Protein AF-0000000085089338 (afdb_homodimer)

Nearest PDB structures (foldseek):
  7cyx-assembly1_A  TM=8.557E-01  e=7.015E-21  Bacillus cereus ATCC 14579
  4pab-assembly2_B  TM=7.346E-01  e=2.543E-22  Rattus norvegicus
  7cyx-assembly1_B  TM=8.335E-01  e=8.807E-20  Bacillus cereus ATCC 14579
  4paa-assembly2_B  TM=6.863E-01  e=2.273E-22  Rattus norvegicus
  3gsi-assembly1_A  TM=6.981E-01  e=4.757E-19  Arthrobacter globiformis

Organism: Talaromyces marneffei (strain ATCC 18224 / CBS 334.59 / QM 7333) (NCBI:txid441960)

Solvent-accessible surface area (backbone atoms only — not comparable to full-atom values): 47747 Å² total; per-residue (Å²): 124,84,79,82,47,67,72,61,95,58,57,45,68,34,78,59,62,72,74,71,59,83,68,35,68,38,52,69,51,96,62,75,56,64,61,30,49,30,34,32,39,25,42,30,60,49,26,45,42,23,53,34,36,40,48,51,54,32,56,72,66,64,46,88,69,63,67,34,35,34,38,28,15,56,49,42,54,24,65,55,43,50,26,37,59,54,33,54,34,56,51,65,60,56,79,61,34,61,58,34,26,76,75,62,32,60,70,52,22,48,41,45,29,51,51,19,52,51,34,59,60,51,52,51,48,50,33,61,75,64,64,32,70,86,13,57,70,42,82,40,35,30,40,38,34,18,48,27,56,68,63,29,51,54,52,53,51,52,51,50,52,42,48,74,70,65,43,67,75,48,68,63,53,40,76,46,55,46,93,36,14,26,61,60,68,34,32,61,69,28,35,23,27,33,33,31,74,23,31,33,38,41,49,38,47,43,48,52,34,49,48,54,50,35,49,67,75,38,45,89,33,46,37,41,33,35,66,38,42,73,71,42,69,46,68,45,95,88,66,42,33,38,40,33,33,95,84,49,58,28,38,20,64,27,41,34,42,28,44,35,35,41,35,32,58,66,38,61,80,36,39,52,30,30,38,21,28,40,48,46,35,35,35,33,38,52,47,89,92,57,79,64,74,67,69,74,46,31,35,36,39,22,79,51,80,64,69,54,48,32,41,34,31,56,43,65,87,54,32,36,31,36,27,46,62,40,62,70,60,60,42,40,92,52,41,67,83,60,15,54,78,22,46,73,21,66,68,30,52,50,73,53,79,85,49,72,68,66,60,65,46,40,56,42,69,37,28,68,82,32,66,84,51,67,50,36,69,76,43,66,25,28,26,40,28,10,30,15,22,79,77,40,34,36,34,41,60,41,76,92,39,86,58,27,32,35,46,31,13,46,56,75,52,43,68,25,45,35,64,62,43,22,42,19,46,27,41,32,71,77,65,67,43,55,66,90,75,32,78,47,40,74,76,29,52,44,44,63,66,58,36,50,50,27,64,74,45,62,81,53,27,45,77,38,37,79,84,122,123,82,78,82,48,68,70,61,94,58,57,44,69,34,78,60,62,72,74,72,59,84,68,37,67,38,52,68,52,96,61,77,58,64,62,30,50,30,34,32,39,25,42,31,58,50,27,47,42,23,52,35,36,40,47,52,53,31,57,72,66,64,47,89,70,63,66,35,36,34,39,30,14,56,50,43,54,26,66,56,43,50,25,37,60,56,33,54,34,55,50,64,59,57,79,59,36,62,58,35,26,76,76,61,33,61,70,50,22,48,41,44,29,50,50,18,54,50,34,60,59,51,52,53,48,49,34,60,77,64,64,32,70,86,13,58,70,41,81,40,35,29,41,39,34,18,48,26,55,68,63,29,50,54,50,53,50,53,50,49,52,42,47,74,70,65,42,67,75,48,69,65,53,40,76,47,56,46,93,37,13,26,61,60,68,36,31,60,69,28,35,22,28,33,33,32,73,24,32,35,37,40,48,38,47,40,50,52,34,49,47,53,50,36,48,66,73,39,45,89,32,46,39,42,32,35,66,38,41,74,69,41,70,47,69,48,97,88,67,41,33,38,39,33,32,95,84,48,59,29,38,20,62,27,40,34,42,29,44,35,34,40,36,32,59,65,37,62,79,36,40,52,30,30,38,22,28,41,49,45,36,35,35,32,38,52,48,90,93,58,79,64,71,68,67,75,46,30,37,36,38,21,79,50,76,70,61,53,48,31,42,36,30,56,44,66,87,54,32,35,31,35,27,46,62,39,58,69,58,59,42,44,92,52,41,69,82,60,15,52,78,21,46,74,22,65,66,29,52,49,73,50,78,86,48,71,68,67,58,65,45,40,57,42,70,38,29,68,81,32,67,83,51,68,50,37,69,75,41,65,26,28,25,41,29,10,30,15,21,80,74,40,33,36,35,40,60,41,75,92,37,85,57,27,32,36,45,30,12,46,57,75,52,42,68,25,45,36,65,61,43,22,41,18,46,27,40,31,71,76,64,65,44,57,67,91,74,33,79,47,40,72,74,28,53,45,42,63,65,59,38,50,50,26,63,74,45,61,81,52,28,46,76,38,37,78,85,123

Sequence (936 aa):
MEKQFLPPRTSTLPFWLTDRSPLDQTRSTPDLPSDSDIVIIGAGYAGISLAYHLLKSASEAGSQDVPSITILEARTICSGATGRNGGHVRPDTYSLIPLYIRRHGLAAAAEVAEFELSHIKAIQDVIRSEKIEDCEFLLTRNMNVYLDQNRGNETKRAIEELRDQGCSFVDDIFVVSDKDAEAISGVKGAKTAFSFTAGSIWPYKFIMGLLRAILKIGGDRVNIQTTTPVTSVSQSADGVNIVTTPRGDIRAKKVIHTTNAYTFGLLPEYAPAIIPAKGIVAHISVPDGQKPPLLSQTYILRPDAGDGADYMIVRPDGSIIIGGAHQIHTFPEKGAQGNTEWFGNIDDASLIESTKDYWDGYMQRYFAGWEDTGAKVEELWTGIMGYSSDSAPHIGPIPSRDNQFIAAGFNGHGMPVIFLSTKGLADMILHNAPFEQSGIPRIFKTSSDRLETARTGKEGGDILHTQEMEKQFLPPRTSTLPFWLTDRSPLDQTRSTPDLPSDSDIVIIGAGYAGISLAYHLLKSASEAGSQDVPSITILEARTICSGATGRNGGHVRPDTYSLIPLYIRRHGLAAAAEVAEFELSHIKAIQDVIRSEKIEDCEFLLTRNMNVYLDQNRGNETKRAIEELRDQGCSFVDDIFVVSDKDAEAISGVKGAKTAFSFTAGSIWPYKFIMGLLRAILKIGGDRVNIQTTTPVTSVSQSADGVNIVTTPRGDIRAKKVIHTTNAYTFGLLPEYAPAIIPAKGIVAHISVPDGQKPPLLSQTYILRPDAGDGADYMIVRPDGSIIIGGAHQIHTFPEKGAQGNTEWFGNIDDASLIESTKDYWDGYMQRYFAGWEDTGAKVEELWTGIMGYSSDSAPHIGPIPSRDNQFIAAGFNGHGMPVIFLSTKGLADMILHNAPFEQSGIPRIFKTSSDRLETARTGKEGGDILHTQE

Secondary structure (DSSP, 8-state):
-----SPPSS----GGGSS--GGGG-BSSSS--SEEEEEEE--SHHHHHHHHHHHHHHHHTT-S-PPPEEEE-SSSTTTTGGGGS--EE---SSSSHHHHHHHH-HHHHHHHHHHHHHHHHHHHHHHHHTT-GGG--EEEEEEEEESSHHHHHHHHHHHHHHHHTT-GGGTT-EEPPGGGHHHHH-BTT--EEEEEEEEE--HHHHHHHHHHHHHHHHGGGEEEESS----EEEE-TTS-EEEEETTEEEEEEEEEE--GGGHHHH-GGGTTTEEEEEEEEEEEEPPTTPPPPP--SEEEEE-SSSS--EEEEE-TTS-EEEE--HHHH--GGGTTGGGTTTBT----SS--TTTTTTTTTHHHHHBTT-TTS--EEEEEEEEEEEEETTSS-EEEE-TTSTTEEEEE--TT--TTTHHHHHHHHHHHHHH---GGGS-S-GGGB--HHHHHHHHHS-TTGGGTS---/-----SPPSS----GGGSS--GGGG-BSSSS--SEEEEEEE--SHHHHHHHHHHHHHHHHTT-S-PPPEEEE-SSSTTTTGGGGS--EE---SSSSHHHHHHHH-HHHHHHHHHHHHHHHHHHHHHHHHTT-GGG--EEEEEEEEESSHHHHHHHHHHHHHHHHTT-GGGTT-EEPPGGGHHHHH-BTT-SEEEEEEEEE--HHHHHHHHHHHHHHHHGGGEEEESS----EEEE-TTS-EEEEETTEEEEEEEEEE--GGGHHHH-GGGTTTEEEEEEEEEEEEPPTTPPPPP--SEEEEE-SSSS--EEEEE-TTS-EEEE--HHHH--GGGTTGGGTTTBT----SS--TTTTTTTTTHHHHHBTT-TTS--EEEEEEEEEEEEETTSS-EEEE-TTSTTEEEEE--TT--TTTHHHHHHHHHHHHHH---GGGS-S-GGGB--HHHHHHHHHS-TTGGGTS---

pLDDT: mean 95.23, std 6.63, range [36.16, 98.94]

Radius of gyration: 31.03 Å; Cα contacts (8 Å, |Δi|>4): 2182; chains: 2; bounding box: 53×103×75 Å

Structure (mmCIF, N/CA/C/O backbone):
data_AF-0000000085089338-model_v1
#
loop_
_entity.id
_entity.type
_entity.pdbx_description
1 polymer 'FAD dependent oxidoreductase superfamily'
#
loop_
_atom_site.group_PDB
_atom_site.id
_atom_site.type_symbol
_atom_site.label_atom_id
_atom_site.label_alt_id
_atom_site.label_comp_id
_atom_site.label_asym_id
_atom_site.label_entity_id
_atom_site.label_seq_id
_atom_site.pdbx_PDB_ins_code
_atom_site.Cartn_x
_atom_site.Cartn_y
_atom_site.Cartn_z
_atom_site.occupancy
_atom_site.B_iso_or_equiv
_atom_site.auth_seq_id
_atom_site.auth_comp_id
_atom_site.auth_asym_id
_atom_site.auth_atom_id
_atom_site.pdbx_PDB_model_num
ATOM 1 N N . MET A 1 1 ? -5.344 -48.094 -22.953 1 36.19 1 MET A N 1
ATOM 2 C CA . MET A 1 1 ? -4.863 -46.812 -23.453 1 36.19 1 MET A CA 1
ATOM 3 C C . MET A 1 1 ? -4.074 -46.062 -22.375 1 36.19 1 MET A C 1
ATOM 5 O O . MET A 1 1 ? -4.559 -45.906 -21.25 1 36.19 1 MET A O 1
ATOM 9 N N . GLU A 1 2 ? -2.764 -46.094 -22.391 1 45.53 2 GLU A N 1
ATOM 10 C CA . GLU A 1 2 ? -1.877 -45.469 -21.422 1 45.53 2 GLU A CA 1
ATOM 11 C C . GLU A 1 2 ? -2.41 -44.094 -20.969 1 45.53 2 GLU A C 1
ATOM 13 O O . GLU A 1 2 ? -2.824 -43.281 -21.812 1 45.53 2 GLU A O 1
ATOM 18 N N . LYS A 1 3 ? -3.152 -44.156 -19.812 1 57.47 3 LYS A N 1
ATOM 19 C CA . LYS A 1 3 ? -3.793 -42.969 -19.266 1 57.47 3 LYS A CA 1
ATOM 20 C C . LYS A 1 3 ? -2.93 -41.719 -19.484 1 57.47 3 LYS A C 1
ATOM 22 O O . LYS A 1 3 ? -1.771 -41.688 -19.062 1 57.47 3 LYS A O 1
ATOM 27 N N . GLN A 1 4 ? -3.26 -40.969 -20.438 1 78.62 4 GLN A N 1
ATOM 28 C CA . GLN A 1 4 ? -2.578 -39.75 -20.859 1 78.62 4 GLN A CA 1
ATOM 29 C C . GLN A 1 4 ? -2.684 -38.656 -19.797 1 78.62 4 GLN A C 1
ATOM 31 O O . GLN A 1 4 ? -3.689 -37.969 -19.719 1 78.62 4 GLN A O 1
ATOM 36 N N . PHE A 1 5 ? -1.741 -38.719 -18.766 1 91.56 5 PHE A N 1
ATOM 37 C CA . PHE A 1 5 ? -1.802 -37.719 -17.703 1 91.56 5 PHE A CA 1
ATOM 38 C C . PHE A 1 5 ? -0.65 -36.719 -17.812 1 91.56 5 PHE A C 1
ATOM 40 O O . PHE A 1 5 ? -0.579 -35.75 -17.062 1 91.56 5 PHE A O 1
ATOM 47 N N . LEU A 1 6 ? 0.22 -36.938 -18.844 1 94.31 6 LEU A N 1
ATOM 48 C CA . LEU A 1 6 ? 1.348 -36.031 -19.047 1 94.31 6 LEU A CA 1
ATOM 49 C C . LEU A 1 6 ? 0.939 -34.812 -19.891 1 94.31 6 LEU A C 1
ATOM 51 O O . LEU A 1 6 ? 0.015 -34.938 -20.703 1 94.31 6 LEU A O 1
ATOM 55 N N . PRO A 1 7 ? 1.598 -33.688 -19.672 1 94.06 7 PRO A N 1
ATOM 56 C CA . PRO A 1 7 ? 1.313 -32.562 -20.562 1 94.06 7 PRO A CA 1
ATOM 57 C C . PRO A 1 7 ? 1.603 -32.875 -22.016 1 94.06 7 PRO A C 1
ATOM 59 O O . PRO A 1 7 ? 2.559 -33.594 -22.328 1 94.06 7 PRO A O 1
ATOM 62 N N . PRO A 1 8 ? 0.803 -32.375 -22.875 1 92.69 8 PRO A N 1
ATOM 63 C CA . PRO A 1 8 ? 1.109 -32.562 -24.297 1 92.69 8 PRO A CA 1
ATOM 64 C C . PRO A 1 8 ? 2.52 -32.094 -24.656 1 92.69 8 PRO A C 1
ATOM 66 O O . PRO A 1 8 ? 3.072 -31.203 -24 1 92.69 8 PRO A O 1
ATOM 69 N N . ARG A 1 9 ? 3.062 -32.656 -25.719 1 89.31 9 ARG A N 1
ATOM 70 C CA . ARG A 1 9 ? 4.426 -32.344 -26.141 1 89.31 9 ARG A CA 1
ATOM 71 C C . ARG A 1 9 ? 4.539 -30.906 -26.656 1 89.31 9 ARG A C 1
ATOM 73 O O . ARG A 1 9 ? 5.574 -30.266 -26.484 1 89.31 9 ARG A O 1
ATOM 80 N N . THR A 1 10 ? 3.484 -30.5 -27.312 1 91.25 10 THR A N 1
ATOM 81 C CA . THR A 1 10 ? 3.428 -29.109 -27.781 1 91.25 10 THR A CA 1
ATOM 82 C C . THR A 1 10 ? 2.43 -28.297 -26.953 1 91.25 10 THR A C 1
ATOM 84 O O . THR A 1 10 ? 1.536 -28.875 -26.312 1 91.25 10 THR A O 1
ATOM 87 N N . SER A 1 11 ? 2.668 -27.031 -26.906 1 95.38 11 SER A N 1
ATOM 88 C CA . SER A 1 11 ? 1.79 -26.156 -26.156 1 95.38 11 SER A CA 1
ATOM 89 C C . SER A 1 11 ? 1.677 -24.781 -26.812 1 95.38 11 SER A C 1
ATOM 91 O O . SER A 1 11 ? 2.469 -24.438 -27.688 1 95.38 11 SER A O 1
ATOM 93 N N . THR A 1 12 ? 0.608 -24.078 -26.484 1 97.19 12 THR A N 1
ATOM 94 C CA . THR A 1 12 ? 0.595 -22.656 -26.812 1 97.19 12 THR A CA 1
ATOM 95 C C . THR A 1 12 ? 1.815 -21.969 -26.219 1 97.19 12 THR A C 1
ATOM 97 O O . THR A 1 12 ? 2.463 -22.484 -25.312 1 97.19 12 THR A O 1
ATOM 100 N N . LEU A 1 13 ? 2.207 -20.844 -26.797 1 96.88 13 LEU A N 1
ATOM 101 C CA . LEU A 1 13 ? 3.396 -20.141 -26.344 1 96.88 13 LEU A CA 1
ATOM 102 C C . LEU A 1 13 ? 3.016 -18.938 -25.469 1 96.88 13 LEU A C 1
ATOM 104 O O . LEU A 1 13 ? 2.539 -17.922 -25.984 1 96.88 13 LEU A O 1
ATOM 108 N N . PRO A 1 14 ? 3.225 -19.078 -24.172 1 97.94 14 PRO A N 1
ATOM 109 C CA . PRO A 1 14 ? 2.939 -17.938 -23.297 1 97.94 14 PRO A CA 1
ATOM 110 C C . PRO A 1 14 ? 3.943 -16.797 -23.469 1 97.94 14 PRO A C 1
ATOM 112 O O . PRO A 1 14 ? 5.117 -17.047 -23.766 1 97.94 14 PRO A O 1
ATOM 115 N N . PHE A 1 15 ? 3.523 -15.602 -23.188 1 97.94 15 PHE A N 1
ATOM 116 C CA . PHE A 1 15 ? 4.371 -14.414 -23.234 1 97.94 15 PHE A CA 1
ATOM 117 C C . PHE A 1 15 ? 5.621 -14.602 -22.391 1 97.94 15 PHE A C 1
ATOM 119 O O . PHE A 1 15 ? 6.723 -14.227 -22.797 1 97.94 15 PHE A O 1
ATOM 126 N N . TRP A 1 16 ? 5.52 -15.195 -21.234 1 98.12 16 TRP A N 1
ATOM 127 C CA . TRP A 1 16 ? 6.59 -15.312 -20.25 1 98.12 16 TRP A CA 1
ATOM 128 C C . TRP A 1 16 ? 7.742 -16.156 -20.797 1 98.12 16 TRP A C 1
ATOM 130 O O . TRP A 1 16 ? 8.859 -16.094 -20.266 1 98.12 16 TRP A O 1
ATOM 140 N N . LEU A 1 17 ? 7.441 -16.969 -21.75 1 96.88 17 LEU A N 1
ATOM 141 C CA . LEU A 1 17 ? 8.438 -17.906 -22.266 1 96.88 17 LEU A CA 1
ATOM 142 C C . LEU A 1 17 ? 8.977 -17.453 -23.609 1 96.88 17 LEU A C 1
ATOM 144 O O . LEU A 1 17 ? 9.547 -18.25 -24.359 1 96.88 17 LEU A O 1
ATOM 148 N N . THR A 1 18 ? 8.836 -16.203 -23.891 1 95.25 18 THR A N 1
ATOM 149 C CA . THR A 1 18 ? 9.328 -15.664 -25.156 1 95.25 18 THR A CA 1
ATOM 150 C C . THR A 1 18 ? 10.797 -15.281 -25.047 1 95.25 18 THR A C 1
ATOM 152 O O . THR A 1 18 ? 11.469 -15.07 -26.047 1 95.25 18 THR A O 1
ATOM 155 N N . ASP A 1 19 ? 11.312 -15.062 -23.875 1 92.38 19 ASP A N 1
ATOM 156 C CA . ASP A 1 19 ? 12.719 -14.781 -23.594 1 92.38 19 ASP A CA 1
ATOM 157 C C . ASP A 1 19 ? 13.305 -15.812 -22.625 1 92.38 19 ASP A C 1
ATOM 159 O O . ASP A 1 19 ? 13.508 -15.523 -21.453 1 92.38 19 ASP A O 1
ATOM 163 N N . ARG A 1 20 ? 13.703 -16.922 -23.141 1 95 20 ARG A N 1
ATOM 164 C CA . ARG A 1 20 ? 14.016 -18.078 -22.312 1 95 20 ARG A CA 1
ATOM 165 C C . ARG A 1 20 ? 15.508 -18.141 -22 1 95 20 ARG A C 1
ATOM 167 O O . ARG A 1 20 ? 16.328 -17.766 -22.828 1 95 20 ARG A O 1
ATOM 174 N N . SER A 1 21 ? 15.805 -18.625 -20.891 1 95.19 21 SER A N 1
ATOM 175 C CA . SER A 1 21 ? 17.172 -18.859 -20.438 1 95.19 21 SER A CA 1
ATOM 176 C C . SER A 1 21 ? 17.719 -20.188 -20.953 1 95.19 21 SER A C 1
ATOM 178 O O . SER A 1 21 ? 16.969 -21.141 -21.125 1 95.19 21 SER A O 1
ATOM 180 N N . PRO A 1 22 ? 19.031 -20.234 -21.125 1 91.69 22 PRO A N 1
ATOM 181 C CA . PRO A 1 22 ? 19.641 -21.531 -21.469 1 91.69 22 PRO A CA 1
ATOM 182 C C . PRO A 1 22 ? 19.469 -22.578 -20.375 1 91.69 22 PRO A C 1
ATOM 184 O O . PRO A 1 22 ? 19.562 -23.766 -20.641 1 91.69 22 PRO A O 1
ATOM 187 N N . LEU A 1 23 ? 19.109 -22.125 -19.281 1 93.88 23 LEU A N 1
ATOM 188 C CA . LEU A 1 23 ? 18.953 -23.047 -18.141 1 93.88 23 LEU A CA 1
ATOM 189 C C . LEU A 1 23 ? 17.641 -23.797 -18.234 1 93.88 23 LEU A C 1
ATOM 191 O O . LEU A 1 23 ? 17.453 -24.797 -17.531 1 93.88 23 LEU A O 1
ATOM 195 N N . ASP A 1 24 ? 16.766 -23.359 -19.078 1 93.81 24 ASP A N 1
ATOM 196 C CA . ASP A 1 24 ? 15.398 -23.875 -19.094 1 93.81 24 ASP A CA 1
ATOM 197 C C . ASP A 1 24 ? 15.344 -25.297 -19.641 1 93.81 24 ASP A C 1
ATOM 199 O O . ASP A 1 24 ? 14.367 -26.016 -19.422 1 93.81 24 ASP A O 1
ATOM 203 N N . GLN A 1 25 ? 16.422 -25.75 -20.281 1 94.62 25 GLN A N 1
ATOM 204 C CA . GLN A 1 25 ? 16.5 -27.094 -20.844 1 94.62 25 GLN A CA 1
ATOM 205 C C . GLN A 1 25 ? 17.656 -27.875 -20.234 1 94.62 25 GLN A C 1
ATOM 207 O O . GLN A 1 25 ? 18.219 -28.766 -20.875 1 94.62 25 GLN A O 1
ATOM 212 N N . THR A 1 26 ? 17.906 -27.594 -19.078 1 94.56 26 THR A N 1
ATOM 213 C CA . THR A 1 26 ? 19.094 -28.125 -18.406 1 94.56 26 THR A CA 1
ATOM 214 C C . THR A 1 26 ? 18.938 -29.609 -18.156 1 94.56 26 THR A C 1
ATOM 216 O O . THR A 1 26 ? 17.875 -30.078 -17.703 1 94.56 26 THR A O 1
ATOM 219 N N . ARG A 1 27 ? 19.953 -30.359 -18.484 1 96.62 27 ARG A N 1
ATOM 220 C CA . ARG A 1 27 ? 20.281 -31.688 -17.953 1 96.62 27 ARG A CA 1
ATOM 221 C C . ARG A 1 27 ? 21.656 -31.703 -17.312 1 96.62 27 ARG A C 1
ATOM 223 O O . ARG A 1 27 ? 22.672 -31.688 -18.016 1 96.62 27 ARG A O 1
ATOM 230 N N . SER A 1 28 ? 21.594 -31.797 -16.047 1 97 28 SER A N 1
ATOM 231 C CA . SER A 1 28 ? 22.844 -31.672 -15.305 1 97 28 SER A CA 1
ATOM 232 C C . SER A 1 28 ? 23.828 -32.75 -15.711 1 97 28 SER A C 1
ATOM 234 O O . SER A 1 28 ? 25.047 -32.562 -15.672 1 97 28 SER A O 1
ATOM 236 N N . THR A 1 29 ? 23.359 -33.969 -15.984 1 97.38 29 THR A N 1
ATOM 237 C CA . THR A 1 29 ? 24.156 -35.125 -16.422 1 97.38 29 THR A CA 1
ATOM 238 C C . THR A 1 29 ? 23.484 -35.812 -17.594 1 97.38 29 THR A C 1
ATOM 240 O O . THR A 1 29 ? 22.266 -35.75 -17.75 1 97.38 29 THR A O 1
ATOM 243 N N . PRO A 1 30 ? 24.312 -36.469 -18.391 1 96.44 30 PRO A N 1
ATOM 244 C CA . PRO A 1 30 ? 23.703 -37.188 -19.516 1 96.44 30 PRO A CA 1
ATOM 245 C C . PRO A 1 30 ? 22.766 -38.281 -19.094 1 96.44 30 PRO A C 1
ATOM 247 O O . PRO A 1 30 ? 21.703 -38.469 -19.688 1 96.44 30 PRO A O 1
ATOM 250 N N . ASP A 1 31 ? 23.188 -38.969 -18.047 1 96.94 31 ASP A N 1
ATOM 251 C CA . ASP A 1 31 ? 22.359 -40.062 -17.516 1 96.94 31 ASP A CA 1
ATOM 252 C C . ASP A 1 31 ? 21.75 -39.688 -16.172 1 96.94 31 ASP A C 1
ATOM 254 O O . ASP A 1 31 ? 22.281 -38.812 -15.461 1 96.94 31 ASP A O 1
ATOM 258 N N . LEU A 1 32 ? 20.594 -40.281 -15.898 1 98.12 32 LEU A N 1
ATOM 259 C CA . LEU A 1 32 ? 19.984 -40.062 -14.602 1 98.12 32 LEU A CA 1
ATOM 260 C C . LEU A 1 32 ? 20.859 -40.625 -13.484 1 98.12 32 LEU A C 1
ATOM 262 O O . LEU A 1 32 ? 21.516 -41.656 -13.648 1 98.12 32 LEU A O 1
ATOM 266 N N . PRO A 1 33 ? 20.859 -39.938 -12.383 1 97.94 33 PRO A N 1
ATOM 267 C CA . PRO A 1 33 ? 21.484 -40.594 -11.242 1 97.94 33 PRO A CA 1
ATOM 268 C C . PRO A 1 33 ? 20.766 -41.875 -10.82 1 97.94 33 PRO A C 1
ATOM 270 O O . PRO A 1 33 ? 19.531 -41.938 -10.883 1 97.94 33 PRO A O 1
ATOM 273 N N . SER A 1 34 ? 21.562 -42.844 -10.32 1 97.81 34 SER A N 1
ATOM 274 C CA . SER A 1 34 ? 20.953 -44.094 -9.883 1 97.81 34 SER A CA 1
ATOM 275 C C . SER A 1 34 ? 20.203 -43.938 -8.57 1 97.81 34 SER A C 1
ATOM 277 O O . SER A 1 34 ? 19.219 -44.625 -8.32 1 97.81 34 SER A O 1
ATOM 279 N N . ASP A 1 35 ? 20.734 -43.031 -7.754 1 97.31 35 ASP A N 1
ATOM 280 C CA . ASP A 1 35 ? 20.125 -42.781 -6.449 1 97.31 35 ASP A CA 1
ATOM 281 C C . ASP A 1 35 ? 20.125 -41.281 -6.129 1 97.31 35 ASP A C 1
ATOM 283 O O . ASP A 1 35 ? 20.984 -40.562 -6.613 1 97.31 35 ASP A O 1
ATOM 287 N N . SER A 1 36 ? 19.219 -40.875 -5.387 1 98 36 SER A N 1
ATOM 288 C CA . SER A 1 36 ? 19.109 -39.5 -4.859 1 98 36 SER A CA 1
ATOM 289 C C . SER A 1 36 ? 18.438 -39.5 -3.49 1 98 36 SER A C 1
ATOM 291 O O . SER A 1 36 ? 17.531 -40.312 -3.234 1 98 36 SER A O 1
ATOM 293 N N . ASP A 1 37 ? 18.906 -38.688 -2.564 1 97.69 37 ASP A N 1
ATOM 294 C CA . ASP A 1 37 ? 18.219 -38.562 -1.28 1 97.69 37 ASP A CA 1
ATOM 295 C C . ASP A 1 37 ? 16.797 -38.031 -1.466 1 97.69 37 ASP A C 1
ATOM 297 O O . ASP A 1 37 ? 15.859 -38.531 -0.827 1 97.69 37 ASP A O 1
ATOM 301 N N . ILE A 1 38 ? 16.672 -37.031 -2.328 1 98.56 38 ILE A N 1
ATOM 302 C CA . ILE A 1 38 ? 15.375 -36.406 -2.574 1 98.56 38 ILE A CA 1
ATOM 303 C C . ILE A 1 38 ? 15.133 -36.281 -4.078 1 98.56 38 ILE A C 1
ATOM 305 O O . ILE A 1 38 ? 16 -35.844 -4.82 1 98.56 38 ILE A O 1
ATOM 309 N N . VAL A 1 39 ? 14.016 -36.75 -4.555 1 98.88 39 VAL A N 1
ATOM 310 C CA . VAL A 1 39 ? 13.562 -36.5 -5.922 1 98.88 39 VAL A CA 1
ATOM 311 C C . VAL A 1 39 ? 12.344 -35.594 -5.91 1 98.88 39 VAL A C 1
ATOM 313 O O . VAL A 1 39 ? 11.367 -35.844 -5.203 1 98.88 39 VAL A O 1
ATOM 316 N N . ILE A 1 40 ? 12.414 -34.5 -6.578 1 98.94 40 ILE A N 1
ATOM 317 C CA . ILE A 1 40 ? 11.305 -33.594 -6.773 1 98.94 40 ILE A CA 1
ATOM 318 C C . ILE A 1 40 ? 10.734 -33.75 -8.18 1 98.94 40 ILE A C 1
ATOM 320 O O . ILE A 1 40 ? 11.469 -33.656 -9.172 1 98.94 40 ILE A O 1
ATOM 324 N N . ILE A 1 41 ? 9.477 -34.062 -8.258 1 98.88 41 ILE A N 1
ATOM 325 C CA . ILE A 1 41 ? 8.82 -34.219 -9.555 1 98.88 41 ILE A CA 1
ATOM 326 C C . ILE A 1 41 ? 8.094 -32.938 -9.938 1 98.88 41 ILE A C 1
ATOM 328 O O . ILE A 1 41 ? 7.051 -32.625 -9.359 1 98.88 41 ILE A O 1
ATOM 332 N N . GLY A 1 42 ? 8.586 -32.25 -10.953 1 98.56 42 GLY A N 1
ATOM 333 C CA . GLY A 1 42 ? 8.086 -30.953 -11.391 1 98.56 42 GLY A CA 1
ATOM 334 C C . GLY A 1 42 ? 9.039 -29.812 -11.094 1 98.56 42 GLY A C 1
ATOM 335 O O . GLY A 1 42 ? 9.445 -29.625 -9.945 1 98.56 42 GLY A O 1
ATOM 336 N N . ALA A 1 43 ? 9.383 -29.094 -12.117 1 98.62 43 ALA A N 1
ATOM 337 C CA . ALA A 1 43 ? 10.32 -27.984 -11.977 1 98.62 43 ALA A CA 1
ATOM 338 C C . ALA A 1 43 ? 9.617 -26.641 -12.211 1 98.62 43 ALA A C 1
ATOM 340 O O . ALA A 1 43 ? 10.141 -25.766 -12.898 1 98.62 43 ALA A O 1
ATOM 341 N N . GLY A 1 44 ? 8.398 -26.531 -11.719 1 98.25 44 GLY A N 1
ATOM 342 C CA . GLY A 1 44 ? 7.719 -25.25 -11.625 1 98.25 44 GLY A CA 1
ATOM 343 C C . GLY A 1 44 ? 8.039 -24.484 -10.359 1 98.25 44 GLY A C 1
ATOM 344 O O . GLY A 1 44 ? 9.078 -24.719 -9.734 1 98.25 44 GLY A O 1
ATOM 345 N N . TYR A 1 45 ? 7.148 -23.594 -10.031 1 98.81 45 TYR A N 1
ATOM 346 C CA . TYR A 1 45 ? 7.305 -22.719 -8.867 1 98.81 45 TYR A CA 1
ATOM 347 C C . TYR A 1 45 ? 7.445 -23.547 -7.59 1 98.81 45 TYR A C 1
ATOM 349 O O . TYR A 1 45 ? 8.375 -23.328 -6.805 1 98.81 45 TYR A O 1
ATOM 357 N N . ALA A 1 46 ? 6.594 -24.5 -7.391 1 98.88 46 ALA A N 1
ATOM 358 C CA . ALA A 1 46 ? 6.609 -25.312 -6.172 1 98.88 46 ALA A CA 1
ATOM 359 C C . ALA A 1 46 ? 7.891 -26.141 -6.074 1 98.88 46 ALA A C 1
ATOM 361 O O . ALA A 1 46 ? 8.547 -26.156 -5.027 1 98.88 46 ALA A O 1
ATOM 362 N N . GLY A 1 47 ? 8.297 -26.75 -7.129 1 98.88 47 GLY A N 1
ATOM 363 C CA . GLY A 1 47 ? 9.484 -27.594 -7.102 1 98.88 47 GLY A CA 1
ATOM 364 C C . GLY A 1 47 ? 10.766 -26.812 -6.922 1 98.88 47 GLY A C 1
ATOM 365 O O . GLY A 1 47 ? 11.609 -27.172 -6.098 1 98.88 47 GLY A O 1
ATOM 366 N N . ILE A 1 48 ? 10.891 -25.781 -7.691 1 98.75 48 ILE A N 1
ATOM 367 C CA . ILE A 1 48 ? 12.117 -25 -7.664 1 98.75 48 ILE A CA 1
ATOM 368 C C . ILE A 1 48 ? 12.242 -24.266 -6.328 1 98.75 48 ILE A C 1
ATOM 370 O O . ILE A 1 48 ? 13.32 -24.219 -5.734 1 98.75 48 ILE A O 1
ATOM 374 N N . SER A 1 49 ? 11.156 -23.672 -5.836 1 98.88 49 SER A N 1
ATOM 375 C CA . SER A 1 49 ? 11.227 -23.016 -4.539 1 98.88 49 SER A CA 1
ATOM 376 C C . SER A 1 49 ? 11.5 -24 -3.416 1 98.88 49 SER A C 1
ATOM 378 O O . SER A 1 49 ? 12.203 -23.688 -2.455 1 98.88 49 SER A O 1
ATOM 380 N N . LEU A 1 50 ? 10.953 -25.219 -3.521 1 98.88 50 LEU A N 1
ATOM 381 C CA . LEU A 1 50 ? 11.242 -26.234 -2.525 1 98.88 50 LEU A CA 1
ATOM 382 C C . LEU A 1 50 ? 12.734 -26.562 -2.498 1 98.88 50 LEU A C 1
ATOM 384 O O . LEU A 1 50 ? 13.344 -26.609 -1.428 1 98.88 50 LEU A O 1
ATOM 388 N N . ALA A 1 51 ? 13.258 -26.828 -3.67 1 98.75 51 ALA A N 1
ATOM 389 C CA . ALA A 1 51 ? 14.688 -27.109 -3.748 1 98.75 51 ALA A CA 1
ATOM 390 C C . ALA A 1 51 ? 15.5 -25.969 -3.135 1 98.75 51 ALA A C 1
ATOM 392 O O . ALA A 1 51 ? 16.469 -26.219 -2.402 1 98.75 51 ALA A O 1
ATOM 393 N N . TYR A 1 52 ? 15.117 -24.75 -3.436 1 98.75 52 TYR A N 1
ATOM 394 C CA . TYR A 1 52 ? 15.781 -23.578 -2.891 1 98.75 52 TYR A CA 1
ATOM 395 C C . TYR A 1 52 ? 15.766 -23.594 -1.368 1 98.75 52 TYR A C 1
ATOM 397 O O . TYR A 1 52 ? 16.812 -23.438 -0.729 1 98.75 52 TYR A O 1
ATOM 405 N N . HIS A 1 53 ? 14.602 -23.828 -0.803 1 98.62 53 HIS A N 1
ATOM 406 C CA . HIS A 1 53 ? 14.461 -23.797 0.649 1 98.62 53 HIS A CA 1
ATOM 407 C C . HIS A 1 53 ? 15.219 -24.953 1.293 1 98.62 53 HIS A C 1
ATOM 409 O O . HIS A 1 53 ? 15.82 -24.797 2.359 1 98.62 53 HIS A O 1
ATOM 415 N N . LEU A 1 54 ? 15.203 -26.125 0.692 1 98.06 54 LEU A N 1
ATOM 416 C CA . LEU A 1 54 ? 15.945 -27.266 1.204 1 98.06 54 LEU A CA 1
ATOM 417 C C . LEU A 1 54 ? 17.438 -26.953 1.291 1 98.06 54 LEU A C 1
ATOM 419 O O . LEU A 1 54 ? 18.062 -27.188 2.326 1 98.06 54 LEU A O 1
ATOM 423 N N . LEU A 1 55 ? 17.938 -26.438 0.205 1 97.44 55 LEU A N 1
ATOM 424 C CA . LEU A 1 55 ? 19.375 -26.172 0.12 1 97.44 55 LEU A CA 1
ATOM 425 C C . LEU A 1 55 ? 19.781 -25.047 1.069 1 97.44 55 LEU A C 1
ATOM 427 O O . LEU A 1 55 ? 20.812 -25.141 1.741 1 97.44 55 LEU A O 1
ATOM 431 N N . LYS A 1 56 ? 18.953 -23.969 1.093 1 96.19 56 LYS A N 1
ATOM 432 C CA . LYS A 1 56 ? 19.234 -22.844 1.992 1 96.19 56 LYS A CA 1
ATOM 433 C C . LYS A 1 56 ? 19.25 -23.297 3.447 1 96.19 56 LYS A C 1
ATOM 435 O O . LYS A 1 56 ? 20.141 -22.938 4.211 1 96.19 56 LYS A O 1
ATOM 440 N N . SER A 1 57 ? 18.234 -24.047 3.785 1 95.12 57 SER A N 1
ATOM 441 C CA . SER A 1 57 ? 18.125 -24.547 5.152 1 95.12 57 SER A CA 1
ATOM 442 C C . SER A 1 57 ? 19.312 -25.469 5.492 1 95.12 57 SER A C 1
ATOM 444 O O . SER A 1 57 ? 19.875 -25.375 6.578 1 95.12 57 SER A O 1
ATOM 446 N N . ALA A 1 58 ? 19.672 -26.312 4.621 1 93.81 58 ALA A N 1
ATOM 447 C CA . ALA A 1 58 ? 20.781 -27.234 4.844 1 93.81 58 ALA A CA 1
ATOM 448 C C . ALA A 1 58 ? 22.109 -26.484 4.973 1 93.81 58 ALA A C 1
ATOM 450 O O . ALA A 1 58 ? 22.938 -26.828 5.809 1 93.81 58 ALA A O 1
ATOM 451 N N . SER A 1 59 ? 22.281 -25.531 4.148 1 89.88 59 SER A N 1
ATOM 452 C CA . SER A 1 59 ? 23.5 -24.75 4.156 1 89.88 59 SER A CA 1
ATOM 453 C C . SER A 1 59 ? 23.625 -23.938 5.438 1 89.88 59 SER A C 1
ATOM 455 O O . SER A 1 59 ? 24.719 -23.828 6.008 1 89.88 59 SER A O 1
ATOM 457 N N . GLU A 1 60 ? 22.547 -23.312 5.828 1 87.12 60 GLU A N 1
ATOM 458 C CA . GLU A 1 60 ? 22.562 -22.484 7.027 1 87.12 60 GLU A CA 1
ATOM 459 C C . GLU A 1 60 ? 22.797 -23.312 8.281 1 87.12 60 GLU A C 1
ATOM 461 O O . GLU A 1 60 ? 23.359 -22.828 9.266 1 87.12 60 GLU A O 1
ATOM 466 N N . ALA A 1 61 ? 22.375 -24.562 8.281 1 81.81 61 ALA A N 1
ATOM 467 C CA . ALA A 1 61 ? 22.578 -25.453 9.422 1 81.81 61 ALA A CA 1
ATOM 468 C C . ALA A 1 61 ? 24.016 -25.938 9.484 1 81.81 61 ALA A C 1
ATOM 470 O O . ALA A 1 61 ? 24.422 -26.562 10.477 1 81.81 61 ALA A O 1
ATOM 471 N N . GLY A 1 62 ? 24.812 -25.484 8.641 1 76.25 62 GLY A N 1
ATOM 472 C CA . GLY A 1 62 ? 26.188 -25.922 8.641 1 76.25 62 GLY A CA 1
ATOM 473 C C . GLY A 1 62 ? 26.344 -27.422 8.477 1 76.25 62 GLY A C 1
ATOM 474 O O . GLY A 1 62 ? 27.344 -28 8.898 1 76.25 62 GLY A O 1
ATOM 475 N N . SER A 1 63 ? 25.297 -27.922 8 1 66.06 63 SER A N 1
ATOM 476 C CA . SER A 1 63 ? 25.344 -29.375 7.898 1 66.06 63 SER A CA 1
ATOM 477 C C . SER A 1 63 ? 26.266 -29.828 6.777 1 66.06 63 SER A C 1
ATOM 479 O O . SER A 1 63 ? 26.219 -29.281 5.672 1 66.06 63 SER A O 1
ATOM 481 N N . GLN A 1 64 ? 27.188 -30.516 7.133 1 67.31 64 GLN A N 1
ATOM 482 C CA . GLN A 1 64 ? 28.078 -31.141 6.168 1 67.31 64 GLN A CA 1
ATOM 483 C C . GLN A 1 64 ? 27.328 -32.125 5.266 1 67.31 64 GLN A C 1
ATOM 485 O O . GLN A 1 64 ? 27.844 -32.531 4.223 1 67.31 64 GLN A O 1
ATOM 490 N N . ASP A 1 65 ? 26.094 -32.25 5.516 1 80.5 65 ASP A N 1
ATOM 491 C CA . ASP A 1 65 ? 25.406 -33.281 4.758 1 80.5 65 ASP A CA 1
ATOM 492 C C . ASP A 1 65 ? 24.234 -32.719 3.957 1 80.5 65 ASP A C 1
ATOM 494 O O . ASP A 1 65 ? 23.078 -33.031 4.211 1 80.5 65 ASP A O 1
ATOM 498 N N . VAL A 1 66 ? 24.484 -31.891 3.031 1 89.81 66 VAL A N 1
ATOM 499 C CA . VAL A 1 66 ? 23.484 -31.422 2.078 1 89.81 66 VAL A CA 1
ATOM 500 C C . VAL A 1 66 ? 22.969 -32.594 1.254 1 89.81 66 VAL A C 1
ATOM 502 O O . VAL A 1 66 ? 23.75 -33.344 0.639 1 89.81 66 VAL A O 1
ATOM 505 N N . PRO A 1 67 ? 21.688 -32.781 1.326 1 95.12 67 PRO A N 1
ATOM 506 C CA . PRO A 1 67 ? 21.141 -33.906 0.575 1 95.12 67 PRO A CA 1
ATOM 507 C C . PRO A 1 67 ? 21.297 -33.75 -0.936 1 95.12 67 PRO A C 1
ATOM 509 O O . PRO A 1 67 ? 21.266 -32.625 -1.442 1 95.12 67 PRO A O 1
ATOM 512 N N . SER A 1 68 ? 21.5 -34.906 -1.579 1 97.38 68 SER A N 1
ATOM 513 C CA . SER A 1 68 ? 21.391 -34.875 -3.033 1 97.38 68 SER A CA 1
ATOM 514 C C . SER A 1 68 ? 19.953 -34.656 -3.475 1 97.38 68 SER A C 1
ATOM 516 O O . SER A 1 68 ? 19.031 -35.281 -2.92 1 97.38 68 SER A O 1
ATOM 518 N N . ILE A 1 69 ? 19.766 -33.75 -4.371 1 98.62 69 ILE A N 1
ATOM 519 C CA . ILE A 1 69 ? 18.422 -33.438 -4.863 1 98.62 69 ILE A CA 1
ATOM 520 C C . ILE A 1 69 ? 18.375 -33.594 -6.379 1 98.62 69 ILE A C 1
ATOM 522 O O . ILE A 1 69 ? 19.188 -33.031 -7.102 1 98.62 69 ILE A O 1
ATOM 526 N N . THR A 1 70 ? 17.5 -34.469 -6.887 1 98.88 70 THR A N 1
ATOM 527 C CA . THR A 1 70 ? 17.219 -34.562 -8.32 1 98.88 70 THR A CA 1
ATOM 528 C C . THR A 1 70 ? 15.859 -33.969 -8.648 1 98.88 70 THR A C 1
ATOM 530 O O . THR A 1 70 ? 14.852 -34.344 -8.047 1 98.88 70 THR A O 1
ATOM 533 N N . ILE A 1 71 ? 15.844 -33.031 -9.531 1 98.88 71 ILE A N 1
ATOM 534 C CA . ILE A 1 71 ? 14.609 -32.406 -10 1 98.88 71 ILE A CA 1
ATOM 535 C C . ILE A 1 71 ? 14.281 -32.906 -11.398 1 98.88 71 ILE A C 1
ATOM 537 O O . ILE A 1 71 ? 15.094 -32.781 -12.32 1 98.88 71 ILE A O 1
ATOM 541 N N . LEU A 1 72 ? 13.133 -33.531 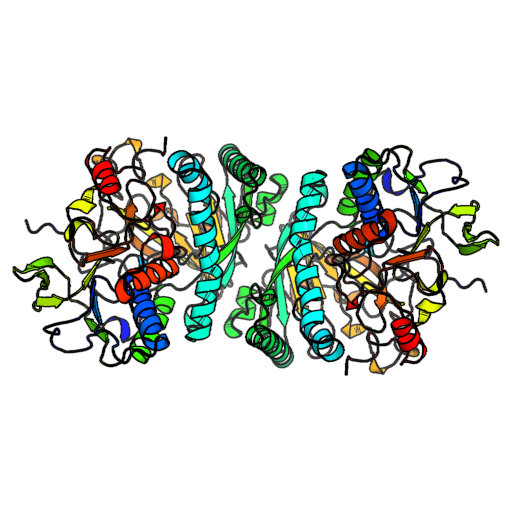-11.539 1 98.81 72 LEU A N 1
ATOM 542 C CA . LEU A 1 72 ? 12.695 -34.062 -12.812 1 98.81 72 LEU A CA 1
ATOM 543 C C . LEU A 1 72 ? 11.562 -33.25 -13.406 1 98.81 72 LEU A C 1
ATOM 545 O O . LEU A 1 72 ? 10.625 -32.875 -12.695 1 98.81 72 LEU A O 1
ATOM 549 N N . GLU A 1 73 ? 11.617 -32.906 -14.641 1 98.31 73 GLU A N 1
ATOM 550 C CA . GLU A 1 73 ? 10.625 -32.125 -15.359 1 98.31 73 GLU A CA 1
ATOM 551 C C . GLU A 1 73 ? 10.266 -32.781 -16.688 1 98.31 73 GLU A C 1
ATOM 553 O O . GLU A 1 73 ? 11.148 -33.219 -17.422 1 98.31 73 GLU A O 1
ATOM 558 N N . ALA A 1 74 ? 8.961 -32.875 -16.891 1 97.38 74 ALA A N 1
ATOM 559 C CA . ALA A 1 74 ? 8.469 -33.562 -18.078 1 97.38 74 ALA A CA 1
ATOM 560 C C . ALA A 1 74 ? 8.82 -32.812 -19.359 1 97.38 74 ALA A C 1
ATOM 562 O O . ALA A 1 74 ? 9.109 -33.406 -20.391 1 97.38 74 ALA A O 1
ATOM 563 N N . ARG A 1 75 ? 8.773 -31.516 -19.328 1 96.88 75 ARG A N 1
ATOM 564 C CA . ARG A 1 75 ? 9.133 -30.656 -20.453 1 96.88 75 ARG A CA 1
ATOM 565 C C . ARG A 1 75 ? 10.344 -29.797 -20.109 1 96.88 75 ARG A C 1
ATOM 567 O O . ARG A 1 75 ? 11.406 -30.312 -19.766 1 96.88 75 ARG A O 1
ATOM 574 N N . THR A 1 76 ? 10.188 -28.531 -20.219 1 97 76 THR A N 1
ATOM 575 C CA . THR A 1 76 ? 11.219 -27.594 -19.797 1 97 76 THR A CA 1
ATOM 576 C C . THR A 1 76 ? 10.836 -26.922 -18.469 1 97 76 THR A C 1
ATOM 578 O O . THR A 1 76 ? 9.672 -26.984 -18.062 1 97 76 THR A O 1
ATOM 581 N N . ILE A 1 77 ? 11.797 -26.375 -17.812 1 97.62 77 ILE A N 1
ATOM 582 C CA . ILE A 1 77 ? 11.57 -25.734 -16.516 1 97.62 77 ILE A CA 1
ATOM 583 C C . ILE A 1 77 ? 10.516 -24.641 -16.672 1 97.62 77 ILE A C 1
ATOM 585 O O . ILE A 1 77 ? 10.586 -23.812 -17.594 1 97.62 77 ILE A O 1
ATOM 589 N N . CYS A 1 78 ? 9.547 -24.625 -15.82 1 96.5 78 CYS A N 1
ATOM 590 C CA . CYS A 1 78 ? 8.539 -23.578 -15.695 1 96.5 78 CYS A CA 1
ATOM 591 C C . CYS A 1 78 ? 7.574 -23.609 -16.875 1 96.5 78 CYS A C 1
ATOM 593 O O . CYS A 1 78 ? 6.859 -22.641 -17.141 1 96.5 78 CYS A O 1
ATOM 595 N N . SER A 1 79 ? 7.496 -24.703 -17.562 1 95.81 79 SER A N 1
ATOM 596 C CA . SER A 1 79 ? 6.684 -24.766 -18.781 1 95.81 79 SER A CA 1
ATOM 597 C C . SER A 1 79 ? 5.203 -24.922 -18.453 1 95.81 79 SER A C 1
ATOM 599 O O . SER A 1 79 ? 4.344 -24.656 -19.297 1 95.81 79 SER A O 1
ATOM 601 N N . GLY A 1 80 ? 4.852 -25.438 -17.266 1 96.88 80 GLY A N 1
ATOM 602 C CA . GLY A 1 80 ? 3.469 -25.641 -16.859 1 96.88 80 GLY A CA 1
ATOM 603 C C . GLY A 1 80 ? 2.793 -24.391 -16.344 1 96.88 80 GLY A C 1
ATOM 604 O O . GLY A 1 80 ? 2.953 -23.312 -16.922 1 96.88 80 GLY A O 1
ATOM 605 N N . ALA A 1 81 ? 1.988 -24.484 -15.297 1 98 81 ALA A N 1
ATOM 606 C CA . ALA A 1 81 ? 1.148 -23.422 -14.781 1 98 81 ALA A CA 1
ATOM 607 C C . ALA A 1 81 ? 1.979 -22.172 -14.461 1 98 81 ALA A C 1
ATOM 609 O O . ALA A 1 81 ? 1.534 -21.047 -14.68 1 98 81 ALA A O 1
ATOM 610 N N . THR A 1 82 ? 3.201 -22.344 -14 1 98 82 THR A N 1
ATOM 611 C CA . THR A 1 82 ? 4.035 -21.25 -13.523 1 98 82 THR A CA 1
ATOM 612 C C . THR A 1 82 ? 4.387 -20.297 -14.672 1 98 82 THR A C 1
ATOM 614 O O . THR A 1 82 ? 4.312 -19.078 -14.523 1 98 82 THR A O 1
ATOM 617 N N . GLY A 1 83 ? 4.738 -20.797 -15.781 1 97.75 83 GLY A N 1
ATOM 618 C CA . GLY A 1 83 ? 5.109 -19.984 -16.922 1 97.75 83 GLY A CA 1
ATOM 619 C C . GLY A 1 83 ? 3.918 -19.5 -17.734 1 97.75 83 GLY A C 1
ATOM 620 O O . GLY A 1 83 ? 4.078 -18.969 -18.828 1 97.75 83 GLY A O 1
ATOM 621 N N . ARG A 1 84 ? 2.699 -19.703 -17.188 1 98.38 84 ARG A N 1
ATOM 622 C CA . ARG A 1 84 ? 1.521 -19.453 -18 1 98.38 84 ARG A CA 1
ATOM 623 C C . ARG A 1 84 ? 0.502 -18.609 -17.25 1 98.38 84 ARG A C 1
ATOM 625 O O . ARG A 1 84 ? -0.547 -18.25 -17.781 1 98.38 84 ARG A O 1
ATOM 632 N N . ASN A 1 85 ? 0.735 -18.25 -15.984 1 98 85 ASN A N 1
ATOM 633 C CA . ASN A 1 85 ? -0.233 -17.516 -15.172 1 98 85 ASN A CA 1
ATOM 634 C C . ASN A 1 85 ? -0.216 -16.031 -15.477 1 98 85 ASN A C 1
ATOM 636 O O . ASN A 1 85 ? 0.424 -15.594 -16.438 1 98 85 ASN A O 1
ATOM 640 N N . GLY A 1 86 ? -0.951 -15.258 -14.742 1 98.19 86 GLY A N 1
ATOM 641 C CA . GLY A 1 86 ? -1.137 -13.844 -15.016 1 98.19 86 GLY A CA 1
ATOM 642 C C . GLY A 1 86 ? -0.04 -12.977 -14.438 1 98.19 86 GLY A C 1
ATOM 643 O O . GLY A 1 86 ? -0.009 -11.766 -14.672 1 98.19 86 GLY A O 1
ATOM 644 N N . GLY A 1 87 ? 0.896 -13.547 -13.68 1 98.44 87 GLY A N 1
ATOM 645 C CA . GLY A 1 87 ? 1.969 -12.789 -13.062 1 98.44 87 GLY A CA 1
ATOM 646 C C . GLY A 1 87 ? 1.502 -11.953 -11.883 1 98.44 87 GLY A C 1
ATOM 647 O O . GLY A 1 87 ? 2.168 -10.992 -11.5 1 98.44 87 GLY A O 1
ATOM 648 N N . HIS A 1 88 ? 0.41 -12.242 -11.383 1 98.44 88 HIS A N 1
ATOM 649 C CA . HIS A 1 88 ? -0.231 -11.461 -10.328 1 98.44 88 HIS A CA 1
ATOM 650 C C . HIS A 1 88 ? 0.145 -11.984 -8.953 1 98.44 88 HIS A C 1
ATOM 652 O O . HIS A 1 88 ? -0.114 -13.148 -8.633 1 98.44 88 HIS A O 1
ATOM 658 N N . VAL A 1 89 ? 0.872 -11.258 -8.156 1 98.25 89 VAL A N 1
ATOM 659 C CA . VAL A 1 89 ? 1.123 -11.539 -6.746 1 98.25 89 VAL A CA 1
ATOM 660 C C . VAL A 1 89 ? 0.106 -10.805 -5.879 1 98.25 89 VAL A C 1
ATOM 662 O O . VAL A 1 89 ? 0.338 -9.664 -5.473 1 98.25 89 VAL A O 1
ATOM 665 N N . ARG A 1 90 ? -0.973 -11.438 -5.625 1 97.94 90 ARG A N 1
ATOM 666 C CA . ARG A 1 90 ? -2.137 -10.812 -5.004 1 97.94 90 ARG A CA 1
ATOM 667 C C . ARG A 1 90 ? -2.686 -11.68 -3.875 1 97.94 90 ARG A C 1
ATOM 669 O O . ARG A 1 90 ? -3.412 -12.648 -4.125 1 97.94 90 ARG A O 1
ATOM 676 N N . PRO A 1 91 ? -2.398 -11.352 -2.578 1 97.31 91 PRO A N 1
ATOM 677 C CA . PRO A 1 91 ? -3.027 -12.086 -1.477 1 97.31 91 PRO A CA 1
ATOM 678 C C . PRO A 1 91 ? -4.551 -11.961 -1.48 1 97.31 91 PRO A C 1
ATOM 680 O O . PRO A 1 91 ? -5.09 -10.906 -1.826 1 97.31 91 PRO A O 1
ATOM 683 N N . ASP A 1 92 ? -5.191 -13.016 -1.222 1 94.25 92 ASP A N 1
ATOM 684 C CA . ASP A 1 92 ? -6.641 -13 -1.045 1 94.25 92 ASP A CA 1
ATOM 685 C C . ASP A 1 92 ? -7.016 -12.922 0.434 1 94.25 92 ASP A C 1
ATOM 687 O O . ASP A 1 92 ? -6.922 -13.914 1.154 1 94.25 92 ASP A O 1
ATOM 691 N N . THR A 1 93 ? -7.57 -11.844 0.866 1 93.5 93 THR A N 1
ATOM 692 C CA . THR A 1 93 ? -7.852 -11.648 2.283 1 93.5 93 THR A CA 1
ATOM 693 C C . THR A 1 93 ? -9.352 -11.461 2.516 1 93.5 93 THR A C 1
ATOM 695 O O . THR A 1 93 ? -9.773 -11.109 3.619 1 93.5 93 THR A O 1
ATOM 698 N N . TYR A 1 94 ? -10.102 -11.68 1.447 1 91.75 94 TYR A N 1
ATOM 699 C CA . TYR A 1 94 ? -11.523 -11.445 1.687 1 91.75 94 TYR A CA 1
ATOM 700 C C . TYR A 1 94 ? -12.383 -12.406 0.875 1 91.75 94 TYR A C 1
ATOM 702 O O . TYR A 1 94 ? -13.516 -12.703 1.254 1 91.75 94 TYR A O 1
ATOM 710 N N . SER A 1 95 ? -11.938 -12.867 -0.255 1 88.69 95 SER A N 1
ATOM 711 C CA . SER A 1 95 ? -12.805 -13.602 -1.17 1 88.69 95 SER A CA 1
ATOM 712 C C . SER A 1 95 ? -13.133 -14.992 -0.629 1 88.69 95 SER A C 1
ATOM 714 O O . SER A 1 95 ? -14.297 -15.375 -0.544 1 88.69 95 SER A O 1
ATOM 716 N N . LEU A 1 96 ? -12.07 -15.75 -0.299 1 91.69 96 LEU A N 1
ATOM 717 C CA . LEU A 1 96 ? -12.273 -17.125 0.156 1 91.69 96 LEU A CA 1
ATOM 718 C C . LEU A 1 96 ? -12.359 -17.188 1.677 1 91.69 96 LEU A C 1
ATOM 720 O O . LEU A 1 96 ? -12.773 -18.203 2.24 1 91.69 96 LEU A O 1
ATOM 724 N N . ILE A 1 97 ? -12.07 -16.109 2.373 1 95.12 97 ILE A N 1
ATOM 725 C CA . ILE A 1 97 ? -11.93 -16.109 3.824 1 95.12 97 ILE A CA 1
ATOM 726 C C . ILE A 1 97 ? -13.273 -16.422 4.477 1 95.12 97 ILE A C 1
ATOM 728 O O . ILE A 1 97 ? -13.352 -17.25 5.387 1 95.12 97 ILE A O 1
ATOM 732 N N . PRO A 1 98 ? -14.391 -15.836 3.953 1 92.75 98 PRO A N 1
ATOM 733 C CA . PRO A 1 98 ? -15.68 -16.203 4.547 1 92.75 98 PRO A CA 1
ATOM 734 C C . PRO A 1 98 ? -15.977 -17.703 4.43 1 92.75 98 PRO A C 1
ATOM 736 O O . PRO A 1 98 ? -16.516 -18.297 5.363 1 92.75 98 PRO A O 1
ATOM 739 N N . LEU A 1 99 ? -15.602 -18.281 3.33 1 93.25 99 LEU A N 1
ATOM 740 C CA . LEU A 1 99 ? -15.773 -19.719 3.143 1 93.25 99 LEU A CA 1
ATOM 741 C C . LEU A 1 99 ? -14.945 -20.5 4.16 1 93.25 99 LEU A C 1
ATOM 743 O O . LEU A 1 99 ? -15.438 -21.453 4.773 1 93.25 99 LEU A O 1
ATOM 747 N N . TYR A 1 100 ? -13.703 -20.125 4.352 1 96.31 100 TYR A N 1
ATOM 748 C CA . TYR A 1 100 ? -12.82 -20.781 5.305 1 96.31 100 TYR A CA 1
ATOM 749 C C . TYR A 1 100 ? -13.336 -20.625 6.73 1 96.31 100 TYR A C 1
ATOM 751 O O . TYR A 1 100 ? -13.203 -21.531 7.555 1 96.31 100 TYR A O 1
ATOM 759 N N . ILE A 1 101 ? -13.906 -19.438 6.996 1 96 101 ILE A N 1
ATOM 760 C CA . ILE A 1 101 ? -14.453 -19.203 8.328 1 96 101 ILE A CA 1
ATOM 761 C C . ILE A 1 101 ? -15.617 -20.172 8.578 1 96 101 ILE A C 1
ATOM 763 O O . ILE A 1 101 ? -15.672 -20.828 9.617 1 96 101 ILE A O 1
ATOM 767 N N . ARG A 1 102 ? -16.516 -20.281 7.66 1 95.44 102 ARG A N 1
ATOM 768 C CA . ARG A 1 102 ? -17.688 -21.141 7.793 1 95.44 102 ARG A CA 1
ATOM 769 C C . ARG A 1 102 ? -17.266 -22.609 7.973 1 95.44 102 ARG A C 1
ATOM 771 O O . ARG A 1 102 ? -17.875 -23.328 8.758 1 95.44 102 ARG A O 1
ATOM 778 N N . ARG A 1 103 ? -16.203 -23.031 7.301 1 96.38 103 ARG A N 1
ATOM 779 C CA . ARG A 1 103 ? -15.844 -24.453 7.258 1 96.38 103 ARG A CA 1
ATOM 780 C C . ARG A 1 103 ? -14.875 -24.797 8.391 1 96.38 103 ARG A C 1
ATOM 782 O O . ARG A 1 103 ? -14.906 -25.922 8.914 1 96.38 103 ARG A O 1
ATOM 789 N N . HIS A 1 104 ? -14.008 -23.797 8.727 1 97.5 104 HIS A N 1
ATOM 790 C CA . HIS A 1 104 ? -12.891 -24.172 9.578 1 97.5 104 HIS A CA 1
ATOM 791 C C . HIS A 1 104 ? -12.766 -23.234 10.781 1 97.5 104 HIS A C 1
ATOM 793 O O . HIS A 1 104 ? -11.914 -23.453 11.648 1 97.5 104 HIS A O 1
ATOM 799 N N . GLY A 1 105 ? -13.57 -22.234 10.867 1 97.38 105 GLY A N 1
ATOM 800 C CA . GLY A 1 105 ? -13.492 -21.266 11.945 1 97.38 105 GLY A CA 1
ATOM 801 C C . GLY A 1 105 ? -12.594 -20.078 11.633 1 97.38 105 GLY A C 1
ATOM 802 O O . GLY A 1 105 ? -11.75 -20.156 10.734 1 97.38 105 GLY A O 1
ATOM 803 N N . LEU A 1 106 ? -12.781 -19.031 12.406 1 96.75 106 LEU A N 1
ATOM 804 C CA . LEU A 1 106 ? -12.133 -17.75 12.164 1 96.75 106 LEU A CA 1
ATOM 805 C C . LEU A 1 106 ? -10.617 -17.875 12.281 1 96.75 106 LEU A C 1
ATOM 807 O O . LEU A 1 106 ? -9.875 -17.328 11.461 1 96.75 106 LEU A O 1
ATOM 811 N N . ALA A 1 107 ? -10.188 -18.531 13.273 1 97.19 107 ALA A N 1
ATOM 812 C CA . ALA A 1 107 ? -8.75 -18.641 13.516 1 97.19 107 ALA A CA 1
ATOM 813 C C . ALA A 1 107 ? -8.047 -19.297 12.328 1 97.19 107 ALA A C 1
ATOM 815 O O . ALA A 1 107 ? -6.996 -18.828 11.891 1 97.19 107 ALA A O 1
ATOM 816 N N . ALA A 1 108 ? -8.602 -20.391 11.758 1 97.75 108 ALA A N 1
ATOM 817 C CA . ALA A 1 108 ? -8.031 -21.094 10.609 1 97.75 108 ALA A CA 1
ATOM 818 C C . ALA A 1 108 ? -8.031 -20.203 9.367 1 97.75 108 ALA A C 1
ATOM 820 O O . ALA A 1 108 ? -7.062 -20.188 8.609 1 97.75 108 ALA A O 1
ATOM 821 N N . ALA A 1 109 ? -9.117 -19.516 9.203 1 97.5 109 ALA A N 1
ATOM 822 C CA . ALA A 1 109 ? -9.227 -18.609 8.062 1 97.5 109 ALA A CA 1
ATOM 823 C C . ALA A 1 109 ? -8.203 -17.484 8.156 1 97.5 109 ALA A C 1
ATOM 825 O O . ALA A 1 109 ? -7.602 -17.094 7.156 1 97.5 109 ALA A O 1
ATOM 826 N N . ALA A 1 110 ? -8.047 -16.984 9.352 1 97.31 110 ALA A N 1
ATOM 827 C CA . ALA A 1 110 ? -7.09 -15.906 9.586 1 97.31 110 ALA A CA 1
ATOM 828 C C . ALA A 1 110 ? -5.668 -16.359 9.273 1 97.31 110 ALA A C 1
ATOM 830 O O . ALA A 1 110 ? -4.859 -15.578 8.766 1 97.31 110 ALA A O 1
ATOM 831 N N . GLU A 1 111 ? -5.32 -17.609 9.57 1 98 111 GLU A N 1
ATOM 832 C CA . GLU A 1 111 ? -4.012 -18.156 9.227 1 98 111 GLU A CA 1
ATOM 833 C C . GLU A 1 111 ? -3.742 -18.047 7.73 1 98 111 GLU A C 1
ATOM 835 O O . GLU A 1 111 ? -2.635 -17.688 7.316 1 98 111 GLU A O 1
ATOM 840 N N . VAL A 1 112 ? -4.781 -18.281 6.949 1 98.31 112 VAL A N 1
ATOM 841 C CA . VAL A 1 112 ? -4.625 -18.266 5.5 1 98.31 112 VAL A CA 1
ATOM 842 C C . VAL A 1 112 ? -4.398 -16.844 5.012 1 98.31 112 VAL A C 1
ATOM 844 O O . VAL A 1 112 ? -3.49 -16.578 4.215 1 98.31 112 VAL A O 1
ATOM 847 N N . ALA A 1 113 ? -5.215 -15.93 5.527 1 97.94 113 ALA A N 1
ATOM 848 C CA . ALA A 1 113 ? -5.109 -14.539 5.109 1 97.94 113 ALA A CA 1
ATOM 849 C C . ALA A 1 113 ? -3.736 -13.961 5.449 1 97.94 113 ALA A C 1
ATOM 851 O O . ALA A 1 113 ? -3.074 -13.375 4.59 1 97.94 113 ALA A O 1
ATOM 852 N N . GLU A 1 114 ? -3.34 -14.203 6.672 1 97.56 114 GLU A N 1
ATOM 853 C CA . GLU A 1 114 ? -2.051 -13.695 7.133 1 97.56 114 GLU A CA 1
ATOM 854 C C . GLU A 1 114 ? -0.898 -14.352 6.387 1 97.56 114 GLU A C 1
ATOM 856 O O . GLU A 1 114 ? 0.112 -13.711 6.094 1 97.56 114 GLU A O 1
ATOM 861 N N . PHE A 1 115 ? -1.06 -15.578 6.102 1 98.25 115 PHE A N 1
ATOM 862 C CA . PHE A 1 115 ? -0.065 -16.344 5.363 1 98.25 115 PHE A CA 1
ATOM 863 C C . PHE A 1 115 ? 0.133 -15.781 3.965 1 98.25 115 PHE A C 1
ATOM 865 O O . PHE A 1 115 ? 1.266 -15.547 3.541 1 98.25 115 PHE A O 1
ATOM 872 N N . GLU A 1 116 ? -0.893 -15.516 3.254 1 98.12 116 GLU A N 1
ATOM 873 C CA . GLU A 1 116 ? -0.784 -14.969 1.903 1 98.12 116 GLU A CA 1
ATOM 874 C C . GLU A 1 116 ? -0.189 -13.562 1.922 1 98.12 116 GLU A C 1
ATOM 876 O O . GLU A 1 116 ? 0.646 -13.227 1.079 1 98.12 116 GLU A O 1
ATOM 881 N N . LEU A 1 117 ? -0.591 -12.797 2.92 1 97 117 LEU A N 1
ATOM 882 C CA . LEU A 1 117 ? -0.061 -11.445 3.043 1 97 117 LEU A CA 1
ATOM 883 C C . LEU A 1 117 ? 1.45 -11.469 3.244 1 97 117 LEU A C 1
ATOM 885 O O . LEU A 1 117 ? 2.164 -10.609 2.723 1 97 117 LEU A O 1
ATOM 889 N N . SER A 1 118 ? 1.914 -12.43 3.949 1 97.19 118 SER A N 1
ATOM 890 C CA . SER A 1 118 ? 3.33 -12.508 4.293 1 97.19 118 SER A CA 1
ATOM 891 C C . SER A 1 118 ? 4.184 -12.797 3.059 1 97.19 118 SER A C 1
ATOM 893 O O . SER A 1 118 ? 5.398 -12.594 3.078 1 97.19 118 SER A O 1
ATOM 895 N N . HIS A 1 119 ? 3.555 -13.227 1.981 1 98.12 119 HIS A N 1
ATOM 896 C CA . HIS A 1 119 ? 4.301 -13.562 0.773 1 98.12 119 HIS A CA 1
ATOM 897 C C . HIS A 1 119 ? 4.859 -12.312 0.106 1 98.12 119 HIS A C 1
ATOM 899 O O . HIS A 1 119 ? 5.898 -12.367 -0.559 1 98.12 119 HIS A O 1
ATOM 905 N N . ILE A 1 120 ? 4.18 -11.18 0.277 1 96.44 120 ILE A N 1
ATOM 906 C CA . ILE A 1 120 ? 4.633 -9.945 -0.354 1 96.44 120 ILE A CA 1
ATOM 907 C C . ILE A 1 120 ? 6.055 -9.625 0.095 1 96.44 120 ILE A C 1
ATOM 909 O O . ILE A 1 120 ? 6.953 -9.461 -0.736 1 96.44 120 ILE A O 1
ATOM 913 N N . LYS A 1 121 ? 6.27 -9.609 1.379 1 95.25 121 LYS A N 1
ATOM 914 C CA . LYS A 1 121 ? 7.598 -9.344 1.92 1 95.25 121 LYS A CA 1
ATOM 915 C C . LYS A 1 121 ? 8.57 -10.469 1.578 1 95.25 121 LYS A C 1
ATOM 917 O O . LYS A 1 121 ? 9.727 -10.219 1.239 1 95.25 121 LYS A O 1
ATOM 922 N N . ALA A 1 122 ? 8.125 -11.688 1.691 1 97.56 122 ALA A N 1
ATOM 923 C CA . ALA A 1 122 ? 8.992 -12.844 1.455 1 97.56 122 ALA A CA 1
ATOM 924 C C . ALA A 1 122 ? 9.555 -12.828 0.036 1 97.56 122 ALA A C 1
ATOM 926 O O . ALA A 1 122 ? 10.734 -13.109 -0.175 1 97.56 122 ALA A O 1
ATOM 927 N N . ILE A 1 123 ? 8.727 -12.492 -0.921 1 97.94 123 ILE A N 1
ATOM 928 C CA . ILE A 1 123 ? 9.141 -12.477 -2.322 1 97.94 123 ILE A CA 1
ATOM 929 C C . ILE A 1 123 ? 10.125 -11.336 -2.561 1 97.94 123 ILE A C 1
ATOM 931 O O . ILE A 1 123 ? 11.148 -11.523 -3.223 1 97.94 123 ILE A O 1
ATOM 935 N N . GLN A 1 124 ? 9.852 -10.211 -1.975 1 95.75 124 GLN A N 1
ATOM 936 C CA . GLN A 1 124 ? 10.789 -9.102 -2.094 1 95.75 124 GLN A CA 1
ATOM 937 C C . GLN A 1 124 ? 12.148 -9.453 -1.498 1 95.75 124 GLN A C 1
ATOM 939 O O . GLN A 1 124 ? 13.188 -9.133 -2.074 1 95.75 124 GLN A O 1
ATOM 944 N N . ASP A 1 125 ? 12.133 -10.094 -0.351 1 95.5 125 ASP A N 1
ATOM 945 C CA . ASP A 1 125 ? 13.359 -10.445 0.353 1 95.5 125 ASP A CA 1
ATOM 946 C C . ASP A 1 125 ? 14.211 -11.406 -0.478 1 95.5 125 ASP A C 1
ATOM 948 O O . ASP A 1 125 ? 15.43 -11.234 -0.574 1 95.5 125 ASP A O 1
ATOM 952 N N . VAL A 1 126 ? 13.586 -12.375 -1.05 1 98.12 126 VAL A N 1
ATOM 953 C CA . VAL A 1 126 ? 14.367 -13.359 -1.796 1 98.12 126 VAL A CA 1
ATOM 954 C C . VAL A 1 126 ? 14.883 -12.727 -3.09 1 98.12 126 VAL A C 1
ATOM 956 O O . VAL A 1 126 ? 15.992 -13.031 -3.537 1 98.12 126 VAL A O 1
ATOM 959 N N . ILE A 1 127 ? 14.094 -11.906 -3.727 1 97.56 127 ILE A N 1
ATOM 960 C CA . ILE A 1 127 ? 14.539 -11.211 -4.93 1 97.56 127 ILE A CA 1
ATOM 961 C C . ILE A 1 127 ? 15.789 -10.391 -4.621 1 97.56 127 ILE A C 1
ATOM 963 O O . ILE A 1 127 ? 16.75 -10.398 -5.395 1 97.56 127 ILE A O 1
ATOM 967 N N . ARG A 1 128 ? 15.766 -9.727 -3.506 1 93.88 128 ARG A N 1
ATOM 968 C CA . ARG A 1 128 ? 16.906 -8.906 -3.096 1 93.88 128 ARG A CA 1
ATOM 969 C C . ARG A 1 128 ? 18.109 -9.781 -2.75 1 93.88 128 ARG A C 1
ATOM 971 O O . ARG A 1 128 ? 19.219 -9.531 -3.221 1 93.88 128 ARG A O 1
ATOM 978 N N . SER A 1 129 ? 17.875 -10.789 -1.929 1 95.12 129 SER A N 1
ATOM 979 C CA . SER A 1 129 ? 18.969 -11.625 -1.43 1 95.12 129 SER A CA 1
ATOM 980 C C . SER A 1 129 ? 19.656 -12.367 -2.568 1 95.12 129 SER A C 1
ATOM 982 O O . SER A 1 129 ? 20.875 -12.539 -2.553 1 95.12 129 SER A O 1
ATOM 984 N N . GLU A 1 130 ? 18.859 -12.766 -3.576 1 97.94 130 GLU A N 1
ATOM 985 C CA . GLU A 1 130 ? 19.406 -13.57 -4.664 1 97.94 130 GLU A CA 1
ATOM 986 C C . GLU A 1 130 ? 19.609 -12.727 -5.918 1 97.94 130 GLU A C 1
ATOM 988 O O . GLU A 1 130 ? 19.984 -13.25 -6.973 1 97.94 130 GLU A O 1
ATOM 993 N N . LYS A 1 131 ? 19.375 -11.43 -5.801 1 96.31 131 LYS A N 1
ATOM 994 C CA . LYS A 1 131 ? 19.609 -10.461 -6.863 1 96.31 131 LYS A CA 1
ATOM 995 C C . LYS A 1 131 ? 18.891 -10.852 -8.141 1 96.31 131 LYS A C 1
ATOM 997 O O . LYS A 1 131 ? 19.484 -10.914 -9.211 1 96.31 131 LYS A O 1
ATOM 1002 N N . ILE A 1 132 ? 17.609 -11.172 -8.016 1 97.75 132 ILE A N 1
ATOM 1003 C CA . ILE A 1 132 ? 16.766 -11.555 -9.156 1 97.75 132 ILE A CA 1
ATOM 1004 C C . ILE A 1 132 ? 16.062 -10.328 -9.711 1 97.75 132 ILE A C 1
ATOM 1006 O O . ILE A 1 132 ? 14.844 -10.352 -9.922 1 97.75 132 ILE A O 1
ATOM 1010 N N . GLU A 1 133 ? 16.672 -9.352 -10.133 1 91.75 133 GLU A N 1
ATOM 1011 C CA . GLU A 1 133 ? 16.094 -8.055 -10.469 1 91.75 133 GLU A CA 1
ATOM 1012 C C . GLU A 1 133 ? 15.398 -8.094 -11.828 1 91.75 133 GLU A C 1
ATOM 1014 O O . GLU A 1 133 ? 14.516 -7.277 -12.094 1 91.75 133 GLU A O 1
ATOM 1019 N N . ASP A 1 134 ? 15.75 -9.055 -12.633 1 94.75 134 ASP A N 1
ATOM 1020 C CA . ASP A 1 134 ? 15.211 -9.078 -13.984 1 94.75 134 ASP A CA 1
ATOM 1021 C C . ASP A 1 134 ? 13.797 -9.641 -14 1 94.75 134 ASP A C 1
ATOM 1023 O O . ASP A 1 134 ? 13.133 -9.641 -15.039 1 94.75 134 ASP A O 1
ATOM 1027 N N . CYS A 1 135 ? 13.281 -10.094 -12.797 1 97.62 135 CYS A N 1
ATOM 1028 C CA . CYS A 1 135 ? 11.945 -10.664 -12.758 1 97.62 135 CYS A CA 1
ATOM 1029 C C . CYS A 1 135 ? 10.883 -9.57 -12.742 1 97.62 135 CYS A C 1
ATOM 1031 O O . CYS A 1 135 ? 9.688 -9.859 -12.711 1 97.62 135 CYS A O 1
ATOM 1033 N N . GLU A 1 136 ? 11.234 -8.281 -12.742 1 96.75 136 GLU A N 1
ATOM 1034 C CA . GLU A 1 136 ? 10.344 -7.137 -12.914 1 96.75 136 GLU A CA 1
ATOM 1035 C C . GLU A 1 136 ? 9.25 -7.133 -11.852 1 96.75 136 GLU A C 1
ATOM 1037 O O . GLU A 1 136 ? 8.086 -6.84 -12.148 1 96.75 136 GLU A O 1
ATOM 1042 N N . PHE A 1 137 ? 9.672 -7.559 -10.648 1 97.38 137 PHE A N 1
ATOM 1043 C CA . PHE A 1 137 ? 8.695 -7.438 -9.57 1 97.38 137 PHE A CA 1
ATOM 1044 C C . PHE A 1 137 ? 8.312 -5.977 -9.344 1 97.38 137 PHE A C 1
ATOM 1046 O O . PHE A 1 137 ? 9.188 -5.105 -9.305 1 97.38 137 PHE A O 1
ATOM 1053 N N . LEU A 1 138 ? 7.02 -5.715 -9.297 1 97.06 138 LEU A N 1
ATOM 1054 C CA . LEU A 1 138 ? 6.477 -4.402 -8.969 1 97.06 138 LEU A CA 1
ATOM 1055 C C . LEU A 1 138 ? 5.52 -4.496 -7.781 1 97.06 138 LEU A C 1
ATOM 1057 O O . LEU A 1 138 ? 4.559 -5.27 -7.812 1 97.06 138 LEU A O 1
ATOM 1061 N N . LEU A 1 139 ? 5.895 -3.83 -6.656 1 96.81 139 LEU A N 1
ATOM 1062 C CA . LEU A 1 139 ? 4.961 -3.674 -5.543 1 96.81 139 LEU A CA 1
ATOM 1063 C C . LEU A 1 139 ? 4.004 -2.514 -5.793 1 96.81 139 LEU A C 1
ATOM 1065 O O . LEU A 1 139 ? 4.438 -1.398 -6.086 1 96.81 139 LEU A O 1
ATOM 1069 N N . THR A 1 140 ? 2.723 -2.738 -5.777 1 96.62 140 THR A N 1
ATOM 1070 C CA . THR A 1 140 ? 1.687 -1.736 -6 1 96.62 140 THR A CA 1
ATOM 1071 C C . THR A 1 140 ? 0.416 -2.096 -5.234 1 96.62 140 THR A C 1
ATOM 1073 O O . THR A 1 140 ? 0.478 -2.732 -4.18 1 96.62 140 THR A O 1
ATOM 1076 N N . ARG A 1 141 ? -0.729 -1.529 -5.629 1 97.19 141 ARG A N 1
ATOM 1077 C CA . ARG A 1 141 ? -2.037 -1.917 -5.113 1 97.19 141 ARG A CA 1
ATOM 1078 C C . ARG A 1 141 ? -2.859 -2.627 -6.184 1 97.19 141 ARG A C 1
ATOM 1080 O O . ARG A 1 141 ? -2.619 -2.449 -7.379 1 97.19 141 ARG A O 1
ATOM 1087 N N . ASN A 1 142 ? -3.619 -3.496 -5.758 1 98.06 142 ASN A N 1
ATOM 1088 C CA . ASN A 1 142 ? -4.645 -4.074 -6.617 1 98.06 142 ASN A CA 1
ATOM 1089 C C . ASN A 1 142 ? -5.961 -3.312 -6.512 1 98.06 142 ASN A C 1
ATOM 1091 O O . ASN A 1 142 ? -6.391 -2.955 -5.414 1 98.06 142 ASN A O 1
ATOM 1095 N N . MET A 1 143 ? -6.566 -2.959 -7.633 1 98.19 143 MET A N 1
ATOM 1096 C CA . MET A 1 143 ? -7.891 -2.35 -7.715 1 98.19 143 MET A CA 1
ATOM 1097 C C . MET A 1 143 ? -8.938 -3.379 -8.117 1 98.19 143 MET A C 1
ATOM 1099 O O . MET A 1 143 ? -8.898 -3.914 -9.227 1 98.19 143 MET A O 1
ATOM 1103 N N . ASN A 1 144 ? -9.805 -3.727 -7.195 1 97.94 144 ASN A N 1
ATOM 1104 C CA . ASN A 1 144 ? -10.938 -4.613 -7.441 1 97.94 144 ASN A CA 1
ATOM 1105 C C . ASN A 1 144 ? -12.188 -3.834 -7.832 1 97.94 144 ASN A C 1
ATOM 1107 O O . ASN A 1 144 ? -12.641 -2.965 -7.082 1 97.94 144 ASN A O 1
ATOM 1111 N N . VAL A 1 145 ? -12.75 -4.164 -8.969 1 98.25 145 VAL A N 1
ATOM 1112 C CA . VAL A 1 145 ? -13.797 -3.322 -9.539 1 98.25 145 VAL A CA 1
ATOM 1113 C C . VAL A 1 145 ? -15.008 -4.172 -9.891 1 98.25 145 VAL A C 1
ATOM 1115 O O . VAL A 1 145 ? -14.891 -5.195 -10.57 1 98.25 145 VAL A O 1
ATOM 1118 N N . TYR A 1 146 ? -16.141 -3.785 -9.422 1 97.62 146 TYR A N 1
ATOM 1119 C CA . TYR A 1 146 ? -17.422 -4.41 -9.758 1 97.62 146 TYR A CA 1
ATOM 1120 C C . TYR A 1 146 ? -18.25 -3.498 -10.648 1 97.62 146 TYR A C 1
ATOM 1122 O O . TYR A 1 146 ? -18.438 -2.318 -10.344 1 97.62 146 TYR A O 1
ATOM 1130 N N . LEU A 1 147 ? -18.734 -4.039 -11.773 1 97.12 147 LEU A N 1
ATOM 1131 C CA . LEU A 1 147 ? -19.641 -3.281 -12.625 1 97.12 147 LEU A CA 1
ATOM 1132 C C . LEU A 1 147 ? -21.094 -3.539 -12.227 1 97.12 147 LEU A C 1
ATOM 1134 O O . LEU A 1 147 ? -22.016 -2.867 -12.719 1 97.12 147 LEU A O 1
ATOM 1138 N N . ASP A 1 148 ? -21.328 -4.492 -11.359 1 96.5 148 ASP A N 1
ATOM 1139 C CA . ASP A 1 148 ? -22.641 -4.758 -10.773 1 96.5 148 ASP A CA 1
ATOM 1140 C C . ASP A 1 148 ? -22.688 -4.285 -9.32 1 96.5 148 ASP A C 1
ATOM 1142 O O . ASP A 1 148 ? -21.922 -4.754 -8.477 1 96.5 148 ASP A O 1
ATOM 1146 N N . GLN A 1 149 ? -23.688 -3.48 -9.016 1 96.81 149 GLN A N 1
ATOM 1147 C CA . GLN A 1 149 ? -23.766 -2.846 -7.707 1 96.81 149 GLN A CA 1
ATOM 1148 C C . GLN A 1 149 ? -24.016 -3.877 -6.609 1 96.81 149 GLN A C 1
ATOM 1150 O O . GLN A 1 149 ? -23.391 -3.818 -5.543 1 96.81 149 GLN A O 1
ATOM 1155 N N . ASN A 1 150 ? -24.922 -4.801 -6.84 1 96 150 ASN A N 1
ATOM 1156 C CA . ASN A 1 150 ? -25.281 -5.777 -5.82 1 96 150 ASN A CA 1
ATOM 1157 C C . ASN A 1 150 ? -24.109 -6.676 -5.457 1 96 150 ASN A C 1
ATOM 1159 O O . ASN A 1 150 ? -23.859 -6.945 -4.277 1 96 150 ASN A O 1
ATOM 1163 N N . ARG A 1 151 ? -23.422 -7.137 -6.484 1 94.31 151 ARG A N 1
ATOM 1164 C CA . ARG A 1 151 ? -22.25 -7.961 -6.234 1 94.31 151 ARG A CA 1
ATOM 1165 C C . ARG A 1 151 ? -21.203 -7.195 -5.434 1 94.31 151 ARG A C 1
ATOM 1167 O O . ARG A 1 151 ? -20.594 -7.742 -4.512 1 94.31 151 ARG A O 1
ATOM 1174 N N . GLY A 1 152 ? -20.984 -5.953 -5.777 1 95.44 152 GLY A N 1
ATOM 1175 C CA . GLY A 1 152 ? -20.062 -5.105 -5.031 1 95.44 152 GLY A CA 1
ATOM 1176 C C . GLY A 1 152 ? -20.484 -4.902 -3.588 1 95.44 152 GLY A C 1
ATOM 1177 O O . GLY A 1 152 ? -19.656 -5 -2.68 1 95.44 152 GLY A O 1
ATOM 1178 N N . ASN A 1 153 ? -21.734 -4.668 -3.348 1 96.06 153 ASN A N 1
ATOM 1179 C CA . ASN A 1 153 ? -22.25 -4.461 -2.002 1 96.06 153 ASN A CA 1
ATOM 1180 C C . ASN A 1 153 ? -22.031 -5.688 -1.118 1 96.06 153 ASN A C 1
ATOM 1182 O O . ASN A 1 153 ? -21.75 -5.555 0.073 1 96.06 153 ASN A O 1
ATOM 1186 N N . GLU A 1 154 ? -22.234 -6.812 -1.718 1 93.81 154 GLU A N 1
ATOM 1187 C CA . GLU A 1 154 ? -22.031 -8.047 -0.968 1 93.81 154 GLU A CA 1
ATOM 1188 C C . GLU A 1 154 ? -20.594 -8.172 -0.488 1 93.81 154 GLU A C 1
ATOM 1190 O O . GLU A 1 154 ? -20.344 -8.555 0.656 1 93.81 154 GLU A O 1
ATOM 1195 N N . THR A 1 155 ? -19.703 -7.883 -1.314 1 93.56 155 THR A N 1
ATOM 1196 C CA . THR A 1 155 ? -18.281 -7.957 -0.96 1 93.56 155 THR A CA 1
ATOM 1197 C C . THR A 1 155 ? -17.938 -6.914 0.099 1 93.56 155 THR A C 1
ATOM 1199 O O . THR A 1 155 ? -17.219 -7.203 1.049 1 93.56 155 THR A O 1
ATOM 1202 N N . LYS A 1 156 ? -18.438 -5.684 -0.06 1 94.62 156 LYS A N 1
ATOM 1203 C CA . LYS A 1 156 ? -18.203 -4.633 0.931 1 94.62 156 LYS A CA 1
ATOM 1204 C C . LYS A 1 156 ? -18.703 -5.066 2.309 1 94.62 156 LYS A C 1
ATOM 1206 O O . LYS A 1 156 ? -18.031 -4.84 3.316 1 94.62 156 LYS A O 1
ATOM 1211 N N . ARG A 1 157 ? -19.844 -5.68 2.338 1 94.88 157 ARG A N 1
ATOM 1212 C CA . ARG A 1 157 ? -20.406 -6.164 3.594 1 94.88 157 ARG A CA 1
ATOM 1213 C C . ARG A 1 157 ? -19.516 -7.23 4.223 1 94.88 157 ARG A C 1
ATOM 1215 O O . ARG A 1 157 ? -19.297 -7.234 5.434 1 94.88 157 ARG A O 1
ATOM 1222 N N . ALA A 1 158 ? -19.031 -8.109 3.373 1 94.31 158 ALA A N 1
ATOM 1223 C CA . ALA A 1 158 ? -18.141 -9.164 3.869 1 94.31 158 ALA A CA 1
ATOM 1224 C C . ALA A 1 158 ? -16.875 -8.578 4.484 1 94.31 158 ALA A C 1
ATOM 1226 O O . ALA A 1 158 ? -16.422 -9.023 5.539 1 94.31 158 ALA A O 1
ATOM 1227 N N . ILE A 1 159 ? -16.297 -7.605 3.873 1 95.25 159 ILE A N 1
ATOM 1228 C CA . ILE A 1 159 ? -15.086 -6.949 4.367 1 95.25 159 ILE A CA 1
ATOM 1229 C C . ILE A 1 159 ? -15.375 -6.27 5.703 1 95.25 159 ILE A C 1
ATOM 1231 O O . ILE A 1 159 ? -14.602 -6.395 6.652 1 95.25 159 ILE A O 1
ATOM 1235 N N . GLU A 1 160 ? -16.469 -5.594 5.773 1 93.81 160 GLU A N 1
ATOM 1236 C CA . GLU A 1 160 ? -16.859 -4.91 7.008 1 93.81 160 GLU A CA 1
ATOM 1237 C C . GLU A 1 160 ? -17.078 -5.902 8.141 1 93.81 160 GLU A C 1
ATOM 1239 O O . GLU A 1 160 ? -16.719 -5.633 9.289 1 93.81 160 GLU A O 1
ATOM 1244 N N . GLU A 1 161 ? -17.688 -6.984 7.809 1 94.75 161 GLU A N 1
ATOM 1245 C CA . GLU A 1 161 ? -17.906 -8.023 8.812 1 94.75 161 GLU A CA 1
ATOM 1246 C C . GLU A 1 161 ? -16.578 -8.547 9.367 1 94.75 161 GLU A C 1
ATOM 1248 O O . GLU A 1 161 ? -16.453 -8.773 10.57 1 94.75 161 GLU A O 1
ATOM 1253 N N . LEU A 1 162 ? -15.664 -8.742 8.492 1 95.75 162 LEU A N 1
ATOM 1254 C CA . LEU A 1 162 ? -14.344 -9.18 8.93 1 95.75 162 LEU A CA 1
ATOM 1255 C C . LEU A 1 162 ? -13.688 -8.133 9.82 1 95.75 162 LEU A C 1
ATOM 1257 O O . LEU A 1 162 ? -13.062 -8.469 10.828 1 95.75 162 LEU A O 1
ATOM 1261 N N . ARG A 1 163 ? -13.812 -6.926 9.445 1 93.19 163 ARG A N 1
ATOM 1262 C CA . ARG A 1 163 ? -13.266 -5.832 10.242 1 93.19 163 ARG A CA 1
ATOM 1263 C C . ARG A 1 163 ? -13.898 -5.797 11.633 1 93.19 163 ARG A C 1
ATOM 1265 O O . ARG A 1 163 ? -13.211 -5.609 12.633 1 93.19 163 ARG A O 1
ATOM 1272 N N . ASP A 1 164 ? -15.188 -5.98 11.664 1 92.12 164 ASP A N 1
ATOM 1273 C CA . ASP A 1 164 ? -15.945 -5.953 12.906 1 92.12 164 ASP A CA 1
ATOM 1274 C C . ASP A 1 164 ? -15.523 -7.098 13.828 1 92.12 164 ASP A C 1
ATOM 1276 O O . ASP A 1 164 ? -15.609 -6.977 15.055 1 92.12 164 ASP A O 1
ATOM 1280 N N . GLN A 1 165 ? -15.039 -8.109 13.203 1 93 165 GLN A N 1
ATOM 1281 C CA . GLN A 1 165 ? -14.586 -9.266 13.969 1 93 165 GLN A CA 1
ATOM 1282 C C . GLN A 1 165 ? -13.156 -9.078 14.461 1 93 165 GLN A C 1
ATOM 1284 O O . GLN A 1 165 ? -12.594 -9.969 15.102 1 93 165 GLN A O 1
ATOM 1289 N N . GLY A 1 166 ? -12.57 -7.977 14.133 1 90.81 166 GLY A N 1
ATOM 1290 C CA . GLY A 1 166 ? -11.25 -7.645 14.633 1 90.81 166 GLY A CA 1
ATOM 1291 C C . GLY A 1 166 ? -10.133 -8.211 13.773 1 90.81 166 GLY A C 1
ATOM 1292 O O . GLY A 1 166 ? -8.984 -8.305 14.227 1 90.81 166 GLY A O 1
ATOM 1293 N N . CYS A 1 167 ? -10.438 -8.57 12.562 1 94.06 167 CYS A N 1
ATOM 1294 C CA . CYS A 1 167 ? -9.438 -9.141 11.664 1 94.06 167 CYS A CA 1
ATOM 1295 C C . CYS A 1 167 ? -8.508 -8.062 11.117 1 94.06 167 CYS A C 1
ATOM 1297 O O . CYS A 1 167 ? -8.891 -7.316 10.211 1 94.06 167 CYS A O 1
ATOM 1299 N N . SER A 1 168 ? -7.281 -8.086 11.523 1 91.38 168 SER A N 1
ATOM 1300 C CA . SER A 1 168 ? -6.34 -7.039 11.141 1 91.38 168 SER A CA 1
ATOM 1301 C C . SER A 1 168 ? -5.879 -7.203 9.695 1 91.38 168 SER A C 1
ATOM 1303 O O . SER A 1 168 ? -5.379 -6.254 9.086 1 91.38 168 SER A O 1
ATOM 1305 N N . PHE A 1 169 ? -6.062 -8.383 9.156 1 93.81 169 PHE A N 1
ATOM 1306 C CA . PHE A 1 169 ? -5.574 -8.648 7.805 1 93.81 169 PHE A CA 1
ATOM 1307 C C . PHE A 1 169 ? -6.422 -7.906 6.773 1 93.81 169 PHE A C 1
ATOM 1309 O O . PHE A 1 169 ? -6.062 -7.852 5.594 1 93.81 169 PHE A O 1
ATOM 1316 N N . VAL A 1 170 ? -7.504 -7.262 7.176 1 94.88 170 VAL A N 1
ATOM 1317 C CA . VAL A 1 170 ? -8.297 -6.492 6.223 1 94.88 170 VAL A CA 1
ATOM 1318 C C . VAL A 1 170 ? -8.008 -5 6.391 1 94.88 170 VAL A C 1
ATOM 1320 O O . VAL A 1 170 ? -8.602 -4.164 5.707 1 94.88 170 VAL A O 1
ATOM 1323 N N . ASP A 1 171 ? -7.055 -4.598 7.242 1 91.31 171 ASP A N 1
ATOM 1324 C CA . ASP A 1 171 ? -6.77 -3.197 7.551 1 91.31 171 ASP A CA 1
ATOM 1325 C C . ASP A 1 171 ? -6.258 -2.459 6.312 1 91.31 171 ASP A C 1
ATOM 1327 O O . ASP A 1 171 ? -6.484 -1.257 6.168 1 91.31 171 ASP A O 1
ATOM 1331 N N . ASP A 1 172 ? -5.645 -3.182 5.449 1 93.25 172 ASP A N 1
ATOM 1332 C CA . ASP A 1 172 ? -5.047 -2.561 4.27 1 93.25 172 ASP A CA 1
ATOM 1333 C C . ASP A 1 172 ? -6.07 -2.424 3.148 1 93.25 172 ASP A C 1
ATOM 1335 O O . ASP A 1 172 ? -5.781 -1.833 2.105 1 93.25 172 ASP A O 1
ATOM 1339 N N . ILE A 1 173 ? -7.242 -2.973 3.316 1 96.19 173 ILE A N 1
ATOM 1340 C CA . ILE A 1 173 ? -8.266 -2.848 2.287 1 96.19 173 ILE A CA 1
ATOM 1341 C C . ILE A 1 173 ? -8.922 -1.471 2.371 1 96.19 173 ILE A C 1
ATOM 1343 O O . ILE A 1 173 ? -9.484 -1.107 3.406 1 96.19 173 ILE A O 1
ATOM 1347 N N . PHE A 1 174 ? -8.844 -0.76 1.322 1 96.56 174 PHE A N 1
ATOM 1348 C CA . PHE A 1 174 ? -9.492 0.545 1.242 1 96.56 174 PHE A CA 1
ATOM 1349 C C . PHE A 1 174 ? -10.688 0.5 0.303 1 96.56 174 PHE A C 1
ATOM 1351 O O . PHE A 1 174 ? -10.547 0.207 -0.885 1 96.56 174 PHE A O 1
ATOM 1358 N N . VAL A 1 175 ? -11.82 0.803 0.81 1 95.69 175 VAL A N 1
ATOM 1359 C CA . VAL A 1 175 ? -13.047 0.811 0.022 1 95.69 175 VAL A CA 1
ATOM 1360 C C . VAL A 1 175 ? -13.289 2.207 -0.546 1 95.69 175 VAL A C 1
ATOM 1362 O O . VAL A 1 175 ? -13.453 3.17 0.206 1 95.69 175 VAL A O 1
ATOM 1365 N N . VAL A 1 176 ? -13.336 2.316 -1.863 1 95.69 176 VAL A N 1
ATOM 1366 C CA . VAL A 1 176 ? -13.586 3.564 -2.576 1 95.69 176 VAL A CA 1
ATOM 1367 C C . VAL A 1 176 ? -15.062 3.922 -2.502 1 95.69 176 VAL A C 1
ATOM 1369 O O . VAL A 1 176 ? -15.93 3.041 -2.578 1 95.69 176 VAL A O 1
ATOM 1372 N N . SER A 1 177 ? -15.375 5.199 -2.322 1 95.5 177 SER A N 1
ATOM 1373 C CA . SER A 1 177 ? -16.766 5.617 -2.434 1 95.5 177 SER A CA 1
ATOM 1374 C C . SER A 1 177 ? -17.359 5.23 -3.787 1 95.5 177 SER A C 1
ATOM 1376 O O . SER A 1 177 ? -16.719 5.406 -4.82 1 95.5 177 SER A O 1
ATOM 1378 N N . ASP A 1 178 ? -18.625 4.734 -3.729 1 96.88 178 ASP A N 1
ATOM 1379 C CA . ASP A 1 178 ? -19.25 4.27 -4.961 1 96.88 178 ASP A CA 1
ATOM 1380 C C . ASP A 1 178 ? -19.297 5.383 -6.004 1 96.88 178 ASP A C 1
ATOM 1382 O O . ASP A 1 178 ? -19.094 5.133 -7.195 1 96.88 178 ASP A O 1
ATOM 1386 N N . LYS A 1 179 ? -19.531 6.605 -5.586 1 95.62 179 LYS A N 1
ATOM 1387 C CA . LYS A 1 179 ? -19.688 7.727 -6.512 1 95.62 179 LYS A CA 1
ATOM 1388 C C . LYS A 1 179 ? -18.359 8.023 -7.223 1 95.62 179 LYS A C 1
ATOM 1390 O O . LYS A 1 179 ? -18.3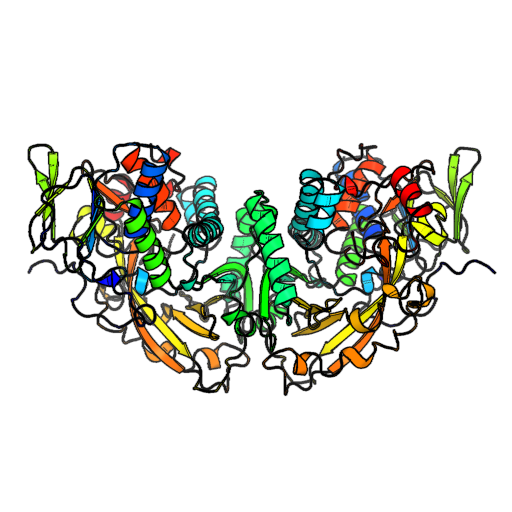59 8.641 -8.297 1 95.62 179 LYS A O 1
ATOM 1395 N N . ASP A 1 180 ? -17.234 7.598 -6.68 1 96.12 180 ASP A N 1
ATOM 1396 C CA . ASP A 1 180 ? -15.922 7.91 -7.227 1 96.12 180 ASP A CA 1
ATOM 1397 C C . ASP A 1 180 ? -15.266 6.668 -7.832 1 96.12 180 ASP A C 1
ATOM 1399 O O . ASP A 1 180 ? -14.125 6.723 -8.289 1 96.12 180 ASP A O 1
ATOM 1403 N N . ALA A 1 181 ? -15.969 5.52 -7.828 1 97.38 181 ALA A N 1
ATOM 1404 C CA . ALA A 1 181 ? -15.398 4.234 -8.234 1 97.38 181 ALA A CA 1
ATOM 1405 C C . ALA A 1 181 ? -14.836 4.312 -9.648 1 97.38 181 ALA A C 1
ATOM 1407 O O . ALA A 1 181 ? -13.727 3.84 -9.906 1 97.38 181 ALA A O 1
ATOM 1408 N N . GLU A 1 182 ? -15.555 4.906 -10.57 1 97.06 182 GLU A N 1
ATOM 1409 C CA . GLU A 1 182 ? -15.094 5.004 -11.953 1 97.06 182 GLU A CA 1
ATOM 1410 C C . GLU A 1 182 ? -13.867 5.91 -12.062 1 97.06 182 GLU A C 1
ATOM 1412 O O . GLU A 1 182 ? -12.867 5.535 -12.688 1 97.06 182 GLU A O 1
ATOM 1417 N N . ALA A 1 183 ? -13.914 7.059 -11.453 1 95.38 183 ALA A N 1
ATOM 1418 C CA . ALA A 1 183 ? -12.844 8.047 -11.562 1 95.38 183 ALA A CA 1
ATOM 1419 C C . ALA A 1 183 ? -11.547 7.52 -10.953 1 95.38 183 ALA A C 1
ATOM 1421 O O . ALA A 1 183 ? -10.461 7.75 -11.484 1 95.38 183 ALA A O 1
ATOM 1422 N N . ILE A 1 184 ? -11.672 6.824 -9.812 1 96.19 184 ILE A N 1
ATOM 1423 C CA . ILE A 1 184 ? -10.5 6.402 -9.07 1 96.19 184 ILE A CA 1
ATOM 1424 C C . ILE A 1 184 ? -9.914 5.141 -9.703 1 96.19 184 ILE A C 1
ATOM 1426 O O . ILE A 1 184 ? -8.688 4.984 -9.773 1 96.19 184 ILE A O 1
ATOM 1430 N N . SER A 1 185 ? -10.742 4.27 -10.188 1 97.44 185 SER A N 1
ATOM 1431 C CA . SER A 1 185 ? -10.258 3.006 -10.742 1 97.44 185 SER A CA 1
ATOM 1432 C C . SER A 1 185 ? -9.844 3.164 -12.195 1 97.44 185 SER A C 1
ATOM 1434 O O . SER A 1 185 ? -9.047 2.373 -12.711 1 97.44 185 SER A O 1
ATOM 1436 N N . GLY A 1 186 ? -10.438 4.102 -12.906 1 97.19 186 GLY A N 1
ATOM 1437 C CA . GLY A 1 186 ? -10.242 4.242 -14.344 1 97.19 186 GLY A CA 1
ATOM 1438 C C . GLY A 1 186 ? -11.086 3.279 -15.156 1 97.19 186 GLY A C 1
ATOM 1439 O O . GLY A 1 186 ? -11.008 3.26 -16.391 1 97.19 186 GLY A O 1
ATOM 1440 N N . VAL A 1 187 ? -11.891 2.461 -14.484 1 98.19 187 VAL A N 1
ATOM 1441 C CA . VAL A 1 187 ? -12.711 1.469 -15.18 1 98.19 187 VAL A CA 1
ATOM 1442 C C . VAL A 1 187 ? -14.086 2.057 -15.492 1 98.19 187 VAL A C 1
ATOM 1444 O O . VAL A 1 187 ? -14.805 2.479 -14.586 1 98.19 187 VAL A O 1
ATOM 1447 N N . LYS A 1 188 ? -14.453 2.057 -16.781 1 97.56 188 LYS A N 1
ATOM 1448 C CA . LYS A 1 188 ? -15.727 2.607 -17.234 1 97.56 188 LYS A CA 1
ATOM 1449 C C . LYS A 1 188 ? -16.906 1.837 -16.641 1 97.56 188 LYS A C 1
ATOM 1451 O O . LYS A 1 188 ? -16.938 0.607 -16.719 1 97.56 188 LYS A O 1
ATOM 1456 N N . GLY A 1 189 ? -17.828 2.547 -15.977 1 97.38 189 GLY A N 1
ATOM 1457 C CA . GLY A 1 189 ? -19.031 1.911 -15.461 1 97.38 189 GLY A CA 1
ATOM 1458 C C . GLY A 1 189 ? -18.844 1.311 -14.086 1 97.38 189 GLY A C 1
ATOM 1459 O O . GLY A 1 189 ? -19.766 0.71 -13.531 1 97.38 189 GLY A O 1
ATOM 1460 N N . ALA A 1 190 ? -17.703 1.447 -13.445 1 98.19 190 ALA A N 1
ATOM 1461 C CA . ALA A 1 190 ? -17.438 0.893 -12.125 1 98.19 190 ALA A CA 1
ATOM 1462 C C . ALA A 1 190 ? -18.484 1.349 -11.117 1 98.19 190 ALA A C 1
ATOM 1464 O O . ALA A 1 190 ? -18.781 2.541 -11.008 1 98.19 190 ALA A O 1
ATOM 1465 N N . LYS A 1 191 ? -19.078 0.385 -10.391 1 98.19 191 LYS A N 1
ATOM 1466 C CA . LYS A 1 191 ? -20.062 0.677 -9.359 1 98.19 191 LYS A CA 1
ATOM 1467 C C . LYS A 1 191 ? -19.422 0.637 -7.969 1 98.19 191 LYS A C 1
ATOM 1469 O O . LYS A 1 191 ? -19.797 1.419 -7.09 1 98.19 191 LYS A O 1
ATOM 1474 N N . THR A 1 192 ? -18.609 -0.332 -7.801 1 97.56 192 THR A N 1
ATOM 1475 C CA . THR A 1 192 ? -17.875 -0.51 -6.562 1 97.56 192 THR A CA 1
ATOM 1476 C C . THR A 1 192 ? -16.391 -0.775 -6.852 1 97.56 192 THR A C 1
ATOM 1478 O O . THR A 1 192 ? -16.062 -1.422 -7.848 1 97.56 192 THR A O 1
ATOM 1481 N N . ALA A 1 193 ? -15.523 -0.234 -6.02 1 97.69 193 ALA A N 1
ATOM 1482 C CA . ALA A 1 193 ? -14.094 -0.491 -6.133 1 97.69 193 ALA A CA 1
ATOM 1483 C C . ALA A 1 193 ? -13.43 -0.496 -4.758 1 97.69 193 ALA A C 1
ATOM 1485 O O . ALA A 1 193 ? -13.898 0.167 -3.832 1 97.69 193 ALA A O 1
ATOM 1486 N N . PHE A 1 194 ? -12.477 -1.229 -4.562 1 97 194 PHE A N 1
ATOM 1487 C CA . PHE A 1 194 ? -11.617 -1.185 -3.383 1 97 194 PHE A CA 1
ATOM 1488 C C . PHE A 1 194 ? -10.203 -1.632 -3.723 1 97 194 PHE A C 1
ATOM 1490 O O . PHE A 1 194 ? -9.977 -2.264 -4.758 1 97 194 PHE A O 1
ATOM 1497 N N . SER A 1 195 ? -9.25 -1.248 -2.998 1 97.19 195 SER A N 1
ATOM 1498 C CA . SER A 1 195 ? -7.852 -1.52 -3.307 1 97.19 195 SER A CA 1
ATOM 1499 C C . SER A 1 195 ? -7.117 -2.072 -2.09 1 97.19 195 SER A C 1
ATOM 1501 O O . SER A 1 195 ? -7.547 -1.871 -0.953 1 97.19 195 SER A O 1
ATOM 1503 N N . PHE A 1 196 ? -6.055 -2.814 -2.275 1 97.19 196 PHE A N 1
ATOM 1504 C CA . PHE A 1 196 ? -5.137 -3.309 -1.256 1 97.19 196 PHE A CA 1
ATOM 1505 C C . PHE A 1 196 ? -3.787 -3.662 -1.869 1 97.19 196 PHE A C 1
ATOM 1507 O O . PHE A 1 196 ? -3.654 -3.729 -3.094 1 97.19 196 PHE A O 1
ATOM 1514 N N . THR A 1 197 ? -2.773 -3.9 -1.085 1 96.88 197 THR A N 1
ATOM 1515 C CA . THR A 1 197 ? -1.4 -4.117 -1.528 1 96.88 197 THR A CA 1
ATOM 1516 C C . THR A 1 197 ? -1.288 -5.414 -2.324 1 96.88 197 THR A C 1
ATOM 1518 O O . THR A 1 197 ? -1.825 -6.449 -1.916 1 96.88 197 THR A O 1
ATOM 1521 N N . ALA A 1 198 ? -0.691 -5.32 -3.432 1 97.5 198 ALA A N 1
ATOM 1522 C CA . ALA A 1 198 ? -0.4 -6.457 -4.305 1 97.5 198 ALA A CA 1
ATOM 1523 C C . ALA A 1 198 ? 0.8 -6.164 -5.203 1 97.5 198 ALA A C 1
ATOM 1525 O O . ALA A 1 198 ? 1.47 -5.141 -5.039 1 97.5 198 ALA A O 1
ATOM 1526 N N . GLY A 1 199 ? 1.127 -7.125 -6.062 1 96.81 199 GLY A N 1
ATOM 1527 C CA . GLY A 1 199 ? 2.242 -6.93 -6.977 1 96.81 199 GLY A CA 1
ATOM 1528 C C . GLY A 1 199 ? 2.109 -7.734 -8.258 1 96.81 199 GLY A C 1
ATOM 1529 O O . GLY A 1 199 ? 1.126 -8.453 -8.445 1 96.81 199 GLY A O 1
ATOM 1530 N N . SER A 1 200 ? 3.006 -7.473 -9.141 1 98.12 200 SER A N 1
ATOM 1531 C CA . SER A 1 200 ? 3.166 -8.227 -10.375 1 98.12 200 SER A CA 1
ATOM 1532 C C . SER A 1 200 ? 4.605 -8.695 -10.555 1 98.12 200 SER A C 1
ATOM 1534 O O . SER A 1 200 ? 5.523 -8.133 -9.953 1 98.12 200 SER A O 1
ATOM 1536 N N . ILE A 1 201 ? 4.766 -9.711 -11.336 1 98.44 201 ILE A N 1
ATOM 1537 C CA . ILE A 1 201 ? 6.086 -10.305 -11.484 1 98.44 201 ILE A CA 1
ATOM 1538 C C . ILE A 1 201 ? 6.156 -11.086 -12.797 1 98.44 201 ILE A C 1
ATOM 1540 O O . ILE A 1 201 ? 5.125 -11.492 -13.336 1 98.44 201 ILE A O 1
ATOM 1544 N N . TRP A 1 202 ? 7.324 -11.148 -13.398 1 98.56 202 TRP A N 1
ATOM 1545 C CA . TRP A 1 202 ? 7.609 -12.117 -14.453 1 98.56 202 TRP A CA 1
ATOM 1546 C C . TRP A 1 202 ? 7.949 -13.477 -13.859 1 98.56 202 TRP A C 1
ATOM 1548 O O . TRP A 1 202 ? 9.102 -13.742 -13.516 1 98.56 202 TRP A O 1
ATOM 1558 N N . PRO A 1 203 ? 6.93 -14.383 -13.812 1 98.56 203 PRO A N 1
ATOM 1559 C CA . PRO A 1 203 ? 7.105 -15.617 -13.047 1 98.56 203 PRO A CA 1
ATOM 1560 C C . PRO A 1 203 ? 8.281 -16.453 -13.539 1 98.56 203 PRO A C 1
ATOM 1562 O O . PRO A 1 203 ? 9.047 -16.984 -12.734 1 98.56 203 PRO A O 1
ATOM 1565 N N . TYR A 1 204 ? 8.477 -16.609 -14.852 1 98.56 204 TYR A N 1
ATOM 1566 C CA . TYR A 1 204 ? 9.547 -17.406 -15.422 1 98.56 204 TYR A CA 1
ATOM 1567 C C . TYR A 1 204 ? 10.914 -16.891 -14.984 1 98.56 204 TYR A C 1
ATOM 1569 O O . TYR A 1 204 ? 11.773 -17.656 -14.555 1 98.56 204 TYR A O 1
ATOM 1577 N N . LYS A 1 205 ? 11.078 -15.641 -15.055 1 98.44 205 LYS A N 1
ATOM 1578 C CA . LYS A 1 205 ? 12.359 -15.055 -14.695 1 98.44 205 LYS A CA 1
ATOM 1579 C C . LYS A 1 205 ? 12.617 -15.164 -13.195 1 98.44 205 LYS A C 1
ATOM 1581 O O . LYS A 1 205 ? 13.758 -15.336 -12.758 1 98.44 205 LYS A O 1
ATOM 1586 N N . PHE A 1 206 ? 11.578 -15.008 -12.422 1 98.56 206 PHE A N 1
ATOM 1587 C CA . PHE A 1 206 ? 11.711 -15.234 -10.984 1 98.56 206 PHE A CA 1
ATOM 1588 C C . PHE A 1 206 ? 12.211 -16.656 -10.711 1 98.56 206 PHE A C 1
ATOM 1590 O O . PHE A 1 206 ? 13.156 -16.844 -9.938 1 98.56 206 PHE A O 1
ATOM 1597 N N . ILE A 1 207 ? 11.609 -17.641 -11.375 1 98.5 207 ILE A N 1
ATOM 1598 C CA . ILE A 1 207 ? 11.984 -19.031 -11.18 1 98.5 207 ILE A CA 1
ATOM 1599 C C . ILE A 1 207 ? 13.406 -19.266 -11.672 1 98.5 207 ILE A C 1
ATOM 1601 O O . ILE A 1 207 ? 14.18 -20 -11.039 1 98.5 207 ILE A O 1
ATOM 1605 N N . MET A 1 208 ? 13.781 -18.656 -12.805 1 98.31 208 MET A N 1
ATOM 1606 C CA . MET A 1 208 ? 15.148 -18.766 -13.297 1 98.31 208 MET A CA 1
ATOM 1607 C C . MET A 1 208 ? 16.141 -18.203 -12.289 1 98.31 208 MET A C 1
ATOM 1609 O O . MET A 1 208 ? 17.25 -18.734 -12.148 1 98.31 208 MET A O 1
ATOM 1613 N N . GLY A 1 209 ? 15.734 -17.109 -11.641 1 98.31 209 GLY A N 1
ATOM 1614 C CA . GLY A 1 209 ? 16.578 -16.562 -10.578 1 98.31 209 GLY A CA 1
ATOM 1615 C C . GLY A 1 209 ? 16.781 -17.531 -9.43 1 98.31 209 GLY A C 1
ATOM 1616 O O . GLY A 1 209 ? 17.906 -17.703 -8.961 1 98.31 209 GLY A O 1
ATOM 1617 N N . LEU A 1 210 ? 15.719 -18.156 -8.969 1 98.44 210 LEU A N 1
ATOM 1618 C CA . LEU A 1 210 ? 15.828 -19.156 -7.914 1 98.44 210 LEU A CA 1
ATOM 1619 C C . LEU A 1 210 ? 16.688 -20.328 -8.375 1 98.44 210 LEU A C 1
ATOM 1621 O O . LEU A 1 210 ? 17.438 -20.906 -7.586 1 98.44 210 LEU A O 1
ATOM 1625 N N . LEU A 1 211 ? 16.5 -20.672 -9.625 1 97.94 211 LEU A N 1
ATOM 1626 C CA . LEU A 1 211 ? 17.266 -21.781 -10.18 1 97.94 211 LEU A CA 1
ATOM 1627 C C . LEU A 1 211 ? 18.75 -21.5 -10.125 1 97.94 211 LEU A C 1
ATOM 1629 O O . LEU A 1 211 ? 19.547 -22.375 -9.758 1 97.94 211 LEU A O 1
ATOM 1633 N N . ARG A 1 212 ? 19.156 -20.312 -10.508 1 97.81 212 ARG A N 1
ATOM 1634 C CA . ARG A 1 212 ? 20.562 -19.922 -10.414 1 97.81 212 ARG A CA 1
ATOM 1635 C C . ARG A 1 212 ? 21.078 -20.031 -8.977 1 97.81 212 ARG A C 1
ATOM 1637 O O . ARG A 1 212 ? 22.188 -20.5 -8.742 1 97.81 212 ARG A O 1
ATOM 1644 N N . ALA A 1 213 ? 20.234 -19.609 -8.055 1 97.56 213 ALA A N 1
ATOM 1645 C CA . ALA A 1 213 ? 20.594 -19.703 -6.641 1 97.56 213 ALA A CA 1
ATOM 1646 C C . ALA A 1 213 ? 20.781 -21.156 -6.211 1 97.56 213 ALA A C 1
ATOM 1648 O O . ALA A 1 213 ? 21.734 -21.469 -5.492 1 97.56 213 ALA A O 1
ATOM 1649 N N . ILE A 1 214 ? 19.906 -22 -6.664 1 97.06 214 ILE A N 1
ATOM 1650 C CA . ILE A 1 214 ? 19.938 -23.422 -6.328 1 97.06 214 ILE A CA 1
ATOM 1651 C C . ILE A 1 214 ? 21.234 -24.047 -6.855 1 97.06 214 ILE A C 1
ATOM 1653 O O . ILE A 1 214 ? 21.875 -24.844 -6.176 1 97.06 214 ILE A O 1
ATOM 1657 N N . LEU A 1 215 ? 21.578 -23.719 -8.047 1 96.31 215 LEU A N 1
ATOM 1658 C CA . LEU A 1 215 ? 22.781 -24.266 -8.664 1 96.31 215 LEU A CA 1
ATOM 1659 C C . LEU A 1 215 ? 24.031 -23.766 -7.957 1 96.31 215 LEU A C 1
ATOM 1661 O O . LEU A 1 215 ? 25 -24.516 -7.793 1 96.31 215 LEU A O 1
ATOM 1665 N N . LYS A 1 216 ? 23.969 -22.562 -7.531 1 96.12 216 LYS A N 1
ATOM 1666 C CA . LYS A 1 216 ? 25.094 -21.969 -6.801 1 96.12 216 LYS A CA 1
ATOM 1667 C C . LYS A 1 216 ? 25.25 -22.609 -5.43 1 96.12 216 LYS A C 1
ATOM 1669 O O . LYS A 1 216 ? 26.359 -22.969 -5.035 1 96.12 216 LYS A O 1
ATOM 1674 N N . ILE A 1 217 ? 24.203 -22.797 -4.695 1 95.12 217 ILE A N 1
ATOM 1675 C CA . ILE A 1 217 ? 24.234 -23.281 -3.324 1 95.12 217 ILE A CA 1
ATOM 1676 C C . ILE A 1 217 ? 24.484 -24.797 -3.322 1 95.12 217 ILE A C 1
ATOM 1678 O O . ILE A 1 217 ? 25.281 -25.297 -2.523 1 95.12 217 ILE A O 1
ATOM 1682 N N . GLY A 1 218 ? 23.797 -25.516 -4.207 1 95 218 GLY A N 1
ATOM 1683 C CA . GLY A 1 218 ? 23.781 -26.969 -4.18 1 95 218 GLY A CA 1
ATOM 1684 C C . GLY A 1 218 ? 24.953 -27.578 -4.926 1 95 218 GLY A C 1
ATOM 1685 O O . GLY A 1 218 ? 25.391 -28.688 -4.605 1 95 218 GLY A O 1
ATOM 1686 N N . GLY A 1 219 ? 25.438 -26.891 -6.02 1 94.06 219 GLY A N 1
ATOM 1687 C CA . GLY A 1 219 ? 26.516 -27.438 -6.82 1 94.06 219 GLY A CA 1
ATOM 1688 C C . GLY A 1 219 ? 26.203 -28.828 -7.359 1 94.06 219 GLY A C 1
ATOM 1689 O O . GLY A 1 219 ? 25.156 -29.047 -7.969 1 94.06 219 GLY A O 1
ATOM 1690 N N . ASP A 1 220 ? 27.094 -29.797 -7.027 1 94 220 ASP A N 1
ATOM 1691 C CA . ASP A 1 220 ? 26.984 -31.141 -7.574 1 94 220 ASP A CA 1
ATOM 1692 C C . ASP A 1 220 ? 25.922 -31.953 -6.84 1 94 220 ASP A C 1
ATOM 1694 O O . ASP A 1 220 ? 25.562 -33.062 -7.27 1 94 220 ASP A O 1
ATOM 1698 N N . ARG A 1 221 ? 25.375 -31.328 -5.809 1 95.5 221 ARG A N 1
ATOM 1699 C CA . ARG A 1 221 ? 24.344 -32.031 -5.043 1 95.5 221 ARG A CA 1
ATOM 1700 C C . ARG A 1 221 ? 22.969 -31.891 -5.715 1 95.5 221 ARG A C 1
ATOM 1702 O O . ARG A 1 221 ? 22.031 -32.625 -5.371 1 95.5 221 ARG A O 1
ATOM 1709 N N . VAL A 1 222 ? 22.906 -31.016 -6.676 1 97.81 222 VAL A N 1
ATOM 1710 C CA . VAL A 1 222 ? 21.656 -30.812 -7.383 1 97.81 222 VAL A CA 1
ATOM 1711 C C . VAL A 1 222 ? 21.766 -31.344 -8.812 1 97.81 222 VAL A C 1
ATOM 1713 O O . VAL A 1 222 ? 22.719 -31.031 -9.523 1 97.81 222 VAL A O 1
ATOM 1716 N N . ASN A 1 223 ? 20.891 -32.156 -9.188 1 98.5 223 ASN A N 1
ATOM 1717 C CA . ASN A 1 223 ? 20.781 -32.688 -10.539 1 98.5 223 ASN A CA 1
ATOM 1718 C C . ASN A 1 223 ? 19.422 -32.375 -11.156 1 98.5 223 ASN A C 1
ATOM 1720 O O . ASN A 1 223 ? 18.391 -32.812 -10.641 1 98.5 223 ASN A O 1
ATOM 1724 N N . ILE A 1 224 ? 19.438 -31.594 -12.18 1 98.5 224 ILE A N 1
ATOM 1725 C CA . ILE A 1 224 ? 18.219 -31.219 -12.875 1 98.5 224 ILE A CA 1
ATOM 1726 C C . ILE A 1 224 ? 18.109 -31.984 -14.195 1 98.5 224 ILE A C 1
ATOM 1728 O O . ILE A 1 224 ? 19.078 -32.031 -14.961 1 98.5 224 ILE A O 1
ATOM 1732 N N . GLN A 1 225 ? 16.969 -32.594 -14.422 1 98.62 225 GLN A N 1
ATOM 1733 C CA . GLN A 1 225 ? 16.719 -33.375 -15.633 1 98.62 225 GLN A CA 1
ATOM 1734 C C . GLN A 1 225 ? 15.422 -32.938 -16.312 1 98.62 225 GLN A C 1
ATOM 1736 O O . GLN A 1 225 ? 14.344 -33.406 -15.922 1 98.62 225 GLN A O 1
ATOM 1741 N N . THR A 1 226 ? 15.5 -32.125 -17.328 1 98 226 THR A N 1
ATOM 1742 C CA . THR A 1 226 ? 14.344 -31.766 -18.141 1 98 226 THR A CA 1
ATOM 1743 C C . THR A 1 226 ? 14.047 -32.844 -19.172 1 98 226 THR A C 1
ATOM 1745 O O . THR A 1 226 ? 14.812 -33.812 -19.312 1 98 226 THR A O 1
ATOM 1748 N N . THR A 1 227 ? 12.859 -32.688 -19.812 1 96.88 227 THR A N 1
ATOM 1749 C CA . THR A 1 227 ? 12.422 -33.688 -20.797 1 96.88 227 THR A CA 1
ATOM 1750 C C . THR A 1 227 ? 12.539 -35.094 -20.25 1 96.88 227 THR A C 1
ATOM 1752 O O . THR A 1 227 ? 13.094 -35.969 -20.906 1 96.88 227 THR A O 1
ATOM 1755 N N . THR A 1 228 ? 12.219 -35.25 -19.047 1 98.06 228 THR A N 1
ATOM 1756 C CA . THR A 1 228 ? 12.281 -36.5 -18.312 1 98.06 228 THR A CA 1
ATOM 1757 C C . THR A 1 228 ? 10.992 -36.75 -17.531 1 98.06 228 THR A C 1
ATOM 1759 O O . THR A 1 228 ? 10.969 -36.594 -16.312 1 98.06 228 THR A O 1
ATOM 1762 N N . PRO A 1 229 ? 9.922 -37.094 -18.25 1 97.62 229 PRO A N 1
ATOM 1763 C CA . PRO A 1 229 ? 8.648 -37.312 -17.562 1 97.62 229 PRO A CA 1
ATOM 1764 C C . PRO A 1 229 ? 8.672 -38.5 -16.625 1 97.62 229 PRO A C 1
ATOM 1766 O O . PRO A 1 229 ? 9.172 -39.562 -17 1 97.62 229 PRO A O 1
ATOM 1769 N N . VAL A 1 230 ? 8.219 -38.312 -15.445 1 98.56 230 VAL A N 1
ATOM 1770 C CA . VAL A 1 230 ? 8.016 -39.438 -14.531 1 98.56 230 VAL A CA 1
ATOM 1771 C C . VAL A 1 230 ? 6.707 -40.156 -14.875 1 98.56 230 VAL A C 1
ATOM 1773 O O . VAL A 1 230 ? 5.66 -39.5 -15.016 1 98.56 230 VAL A O 1
ATOM 1776 N N . THR A 1 231 ? 6.758 -41.469 -14.938 1 97.69 231 THR A N 1
ATOM 1777 C CA . THR A 1 231 ? 5.574 -42.219 -15.359 1 97.69 231 THR A CA 1
ATOM 1778 C C . THR A 1 231 ? 4.977 -43 -14.195 1 97.69 231 THR A C 1
ATOM 1780 O O . THR A 1 231 ? 3.803 -43.375 -14.234 1 97.69 231 THR A O 1
ATOM 1783 N N . SER A 1 232 ? 5.789 -43.25 -13.234 1 97.38 232 SER A N 1
ATOM 1784 C CA . SER A 1 232 ? 5.273 -43.906 -12.039 1 97.38 232 SER A CA 1
ATOM 1785 C C . SER A 1 232 ? 6.246 -43.812 -10.875 1 97.38 232 SER A C 1
ATOM 1787 O O . SER A 1 232 ? 7.438 -43.562 -11.07 1 97.38 232 SER A O 1
ATOM 1789 N N . VAL A 1 233 ? 5.723 -43.875 -9.672 1 97.88 233 VAL A N 1
ATOM 1790 C CA . VAL A 1 233 ? 6.484 -43.969 -8.43 1 97.88 233 VAL A CA 1
ATOM 1791 C C . VAL A 1 233 ? 6.008 -45.188 -7.629 1 97.88 233 VAL A C 1
ATOM 1793 O O . VAL A 1 233 ? 4.816 -45.312 -7.324 1 97.88 233 VAL A O 1
ATOM 1796 N N . SER A 1 234 ? 6.914 -46.031 -7.352 1 95.75 234 SER A N 1
ATOM 1797 C CA . SER A 1 234 ? 6.59 -47.219 -6.574 1 95.75 234 SER A CA 1
ATOM 1798 C C . SER A 1 234 ? 7.574 -47.438 -5.426 1 95.75 234 SER A C 1
ATOM 1800 O O . SER A 1 234 ? 8.578 -46.719 -5.332 1 95.75 234 SER A O 1
ATOM 1802 N N . GLN A 1 235 ? 7.168 -48.219 -4.543 1 93.25 235 GLN A N 1
ATOM 1803 C CA . GLN A 1 235 ? 8.055 -48.562 -3.434 1 93.25 235 GLN A CA 1
ATOM 1804 C C . GLN A 1 235 ? 8.586 -49.969 -3.568 1 93.25 235 GLN A C 1
ATOM 1806 O O . GLN A 1 235 ? 7.824 -50.906 -3.873 1 93.25 235 GLN A O 1
ATOM 1811 N N . SER A 1 236 ? 9.867 -50.094 -3.365 1 90.69 236 SER A N 1
ATOM 1812 C CA . SER A 1 236 ? 10.477 -51.406 -3.359 1 90.69 236 SER A CA 1
ATOM 1813 C C . SER A 1 236 ? 10.188 -52.156 -2.059 1 90.69 236 SER A C 1
ATOM 1815 O O . SER A 1 236 ? 9.625 -51.562 -1.124 1 90.69 236 SER A O 1
ATOM 1817 N N . ALA A 1 237 ? 10.625 -53.406 -2.02 1 88.25 237 ALA A N 1
ATOM 1818 C CA . ALA A 1 237 ? 10.398 -54.281 -0.855 1 88.25 237 ALA A CA 1
ATOM 1819 C C . ALA A 1 237 ? 11.125 -53.719 0.374 1 88.25 237 ALA A C 1
ATOM 1821 O O . ALA A 1 237 ? 10.633 -53.875 1.499 1 88.25 237 ALA A O 1
ATOM 1822 N N . ASP A 1 238 ? 12.242 -53.062 0.193 1 87.75 238 ASP A N 1
ATOM 1823 C CA . ASP A 1 238 ? 13.039 -52.531 1.301 1 87.75 238 ASP A CA 1
ATOM 1824 C C . ASP A 1 238 ? 12.609 -51.125 1.663 1 87.75 238 ASP A C 1
ATOM 1826 O O . ASP A 1 238 ? 13.258 -50.438 2.471 1 87.75 238 ASP A O 1
ATOM 1830 N N . GLY A 1 239 ? 11.586 -50.625 1.079 1 88 239 GLY A N 1
ATOM 1831 C CA . GLY A 1 239 ? 11 -49.344 1.493 1 88 239 GLY A CA 1
ATOM 1832 C C . GLY A 1 239 ? 11.547 -48.156 0.725 1 88 239 GLY A C 1
ATOM 1833 O O . GLY A 1 239 ? 11.219 -47 1.034 1 88 239 GLY A O 1
ATOM 1834 N N . VAL A 1 240 ? 12.336 -48.438 -0.311 1 94.44 240 VAL A N 1
ATOM 1835 C CA . VAL A 1 240 ? 12.914 -47.375 -1.115 1 94.44 240 VAL A CA 1
ATOM 1836 C C . VAL A 1 240 ? 11.953 -47 -2.25 1 94.44 240 VAL A C 1
ATOM 1838 O O . VAL A 1 240 ? 11.336 -47.875 -2.855 1 94.44 240 VAL A O 1
ATOM 1841 N N . ASN A 1 241 ? 11.805 -45.688 -2.498 1 98 241 ASN A N 1
ATOM 1842 C CA . ASN A 1 241 ? 10.977 -45.25 -3.613 1 98 241 ASN A CA 1
ATOM 1843 C C . ASN A 1 241 ? 11.695 -45.406 -4.949 1 98 241 ASN A C 1
ATOM 1845 O O . ASN A 1 241 ? 12.883 -45.094 -5.07 1 98 241 ASN A O 1
ATOM 1849 N N . ILE A 1 242 ? 11.008 -45.969 -5.902 1 98.44 242 ILE A N 1
ATOM 1850 C CA . ILE A 1 242 ? 11.508 -46.094 -7.266 1 98.44 242 ILE A CA 1
ATOM 1851 C C . ILE A 1 242 ? 10.75 -45.156 -8.188 1 98.44 242 ILE A C 1
ATOM 1853 O O . ILE A 1 242 ? 9.539 -45.312 -8.398 1 98.44 242 ILE A O 1
ATOM 1857 N N . VAL A 1 243 ? 11.438 -44.156 -8.688 1 98.75 243 VAL A N 1
ATOM 1858 C CA . VAL A 1 243 ? 10.875 -43.219 -9.633 1 98.75 243 VAL A CA 1
ATOM 1859 C C . VAL A 1 243 ? 11.195 -43.656 -11.062 1 98.75 243 VAL A C 1
ATOM 1861 O O . VAL A 1 243 ? 12.359 -43.688 -11.469 1 98.75 243 VAL A O 1
ATOM 1864 N N . THR A 1 244 ? 10.188 -43.906 -11.828 1 98.38 244 THR A N 1
ATOM 1865 C CA . THR A 1 244 ? 10.359 -44.5 -13.156 1 98.38 244 THR A CA 1
ATOM 1866 C C . THR A 1 244 ? 10.164 -43.438 -14.234 1 98.38 244 THR A C 1
ATOM 1868 O O . THR A 1 244 ? 9.219 -42.656 -14.18 1 98.38 244 THR A O 1
ATOM 1871 N N . THR A 1 245 ? 11.078 -43.375 -15.18 1 98.06 245 THR A N 1
ATOM 1872 C CA . THR A 1 245 ? 11.016 -42.531 -16.375 1 98.06 245 THR A CA 1
ATOM 1873 C C . THR A 1 245 ? 11.383 -43.344 -17.625 1 98.06 245 THR A C 1
ATOM 1875 O O . THR A 1 245 ? 11.953 -44.406 -17.531 1 98.06 245 THR A O 1
ATOM 1878 N N . PRO A 1 246 ? 11.07 -42.781 -18.812 1 96.75 246 PRO A N 1
ATOM 1879 C CA . PRO A 1 246 ? 11.508 -43.438 -20.047 1 96.75 246 PRO A CA 1
ATOM 1880 C C . PRO A 1 246 ? 13.031 -43.469 -20.172 1 96.75 246 PRO A C 1
ATOM 1882 O O . PRO A 1 246 ? 13.562 -44.219 -21 1 96.75 246 PRO A O 1
ATOM 1885 N N . ARG A 1 247 ? 13.727 -42.719 -19.359 1 97.56 247 ARG A N 1
ATOM 1886 C CA . ARG A 1 247 ? 15.18 -42.656 -19.469 1 97.56 247 ARG A CA 1
ATOM 1887 C C . ARG A 1 247 ? 15.852 -43.5 -18.406 1 97.56 247 ARG A C 1
ATOM 1889 O O . ARG A 1 247 ? 17.078 -43.531 -18.312 1 97.56 247 ARG A O 1
ATOM 1896 N N . GLY A 1 248 ? 15.039 -44.156 -17.609 1 97.94 248 GLY A N 1
ATOM 1897 C CA . GLY A 1 248 ? 15.562 -45 -16.531 1 97.94 248 GLY A CA 1
ATOM 1898 C C . GLY A 1 248 ? 14.906 -44.688 -15.188 1 97.94 248 GLY A C 1
ATOM 1899 O O . GLY A 1 248 ? 14.016 -43.844 -15.102 1 97.94 248 GLY A O 1
ATOM 1900 N N . ASP A 1 249 ? 15.328 -45.438 -14.195 1 98 249 ASP A N 1
ATOM 1901 C CA . ASP A 1 249 ? 14.766 -45.312 -12.859 1 98 249 ASP A CA 1
ATOM 1902 C C . ASP A 1 249 ? 15.742 -44.625 -11.906 1 98 249 ASP A C 1
ATOM 1904 O O . ASP A 1 249 ? 16.953 -44.688 -12.109 1 98 249 ASP A O 1
ATOM 1908 N N . ILE A 1 250 ? 15.195 -44 -10.93 1 98.5 250 ILE A N 1
ATOM 1909 C CA . ILE A 1 250 ? 15.977 -43.406 -9.844 1 98.5 250 ILE A CA 1
ATOM 1910 C C . ILE A 1 250 ? 15.477 -43.969 -8.508 1 98.5 250 ILE A C 1
ATOM 1912 O O . ILE A 1 250 ? 14.273 -43.969 -8.242 1 98.5 250 ILE A O 1
ATOM 1916 N N . ARG A 1 251 ? 16.375 -44.5 -7.703 1 98.12 251 ARG A N 1
ATOM 1917 C CA . ARG A 1 251 ? 16.078 -44.812 -6.316 1 98.12 251 ARG A CA 1
ATOM 1918 C C . ARG A 1 251 ? 16.156 -43.594 -5.418 1 98.12 251 ARG A C 1
ATOM 1920 O O . ARG A 1 251 ? 17.141 -42.875 -5.453 1 98.12 251 ARG A O 1
ATOM 1927 N N . ALA A 1 252 ? 15.102 -43.375 -4.684 1 98.19 252 ALA A N 1
ATOM 1928 C CA . ALA A 1 252 ? 15.047 -42.125 -3.904 1 98.19 252 ALA A CA 1
ATOM 1929 C C . ALA A 1 252 ? 14.609 -42.406 -2.469 1 98.19 252 ALA A C 1
ATOM 1931 O O . ALA A 1 252 ? 13.688 -43.219 -2.236 1 98.19 252 ALA A O 1
ATOM 1932 N N . LYS A 1 253 ? 15.25 -41.812 -1.47 1 97.06 253 LYS A N 1
ATOM 1933 C CA . LYS A 1 253 ? 14.805 -41.906 -0.084 1 97.06 253 LYS A CA 1
ATOM 1934 C C . LYS A 1 253 ? 13.469 -41.188 0.11 1 97.06 253 LYS A C 1
ATOM 1936 O O . LYS A 1 253 ? 12.57 -41.719 0.773 1 97.06 253 LYS A O 1
ATOM 1941 N N . LYS A 1 254 ? 13.344 -40.031 -0.395 1 98.06 254 LYS A N 1
ATOM 1942 C CA . LYS A 1 254 ? 12.117 -39.219 -0.343 1 98.06 254 LYS A CA 1
ATOM 1943 C C . LYS A 1 254 ? 11.727 -38.719 -1.731 1 98.06 254 LYS A C 1
ATOM 1945 O O . LYS A 1 254 ? 12.586 -38.375 -2.539 1 98.06 254 LYS A O 1
ATOM 1950 N N . VAL A 1 255 ? 10.43 -38.719 -2.047 1 98.88 255 VAL A N 1
ATOM 1951 C CA . VAL A 1 255 ? 9.891 -38.25 -3.307 1 98.88 255 VAL A CA 1
ATOM 1952 C C . VAL A 1 255 ? 8.859 -37.156 -3.031 1 98.88 255 VAL A C 1
ATOM 1954 O O . VAL A 1 255 ? 7.973 -37.312 -2.189 1 98.88 255 VAL A O 1
ATOM 1957 N N . ILE A 1 256 ? 8.977 -36 -3.637 1 98.94 256 ILE A N 1
ATOM 1958 C CA . ILE A 1 256 ? 8.039 -34.906 -3.457 1 98.94 256 ILE A CA 1
ATOM 1959 C C . ILE A 1 256 ? 7.305 -34.625 -4.766 1 98.94 256 ILE A C 1
ATOM 1961 O O . ILE A 1 256 ? 7.934 -34.344 -5.793 1 98.94 256 ILE A O 1
ATOM 1965 N N . HIS A 1 257 ? 6.027 -34.719 -4.719 1 98.88 257 HIS A N 1
ATOM 1966 C CA . HIS A 1 257 ? 5.168 -34.406 -5.867 1 98.88 257 HIS A CA 1
ATOM 1967 C C . HIS A 1 257 ? 4.777 -32.938 -5.91 1 98.88 257 HIS A C 1
ATOM 1969 O O . HIS A 1 257 ? 3.938 -32.5 -5.125 1 98.88 257 HIS A O 1
ATOM 1975 N N . THR A 1 258 ? 5.336 -32.219 -6.789 1 98.88 258 THR A N 1
ATOM 1976 C CA . THR A 1 258 ? 4.961 -30.844 -7.07 1 98.88 258 THR A CA 1
ATOM 1977 C C . THR A 1 258 ? 4.371 -30.719 -8.477 1 98.88 258 THR A C 1
ATOM 1979 O O . THR A 1 258 ? 4.719 -29.797 -9.219 1 98.88 258 THR A O 1
ATOM 1982 N N . THR A 1 259 ? 3.455 -31.594 -8.812 1 98.19 259 THR A N 1
ATOM 1983 C CA . THR A 1 259 ? 2.945 -31.812 -10.164 1 98.19 259 THR A CA 1
ATOM 1984 C C . THR A 1 259 ? 1.632 -31.047 -10.367 1 98.19 259 THR A C 1
ATOM 1986 O O . THR A 1 259 ? 1.096 -31.016 -11.477 1 98.19 259 THR A O 1
ATOM 1989 N N . ASN A 1 260 ? 1.108 -30.438 -9.352 1 98.12 260 ASN A N 1
ATOM 1990 C CA . ASN A 1 260 ? -0.083 -29.594 -9.383 1 98.12 260 ASN A CA 1
ATOM 1991 C C . ASN A 1 260 ? -1.222 -30.266 -10.148 1 98.12 260 ASN A C 1
ATOM 1993 O O . ASN A 1 260 ? -1.662 -31.359 -9.789 1 98.12 260 ASN A O 1
ATOM 1997 N N . ALA A 1 261 ? -1.603 -29.781 -11.289 1 97.81 261 ALA A N 1
ATOM 1998 C CA . ALA A 1 261 ? -2.77 -30.266 -12.031 1 97.81 261 ALA A CA 1
ATOM 1999 C C . ALA A 1 261 ? -2.57 -31.703 -12.5 1 97.81 261 ALA A C 1
ATOM 2001 O O . ALA A 1 261 ? -3.537 -32.406 -12.812 1 97.81 261 ALA A O 1
ATOM 2002 N N . TYR A 1 262 ? -1.373 -32.188 -12.555 1 97.44 262 TYR A N 1
ATOM 2003 C CA . TYR A 1 262 ? -1.061 -33.469 -13.172 1 97.44 262 TYR A CA 1
ATOM 2004 C C . TYR A 1 262 ? -0.839 -34.531 -12.109 1 97.44 262 TYR A C 1
ATOM 2006 O O . TYR A 1 262 ? -0.403 -35.656 -12.43 1 97.44 262 TYR A O 1
ATOM 2014 N N . THR A 1 263 ? -1.167 -34.188 -10.914 1 97.56 263 THR A N 1
ATOM 2015 C CA . THR A 1 263 ? -0.941 -35.062 -9.766 1 97.56 263 THR A CA 1
ATOM 2016 C C . THR A 1 263 ? -1.668 -36.406 -9.938 1 97.56 263 THR A C 1
ATOM 2018 O O . THR A 1 263 ? -1.137 -37.438 -9.578 1 97.56 263 THR A O 1
ATOM 2021 N N . PHE A 1 264 ? -2.824 -36.375 -10.523 1 95.62 264 PHE A N 1
ATOM 2022 C CA . PHE A 1 264 ? -3.711 -37.531 -10.586 1 95.62 264 PHE A CA 1
ATOM 2023 C C . PHE A 1 264 ? -3.051 -38.688 -11.352 1 95.62 264 PHE A C 1
ATOM 2025 O O . PHE A 1 264 ? -3.369 -39.844 -11.117 1 95.62 264 PHE A O 1
ATOM 2032 N N . GLY A 1 265 ? -2.127 -38.344 -12.211 1 94.56 265 GLY A N 1
ATOM 2033 C CA . GLY A 1 265 ? -1.471 -39.375 -13.008 1 94.56 265 GLY A CA 1
ATOM 2034 C C . GLY A 1 265 ? -0.53 -40.25 -12.203 1 94.56 265 GLY A C 1
ATOM 2035 O O . GLY A 1 265 ? -0.397 -41.438 -12.477 1 94.56 265 GLY A O 1
ATOM 2036 N N . LEU A 1 266 ? 0.118 -39.688 -11.25 1 97 266 LEU A N 1
ATOM 2037 C CA . LEU A 1 266 ? 1.103 -40.375 -10.43 1 97 266 LEU A CA 1
ATOM 2038 C C . LEU A 1 266 ? 0.498 -40.812 -9.102 1 97 266 LEU A C 1
ATOM 2040 O O . LEU A 1 266 ? 0.969 -41.781 -8.484 1 97 266 LEU A O 1
ATOM 2044 N N . LEU A 1 267 ? -0.487 -40.062 -8.68 1 97.81 267 LEU A N 1
ATOM 2045 C CA . LEU A 1 267 ? -1.174 -40.312 -7.414 1 97.81 267 LEU A CA 1
ATOM 2046 C C . LEU A 1 267 ? -2.68 -40.406 -7.625 1 97.81 267 LEU A C 1
ATOM 2048 O O . LEU A 1 267 ? -3.422 -39.469 -7.312 1 97.81 267 LEU A O 1
ATOM 2052 N N . PRO A 1 268 ? -3.121 -41.594 -8.008 1 96.5 268 PRO A N 1
ATOM 2053 C CA . PRO A 1 268 ? -4.539 -41.719 -8.344 1 96.5 268 PRO A CA 1
ATOM 2054 C C . PRO A 1 268 ? -5.461 -41.406 -7.172 1 96.5 268 PRO A C 1
ATOM 2056 O O . PRO A 1 268 ? -6.602 -40.969 -7.383 1 96.5 268 PRO A O 1
ATOM 2059 N N . GLU A 1 269 ? -5.035 -41.562 -5.902 1 97.12 269 GLU A N 1
ATOM 2060 C CA . GLU A 1 269 ? -5.859 -41.25 -4.738 1 97.12 269 GLU A CA 1
ATOM 2061 C C . GLU A 1 269 ? -6.176 -39.75 -4.668 1 97.12 269 GLU A C 1
ATOM 2063 O O . GLU A 1 269 ? -7.07 -39.312 -3.934 1 97.12 269 GLU A O 1
ATOM 2068 N N . TYR A 1 270 ? -5.473 -38.906 -5.465 1 98.12 270 TYR A N 1
ATOM 2069 C CA . TYR A 1 270 ? -5.711 -37.469 -5.461 1 98.12 270 TYR A CA 1
ATOM 2070 C C . TYR A 1 270 ? -6.598 -37.062 -6.633 1 98.12 270 TYR A C 1
ATOM 2072 O O . TYR A 1 270 ? -6.977 -35.906 -6.754 1 98.12 270 TYR A O 1
ATOM 2080 N N . ALA A 1 271 ? -6.965 -37.938 -7.527 1 97.12 271 ALA A N 1
ATOM 2081 C CA . ALA A 1 271 ? -7.734 -37.625 -8.727 1 97.12 271 ALA A CA 1
ATOM 2082 C C . ALA A 1 271 ? -9.023 -36.875 -8.383 1 97.12 271 ALA A C 1
ATOM 2084 O O . ALA A 1 271 ? -9.352 -35.875 -9.008 1 97.12 271 ALA A O 1
ATOM 2085 N N . PRO A 1 272 ? -9.789 -37.344 -7.332 1 97.25 272 PRO A N 1
ATOM 2086 C CA . PRO A 1 272 ? -10.992 -36.594 -6.988 1 97.25 272 PRO A CA 1
ATOM 2087 C C . PRO A 1 272 ? -10.68 -35.312 -6.223 1 97.25 272 PRO A C 1
ATOM 2089 O O . PRO A 1 272 ? -11.531 -34.438 -6.105 1 97.25 272 PRO A O 1
ATOM 2092 N N . ALA A 1 273 ? -9.469 -35.219 -5.695 1 98.06 273 ALA A N 1
ATOM 2093 C CA . ALA A 1 273 ? -9.133 -34.156 -4.766 1 98.06 273 ALA A CA 1
ATOM 2094 C C . ALA A 1 273 ? -8.5 -32.969 -5.496 1 98.06 273 ALA A C 1
ATOM 2096 O O . ALA A 1 273 ? -8.617 -31.812 -5.055 1 98.06 273 ALA A O 1
ATOM 2097 N N . ILE A 1 274 ? -7.793 -33.188 -6.543 1 98.31 274 ILE A N 1
ATOM 2098 C CA . ILE A 1 274 ? -7.137 -32.188 -7.355 1 98.31 274 ILE A CA 1
ATOM 2099 C C . ILE A 1 274 ? -7.551 -32.344 -8.82 1 98.31 274 ILE A C 1
ATOM 2101 O O . ILE A 1 274 ? -7.207 -33.312 -9.461 1 98.31 274 ILE A O 1
ATOM 2105 N N . ILE A 1 275 ? -8.227 -31.359 -9.344 1 97 275 ILE A N 1
ATOM 2106 C CA . ILE A 1 275 ? -8.844 -31.438 -10.656 1 97 275 ILE A CA 1
ATOM 2107 C C . ILE A 1 275 ? -8.18 -30.438 -11.602 1 97 275 ILE A C 1
ATOM 2109 O O . ILE A 1 275 ? -8.117 -29.25 -11.305 1 97 275 ILE A O 1
ATOM 2113 N N . PRO A 1 276 ? -7.617 -30.938 -12.727 1 97.31 276 PRO A N 1
ATOM 2114 C CA . PRO A 1 276 ? -7.094 -29.984 -13.711 1 97.31 276 PRO A CA 1
ATOM 2115 C C . PRO A 1 276 ? -8.188 -29.109 -14.328 1 97.31 276 PRO A C 1
ATOM 2117 O O . PRO A 1 276 ? -9.305 -29.594 -14.562 1 97.31 276 PRO A O 1
ATOM 2120 N N . ALA A 1 277 ? -7.914 -27.922 -14.5 1 96.81 277 ALA A N 1
ATOM 2121 C CA . ALA A 1 277 ? -8.805 -26.984 -15.172 1 96.81 277 ALA A CA 1
ATOM 2122 C C . ALA A 1 277 ? -8.023 -26.047 -16.094 1 96.81 277 ALA A C 1
ATOM 2124 O O . ALA A 1 277 ? -6.973 -25.516 -15.695 1 96.81 277 ALA A O 1
ATOM 2125 N N . LYS A 1 278 ? -8.531 -25.891 -17.312 1 97.31 278 LYS A N 1
ATOM 2126 C CA . LYS A 1 278 ? -7.887 -25.078 -18.328 1 97.31 278 LYS A CA 1
ATOM 2127 C C . LYS A 1 278 ? -8.352 -23.625 -18.25 1 97.31 278 LYS A C 1
ATOM 2129 O O . LYS A 1 278 ? -9.539 -23.359 -18.062 1 97.31 278 LYS A O 1
ATOM 2134 N N . GLY A 1 279 ? -7.398 -22.688 -18.25 1 96.81 279 GLY A N 1
ATOM 2135 C CA . GLY A 1 279 ? -7.668 -21.266 -18.359 1 96.81 279 GLY A CA 1
ATOM 2136 C C . GLY A 1 279 ? -6.996 -20.609 -19.547 1 96.81 279 GLY A C 1
ATOM 2137 O O . GLY A 1 279 ? -6.312 -21.281 -20.328 1 96.81 279 GLY A O 1
ATOM 2138 N N . ILE A 1 280 ? -7.254 -19.328 -19.734 1 97.69 280 ILE A N 1
ATOM 2139 C CA . ILE A 1 280 ? -6.73 -18.609 -20.891 1 97.69 280 ILE A CA 1
ATOM 2140 C C . ILE A 1 280 ? -6.246 -17.219 -20.469 1 97.69 280 ILE A C 1
ATOM 2142 O O . ILE A 1 280 ? -6.832 -16.594 -19.578 1 97.69 280 ILE A O 1
ATOM 2146 N N . VAL A 1 281 ? -5.09 -16.766 -21.016 1 98.38 281 VAL A N 1
ATOM 2147 C CA . VAL A 1 281 ? -4.449 -15.492 -20.703 1 98.38 281 VAL A CA 1
ATOM 2148 C C . VAL A 1 281 ? -4.094 -14.758 -22 1 98.38 281 VAL A C 1
ATOM 2150 O O . VAL A 1 281 ? -3.795 -15.391 -23.016 1 98.38 281 VAL A O 1
ATOM 2153 N N . ALA A 1 282 ? -4.121 -13.461 -21.969 1 98.62 282 ALA A N 1
ATOM 2154 C CA . ALA A 1 282 ? -3.787 -12.633 -23.125 1 98.62 282 ALA A CA 1
ATOM 2155 C C . ALA A 1 282 ? -2.695 -11.625 -22.781 1 98.62 282 ALA A C 1
ATOM 2157 O O . ALA A 1 282 ? -2.605 -11.164 -21.641 1 98.62 282 ALA A O 1
ATOM 2158 N N . HIS A 1 283 ? -1.857 -11.359 -23.703 1 98.69 283 HIS A N 1
ATOM 2159 C CA . HIS A 1 283 ? -0.964 -10.211 -23.703 1 98.69 283 HIS A CA 1
ATOM 2160 C C . HIS A 1 283 ? -1.477 -9.125 -24.656 1 98.69 283 HIS A C 1
ATOM 2162 O O . HIS A 1 283 ? -1.682 -9.383 -25.844 1 98.69 283 HIS A O 1
ATOM 2168 N N . ILE A 1 284 ? -1.785 -7.961 -24.109 1 98.62 284 ILE A N 1
ATOM 2169 C CA . ILE A 1 284 ? -2.312 -6.844 -24.891 1 98.62 284 ILE A CA 1
ATOM 2170 C C . ILE A 1 284 ? -1.286 -5.711 -24.922 1 98.62 284 ILE A C 1
ATOM 2172 O O . ILE A 1 284 ? -0.666 -5.395 -23.906 1 98.62 284 ILE A O 1
ATOM 2176 N N . SER A 1 285 ? -1.048 -5.156 -26.062 1 98.12 285 SER A N 1
ATOM 2177 C CA . SER A 1 285 ? -0.138 -4.027 -26.203 1 98.12 285 SER A CA 1
ATOM 2178 C C . SER A 1 285 ? -0.695 -2.988 -27.172 1 98.12 285 SER A C 1
ATOM 2180 O O . SER A 1 285 ? -1.721 -3.221 -27.812 1 98.12 285 SER A O 1
ATOM 2182 N N . VAL A 1 286 ? -0.097 -1.808 -27.219 1 97.5 286 VAL A N 1
ATOM 2183 C CA . VAL A 1 286 ? -0.439 -0.754 -28.156 1 97.5 286 VAL A CA 1
ATOM 2184 C C . VAL A 1 286 ? 0.518 -0.802 -29.344 1 97.5 286 VAL A C 1
ATOM 2186 O O . VAL A 1 286 ? 1.591 -1.403 -29.266 1 97.5 286 VAL A O 1
ATOM 2189 N N . PRO A 1 287 ? 0.148 -0.171 -30.469 1 96.25 287 PRO A N 1
ATOM 2190 C CA . PRO A 1 287 ? 1.031 -0.167 -31.641 1 96.25 287 PRO A CA 1
ATOM 2191 C C . PRO A 1 287 ? 2.391 0.462 -31.344 1 96.25 287 PRO A C 1
ATOM 2193 O O . PRO A 1 287 ? 2.508 1.31 -30.453 1 96.25 287 PRO A O 1
ATOM 2196 N N . ASP A 1 288 ? 3.377 0.043 -32.156 1 92.25 288 ASP A N 1
ATOM 2197 C CA . ASP A 1 288 ? 4.734 0.558 -32.031 1 92.25 288 ASP A CA 1
ATOM 2198 C C . ASP A 1 288 ? 4.758 2.08 -32.125 1 92.25 288 ASP A C 1
ATOM 2200 O O . ASP A 1 288 ? 4.066 2.662 -32.969 1 92.25 288 ASP A O 1
ATOM 2204 N N . GLY A 1 289 ? 5.477 2.678 -31.281 1 88.5 289 GLY A N 1
ATOM 2205 C CA . GLY A 1 289 ? 5.629 4.125 -31.312 1 88.5 289 GLY A CA 1
ATOM 2206 C C . GLY A 1 289 ? 4.629 4.852 -30.438 1 88.5 289 GLY A C 1
ATOM 2207 O O . GLY A 1 289 ? 4.797 6.035 -30.141 1 88.5 289 GLY A O 1
ATOM 2208 N N . GLN A 1 290 ? 3.613 4.145 -30.047 1 90.88 290 GLN A N 1
ATOM 2209 C CA . GLN A 1 290 ? 2.629 4.754 -29.156 1 90.88 290 GLN A CA 1
ATOM 2210 C C . GLN A 1 290 ? 2.93 4.422 -27.703 1 90.88 290 GLN A C 1
ATOM 2212 O O . GLN A 1 290 ? 3.412 3.33 -27.391 1 90.88 290 GLN A O 1
ATOM 2217 N N . LYS A 1 291 ? 2.686 5.406 -26.844 1 90 291 LYS A N 1
ATOM 2218 C CA . LYS A 1 291 ? 2.781 5.164 -25.406 1 90 291 LYS A CA 1
ATOM 2219 C C . LYS A 1 291 ? 1.414 4.844 -24.812 1 90 291 LYS A C 1
ATOM 2221 O O . LYS A 1 291 ? 0.453 5.59 -25.016 1 90 291 LYS A O 1
ATOM 2226 N N . PRO A 1 292 ? 1.333 3.734 -24.172 1 95 292 PRO A N 1
ATOM 2227 C CA . PRO A 1 292 ? 0.045 3.42 -23.547 1 95 292 PRO A CA 1
ATOM 2228 C C . PRO A 1 292 ? -0.318 4.387 -22.422 1 95 292 PRO A C 1
ATOM 2230 O O . PRO A 1 292 ? 0.57 4.934 -21.766 1 95 292 PRO A O 1
ATOM 2233 N N . PRO A 1 293 ? -1.694 4.641 -22.219 1 95.56 293 PRO A N 1
ATOM 2234 C CA . PRO A 1 293 ? -2.098 5.383 -21.016 1 95.56 293 PRO A CA 1
ATOM 2235 C C . PRO A 1 293 ? -1.572 4.754 -19.734 1 95.56 293 PRO A C 1
ATOM 2237 O O . PRO A 1 293 ? -1.479 3.527 -19.625 1 95.56 293 PRO A O 1
ATOM 2240 N N . LEU A 1 294 ? -1.257 5.594 -18.781 1 95.56 294 LEU A N 1
ATOM 2241 C CA . LEU A 1 294 ? -0.669 5.125 -17.531 1 95.56 294 LEU A CA 1
ATOM 2242 C C . LEU A 1 294 ? -1.702 4.383 -16.688 1 95.56 294 LEU A C 1
ATOM 2244 O O . LEU A 1 294 ? -2.805 4.887 -16.453 1 95.56 294 LEU A O 1
ATOM 2248 N N . LEU A 1 295 ? -1.443 3.182 -16.297 1 95.94 295 LEU A N 1
ATOM 2249 C CA . LEU A 1 295 ? -2.082 2.412 -15.242 1 95.94 295 LEU A CA 1
ATOM 2250 C C . LEU A 1 295 ? -1.059 1.964 -14.203 1 95.94 295 LEU A C 1
ATOM 2252 O O . LEU A 1 295 ? -0.079 1.295 -14.539 1 95.94 295 LEU A O 1
ATOM 2256 N N . SER A 1 296 ? -1.242 2.342 -12.977 1 92.69 296 SER A N 1
ATOM 2257 C CA . SER A 1 296 ? -0.193 2.129 -11.992 1 92.69 296 SER A CA 1
ATOM 2258 C C . SER A 1 296 ? -0.585 1.042 -10.992 1 92.69 296 SER A C 1
ATOM 2260 O O . SER A 1 296 ? 0.098 0.839 -9.984 1 92.69 296 SER A O 1
ATOM 2262 N N . GLN A 1 297 ? -1.686 0.386 -11.156 1 96.75 297 GLN A N 1
ATOM 2263 C CA . GLN A 1 297 ? -2.182 -0.662 -10.266 1 96.75 297 GLN A CA 1
ATOM 2264 C C . GLN A 1 297 ? -2.416 -1.963 -11.031 1 96.75 297 GLN A C 1
ATOM 2266 O O . GLN A 1 297 ? -2.389 -1.979 -12.266 1 96.75 297 GLN A O 1
ATOM 2271 N N . THR A 1 298 ? -2.512 -3.098 -10.32 1 98.19 298 THR A N 1
ATOM 2272 C CA . THR A 1 298 ? -3.107 -4.293 -10.906 1 98.19 298 THR A CA 1
ATOM 2273 C C . THR A 1 298 ? -4.621 -4.293 -10.727 1 98.19 298 THR A C 1
ATOM 2275 O O . THR A 1 298 ? -5.164 -3.455 -10 1 98.19 298 THR A O 1
ATOM 2278 N N . TYR A 1 299 ? -5.344 -5.176 -11.445 1 98.5 299 TYR A N 1
ATOM 2279 C CA . TYR A 1 299 ? -6.797 -5.074 -11.422 1 98.5 299 TYR A CA 1
ATOM 2280 C C . TYR A 1 299 ? -7.441 -6.449 -11.289 1 98.5 299 TYR A C 1
ATOM 2282 O O . TYR A 1 299 ? -6.91 -7.441 -11.797 1 98.5 299 TYR A O 1
ATOM 2290 N N . ILE A 1 300 ? -8.469 -6.551 -10.586 1 98.06 300 ILE A N 1
ATOM 2291 C CA . ILE A 1 300 ? -9.516 -7.559 -10.742 1 98.06 300 ILE A CA 1
ATOM 2292 C C . ILE A 1 300 ? -10.805 -6.895 -11.211 1 98.06 300 ILE A C 1
ATOM 2294 O O . ILE A 1 300 ? -11.352 -6.031 -10.523 1 98.06 300 ILE A O 1
ATOM 2298 N N . LEU A 1 301 ? -11.234 -7.219 -12.383 1 97.5 301 LEU A N 1
ATOM 2299 C CA . LEU A 1 301 ? -12.461 -6.664 -12.945 1 97.5 301 LEU A CA 1
ATOM 2300 C C . LEU A 1 301 ? -13.578 -7.703 -12.945 1 97.5 301 LEU A C 1
ATOM 2302 O O . LEU A 1 301 ? -13.375 -8.844 -13.359 1 97.5 301 LEU A O 1
ATOM 2306 N N . ARG A 1 302 ? -14.664 -7.348 -12.375 1 96.25 302 ARG A N 1
ATOM 2307 C CA . ARG A 1 302 ? -15.867 -8.172 -12.422 1 96.25 302 ARG A CA 1
ATOM 2308 C C . ARG A 1 302 ? -16.953 -7.504 -13.258 1 96.25 302 ARG A C 1
ATOM 2310 O O . ARG A 1 302 ? -17.859 -6.867 -12.719 1 96.25 302 ARG A O 1
ATOM 2317 N N . PRO A 1 303 ? -16.859 -7.754 -14.539 1 91.56 303 PRO A N 1
ATOM 2318 C CA . PRO A 1 303 ? -17.719 -7.016 -15.469 1 91.56 303 PRO A CA 1
ATOM 2319 C C . PRO A 1 303 ? -19.156 -7.516 -15.461 1 91.56 303 PRO A C 1
ATOM 2321 O O . PRO A 1 303 ? -20.062 -6.824 -15.945 1 91.56 303 PRO A O 1
ATOM 2324 N N . ASP A 1 304 ? -19.406 -8.711 -14.953 1 86.44 304 ASP A N 1
ATOM 2325 C CA . ASP A 1 304 ? -20.719 -9.328 -15.055 1 86.44 304 ASP A CA 1
ATOM 2326 C C . ASP A 1 304 ? -21.312 -9.562 -13.664 1 86.44 304 ASP A C 1
ATOM 2328 O O . ASP A 1 304 ? -20.594 -9.57 -12.664 1 86.44 304 ASP A O 1
ATOM 2332 N N . ALA A 1 305 ? -22.703 -9.633 -13.672 1 80.19 305 ALA A N 1
ATOM 2333 C CA . ALA A 1 305 ? -23.422 -9.891 -12.422 1 80.19 305 ALA A CA 1
ATOM 2334 C C . ALA A 1 305 ? -23.188 -11.32 -11.938 1 80.19 305 ALA A C 1
ATOM 2336 O O . ALA A 1 305 ? -23.344 -11.609 -10.75 1 80.19 305 ALA A O 1
ATOM 2337 N N . GLY A 1 306 ? -23 -12.133 -12.914 1 75.94 306 GLY A N 1
ATOM 2338 C CA . GLY A 1 306 ? -22.781 -13.523 -12.555 1 75.94 306 GLY A CA 1
ATOM 2339 C C . GLY A 1 306 ? -21.391 -13.797 -12.031 1 75.94 306 GLY A C 1
ATOM 2340 O O . GLY A 1 306 ? -20.719 -12.898 -11.508 1 75.94 306 GLY A O 1
ATOM 2341 N N . ASP A 1 307 ? -20.844 -15.039 -12.289 1 73.88 307 ASP A N 1
ATOM 2342 C CA . ASP A 1 307 ? -19.578 -15.516 -11.758 1 73.88 307 ASP A CA 1
ATOM 2343 C C . ASP A 1 307 ? -18.422 -15.125 -12.672 1 73.88 307 ASP A C 1
ATOM 2345 O O . ASP A 1 307 ? -18.625 -14.656 -13.797 1 73.88 307 ASP A O 1
ATOM 2349 N N . GLY A 1 308 ? -17.297 -14.969 -12.102 1 83 308 GLY A N 1
ATOM 2350 C CA . GLY A 1 308 ? -16.078 -14.781 -12.867 1 83 308 GLY A CA 1
ATOM 2351 C C . GLY A 1 308 ? -15.398 -13.453 -12.586 1 83 308 GLY A C 1
ATOM 2352 O O . GLY A 1 308 ? -16.016 -12.531 -12.047 1 83 308 GLY A O 1
ATOM 2353 N N . ALA A 1 309 ? -14.203 -13.328 -12.828 1 93.19 309 ALA A N 1
ATOM 2354 C CA . ALA A 1 309 ? -13.359 -12.141 -12.688 1 93.19 309 ALA A CA 1
ATOM 2355 C C . ALA A 1 309 ? -12.203 -12.164 -13.68 1 93.19 309 ALA A C 1
ATOM 2357 O O . ALA A 1 309 ? -11.703 -13.234 -14.039 1 93.19 309 ALA A O 1
ATOM 2358 N N . ASP A 1 310 ? -11.906 -11.031 -14.227 1 97.44 310 ASP A N 1
ATOM 2359 C CA . ASP A 1 310 ? -10.688 -10.859 -15.016 1 97.44 310 ASP A CA 1
ATOM 2360 C C . ASP A 1 310 ? -9.562 -10.289 -14.164 1 97.44 310 ASP A C 1
ATOM 2362 O O . ASP A 1 310 ? -9.742 -9.289 -13.469 1 97.44 310 ASP A O 1
ATOM 2366 N N . TYR A 1 311 ? -8.477 -10.977 -14.102 1 98.06 311 TYR A N 1
ATOM 2367 C CA . TYR A 1 311 ? -7.297 -10.508 -13.383 1 98.06 311 TYR A CA 1
ATOM 2368 C C . TYR A 1 311 ? -6.262 -9.938 -14.344 1 98.06 311 TYR A C 1
ATOM 2370 O O . TYR A 1 311 ? -5.98 -10.531 -15.391 1 98.06 311 TYR A O 1
ATOM 2378 N N . MET A 1 312 ? -5.754 -8.789 -14.039 1 98.62 312 MET A N 1
ATOM 2379 C CA . MET A 1 312 ? -4.949 -8.016 -14.984 1 98.62 312 MET A CA 1
ATOM 2380 C C . MET A 1 312 ? -3.766 -7.359 -14.289 1 98.62 312 MET A C 1
ATOM 2382 O O . MET A 1 312 ? -3.922 -6.773 -13.211 1 98.62 312 MET A O 1
ATOM 2386 N N . ILE A 1 313 ? -2.57 -7.508 -14.859 1 98.69 313 ILE A N 1
ATOM 2387 C CA . ILE A 1 313 ? -1.427 -6.723 -14.406 1 98.69 313 ILE A CA 1
ATOM 2388 C C . ILE A 1 313 ? -0.938 -5.82 -15.531 1 98.69 313 ILE A C 1
ATOM 2390 O O . ILE A 1 313 ? -1.249 -6.051 -16.703 1 98.69 313 ILE A O 1
ATOM 2394 N N . VAL A 1 314 ? -0.29 -4.801 -15.156 1 97.94 314 VAL A N 1
ATOM 2395 C CA . VAL A 1 314 ? 0.379 -3.883 -16.078 1 97.94 314 VAL A CA 1
ATOM 2396 C C . VAL A 1 314 ? 1.891 -4.078 -15.984 1 97.94 314 VAL A C 1
ATOM 2398 O O . VAL A 1 314 ? 2.475 -3.984 -14.906 1 97.94 314 VAL A O 1
ATOM 2401 N N . ARG A 1 315 ? 2.502 -4.359 -17.078 1 97.12 315 ARG A N 1
ATOM 2402 C CA . ARG A 1 315 ? 3.947 -4.547 -17.094 1 97.12 315 ARG A CA 1
ATOM 2403 C C . ARG A 1 315 ? 4.676 -3.207 -17.109 1 97.12 315 ARG A C 1
ATOM 2405 O O . ARG A 1 315 ? 4.078 -2.176 -17.422 1 97.12 315 ARG A O 1
ATOM 2412 N N . PRO A 1 316 ? 5.996 -3.219 -16.797 1 94.88 316 PRO A N 1
ATOM 2413 C CA . PRO A 1 316 ? 6.754 -1.965 -16.781 1 94.88 316 PRO A CA 1
ATOM 2414 C C . PRO A 1 316 ? 6.719 -1.244 -18.125 1 94.88 316 PRO A C 1
ATOM 2416 O O . PRO A 1 316 ? 6.758 -0.012 -18.172 1 94.88 316 PRO A O 1
ATOM 2419 N N . ASP A 1 317 ? 6.523 -1.957 -19.203 1 93.19 317 ASP A N 1
ATOM 2420 C CA . ASP A 1 317 ? 6.516 -1.331 -20.531 1 93.19 317 ASP A CA 1
ATOM 2421 C C . ASP A 1 317 ? 5.117 -0.84 -20.891 1 93.19 317 ASP A C 1
ATOM 2423 O O . ASP A 1 317 ? 4.891 -0.372 -22.016 1 93.19 317 ASP A O 1
ATOM 2427 N N . GLY A 1 318 ? 4.199 -1.026 -19.969 1 94.94 318 GLY A N 1
ATOM 2428 C CA . GLY A 1 318 ? 2.846 -0.528 -20.156 1 94.94 318 GLY A CA 1
ATOM 2429 C C . GLY A 1 318 ? 1.916 -1.547 -20.797 1 94.94 318 GLY A C 1
ATOM 2430 O O . GLY A 1 318 ? 0.707 -1.322 -20.875 1 94.94 318 GLY A O 1
ATOM 2431 N N . SER A 1 319 ? 2.439 -2.641 -21.266 1 97.25 319 SER A N 1
ATOM 2432 C CA . SER A 1 319 ? 1.567 -3.668 -21.828 1 97.25 319 SER A CA 1
ATOM 2433 C C . SER A 1 319 ? 0.816 -4.418 -20.734 1 97.25 319 SER A C 1
ATOM 2435 O O . SER A 1 319 ? 1.138 -4.281 -19.562 1 97.25 319 SER A O 1
ATOM 2437 N N . ILE A 1 320 ? -0.203 -5.145 -21.203 1 98.44 320 ILE A N 1
ATOM 2438 C CA . ILE A 1 320 ? -1.159 -5.746 -20.281 1 98.44 320 ILE A CA 1
ATOM 2439 C C . ILE A 1 320 ? -1.072 -7.27 -20.359 1 98.44 320 ILE A C 1
ATOM 2441 O O . ILE A 1 320 ? -0.979 -7.832 -21.453 1 98.44 320 ILE A O 1
ATOM 2445 N N . ILE A 1 321 ? -1 -7.973 -19.203 1 98.81 321 ILE A N 1
ATOM 2446 C CA . ILE A 1 321 ? -1.289 -9.398 -19.109 1 98.81 321 ILE A CA 1
ATOM 2447 C C . ILE A 1 321 ? -2.621 -9.602 -18.391 1 98.81 321 ILE A C 1
ATOM 2449 O O . ILE A 1 321 ? -2.814 -9.102 -17.266 1 98.81 321 ILE A O 1
ATOM 2453 N N . ILE A 1 322 ? -3.541 -10.297 -19.031 1 98.69 322 ILE A N 1
ATOM 2454 C CA . ILE A 1 322 ? -4.887 -10.391 -18.469 1 98.69 322 ILE A CA 1
ATOM 2455 C C . ILE A 1 322 ? -5.438 -11.797 -18.703 1 98.69 322 ILE A C 1
ATOM 2457 O O . ILE A 1 322 ? -5.254 -12.383 -19.766 1 98.69 322 ILE A O 1
ATOM 2461 N N . GLY A 1 323 ? -5.953 -12.453 -17.641 1 97.88 323 GLY A N 1
ATOM 2462 C CA . GLY A 1 323 ? -6.664 -13.719 -17.688 1 97.88 323 GLY A CA 1
ATOM 2463 C C . GLY A 1 323 ? -8.062 -13.648 -17.109 1 97.88 323 GLY A C 1
ATOM 2464 O O . GLY A 1 323 ? -8.438 -12.633 -16.516 1 97.88 323 GLY A O 1
ATOM 2465 N N . GLY A 1 324 ? -8.859 -14.609 -17.312 1 95.56 324 GLY A N 1
ATOM 2466 C CA . GLY A 1 324 ? -10.234 -14.641 -16.844 1 95.56 324 GLY A CA 1
ATOM 2467 C C . GLY A 1 324 ? -11.203 -15.172 -17.875 1 95.56 324 GLY A C 1
ATOM 2468 O O . GLY A 1 324 ? -10.977 -16.234 -18.469 1 95.56 324 GLY A O 1
ATOM 2469 N N . ALA A 1 325 ? -12.344 -14.523 -18 1 93.75 325 ALA A N 1
ATOM 2470 C CA . ALA A 1 325 ? -13.422 -14.805 -18.953 1 93.75 325 ALA A CA 1
ATOM 2471 C C . ALA A 1 325 ? -14.164 -16.078 -18.578 1 93.75 325 ALA A C 1
ATOM 2473 O O . ALA A 1 325 ? -14.711 -16.766 -19.438 1 93.75 325 ALA A O 1
ATOM 2474 N N . HIS A 1 326 ? -14.188 -16.438 -17.281 1 89.5 326 HIS A N 1
ATOM 2475 C CA . HIS A 1 326 ? -14.828 -17.672 -16.828 1 89.5 326 HIS A CA 1
ATOM 2476 C C . HIS A 1 326 ? -16.328 -17.656 -17.109 1 89.5 326 HIS A C 1
ATOM 2478 O O . HIS A 1 326 ? -16.922 -18.703 -17.359 1 89.5 326 HIS A O 1
ATOM 2484 N N . GLN A 1 327 ? -16.891 -16.484 -17.125 1 88.06 327 GLN A N 1
ATOM 2485 C CA . GLN A 1 327 ? -18.328 -16.359 -17.328 1 88.06 327 GLN A CA 1
ATOM 2486 C C . GLN A 1 327 ? -18.734 -16.844 -18.719 1 88.06 327 GLN A C 1
ATOM 2488 O O . GLN A 1 327 ? -19.922 -17.078 -18.984 1 88.06 327 GLN A O 1
ATOM 2493 N N . ILE A 1 328 ? -17.812 -16.969 -19.562 1 90.5 328 ILE A N 1
ATOM 2494 C CA . ILE A 1 328 ? -18.094 -17.312 -20.953 1 90.5 328 ILE A CA 1
ATOM 2495 C C . ILE A 1 328 ? -18.094 -18.828 -21.125 1 90.5 328 ILE A C 1
ATOM 2497 O O . ILE A 1 328 ? -18.906 -19.375 -21.875 1 90.5 328 ILE A O 1
ATOM 2501 N N . HIS A 1 329 ? -17.234 -19.516 -20.312 1 89.31 329 HIS A N 1
ATOM 2502 C CA . HIS A 1 329 ? -17.047 -20.906 -20.688 1 89.31 329 HIS A CA 1
ATOM 2503 C C . HIS A 1 329 ? -17.234 -21.828 -19.469 1 89.31 329 HIS A C 1
ATOM 2505 O O . HIS A 1 329 ? -17.25 -23.047 -19.609 1 89.31 329 HIS A O 1
ATOM 2511 N N . THR A 1 330 ? -17.359 -21.297 -18.312 1 87.69 330 THR A N 1
ATOM 2512 C CA . THR A 1 330 ? -17.562 -22.109 -17.109 1 87.69 330 THR A CA 1
ATOM 2513 C C . THR A 1 330 ? -19.031 -22.141 -16.719 1 87.69 330 THR A C 1
ATOM 2515 O O . THR A 1 330 ? -19.609 -21.094 -16.391 1 87.69 330 THR A O 1
ATOM 2518 N N . PHE A 1 331 ? -19.641 -23.297 -16.797 1 87.44 331 PHE A N 1
ATOM 2519 C CA . PHE A 1 331 ? -21.047 -23.516 -16.469 1 87.44 331 PHE A CA 1
ATOM 2520 C C . PHE A 1 331 ? -21.188 -24.641 -15.445 1 87.44 331 PHE A C 1
ATOM 2522 O O . PHE A 1 331 ? -21.734 -25.703 -15.758 1 87.44 331 PHE A O 1
ATOM 2529 N N . PRO A 1 332 ? -20.812 -24.312 -14.273 1 83.31 332 PRO A N 1
ATOM 2530 C CA . PRO A 1 332 ? -20.828 -25.375 -13.258 1 83.31 332 PRO A CA 1
ATOM 2531 C C . PRO A 1 332 ? -22.156 -26.109 -13.172 1 83.31 332 PRO A C 1
ATOM 2533 O O . PRO A 1 332 ? -22.188 -27.297 -12.883 1 83.31 332 PRO A O 1
ATOM 2536 N N . GLU A 1 333 ? -23.203 -25.453 -13.43 1 84.5 333 GLU A N 1
ATOM 2537 C CA . GLU A 1 333 ? -24.531 -26.047 -13.336 1 84.5 333 GLU A CA 1
ATOM 2538 C C . GLU A 1 333 ? -24.688 -27.172 -14.367 1 84.5 333 GLU A C 1
ATOM 2540 O O . GLU A 1 333 ? -25.578 -28.016 -14.227 1 84.5 333 GLU A O 1
ATOM 2545 N N . LYS A 1 334 ? -23.812 -27.188 -15.359 1 90.38 334 LYS A N 1
ATOM 2546 C CA . LYS A 1 334 ? -23.938 -28.188 -16.406 1 90.38 334 LYS A CA 1
ATOM 2547 C C . LYS A 1 334 ? -23.109 -29.438 -16.062 1 90.38 334 LYS A C 1
ATOM 2549 O O . LYS A 1 334 ? -23.078 -30.391 -16.844 1 90.38 334 LYS A O 1
ATOM 2554 N N . GLY A 1 335 ? -22.453 -29.422 -14.945 1 90 335 GLY A N 1
ATOM 2555 C CA . GLY A 1 335 ? -21.672 -30.562 -14.508 1 90 335 GLY A CA 1
ATOM 2556 C C . GLY A 1 335 ? -20.422 -30.781 -15.336 1 90 335 GLY A C 1
ATOM 2557 O O . GLY A 1 335 ? -20.094 -29.969 -16.219 1 90 335 GLY A O 1
ATOM 2558 N N . ALA A 1 336 ? -19.766 -31.875 -15.078 1 91 336 ALA A N 1
ATOM 2559 C CA . ALA A 1 336 ? -18.484 -32.188 -15.703 1 91 336 ALA A CA 1
ATOM 2560 C C . ALA A 1 336 ? -18.625 -32.312 -17.219 1 91 336 ALA A C 1
ATOM 2562 O O . ALA A 1 336 ? -17.797 -31.766 -17.953 1 91 336 ALA A O 1
ATOM 2563 N N . GLN A 1 337 ? -19.688 -32.875 -17.672 1 92.31 337 GLN A N 1
ATOM 2564 C CA . GLN A 1 337 ? -19.875 -33.156 -19.094 1 92.31 337 GLN A CA 1
ATOM 2565 C C . GLN A 1 337 ? -20.156 -31.859 -19.859 1 92.31 337 GLN A C 1
ATOM 2567 O O . GLN A 1 337 ? -19.781 -31.734 -21.031 1 92.31 337 GLN A O 1
ATOM 2572 N N . GLY A 1 338 ? -20.781 -30.953 -19.203 1 92.25 338 GLY A N 1
ATOM 2573 C CA . GLY A 1 338 ? -21.125 -29.688 -19.828 1 92.25 338 GLY A CA 1
ATOM 2574 C C . GLY A 1 338 ? -20 -28.672 -19.781 1 92.25 338 GLY A C 1
ATOM 2575 O O . GLY A 1 338 ? -20.125 -27.562 -20.297 1 92.25 338 GLY A O 1
ATOM 2576 N N . ASN A 1 339 ? -18.891 -29.062 -19.188 1 94.56 339 ASN A N 1
ATOM 2577 C CA . ASN A 1 339 ? -17.797 -28.125 -18.953 1 94.56 339 ASN A CA 1
ATOM 2578 C C . ASN A 1 339 ? -16.469 -28.672 -19.453 1 94.56 339 ASN A C 1
ATOM 2580 O O . ASN A 1 339 ? -15.43 -28.438 -18.844 1 94.56 339 ASN A O 1
ATOM 2584 N N . THR A 1 340 ? -16.422 -29.359 -20.547 1 94.06 340 THR A N 1
ATOM 2585 C CA . THR A 1 340 ? -15.242 -30.078 -21 1 94.06 340 THR A CA 1
ATOM 2586 C C . THR A 1 340 ? -14.18 -29.125 -21.547 1 94.06 340 THR A C 1
ATOM 2588 O O . THR A 1 340 ? -13.008 -29.5 -21.672 1 94.06 340 THR A O 1
ATOM 2591 N N . GLU A 1 341 ? -14.57 -27.875 -21.875 1 94.81 341 GLU A N 1
ATOM 2592 C CA . GLU A 1 341 ? -13.602 -26.922 -22.391 1 94.81 341 GLU A CA 1
ATOM 2593 C C . GLU A 1 341 ? -12.578 -26.547 -21.328 1 94.81 341 GLU A C 1
ATOM 2595 O O . GLU A 1 341 ? -11.438 -26.203 -21.656 1 94.81 341 GLU A O 1
ATOM 2600 N N . TRP A 1 342 ? -13.07 -26.609 -20.109 1 95.31 342 TRP A N 1
ATOM 2601 C CA . TRP A 1 342 ? -12.133 -26.172 -19.078 1 95.31 342 TRP A CA 1
ATOM 2602 C C . TRP A 1 342 ? -11.992 -27.219 -17.984 1 95.31 342 TRP A C 1
ATOM 2604 O O . TRP A 1 342 ? -10.906 -27.391 -17.422 1 95.31 342 TRP A O 1
ATOM 2614 N N . PHE A 1 343 ? -13.031 -27.984 -17.609 1 96 343 PHE A N 1
ATOM 2615 C CA . PHE A 1 343 ? -13.047 -28.922 -16.484 1 96 343 PHE A CA 1
ATOM 2616 C C . PHE A 1 343 ? -12.406 -30.25 -16.891 1 96 343 PHE A C 1
ATOM 2618 O O . PHE A 1 343 ? -12.789 -30.844 -17.891 1 96 343 PHE A O 1
ATOM 2625 N N . GLY A 1 344 ? -11.461 -30.719 -16.031 1 95.31 344 GLY A N 1
ATOM 2626 C CA . GLY A 1 344 ? -10.789 -31.969 -16.312 1 95.31 344 GLY A CA 1
ATOM 2627 C C . GLY A 1 344 ? -9.969 -31.938 -17.594 1 95.31 344 GLY A C 1
ATOM 2628 O O . GLY A 1 344 ? -9.75 -32.969 -18.234 1 95.31 344 GLY A O 1
ATOM 2629 N N . ASN A 1 345 ? -9.617 -30.766 -18.016 1 96 345 ASN A N 1
ATOM 2630 C CA . ASN A 1 345 ? -8.922 -30.562 -19.281 1 96 345 ASN A CA 1
ATOM 2631 C C . ASN A 1 345 ? -7.438 -30.266 -19.062 1 96 345 ASN A C 1
ATOM 2633 O O . ASN A 1 345 ? -7.078 -29.281 -18.422 1 96 345 ASN A O 1
ATOM 2637 N N . ILE A 1 346 ? -6.523 -31.078 -19.578 1 96.5 346 ILE A N 1
ATOM 2638 C CA . ILE A 1 346 ? -5.09 -30.906 -19.344 1 96.5 346 ILE A CA 1
ATOM 2639 C C . ILE A 1 346 ? -4.41 -30.516 -20.656 1 96.5 346 ILE A C 1
ATOM 2641 O O . ILE A 1 346 ? -3.189 -30.641 -20.797 1 96.5 346 ILE A O 1
ATOM 2645 N N . ASP A 1 347 ? -5.195 -30.047 -21.688 1 96.25 347 ASP A N 1
ATOM 2646 C CA . ASP A 1 347 ? -4.691 -29.688 -23.016 1 96.25 347 ASP A CA 1
ATOM 2647 C C . ASP A 1 347 ? -4.293 -28.203 -23.047 1 96.25 347 ASP A C 1
ATOM 2649 O O . ASP A 1 347 ? -5.133 -27.344 -23.297 1 96.25 347 ASP A O 1
ATOM 2653 N N . ASP A 1 348 ? -3.027 -27.953 -22.891 1 97.5 348 ASP A N 1
ATOM 2654 C CA . ASP A 1 348 ? -2.574 -26.578 -23.016 1 97.5 348 ASP A CA 1
ATOM 2655 C C . ASP A 1 348 ? -2.018 -26.297 -24.406 1 97.5 348 ASP A C 1
ATOM 2657 O O . ASP A 1 348 ? -1.278 -25.328 -24.609 1 97.5 348 ASP A O 1
ATOM 2661 N N . ALA A 1 349 ? -2.303 -27.141 -25.406 1 97.12 349 ALA A N 1
ATOM 2662 C CA . ALA A 1 349 ? -1.841 -27 -26.781 1 97.12 349 ALA A CA 1
ATOM 2663 C C . ALA A 1 349 ? -2.844 -26.219 -27.625 1 97.12 349 ALA A C 1
ATOM 2665 O O . ALA A 1 349 ? -2.516 -25.734 -28.719 1 97.12 349 ALA A O 1
ATOM 2666 N N . SER A 1 350 ? -4.043 -26.156 -27.172 1 97.12 350 SER A N 1
ATOM 2667 C CA . SER A 1 350 ? -5.086 -25.438 -27.891 1 97.12 350 SER A CA 1
ATOM 2668 C C . SER A 1 350 ? -5.711 -24.344 -27.031 1 97.12 350 SER A C 1
ATOM 2670 O O . SER A 1 350 ? -5.566 -24.375 -25.797 1 97.12 350 SER A O 1
ATOM 2672 N N . LEU A 1 351 ? -6.355 -23.406 -27.656 1 97.56 351 LEU A N 1
ATOM 2673 C CA . LEU A 1 351 ? -7.062 -22.328 -26.969 1 97.56 351 LEU A CA 1
ATOM 2674 C C . LEU A 1 351 ? -8.453 -22.781 -26.531 1 97.56 351 LEU A C 1
ATOM 2676 O O . LEU A 1 351 ? -8.875 -23.906 -26.859 1 97.56 351 LEU A O 1
ATOM 2680 N N . ILE A 1 352 ? -9.055 -22.078 -25.641 1 97.31 352 ILE A N 1
ATOM 2681 C CA . ILE A 1 352 ? -10.469 -22.25 -25.359 1 97.31 352 ILE A CA 1
ATOM 2682 C C . ILE A 1 352 ? -11.297 -21.531 -26.422 1 97.31 352 ILE A C 1
ATOM 2684 O O . ILE A 1 352 ? -11.383 -20.297 -26.422 1 97.31 352 ILE A O 1
ATOM 2688 N N . GLU A 1 353 ? -11.977 -22.203 -27.219 1 95.69 353 GLU A N 1
ATOM 2689 C CA . GLU A 1 353 ? -12.609 -21.672 -28.422 1 95.69 353 GLU A CA 1
ATOM 2690 C C . GLU A 1 353 ? -13.688 -20.656 -28.078 1 95.69 353 GLU A C 1
ATOM 2692 O O . GLU A 1 353 ? -13.828 -19.641 -28.75 1 95.69 353 GLU A O 1
ATOM 2697 N N . SER A 1 354 ? -14.422 -20.859 -27.094 1 94.88 354 SER A N 1
ATOM 2698 C CA . SER A 1 354 ? -15.547 -20.016 -26.734 1 94.88 354 SER A CA 1
ATOM 2699 C C . SER A 1 354 ? -15.07 -18.656 -26.234 1 94.88 354 SER A C 1
ATOM 2701 O O . SER A 1 354 ? -15.836 -17.688 -26.203 1 94.88 354 SER A O 1
ATOM 2703 N N . THR A 1 355 ? -13.812 -18.594 -25.812 1 95 355 THR A N 1
ATOM 2704 C CA . THR A 1 355 ? -13.344 -17.406 -25.094 1 95 355 THR A CA 1
ATOM 2705 C C . THR A 1 355 ? -12.234 -16.719 -25.875 1 95 355 THR A C 1
ATOM 2707 O O . THR A 1 355 ? -11.836 -15.594 -25.531 1 95 355 THR A O 1
ATOM 2710 N N . LYS A 1 356 ? -11.75 -17.219 -26.938 1 95.12 356 LYS A N 1
ATOM 2711 C CA . LYS A 1 356 ? -10.531 -16.766 -27.609 1 95.12 356 LYS A CA 1
ATOM 2712 C C . LYS A 1 356 ? -10.68 -15.32 -28.094 1 95.12 356 LYS A C 1
ATOM 2714 O O . LYS A 1 356 ? -9.695 -14.594 -28.219 1 95.12 356 LYS A O 1
ATOM 2719 N N . ASP A 1 357 ? -11.906 -14.789 -28.328 1 96.94 357 ASP A N 1
ATOM 2720 C CA . ASP A 1 357 ? -12.117 -13.453 -28.875 1 96.94 357 ASP A CA 1
ATOM 2721 C C . ASP A 1 357 ? -12.531 -12.469 -27.781 1 96.94 357 ASP A C 1
ATOM 2723 O O . ASP A 1 357 ? -12.828 -11.305 -28.062 1 96.94 357 ASP A O 1
ATOM 2727 N N . TYR A 1 358 ? -12.586 -12.922 -26.562 1 96.19 358 TYR A N 1
ATOM 2728 C CA . TYR A 1 358 ? -13.094 -12.141 -25.438 1 96.19 358 TYR A CA 1
ATOM 2729 C C . TYR A 1 358 ? -12.258 -10.883 -25.234 1 96.19 358 TYR A C 1
ATOM 2731 O O . TYR A 1 358 ? -12.781 -9.836 -24.859 1 96.19 358 TYR A O 1
ATOM 2739 N N . TRP A 1 359 ? -10.977 -10.898 -25.531 1 97.38 359 TRP A N 1
ATOM 2740 C CA . TRP A 1 359 ? -10.055 -9.836 -25.141 1 97.38 359 TRP A CA 1
ATOM 2741 C C . TRP A 1 359 ? -9.906 -8.805 -26.266 1 97.38 359 TRP A C 1
ATOM 2743 O O . TRP A 1 359 ? -9.227 -7.789 -26.094 1 97.38 359 TRP A O 1
ATOM 2753 N N . ASP A 1 360 ? -10.562 -9.047 -27.422 1 97.19 360 ASP A N 1
ATOM 2754 C CA . ASP A 1 360 ? -10.539 -8.062 -28.5 1 97.19 360 ASP A CA 1
ATOM 2755 C C . ASP A 1 360 ? -11.156 -6.738 -28.047 1 97.19 360 ASP A C 1
ATOM 2757 O O . ASP A 1 360 ? -12.328 -6.695 -27.672 1 97.19 360 ASP A O 1
ATOM 2761 N N . GLY A 1 361 ? -10.352 -5.691 -28.078 1 98.06 361 GLY A N 1
ATOM 2762 C CA . GLY A 1 361 ? -10.836 -4.371 -27.703 1 98.06 361 GLY A CA 1
ATOM 2763 C C . GLY A 1 361 ? -11.086 -4.23 -26.219 1 98.06 361 GLY A C 1
ATOM 2764 O O . GLY A 1 361 ? -11.852 -3.367 -25.781 1 98.06 361 GLY A O 1
ATOM 2765 N N . TYR A 1 362 ? -10.547 -5.113 -25.484 1 98.31 362 TYR A N 1
ATOM 2766 C CA . TYR A 1 362 ? -10.852 -5.18 -24.062 1 98.31 362 TYR A CA 1
ATOM 2767 C C . TYR A 1 362 ? -10.516 -3.863 -23.375 1 98.31 362 TYR A C 1
ATOM 2769 O O . TYR A 1 362 ? -11.344 -3.305 -22.641 1 98.31 362 TYR A O 1
ATOM 2777 N N . MET A 1 363 ? -9.281 -3.33 -23.562 1 98.5 363 MET A N 1
ATOM 2778 C CA . MET A 1 363 ? -8.867 -2.092 -22.906 1 98.5 363 MET A CA 1
ATOM 2779 C C . MET A 1 363 ? -9.75 -0.926 -23.344 1 98.5 363 MET A C 1
ATOM 2781 O O . MET A 1 363 ? -10.141 -0.095 -22.516 1 98.5 363 MET A O 1
ATOM 2785 N N . GLN A 1 364 ? -10.086 -0.866 -24.609 1 98.25 364 GLN A N 1
ATOM 2786 C CA . GLN A 1 364 ? -10.93 0.188 -25.156 1 98.25 364 GLN A CA 1
ATOM 2787 C C . GLN A 1 364 ? -12.336 0.138 -24.547 1 98.25 364 GLN A C 1
ATOM 2789 O O . GLN A 1 364 ? -12.953 1.179 -24.328 1 98.25 364 GLN A O 1
ATOM 2794 N N . ARG A 1 365 ? -12.805 -1.022 -24.266 1 97.75 365 ARG A N 1
ATOM 2795 C CA . ARG A 1 365 ? -14.156 -1.209 -23.734 1 97.75 365 ARG A CA 1
ATOM 2796 C C . ARG A 1 365 ? -14.227 -0.828 -22.266 1 97.75 365 ARG A C 1
ATOM 2798 O O . ARG A 1 365 ? -15.188 -0.199 -21.828 1 97.75 365 ARG A O 1
ATOM 2805 N N . TYR A 1 366 ? -13.141 -1.095 -21.531 1 97.88 366 TYR A N 1
ATOM 2806 C CA . TYR A 1 366 ? -13.344 -1.084 -20.078 1 97.88 366 TYR A CA 1
ATOM 2807 C C . TYR A 1 366 ? -12.523 0.018 -19.422 1 97.88 366 TYR A C 1
ATOM 2809 O O . TYR A 1 366 ? -12.781 0.397 -18.281 1 97.88 366 TYR A O 1
ATOM 2817 N N . PHE A 1 367 ? -11.555 0.564 -20.094 1 98.06 367 PHE A N 1
ATOM 2818 C CA . PHE A 1 367 ? -10.664 1.501 -19.406 1 98.06 367 PHE A CA 1
ATOM 2819 C C . PHE A 1 367 ? -10.727 2.875 -20.062 1 98.06 367 PHE A C 1
ATOM 2821 O O . PHE A 1 367 ? -10.508 3 -21.266 1 98.06 367 PHE A O 1
ATOM 2828 N N . ALA A 1 368 ? -10.977 3.854 -19.219 1 95.88 368 ALA A N 1
ATOM 2829 C CA . ALA A 1 368 ? -10.984 5.234 -19.688 1 95.88 368 ALA A CA 1
ATOM 2830 C C . ALA A 1 368 ? -9.617 5.645 -20.219 1 95.88 368 ALA A C 1
ATOM 2832 O O . ALA A 1 368 ? -8.586 5.316 -19.625 1 95.88 368 ALA A O 1
ATOM 2833 N N . GLY A 1 369 ? -9.578 6.316 -21.359 1 94 369 GLY A N 1
ATOM 2834 C CA . GLY A 1 369 ? -8.336 6.805 -21.938 1 94 369 GLY A CA 1
ATOM 2835 C C . GLY A 1 369 ? -7.723 5.84 -22.938 1 94 369 GLY A C 1
ATOM 2836 O O . GLY A 1 369 ? -6.777 6.188 -23.656 1 94 369 GLY A O 1
ATOM 2837 N N . TRP A 1 370 ? -8.32 4.656 -23.062 1 97 370 TRP A N 1
ATOM 2838 C CA . TRP A 1 370 ? -7.742 3.631 -23.922 1 97 370 TRP A CA 1
ATOM 2839 C C . TRP A 1 370 ? -8.5 3.533 -25.25 1 97 370 TRP A C 1
ATOM 2841 O O . TRP A 1 370 ? -8.133 2.748 -26.125 1 97 370 TRP A O 1
ATOM 2851 N N . GLU A 1 371 ? -9.453 4.359 -25.438 1 96 371 GLU A N 1
ATOM 2852 C CA . GLU A 1 371 ? -10.414 4.242 -26.531 1 96 371 GLU A CA 1
ATOM 2853 C C . GLU A 1 371 ? -9.719 4.336 -27.891 1 96 371 GLU A C 1
ATOM 2855 O O . GLU A 1 371 ? -10.055 3.607 -28.812 1 96 371 GLU A O 1
ATOM 2860 N N . ASP A 1 372 ? -8.711 5.145 -28 1 94.62 372 ASP A N 1
ATOM 2861 C CA . ASP A 1 372 ? -8.102 5.395 -29.297 1 94.62 372 ASP A CA 1
ATOM 2862 C C . ASP A 1 372 ? -6.641 4.945 -29.312 1 94.62 372 ASP A C 1
ATOM 2864 O O . ASP A 1 372 ? -5.832 5.469 -30.094 1 94.62 372 ASP A O 1
ATOM 2868 N N . THR A 1 373 ? -6.312 3.992 -28.5 1 96.25 373 THR A N 1
ATOM 2869 C CA . THR A 1 373 ? -4.914 3.604 -28.359 1 96.25 373 THR A CA 1
ATOM 2870 C C . THR A 1 373 ? -4.523 2.57 -29.406 1 96.25 373 THR A C 1
ATOM 2872 O O . THR A 1 373 ? -3.336 2.32 -29.625 1 96.25 373 THR A O 1
ATOM 2875 N N . GLY A 1 374 ? -5.48 1.881 -30.016 1 97.44 374 GLY A N 1
ATOM 2876 C CA . GLY A 1 374 ? -5.199 0.768 -30.906 1 97.44 374 GLY A CA 1
ATOM 2877 C C . GLY A 1 374 ? -4.719 -0.473 -30.172 1 97.44 374 GLY A C 1
ATOM 2878 O O . GLY A 1 374 ? -4.172 -1.389 -30.797 1 97.44 374 GLY A O 1
ATOM 2879 N N . ALA A 1 375 ? -4.918 -0.534 -28.906 1 98.12 375 ALA A N 1
ATOM 2880 C CA . ALA A 1 375 ? -4.52 -1.704 -28.125 1 98.12 375 ALA A CA 1
ATOM 2881 C C . ALA A 1 375 ? -5.148 -2.977 -28.688 1 98.12 375 ALA A C 1
ATOM 2883 O O . ALA A 1 375 ? -6.328 -2.982 -29.047 1 98.12 375 ALA A O 1
ATOM 2884 N N . LYS A 1 376 ? -4.375 -4.027 -28.781 1 98.19 376 LYS A N 1
ATOM 2885 C CA . LYS A 1 376 ? -4.848 -5.293 -29.328 1 98.19 376 LYS A CA 1
ATOM 2886 C C . LYS A 1 376 ? -4.141 -6.477 -28.672 1 98.19 376 LYS A C 1
ATOM 2888 O O . LYS A 1 376 ? -3.094 -6.309 -28.047 1 98.19 376 LYS A O 1
ATOM 2893 N N . VAL A 1 377 ? -4.676 -7.629 -28.859 1 98.25 377 VAL A N 1
ATOM 2894 C CA . VAL A 1 377 ? -4.082 -8.867 -28.375 1 98.25 377 VAL A CA 1
ATOM 2895 C C . VAL A 1 377 ? -2.871 -9.234 -29.234 1 98.25 377 VAL A C 1
ATOM 2897 O O . VAL A 1 377 ? -2.979 -9.344 -30.453 1 98.25 377 VAL A O 1
ATOM 2900 N N . GLU A 1 378 ? -1.721 -9.375 -28.578 1 97.5 378 GLU A N 1
ATOM 2901 C CA . GLU A 1 378 ? -0.505 -9.82 -29.25 1 97.5 378 GLU A CA 1
ATOM 2902 C C . GLU A 1 378 ? -0.341 -11.336 -29.156 1 97.5 378 GLU A C 1
ATOM 2904 O O . GLU A 1 378 ? 0.13 -11.977 -30.094 1 97.5 378 GLU A O 1
ATOM 2909 N N . GLU A 1 379 ? -0.593 -11.836 -28.031 1 97 379 GLU A N 1
ATOM 2910 C CA . GLU A 1 379 ? -0.471 -13.266 -27.734 1 97 379 GLU A CA 1
ATOM 2911 C C . GLU A 1 379 ? -1.652 -13.75 -26.906 1 97 379 GLU A C 1
ATOM 2913 O O . GLU A 1 379 ? -2.191 -13.008 -26.078 1 97 379 GLU A O 1
ATOM 2918 N N . LEU A 1 380 ? -2.033 -14.906 -27.188 1 98 380 LEU A N 1
ATOM 2919 C CA . LEU A 1 380 ? -3.047 -15.641 -26.453 1 98 380 LEU A CA 1
ATOM 2920 C C . LEU A 1 380 ? -2.572 -17.062 -26.141 1 98 380 LEU A C 1
ATOM 2922 O O . LEU A 1 380 ? -2.016 -17.734 -27.016 1 98 380 LEU A O 1
ATOM 2926 N N . TRP A 1 381 ? -2.738 -17.5 -24.859 1 98.5 381 TRP A N 1
ATOM 2927 C CA . TRP A 1 381 ? -2.285 -18.844 -24.531 1 98.5 381 TRP A CA 1
ATOM 2928 C C . TRP A 1 381 ? -3.143 -19.453 -23.422 1 98.5 381 TRP A C 1
ATOM 2930 O O . TRP A 1 381 ? -3.936 -18.734 -22.781 1 98.5 381 TRP A O 1
ATOM 2940 N N . THR A 1 382 ? -3.09 -20.734 -23.266 1 98.19 382 THR A N 1
ATOM 2941 C CA . THR A 1 382 ? -3.818 -21.438 -22.219 1 98.19 382 THR A CA 1
ATOM 2942 C C . THR A 1 382 ? -2.855 -22.031 -21.203 1 98.19 382 THR A C 1
ATOM 2944 O O . THR A 1 382 ? -1.662 -22.172 -21.469 1 98.19 382 THR A O 1
ATOM 2947 N N . GLY A 1 383 ? -3.264 -22.234 -20.016 1 97.88 383 GLY A N 1
ATOM 2948 C CA . GLY A 1 383 ? -2.586 -22.938 -18.938 1 97.88 383 GLY A CA 1
ATOM 2949 C C . GLY A 1 383 ? -3.502 -23.859 -18.156 1 97.88 383 GLY A C 1
ATOM 2950 O O . GLY A 1 383 ? -4.723 -23.688 -18.188 1 97.88 383 GLY A O 1
ATOM 2951 N N . ILE A 1 384 ? -2.877 -24.844 -17.562 1 98.19 384 ILE A N 1
ATOM 2952 C CA . ILE A 1 384 ? -3.631 -25.828 -16.797 1 98.19 384 ILE A CA 1
ATOM 2953 C C . ILE A 1 384 ? -3.418 -25.594 -15.297 1 98.19 384 ILE A C 1
ATOM 2955 O O . ILE A 1 384 ? -2.295 -25.688 -14.805 1 98.19 384 ILE A O 1
ATOM 2959 N N . MET A 1 385 ? -4.477 -25.25 -14.602 1 98.06 385 MET A N 1
ATOM 2960 C CA . MET A 1 385 ? -4.477 -25.062 -13.148 1 98.06 385 MET A CA 1
ATOM 2961 C C . MET A 1 385 ? -4.91 -26.328 -12.43 1 98.06 385 MET A C 1
ATOM 2963 O O . MET A 1 385 ? -5.582 -27.172 -13.016 1 98.06 385 MET A O 1
ATOM 2967 N N . GLY A 1 386 ? -4.418 -26.516 -11.234 1 98.06 386 GLY A N 1
ATOM 2968 C CA . GLY A 1 386 ? -4.891 -27.578 -10.344 1 98.06 386 GLY A CA 1
ATOM 2969 C C . GLY A 1 386 ? -5.824 -27.062 -9.266 1 98.06 386 GLY A C 1
ATOM 2970 O O . GLY A 1 386 ? -5.398 -26.359 -8.352 1 98.06 386 GLY A O 1
ATOM 2971 N N . TYR A 1 387 ? -7.105 -27.5 -9.32 1 97.06 387 TYR A N 1
ATOM 2972 C CA . TYR A 1 387 ? -8.109 -27.062 -8.352 1 97.06 387 TYR A CA 1
ATOM 2973 C C . TYR A 1 387 ? -8.344 -28.141 -7.305 1 97.06 387 TYR A C 1
ATOM 2975 O O . TYR A 1 387 ? -8.609 -29.297 -7.645 1 97.06 387 TYR A O 1
ATOM 2983 N N . SER A 1 388 ? -8.227 -27.719 -6.086 1 97.38 388 SER A N 1
ATOM 2984 C CA . SER A 1 388 ? -8.617 -28.625 -5.008 1 97.38 388 SER A CA 1
ATOM 2985 C C . SER A 1 388 ? -10.133 -28.703 -4.875 1 97.38 388 SER A C 1
ATOM 2987 O O . SER A 1 388 ? -10.82 -27.688 -5.012 1 97.38 388 SER A O 1
ATOM 2989 N N . SER A 1 389 ? -10.617 -29.875 -4.512 1 96.56 389 SER A N 1
ATOM 2990 C CA . SER A 1 389 ? -12.055 -30.094 -4.367 1 96.56 389 SER A CA 1
ATOM 2991 C C . SER A 1 389 ? -12.617 -29.281 -3.209 1 96.56 389 SER A C 1
ATOM 2993 O O . SER A 1 389 ? -13.828 -29.016 -3.154 1 96.56 389 SER A O 1
ATOM 2995 N N . ASP A 1 390 ? -11.781 -28.844 -2.275 1 96.62 390 ASP A N 1
ATOM 2996 C CA . ASP A 1 390 ? -12.266 -28.141 -1.101 1 96.62 390 ASP A CA 1
ATOM 2997 C C . ASP A 1 390 ? -11.617 -26.75 -0.989 1 96.62 390 ASP A C 1
ATOM 2999 O O . ASP A 1 390 ? -11.547 -26.188 0.1 1 96.62 390 ASP A O 1
ATOM 3003 N N . SER A 1 391 ? -10.961 -26.234 -2.006 1 96.19 391 SER A N 1
ATOM 3004 C CA . SER A 1 391 ? -10.477 -24.859 -2.182 1 96.19 391 SER A CA 1
ATOM 3005 C C . SER A 1 391 ? -9.164 -24.641 -1.439 1 96.19 391 SER A C 1
ATOM 3007 O O . SER A 1 391 ? -8.625 -23.531 -1.447 1 96.19 391 SER A O 1
ATOM 3009 N N . ALA A 1 392 ? -8.641 -25.641 -0.787 1 97.88 392 ALA A N 1
ATOM 3010 C CA . ALA A 1 392 ? -7.352 -25.531 -0.101 1 97.88 392 ALA A CA 1
ATOM 3011 C C . ALA A 1 392 ? -6.312 -26.453 -0.736 1 97.88 392 ALA A C 1
ATOM 3013 O O . ALA A 1 392 ? -6.621 -27.578 -1.103 1 97.88 392 ALA A O 1
ATOM 3014 N N . PRO A 1 393 ? -5.086 -25.969 -0.937 1 98.62 393 PRO A N 1
ATOM 3015 C CA . PRO A 1 393 ? -4.059 -26.859 -1.476 1 98.62 393 PRO A CA 1
ATOM 3016 C C . PRO A 1 393 ? -3.781 -28.062 -0.567 1 98.62 393 PRO A C 1
ATOM 3018 O O . PRO A 1 393 ? -4.266 -28.094 0.567 1 98.62 393 PRO A O 1
ATOM 3021 N N . HIS A 1 394 ? -3.137 -29.062 -1.12 1 98.88 394 HIS A N 1
ATOM 3022 C CA . HIS A 1 394 ? -2.641 -30.219 -0.383 1 98.88 394 HIS A CA 1
ATOM 3023 C C . HIS A 1 394 ? -1.133 -30.141 -0.177 1 98.88 394 HIS A C 1
ATOM 3025 O O . HIS A 1 394 ? -0.365 -30.219 -1.139 1 98.88 394 HIS A O 1
ATOM 3031 N N . ILE A 1 395 ? -0.728 -30 1.065 1 98.94 395 ILE A N 1
ATOM 3032 C CA . ILE A 1 395 ? 0.691 -29.844 1.37 1 98.94 395 ILE A CA 1
ATOM 3033 C C . ILE A 1 395 ? 1.068 -30.781 2.525 1 98.94 395 ILE A C 1
ATOM 3035 O O . ILE A 1 395 ? 0.375 -30.812 3.545 1 98.94 395 ILE A O 1
ATOM 3039 N N . GLY A 1 396 ? 2.127 -31.531 2.357 1 98.81 396 GLY A N 1
ATOM 3040 C CA . GLY A 1 396 ? 2.641 -32.344 3.451 1 98.81 396 GLY A CA 1
ATOM 3041 C C . GLY A 1 396 ? 2.873 -33.781 3.062 1 98.81 396 GLY A C 1
ATOM 3042 O O . GLY A 1 396 ? 2.867 -34.125 1.878 1 98.81 396 GLY A O 1
ATOM 3043 N N . PRO A 1 397 ? 3.158 -34.656 4.094 1 98.38 397 PRO A N 1
ATOM 3044 C CA . PRO A 1 397 ? 3.324 -36.094 3.822 1 98.38 397 PRO A CA 1
ATOM 3045 C C . PRO A 1 397 ? 2.051 -36.75 3.289 1 98.38 397 PRO A C 1
ATOM 3047 O O . PRO A 1 397 ? 0.961 -36.5 3.812 1 98.38 397 PRO A O 1
ATOM 3050 N N . ILE A 1 398 ? 2.23 -37.5 2.219 1 98.25 398 ILE A N 1
ATOM 3051 C CA . ILE A 1 398 ? 1.097 -38.219 1.677 1 98.25 398 ILE A CA 1
ATOM 3052 C C . ILE A 1 398 ? 0.719 -39.375 2.629 1 98.25 398 ILE A C 1
ATOM 3054 O O . ILE A 1 398 ? 1.539 -40.25 2.92 1 98.25 398 ILE A O 1
ATOM 3058 N N . PRO A 1 399 ? -0.499 -39.344 3.088 1 96.88 399 PRO A N 1
ATOM 3059 C CA . PRO A 1 399 ? -0.865 -40.281 4.145 1 96.88 399 PRO A CA 1
ATOM 3060 C C . PRO A 1 399 ? -0.669 -41.75 3.725 1 96.88 399 PRO A C 1
ATOM 3062 O O . PRO A 1 399 ? -0.328 -42.594 4.559 1 96.88 399 PRO A O 1
ATOM 3065 N N . SER A 1 400 ? -0.834 -42.125 2.561 1 94.31 400 SER A N 1
ATOM 3066 C CA . SER A 1 400 ? -0.857 -43.5 2.109 1 94.31 400 SER A CA 1
ATOM 3067 C C . SER A 1 400 ? 0.509 -43.938 1.588 1 94.31 400 SER A C 1
ATOM 3069 O O . SER A 1 400 ? 0.68 -45.094 1.158 1 94.31 400 SER A O 1
ATOM 3071 N N . ARG A 1 401 ? 1.448 -43.031 1.624 1 95.44 401 ARG A N 1
ATOM 3072 C CA . ARG A 1 401 ? 2.729 -43.344 0.985 1 95.44 401 ARG A CA 1
ATOM 3073 C C . ARG A 1 401 ? 3.893 -42.906 1.869 1 95.44 401 ARG A C 1
ATOM 3075 O O . ARG A 1 401 ? 4.09 -41.719 2.105 1 95.44 401 ARG A O 1
ATOM 3082 N N . ASP A 1 402 ? 4.711 -43.875 2.219 1 94.94 402 ASP A N 1
ATOM 3083 C CA . ASP A 1 402 ? 5.848 -43.594 3.098 1 94.94 402 ASP A CA 1
ATOM 3084 C C . ASP A 1 402 ? 6.922 -42.781 2.377 1 94.94 402 ASP A C 1
ATOM 3086 O O . ASP A 1 402 ? 7.293 -43.125 1.245 1 94.94 402 ASP A O 1
ATOM 3090 N N . ASN A 1 403 ? 7.328 -41.75 2.992 1 96.69 403 ASN A N 1
ATOM 3091 C CA . ASN A 1 403 ? 8.43 -40.906 2.531 1 96.69 403 ASN A CA 1
ATOM 3092 C C . ASN A 1 403 ? 8.102 -40.219 1.206 1 96.69 403 ASN A C 1
ATOM 3094 O O . ASN A 1 403 ? 8.992 -39.938 0.402 1 96.69 403 ASN A O 1
ATOM 3098 N N . GLN A 1 404 ? 6.867 -40.031 0.957 1 98.25 404 GLN A N 1
ATOM 3099 C CA . GLN A 1 404 ? 6.406 -39.219 -0.171 1 98.25 404 GLN A CA 1
ATOM 3100 C C . GLN A 1 404 ? 5.602 -38.031 0.304 1 98.25 404 GLN A C 1
ATOM 3102 O O . GLN A 1 404 ? 4.84 -38.125 1.269 1 98.25 404 GLN A O 1
ATOM 3107 N N . PHE A 1 405 ? 5.82 -36.906 -0.264 1 98.81 405 PHE A N 1
ATOM 3108 C CA . PHE A 1 405 ? 5.215 -35.625 0.092 1 98.81 405 PHE A CA 1
ATOM 3109 C C . PHE A 1 405 ? 4.555 -35 -1.121 1 98.81 405 PHE A C 1
ATOM 3111 O O . PHE A 1 405 ? 4.809 -35.406 -2.258 1 98.81 405 PHE A O 1
ATOM 3118 N N . ILE A 1 406 ? 3.717 -34 -0.812 1 98.88 406 ILE A N 1
ATOM 3119 C CA . ILE A 1 406 ? 3.01 -33.344 -1.912 1 98.88 406 ILE A CA 1
ATOM 3120 C C . ILE A 1 406 ? 2.873 -31.859 -1.631 1 98.88 406 ILE A C 1
ATOM 3122 O O . ILE A 1 406 ? 2.797 -31.438 -0.472 1 98.88 406 ILE A O 1
ATOM 3126 N N . ALA A 1 407 ? 2.943 -31.016 -2.592 1 98.94 407 ALA A N 1
ATOM 3127 C CA . ALA A 1 407 ? 2.506 -29.625 -2.68 1 98.94 407 ALA A CA 1
ATOM 3128 C C . ALA A 1 407 ? 1.809 -29.344 -4.008 1 98.94 407 ALA A C 1
ATOM 3130 O O . ALA A 1 407 ? 2.467 -29.188 -5.039 1 98.94 407 ALA A O 1
ATOM 3131 N N . ALA A 1 408 ? 0.469 -29.297 -4.012 1 98.81 408 ALA A N 1
ATOM 3132 C CA . ALA A 1 408 ? -0.323 -29.234 -5.238 1 98.81 408 ALA A CA 1
ATOM 3133 C C . ALA A 1 408 ? -1.739 -28.734 -4.945 1 98.81 4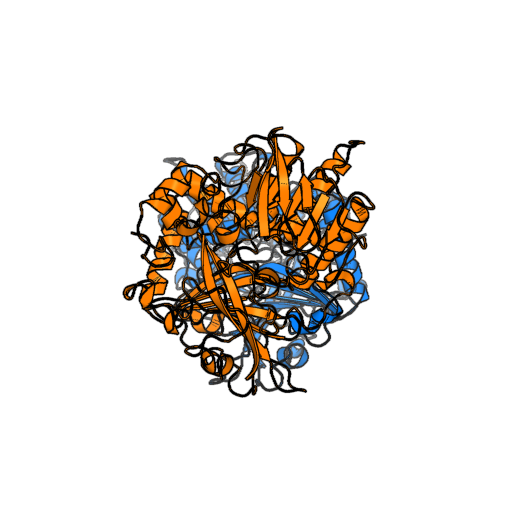08 ALA A C 1
ATOM 3135 O O . ALA A 1 408 ? -2.123 -28.594 -3.783 1 98.81 408 ALA A O 1
ATOM 3136 N N . GLY A 1 409 ? -2.434 -28.422 -6.02 1 98.56 409 GLY A N 1
ATOM 3137 C CA . GLY A 1 409 ? -3.814 -27.984 -5.879 1 98.56 409 GLY A CA 1
ATOM 3138 C C . GLY A 1 409 ? -3.947 -26.531 -5.473 1 98.56 409 GLY A C 1
ATOM 3139 O O . GLY A 1 409 ? -4.723 -26.203 -4.574 1 98.56 409 GLY A O 1
ATOM 3140 N N . PHE A 1 410 ? -3.316 -25.641 -6.105 1 98.31 410 PHE A N 1
ATOM 3141 C CA . PHE A 1 410 ? -3.18 -24.266 -5.652 1 98.31 410 PHE A CA 1
ATOM 3142 C C . PHE A 1 410 ? -4.289 -23.391 -6.23 1 98.31 410 PHE A C 1
ATOM 3144 O O . PHE A 1 410 ? -4.234 -22.172 -6.133 1 98.31 410 PHE A O 1
ATOM 3151 N N . ASN A 1 411 ? -5.246 -23.922 -6.934 1 96.25 411 ASN A N 1
ATOM 3152 C CA . ASN A 1 411 ? -6.492 -23.281 -7.348 1 96.25 411 ASN A CA 1
ATOM 3153 C C . ASN A 1 411 ? -6.242 -22.094 -8.258 1 96.25 411 ASN A C 1
ATOM 3155 O O . ASN A 1 411 ? -6.957 -21.094 -8.195 1 96.25 411 ASN A O 1
ATOM 3159 N N . GLY A 1 412 ? -5.18 -22.109 -9.016 1 96 412 GLY A N 1
ATOM 3160 C CA . GLY A 1 412 ? -4.848 -20.969 -9.867 1 96 412 GLY A CA 1
ATOM 3161 C C . GLY A 1 412 ? -4.344 -19.781 -9.086 1 96 412 GLY A C 1
ATOM 3162 O O . GLY A 1 412 ? -4.234 -18.672 -9.625 1 96 412 GLY A O 1
ATOM 3163 N N . HIS A 1 413 ? -4.047 -19.953 -7.863 1 97 413 HIS A N 1
ATOM 3164 C CA . HIS A 1 413 ? -3.678 -18.906 -6.906 1 97 413 HIS A CA 1
ATOM 3165 C C . HIS A 1 413 ? -2.344 -19.234 -6.238 1 97 413 HIS A C 1
ATOM 3167 O O . HIS A 1 413 ? -2.189 -19.047 -5.031 1 97 413 HIS A O 1
ATOM 3173 N N . GLY A 1 414 ? -1.367 -19.594 -6.988 1 97.94 414 GLY A N 1
ATOM 3174 C CA . GLY A 1 414 ? -0.12 -20.109 -6.449 1 97.94 414 GLY A CA 1
ATOM 3175 C C . GLY A 1 414 ? 0.878 -19.016 -6.105 1 97.94 414 GLY A C 1
ATOM 3176 O O . GLY A 1 414 ? 1.729 -19.203 -5.23 1 97.94 414 GLY A O 1
ATOM 3177 N N . MET A 1 415 ? 0.825 -17.812 -6.75 1 98.31 415 MET A N 1
ATOM 3178 C CA . MET A 1 415 ? 1.867 -16.797 -6.629 1 98.31 415 MET A CA 1
ATOM 3179 C C . MET A 1 415 ? 1.979 -16.297 -5.191 1 98.31 415 MET A C 1
ATOM 3181 O O . MET A 1 415 ? 3.076 -16.234 -4.637 1 98.31 415 MET A O 1
ATOM 3185 N N . PRO A 1 416 ? 0.891 -16.094 -4.52 1 98.31 416 PRO A N 1
ATOM 3186 C CA . PRO A 1 416 ? 1.003 -15.656 -3.129 1 98.31 416 PRO A CA 1
ATOM 3187 C C . PRO A 1 416 ? 0.846 -16.797 -2.131 1 98.31 416 PRO A C 1
ATOM 3189 O O . PRO A 1 416 ? 0.42 -16.578 -0.995 1 98.31 416 PRO A O 1
ATOM 3192 N N . VAL A 1 417 ? 1.138 -18.047 -2.5 1 98.69 417 VAL A N 1
ATOM 3193 C CA . VAL A 1 417 ? 0.893 -19.172 -1.611 1 98.69 417 VAL A CA 1
ATOM 3194 C C . VAL A 1 417 ? 2.102 -20.109 -1.621 1 98.69 417 VAL A C 1
ATOM 3196 O O . VAL A 1 417 ? 2.555 -20.562 -0.566 1 98.69 417 VAL A O 1
ATOM 3199 N N . ILE A 1 418 ? 2.76 -20.312 -2.729 1 98.88 418 ILE A N 1
ATOM 3200 C CA . ILE A 1 418 ? 3.643 -21.438 -2.965 1 98.88 418 ILE A CA 1
ATOM 3201 C C . ILE A 1 418 ? 4.965 -21.234 -2.23 1 98.88 418 ILE A C 1
ATOM 3203 O O . ILE A 1 418 ? 5.473 -22.141 -1.574 1 98.88 418 ILE A O 1
ATOM 3207 N N . PHE A 1 419 ? 5.555 -20.031 -2.305 1 98.88 419 PHE A N 1
ATOM 3208 C CA . PHE A 1 419 ? 6.918 -19.812 -1.828 1 98.88 419 PHE A CA 1
ATOM 3209 C C . PHE A 1 419 ? 7.043 -20.188 -0.354 1 98.88 419 PHE A C 1
ATOM 3211 O O . PHE A 1 419 ? 7.938 -20.938 0.029 1 98.88 419 PHE A O 1
ATOM 3218 N N . LEU A 1 420 ? 6.113 -19.719 0.447 1 98.88 420 LEU A N 1
ATOM 3219 C CA . LEU A 1 420 ? 6.191 -19.984 1.878 1 98.88 420 LEU A CA 1
ATOM 3220 C C . LEU A 1 420 ? 5.645 -21.375 2.201 1 98.88 420 LEU A C 1
ATOM 3222 O O . LEU A 1 420 ? 6.043 -21.984 3.193 1 98.88 420 LEU A O 1
ATOM 3226 N N . SER A 1 421 ? 4.734 -21.891 1.394 1 98.88 421 SER A N 1
ATOM 3227 C CA . SER A 1 421 ? 4.293 -23.266 1.578 1 98.88 421 SER A CA 1
ATOM 3228 C C . SER A 1 421 ? 5.457 -24.234 1.449 1 98.88 421 SER A C 1
ATOM 3230 O O . SER A 1 421 ? 5.594 -25.156 2.258 1 98.88 421 SER A O 1
ATOM 3232 N N . THR A 1 422 ? 6.301 -23.984 0.446 1 98.88 422 THR A N 1
ATOM 3233 C CA . THR A 1 422 ? 7.402 -24.906 0.205 1 98.88 422 THR A CA 1
ATOM 3234 C C . THR A 1 422 ? 8.523 -24.688 1.214 1 98.88 422 THR A C 1
ATOM 3236 O O . THR A 1 422 ? 9.3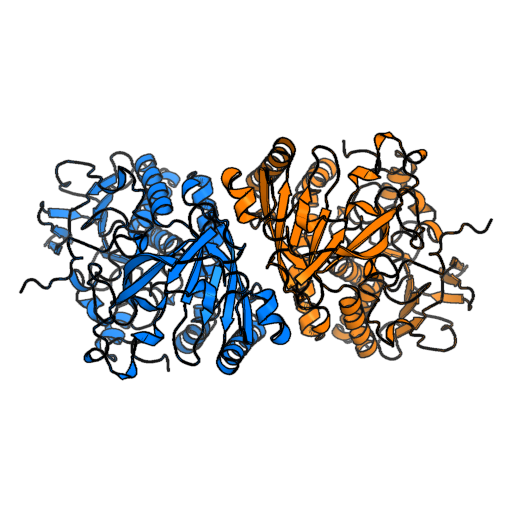44 -25.578 1.446 1 98.88 422 THR A O 1
ATOM 3239 N N . LYS A 1 423 ? 8.578 -23.516 1.82 1 98.81 423 LYS A N 1
ATOM 3240 C CA . LYS A 1 423 ? 9.492 -23.328 2.938 1 98.81 423 LYS A CA 1
ATOM 3241 C C . LYS A 1 423 ? 9.133 -24.234 4.113 1 98.81 423 LYS A C 1
ATOM 3243 O O . LYS A 1 423 ? 10 -24.906 4.672 1 98.81 423 LYS A O 1
ATOM 3248 N N . GLY A 1 424 ? 7.828 -24.172 4.445 1 98.75 424 GLY A N 1
ATOM 3249 C CA . GLY A 1 424 ? 7.367 -25.062 5.496 1 98.75 424 GLY A CA 1
ATOM 3250 C C . GLY A 1 424 ? 7.566 -26.531 5.164 1 98.75 424 GLY A C 1
ATOM 3251 O O . GLY A 1 424 ? 7.961 -27.312 6.023 1 98.75 424 GLY A O 1
ATOM 3252 N N . LEU A 1 425 ? 7.297 -26.891 3.938 1 98.81 425 LEU A N 1
ATOM 3253 C CA . LEU A 1 425 ? 7.465 -28.281 3.488 1 98.81 425 LEU A CA 1
ATOM 3254 C C . LEU A 1 425 ? 8.922 -28.703 3.6 1 98.81 425 LEU A C 1
ATOM 3256 O O . LEU A 1 425 ? 9.203 -29.844 3.975 1 98.81 425 LEU A O 1
ATOM 3260 N N . ALA A 1 426 ? 9.828 -27.844 3.273 1 98.5 426 ALA A N 1
ATOM 3261 C CA . ALA A 1 426 ? 11.25 -28.125 3.385 1 98.5 426 ALA A CA 1
ATOM 3262 C C . ALA A 1 426 ? 11.633 -28.484 4.82 1 98.5 426 ALA A C 1
ATOM 3264 O O . ALA A 1 426 ? 12.438 -29.391 5.055 1 98.5 426 ALA A O 1
ATOM 3265 N N . ASP A 1 427 ? 11.039 -27.797 5.758 1 97.06 427 ASP A N 1
ATOM 3266 C CA . ASP A 1 427 ? 11.312 -28.062 7.168 1 97.06 427 ASP A CA 1
ATOM 3267 C C . ASP A 1 427 ? 10.836 -29.453 7.562 1 97.06 427 ASP A C 1
ATOM 3269 O O . ASP A 1 427 ? 11.508 -30.156 8.328 1 97.06 427 ASP A O 1
ATOM 3273 N N . MET A 1 428 ? 9.734 -29.797 7.031 1 97.56 428 MET A N 1
ATOM 3274 C CA . MET A 1 428 ? 9.211 -31.141 7.297 1 97.56 428 MET A CA 1
ATOM 3275 C C . MET A 1 428 ? 10.141 -32.219 6.723 1 97.56 428 MET A C 1
ATOM 3277 O O . MET A 1 428 ? 10.43 -33.188 7.383 1 97.56 428 MET A O 1
ATOM 3281 N N . ILE A 1 429 ? 10.594 -31.969 5.578 1 97.44 429 ILE A N 1
ATOM 3282 C CA . ILE A 1 429 ? 11.375 -32.938 4.836 1 97.44 429 ILE A CA 1
ATOM 3283 C C . ILE A 1 429 ? 12.758 -33.094 5.453 1 97.44 429 ILE A C 1
ATOM 3285 O O . ILE A 1 429 ? 13.25 -34.188 5.66 1 97.44 429 ILE A O 1
ATOM 3289 N N . LEU A 1 430 ? 13.414 -32 5.758 1 95.25 430 LEU A N 1
AT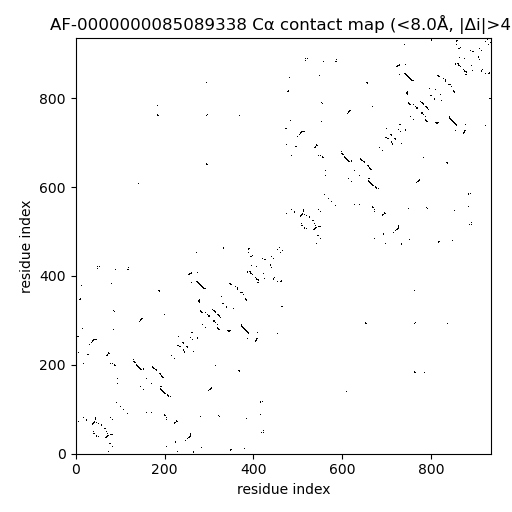OM 3290 C CA . LEU A 1 430 ? 14.805 -31.984 6.195 1 95.25 430 LEU A CA 1
ATOM 3291 C C . LEU A 1 430 ? 14.906 -32.25 7.695 1 95.25 430 LEU A C 1
ATOM 3293 O O . LEU A 1 430 ? 15.836 -32.906 8.148 1 95.25 430 LEU A O 1
ATOM 3297 N N . HIS A 1 431 ? 13.867 -31.734 8.477 1 93.69 431 HIS A N 1
ATOM 3298 C CA . HIS A 1 431 ? 14.039 -31.734 9.93 1 93.69 431 HIS A CA 1
ATOM 3299 C C . HIS A 1 431 ? 12.938 -32.531 10.617 1 93.69 431 HIS A C 1
ATOM 3301 O O . HIS A 1 431 ? 12.836 -32.531 11.844 1 93.69 431 HIS A O 1
ATOM 3307 N N . ASN A 1 432 ? 12.172 -33.188 9.836 1 94.38 432 ASN A N 1
ATOM 3308 C CA . ASN A 1 432 ? 11.047 -33.938 10.383 1 94.38 432 ASN A CA 1
ATOM 3309 C C . ASN A 1 432 ? 10.164 -33.094 11.273 1 94.38 432 ASN A C 1
ATOM 3311 O O . ASN A 1 432 ? 9.703 -33.531 12.32 1 94.38 432 ASN A O 1
ATOM 3315 N N . ALA A 1 433 ? 10.055 -31.828 10.891 1 95.38 433 ALA A N 1
ATOM 3316 C CA . ALA A 1 433 ? 9.188 -30.922 11.633 1 95.38 433 ALA A CA 1
ATOM 3317 C C . ALA A 1 433 ? 7.723 -31.328 11.5 1 95.38 433 ALA A C 1
ATOM 3319 O O . ALA A 1 433 ? 7.277 -31.703 10.414 1 95.38 433 ALA A O 1
ATOM 3320 N N . PRO A 1 434 ? 7.012 -31.312 12.703 1 97.12 434 PRO A N 1
ATOM 3321 C CA . PRO A 1 434 ? 5.566 -31.531 12.555 1 97.12 434 PRO A CA 1
ATOM 3322 C C . PRO A 1 434 ? 4.891 -30.422 11.742 1 97.12 434 PRO A C 1
ATOM 3324 O O . PRO A 1 434 ? 5.355 -29.281 11.734 1 97.12 434 PRO A O 1
ATOM 3327 N N . PHE A 1 435 ? 3.83 -30.766 11.094 1 97.75 435 PHE A N 1
ATOM 3328 C CA . PHE A 1 435 ? 3.119 -29.812 10.242 1 97.75 435 PHE A CA 1
ATOM 3329 C C . PHE A 1 435 ? 2.77 -28.547 11.016 1 97.75 435 PHE A C 1
ATOM 3331 O O . PHE A 1 435 ? 2.887 -27.438 10.484 1 97.75 435 PHE A O 1
ATOM 3338 N N . GLU A 1 436 ? 2.4 -28.688 12.281 1 96.88 436 GLU A N 1
ATOM 3339 C CA . GLU A 1 436 ? 1.913 -27.594 13.125 1 96.88 436 GLU A CA 1
ATOM 3340 C C . GLU A 1 436 ? 3.012 -26.578 13.398 1 96.88 436 GLU A C 1
ATOM 3342 O O . GLU A 1 436 ? 2.73 -25.453 13.82 1 96.88 436 GLU A O 1
ATOM 3347 N N . GLN A 1 437 ? 4.215 -26.922 13.102 1 96.81 437 GLN A N 1
ATOM 3348 C CA . GLN A 1 437 ? 5.332 -26.016 13.352 1 96.81 437 GLN A CA 1
ATOM 3349 C C . GLN A 1 437 ? 5.934 -25.5 12.047 1 96.81 437 GLN A C 1
ATOM 3351 O O . GLN A 1 437 ? 6.969 -24.844 12.047 1 96.81 437 GLN A O 1
ATOM 3356 N N . SER A 1 438 ? 5.316 -25.812 10.953 1 96.44 438 SER A N 1
ATOM 3357 C CA . SER A 1 438 ? 5.863 -25.516 9.633 1 96.44 438 SER A CA 1
ATOM 3358 C C . SER A 1 438 ? 5.547 -24.078 9.211 1 96.44 438 SER A C 1
ATOM 3360 O O . SER A 1 438 ? 6.141 -23.562 8.266 1 96.44 438 SER A O 1
ATOM 3362 N N . GLY A 1 439 ? 4.547 -23.406 9.898 1 97.38 439 GLY A N 1
ATOM 3363 C CA . GLY A 1 439 ? 4.078 -22.094 9.492 1 97.38 439 GLY A CA 1
ATOM 3364 C C . GLY A 1 439 ? 3.033 -22.141 8.391 1 97.38 439 GLY A C 1
ATOM 3365 O O . GLY A 1 439 ? 2.463 -21.125 8.023 1 97.38 439 GLY A O 1
ATOM 3366 N N . ILE A 1 440 ? 2.744 -23.328 7.832 1 98.69 440 ILE A N 1
ATOM 3367 C CA . ILE A 1 440 ? 1.722 -23.484 6.805 1 98.69 440 ILE A CA 1
ATOM 3368 C C . ILE A 1 440 ? 0.337 -23.469 7.449 1 98.69 440 ILE A C 1
ATOM 3370 O O . ILE A 1 440 ? 0.135 -24.062 8.516 1 98.69 440 ILE A O 1
ATOM 3374 N N . PRO A 1 441 ? -0.617 -22.75 6.852 1 98.75 441 PRO A N 1
ATOM 3375 C CA . PRO A 1 441 ? -1.972 -22.797 7.406 1 98.75 441 PRO A CA 1
ATOM 3376 C C . PRO A 1 441 ? -2.482 -24.219 7.613 1 98.75 441 PRO A C 1
ATOM 3378 O O . PRO A 1 441 ? -2.283 -25.078 6.754 1 98.75 441 PRO A O 1
ATOM 3381 N N . ARG A 1 442 ? -3.178 -24.438 8.703 1 98.62 442 ARG A N 1
ATOM 3382 C CA . ARG A 1 442 ? -3.59 -25.781 9.102 1 98.62 442 ARG A CA 1
ATOM 3383 C C . ARG A 1 442 ? -4.508 -26.406 8.047 1 98.62 442 ARG A C 1
ATOM 3385 O O . ARG A 1 442 ? -4.488 -27.625 7.84 1 98.62 442 ARG A O 1
ATOM 3392 N N . ILE A 1 443 ? -5.254 -25.609 7.348 1 98.19 443 ILE A N 1
ATOM 3393 C CA . ILE A 1 443 ? -6.258 -26.156 6.453 1 98.19 443 ILE A CA 1
ATOM 3394 C C . ILE A 1 443 ? -5.59 -26.672 5.176 1 98.19 443 ILE A C 1
ATOM 3396 O O . ILE A 1 443 ? -6.215 -27.359 4.375 1 98.19 443 ILE A O 1
ATOM 3400 N N . PHE A 1 444 ? -4.297 -26.359 4.938 1 98.81 444 PHE A N 1
ATOM 3401 C CA . PHE A 1 444 ? -3.572 -26.797 3.746 1 98.81 444 PHE A CA 1
ATOM 3402 C C . PHE A 1 444 ? -3.025 -28.203 3.926 1 98.81 444 PHE A C 1
ATOM 3404 O O . PHE A 1 444 ? -2.578 -28.828 2.961 1 98.81 444 PHE A O 1
ATOM 3411 N N . LYS A 1 445 ? -3.016 -28.734 5.148 1 98.81 445 LYS A N 1
ATOM 3412 C CA . LYS A 1 445 ? -2.471 -30.062 5.426 1 98.81 445 LYS A CA 1
ATOM 3413 C C . LYS A 1 445 ? -3.225 -31.141 4.645 1 98.81 445 LYS A C 1
ATOM 3415 O O . LYS A 1 445 ? -4.445 -31.266 4.77 1 98.81 445 LYS A O 1
ATOM 3420 N N . THR A 1 446 ? -2.469 -31.844 3.834 1 98.75 446 THR A N 1
ATOM 3421 C CA . THR A 1 446 ? -3.102 -33 3.209 1 98.75 446 THR A CA 1
ATOM 3422 C C . THR A 1 446 ? -3.355 -34.094 4.238 1 98.75 446 THR A C 1
ATOM 3424 O O . THR A 1 446 ? -2.578 -34.281 5.18 1 98.75 446 THR A O 1
ATOM 3427 N N . SER A 1 447 ? -4.457 -34.812 4.098 1 98.38 447 SER A N 1
ATOM 3428 C CA . SER A 1 447 ? -4.836 -35.844 5.055 1 98.38 447 SER A CA 1
ATOM 3429 C C . SER A 1 447 ? -5.746 -36.906 4.41 1 98.38 447 SER A C 1
ATOM 3431 O O . SER A 1 447 ? -6.328 -36.656 3.352 1 98.38 447 SER A O 1
ATOM 3433 N N . SER A 1 448 ? -5.773 -38.031 5.086 1 98.38 448 SER A N 1
ATOM 3434 C CA . SER A 1 448 ? -6.68 -39.094 4.637 1 98.38 448 SER A CA 1
ATOM 3435 C C . SER A 1 448 ? -8.133 -38.625 4.672 1 98.38 448 SER A C 1
ATOM 3437 O O . SER A 1 448 ? -8.93 -39 3.809 1 98.38 448 SER A O 1
ATOM 3439 N N . ASP A 1 449 ? -8.445 -37.844 5.633 1 98.06 449 ASP A N 1
ATOM 3440 C CA . ASP A 1 449 ? -9.805 -37.344 5.766 1 98.06 449 ASP A CA 1
ATOM 3441 C C . ASP A 1 449 ? -10.188 -36.438 4.578 1 98.06 449 ASP A C 1
ATOM 3443 O O . ASP A 1 449 ? -11.289 -36.562 4.047 1 98.06 449 ASP A O 1
ATOM 3447 N N . ARG A 1 450 ? -9.305 -35.562 4.191 1 97.94 450 ARG A N 1
ATOM 3448 C CA . ARG A 1 450 ? -9.578 -34.688 3.049 1 97.94 450 ARG A CA 1
ATOM 3449 C C . ARG A 1 450 ? -9.711 -35.5 1.765 1 97.94 450 ARG A C 1
ATOM 3451 O O . ARG A 1 450 ? -10.578 -35.219 0.933 1 97.94 450 ARG A O 1
ATOM 3458 N N . LEU A 1 451 ? -8.852 -36.531 1.617 1 98.31 451 LEU A N 1
ATOM 3459 C CA . LEU A 1 451 ? -8.914 -37.375 0.431 1 98.31 451 LEU A CA 1
ATOM 3460 C C . LEU A 1 451 ? -10.203 -38.188 0.409 1 98.31 451 LEU A C 1
ATOM 3462 O O . LEU A 1 451 ? -10.82 -38.344 -0.646 1 98.31 451 LEU A O 1
ATOM 3466 N N . GLU A 1 452 ? -10.578 -38.688 1.545 1 97.94 452 GLU A N 1
ATOM 3467 C CA . GLU A 1 452 ? -11.812 -39.469 1.635 1 97.94 452 GLU A CA 1
ATOM 3468 C C . GLU A 1 452 ? -13.031 -38.594 1.354 1 97.94 452 GLU A C 1
ATOM 3470 O O . GLU A 1 452 ? -13.969 -39 0.679 1 97.94 452 GLU A O 1
ATOM 3475 N N . THR A 1 453 ? -13.016 -37.375 1.878 1 97.06 453 THR A N 1
ATOM 3476 C CA . THR A 1 453 ? -14.109 -36.438 1.637 1 97.06 453 THR A CA 1
ATOM 3477 C C . THR A 1 453 ? -14.242 -36.156 0.146 1 97.06 453 THR A C 1
ATOM 3479 O O . THR A 1 453 ? -15.352 -36.062 -0.38 1 97.06 453 THR A O 1
ATOM 3482 N N . ALA A 1 454 ? -13.117 -35.969 -0.526 1 97.44 454 ALA A N 1
ATOM 3483 C CA . ALA A 1 454 ? -13.141 -35.719 -1.967 1 97.44 454 ALA A CA 1
ATOM 3484 C C . ALA A 1 454 ? -13.664 -36.938 -2.721 1 97.44 454 ALA A C 1
ATOM 3486 O O . ALA A 1 454 ? -14.414 -36.812 -3.686 1 97.44 454 ALA A O 1
ATOM 3487 N N . ARG A 1 455 ? -13.258 -38.062 -2.324 1 96.81 455 ARG A N 1
ATOM 3488 C CA . ARG A 1 455 ? -13.602 -39.312 -2.988 1 96.81 455 ARG A CA 1
ATOM 3489 C C . ARG A 1 455 ? -15.102 -39.594 -2.887 1 96.81 455 ARG A C 1
ATOM 3491 O O . ARG A 1 455 ? -15.711 -40.094 -3.836 1 96.81 455 ARG A O 1
ATOM 3498 N N . THR A 1 456 ? -15.664 -39.312 -1.768 1 96.94 456 THR A N 1
ATOM 3499 C CA . THR A 1 456 ? -17.047 -39.688 -1.513 1 96.94 456 THR A CA 1
ATOM 3500 C C . THR A 1 456 ? -17.984 -38.5 -1.808 1 96.94 456 THR A C 1
ATOM 3502 O O . THR A 1 456 ? -19.203 -38.656 -1.8 1 96.94 456 THR A O 1
ATOM 3505 N N . GLY A 1 457 ? -17.391 -37.344 -2.023 1 93.5 457 GLY A N 1
ATOM 3506 C CA . GLY A 1 457 ? -18.188 -36.156 -2.289 1 93.5 457 GLY A CA 1
ATOM 3507 C C . GLY A 1 457 ? -18.609 -36.031 -3.742 1 93.5 457 GLY A C 1
ATOM 3508 O O . GLY A 1 457 ? -18.453 -36.969 -4.52 1 93.5 457 GLY A O 1
ATOM 3509 N N . LYS A 1 458 ? -19.203 -34.844 -4.039 1 91.56 458 LYS A N 1
ATOM 3510 C CA . LYS A 1 458 ? -19.641 -34.562 -5.406 1 91.56 458 LYS A CA 1
ATOM 3511 C C . LYS A 1 458 ? -18.453 -34.344 -6.328 1 91.56 458 LYS A C 1
ATOM 3513 O O . LYS A 1 458 ? -17.469 -33.719 -5.93 1 91.56 458 LYS A O 1
ATOM 3518 N N . GLU A 1 459 ? -18.625 -34.781 -7.527 1 90.62 459 GLU A N 1
ATOM 3519 C CA . GLU A 1 459 ? -17.578 -34.594 -8.531 1 90.62 459 GLU A CA 1
ATOM 3520 C C . GLU A 1 459 ? -17.25 -33.094 -8.711 1 90.62 459 GLU A C 1
ATOM 3522 O O . GLU A 1 459 ? -18.156 -32.281 -8.828 1 90.62 459 GLU A O 1
ATOM 3527 N N . GLY A 1 460 ? -15.969 -32.875 -8.695 1 91.44 460 GLY A N 1
ATOM 3528 C CA . GLY A 1 460 ? -15.508 -31.531 -8.938 1 91.44 460 GLY A CA 1
ATOM 3529 C C . GLY A 1 460 ? -15.438 -30.688 -7.68 1 91.44 460 GLY A C 1
ATOM 3530 O O . GLY A 1 460 ? -14.805 -29.625 -7.668 1 91.44 460 GLY A O 1
ATOM 3531 N N . GLY A 1 461 ? -16.125 -31.094 -6.625 1 93.62 461 GLY A N 1
ATOM 3532 C CA . GLY A 1 461 ? -16.109 -30.344 -5.387 1 93.62 461 GLY A CA 1
ATOM 3533 C C . GLY A 1 461 ? -16.453 -28.875 -5.582 1 93.62 461 GLY A C 1
ATOM 3534 O O . GLY A 1 461 ? -17.453 -28.547 -6.219 1 93.62 461 GLY A O 1
ATOM 3535 N N . ASP A 1 462 ? -15.656 -27.969 -5.004 1 92.94 462 ASP A N 1
ATOM 3536 C CA . ASP A 1 462 ? -15.938 -26.547 -4.957 1 92.94 462 ASP A CA 1
ATOM 3537 C C . ASP A 1 462 ? -15.906 -25.938 -6.355 1 92.94 462 ASP A C 1
ATOM 3539 O O . ASP A 1 462 ? -16.531 -24.891 -6.598 1 92.94 462 ASP A O 1
ATOM 3543 N N . ILE A 1 463 ? -15.195 -26.516 -7.281 1 89.62 463 ILE A N 1
ATOM 3544 C CA . ILE A 1 463 ? -15.031 -25.875 -8.586 1 89.62 463 ILE A CA 1
ATOM 3545 C C . ILE A 1 463 ? -16.312 -26.047 -9.398 1 89.62 463 ILE A C 1
ATOM 3547 O O . ILE A 1 463 ? -16.625 -25.203 -10.25 1 89.62 463 ILE A O 1
ATOM 3551 N N . LEU A 1 464 ? -17.109 -27.078 -9.109 1 91.38 464 LEU A N 1
ATOM 3552 C CA . LEU A 1 464 ? -18.359 -27.297 -9.828 1 91.38 464 LEU A CA 1
ATOM 3553 C C . LEU A 1 464 ? -19.562 -26.953 -8.945 1 91.38 464 LEU A C 1
ATOM 3555 O O . LEU A 1 464 ? -20.656 -26.719 -9.453 1 91.38 464 LEU A O 1
ATOM 3559 N N . HIS A 1 465 ? -19.328 -27.062 -7.703 1 81.56 465 HIS A N 1
ATOM 3560 C CA . HIS A 1 465 ? -20.484 -26.922 -6.816 1 81.56 465 HIS A CA 1
ATOM 3561 C C . HIS A 1 465 ? -20.266 -25.797 -5.812 1 81.56 465 HIS A C 1
ATOM 3563 O O . HIS A 1 465 ? -19.188 -25.672 -5.238 1 81.56 465 HIS A O 1
ATOM 3569 N N . THR A 1 466 ? -21.094 -24.641 -6.18 1 62.31 466 THR A N 1
ATOM 3570 C CA . THR A 1 466 ? -20.984 -23.406 -5.391 1 62.31 466 THR A CA 1
ATOM 3571 C C . THR A 1 466 ? -21.016 -23.734 -3.898 1 62.31 466 THR A C 1
ATOM 3573 O O . THR A 1 466 ? -21.656 -24.688 -3.467 1 62.31 466 THR A O 1
ATOM 3576 N N . GLN A 1 467 ? -19.984 -23.125 -3.203 1 57.84 467 GLN A N 1
ATOM 3577 C CA . GLN A 1 467 ? -19.578 -23.219 -1.802 1 57.84 467 GLN A CA 1
ATOM 3578 C C . GLN A 1 467 ? -20.766 -22.984 -0.875 1 57.84 467 GLN A C 1
ATOM 3580 O O . GLN A 1 467 ? -21.359 -21.891 -0.872 1 57.84 467 GLN A O 1
ATOM 3585 N N . GLU A 1 468 ? -21.828 -24 -0.724 1 46.69 468 GLU A N 1
ATOM 3586 C CA . GLU A 1 468 ? -22.766 -23.875 0.386 1 46.69 468 GLU A CA 1
ATOM 3587 C C . GLU A 1 468 ? -22.047 -23.906 1.729 1 46.69 468 GLU A C 1
ATOM 3589 O O . GLU A 1 468 ? -21 -24.547 1.864 1 46.69 468 GLU A O 1
ATOM 3594 N N . MET B 1 1 ? 4.922 49.562 18.422 1 36.16 1 MET B N 1
ATOM 3595 C CA . MET B 1 1 ? 4.129 49 17.328 1 36.16 1 MET B CA 1
ATOM 3596 C C . MET B 1 1 ? 3.646 47.594 17.703 1 36.16 1 MET B C 1
ATOM 3598 O O . MET B 1 1 ? 4.441 46.75 18.094 1 36.16 1 MET B O 1
ATOM 3602 N N . GLU B 1 2 ? 2.426 47.406 18.125 1 45.56 2 GLU B N 1
ATOM 3603 C CA . GLU B 1 2 ? 1.836 46.156 18.547 1 45.56 2 GLU B CA 1
ATOM 3604 C C . GLU B 1 2 ? 2.277 45 17.656 1 45.56 2 GLU B C 1
ATOM 3606 O O . GLU B 1 2 ? 2.264 45.125 16.422 1 45.56 2 GLU B O 1
ATOM 3611 N N . LYS B 1 3 ? 3.371 44.312 18.141 1 57.12 3 LYS B N 1
ATOM 3612 C CA . LYS B 1 3 ? 3.969 43.219 17.391 1 57.12 3 LYS B CA 1
ATOM 3613 C C . LYS B 1 3 ? 2.902 42.406 16.656 1 57.12 3 LYS B C 1
ATOM 3615 O O . LYS B 1 3 ? 1.967 41.906 17.266 1 57.12 3 LYS B O 1
ATOM 3620 N N . GLN B 1 4 ? 2.771 42.625 15.43 1 78.31 4 GLN B N 1
ATOM 3621 C CA . GLN B 1 4 ? 1.813 42.031 14.523 1 78.31 4 GLN B CA 1
ATOM 3622 C C . GLN B 1 4 ? 2.105 40.531 14.344 1 78.31 4 GLN B C 1
ATOM 3624 O O . GLN B 1 4 ? 2.949 40.156 13.531 1 78.31 4 GLN B O 1
ATOM 3629 N N . PHE B 1 5 ? 1.587 39.688 15.32 1 91.25 5 PHE B N 1
ATOM 3630 C CA . PHE B 1 5 ? 1.859 38.25 15.234 1 91.25 5 PHE B CA 1
ATOM 3631 C C . PHE B 1 5 ? 0.601 37.469 14.852 1 91.25 5 PHE B C 1
ATOM 3633 O O . PHE B 1 5 ? 0.65 36.281 14.633 1 91.25 5 PHE B O 1
ATOM 3640 N N . LEU B 1 6 ? -0.524 38.219 14.68 1 94.19 6 LEU B N 1
ATOM 3641 C CA . LEU B 1 6 ? -1.777 37.562 14.305 1 94.19 6 LEU B CA 1
ATOM 3642 C C . LEU B 1 6 ? -1.882 37.406 12.789 1 94.19 6 LEU B C 1
ATOM 3644 O O . LEU B 1 6 ? -1.295 38.219 12.047 1 94.19 6 LEU B O 1
ATOM 3648 N N . PRO B 1 7 ? -2.6 36.375 12.359 1 93.88 7 PRO B N 1
ATOM 3649 C CA . PRO B 1 7 ? -2.822 36.281 10.914 1 93.88 7 PRO B CA 1
ATOM 3650 C C . PRO B 1 7 ? -3.551 37.5 10.352 1 93.88 7 PRO B C 1
ATOM 3652 O O . PRO B 1 7 ? -4.43 38.062 11.008 1 93.88 7 PRO B O 1
ATOM 3655 N N . PRO B 1 8 ? -3.182 37.875 9.172 1 92.44 8 PRO B N 1
ATOM 3656 C CA . PRO B 1 8 ? -3.928 38.969 8.547 1 92.44 8 PRO B CA 1
ATOM 3657 C C . PRO B 1 8 ? -5.43 38.688 8.484 1 92.44 8 PRO B C 1
ATOM 3659 O O . PRO B 1 8 ? -5.852 37.531 8.43 1 92.44 8 PRO B O 1
ATOM 3662 N N . ARG B 1 9 ? -6.219 39.75 8.414 1 89 9 ARG B N 1
ATOM 3663 C CA . ARG B 1 9 ? -7.672 39.625 8.414 1 89 9 ARG B CA 1
ATOM 3664 C C . ARG B 1 9 ? -8.172 39 7.117 1 89 9 ARG B C 1
ATOM 3666 O O . ARG B 1 9 ? -9.172 38.281 7.113 1 89 9 ARG B O 1
ATOM 3673 N N . THR B 1 10 ? -7.48 39.344 6.062 1 91.12 10 THR B N 1
ATOM 3674 C CA . THR B 1 10 ? -7.801 38.75 4.77 1 91.12 10 THR B CA 1
ATOM 3675 C C . THR B 1 10 ? -6.715 37.781 4.344 1 91.12 10 THR B C 1
ATOM 3677 O O . THR B 1 10 ? -5.582 37.844 4.824 1 91.12 10 THR B O 1
ATOM 3680 N N . SER B 1 11 ? -7.117 36.844 3.547 1 95.25 11 SER B N 1
ATOM 3681 C CA . SER B 1 11 ? -6.176 35.844 3.076 1 95.25 11 SER B CA 1
ATOM 3682 C C . SER B 1 11 ? -6.512 35.375 1.66 1 95.25 11 SER B C 1
ATOM 3684 O O . SER B 1 11 ? -7.605 35.656 1.158 1 95.25 11 SER B O 1
ATOM 3686 N N . THR B 1 12 ? -5.523 34.844 0.979 1 97.12 12 THR B N 1
ATOM 3687 C CA . THR B 1 12 ? -5.844 34.094 -0.236 1 97.12 12 THR B CA 1
ATOM 3688 C C . THR B 1 12 ? -6.875 33 0.049 1 97.12 12 THR B C 1
ATOM 3690 O O . THR B 1 12 ? -7.082 32.625 1.204 1 97.12 12 THR B O 1
ATOM 3693 N N . LEU B 1 13 ? -7.613 32.594 -0.958 1 96.81 13 LEU B N 1
ATOM 3694 C CA . LEU B 1 13 ? -8.664 31.609 -0.776 1 96.81 13 LEU B CA 1
ATOM 3695 C C . LEU B 1 13 ? -8.195 30.234 -1.224 1 96.81 13 LEU B C 1
ATOM 3697 O O . LEU B 1 13 ? -8.086 29.969 -2.424 1 96.81 13 LEU B O 1
ATOM 3701 N N . PRO B 1 14 ? -7.918 29.375 -0.256 1 97.94 14 PRO B N 1
ATOM 3702 C CA . PRO B 1 14 ? -7.527 28.016 -0.638 1 97.94 14 PRO B CA 1
ATOM 3703 C C . PRO B 1 14 ? -8.688 27.203 -1.204 1 97.94 14 PRO B C 1
ATOM 3705 O O . PRO B 1 14 ? -9.836 27.391 -0.804 1 97.94 14 PRO B O 1
ATOM 3708 N N . PHE B 1 15 ? -8.383 26.234 -2.029 1 97.94 15 PHE B N 1
ATOM 3709 C CA . PHE B 1 15 ? -9.359 25.328 -2.613 1 97.94 15 PHE B CA 1
ATOM 3710 C C . PHE B 1 15 ? -10.188 24.656 -1.526 1 97.94 15 PHE B C 1
ATOM 3712 O O . PHE B 1 15 ? -11.406 24.531 -1.664 1 97.94 15 PHE B O 1
ATOM 3719 N N . TRP B 1 16 ? -9.609 24.25 -0.436 1 98.12 16 TRP B N 1
ATOM 3720 C CA . TRP B 1 16 ? -10.234 23.469 0.62 1 98.12 16 TRP B CA 1
ATOM 3721 C C . TRP B 1 16 ? -11.359 24.25 1.286 1 98.12 16 TRP B C 1
ATOM 3723 O O . TRP B 1 16 ? -12.227 23.656 1.945 1 98.12 16 TRP B O 1
ATOM 3733 N N . LEU B 1 17 ? -11.297 25.547 1.184 1 96.88 17 LEU B N 1
ATOM 3734 C CA . LEU B 1 17 ? -12.25 26.406 1.89 1 96.88 17 LEU B CA 1
ATOM 3735 C C . LEU B 1 17 ? -13.297 26.953 0.93 1 96.88 17 LEU B C 1
ATOM 3737 O O . LEU B 1 17 ? -13.961 27.953 1.238 1 96.88 17 LEU B O 1
ATOM 3741 N N . THR B 1 18 ? -13.453 26.328 -0.18 1 95.31 18 THR B N 1
ATOM 3742 C CA . THR B 1 18 ? -14.43 26.781 -1.162 1 95.31 18 THR B CA 1
ATOM 3743 C C . THR B 1 18 ? -15.805 26.203 -0.864 1 95.31 18 THR B C 1
ATOM 3745 O O . THR B 1 18 ? -16.812 26.672 -1.401 1 95.31 18 THR B O 1
ATOM 3748 N N . ASP B 1 19 ? -15.922 25.156 -0.122 1 92.44 19 ASP B N 1
ATOM 3749 C CA . ASP B 1 19 ? -17.156 24.547 0.335 1 92.44 19 ASP B CA 1
ATOM 3750 C C . ASP B 1 19 ? -17.203 24.469 1.859 1 92.44 19 ASP B C 1
ATOM 3752 O O . ASP B 1 19 ? -17.016 23.391 2.438 1 92.44 19 ASP B O 1
ATOM 3756 N N . ARG B 1 20 ? -17.594 25.516 2.482 1 95 20 ARG B N 1
ATOM 3757 C CA . ARG B 1 20 ? -17.422 25.656 3.924 1 95 20 ARG B CA 1
ATOM 3758 C C . ARG B 1 20 ? -18.672 25.25 4.676 1 95 20 ARG B C 1
ATOM 3760 O O . ARG B 1 20 ? -19.797 25.453 4.188 1 95 20 ARG B O 1
ATOM 3767 N N . SER B 1 21 ? -18.5 24.734 5.793 1 95.25 21 SER B N 1
ATOM 3768 C CA . SER B 1 21 ? -19.562 24.344 6.715 1 95.25 21 SER B CA 1
ATOM 3769 C C . SER B 1 21 ? -20.047 25.547 7.531 1 95.25 21 SER B C 1
ATOM 3771 O O . SER B 1 21 ? -19.281 26.438 7.855 1 95.25 21 SER B O 1
ATOM 3773 N N . PRO B 1 22 ? -21.328 25.484 7.938 1 91.69 22 PRO B N 1
ATOM 3774 C CA . PRO B 1 22 ? -21.812 26.516 8.859 1 91.69 22 PRO B CA 1
ATOM 3775 C C . PRO B 1 22 ? -21.109 26.484 10.211 1 91.69 22 PRO B C 1
ATOM 3777 O O . PRO B 1 22 ? -21.109 27.469 10.938 1 91.69 22 PRO B O 1
ATOM 3780 N N . LEU B 1 23 ? -20.438 25.453 10.445 1 94 23 LEU B N 1
ATOM 3781 C CA . LEU B 1 23 ? -19.75 25.297 11.719 1 94 23 LEU B CA 1
ATOM 3782 C C . LEU B 1 23 ? -18.453 26.094 11.734 1 94 23 LEU B C 1
ATOM 3784 O O . LEU B 1 23 ? -17.875 26.328 12.797 1 94 23 LEU B O 1
ATOM 3788 N N . ASP B 1 24 ? -18.047 26.547 10.594 1 93.75 24 ASP B N 1
ATOM 3789 C CA . ASP B 1 24 ? -16.719 27.141 10.422 1 93.75 24 ASP B CA 1
ATOM 3790 C C . ASP B 1 24 ? -16.641 28.484 11.125 1 93.75 24 ASP B C 1
ATOM 3792 O O . ASP B 1 24 ? -15.539 28.969 11.43 1 93.75 24 ASP B O 1
ATOM 3796 N N . GLN B 1 25 ? -17.766 29.094 11.453 1 94.69 25 GLN B N 1
ATOM 3797 C CA . GLN B 1 25 ? -17.812 30.391 12.117 1 94.69 25 GLN B CA 1
ATOM 3798 C C . GLN B 1 25 ? -18.562 30.312 13.445 1 94.69 25 GLN B C 1
ATOM 3800 O O . GLN B 1 25 ? -19.172 31.281 13.883 1 94.69 25 GLN B O 1
ATOM 3805 N N . THR B 1 26 ? -18.406 29.234 14.031 1 94.56 26 THR B N 1
ATOM 3806 C CA . THR B 1 26 ? -19.188 28.938 15.227 1 94.56 26 THR B CA 1
ATOM 3807 C C . THR B 1 26 ? -18.734 29.797 16.406 1 94.56 26 THR B C 1
ATOM 3809 O O . THR B 1 26 ? -17.531 29.953 16.641 1 94.56 26 THR B O 1
ATOM 3812 N N . ARG B 1 27 ? -19.672 30.375 17.078 1 96.62 27 ARG B N 1
ATOM 3813 C CA . ARG B 1 27 ? -19.578 30.859 18.453 1 96.62 27 ARG B CA 1
ATOM 3814 C C . ARG B 1 27 ? -20.641 30.203 19.328 1 96.62 27 ARG B C 1
ATOM 3816 O O . ARG B 1 27 ? -21.812 30.547 19.266 1 96.62 27 ARG B O 1
ATOM 3823 N N . SER B 1 28 ? -20.125 29.375 20.156 1 97 28 SER B N 1
ATOM 3824 C CA . SER B 1 28 ? -21.031 28.578 20.953 1 97 28 SER B CA 1
ATOM 3825 C C . SER B 1 28 ? -21.922 29.453 21.828 1 97 28 SER B C 1
ATOM 3827 O O . SER B 1 28 ? -23.062 29.094 22.141 1 97 28 SER B O 1
ATOM 3829 N N . THR B 1 29 ? -21.391 30.562 22.359 1 97.31 29 THR B N 1
ATOM 3830 C CA . THR B 1 29 ? -22.109 31.531 23.188 1 97.31 29 THR B CA 1
ATOM 3831 C C . THR B 1 29 ? -21.781 32.938 22.75 1 97.31 29 THR B C 1
ATOM 3833 O O . THR B 1 29 ? -20.719 33.219 22.172 1 97.31 29 THR B O 1
ATOM 3836 N N . PRO B 1 30 ? -22.719 33.812 23.016 1 96.44 30 PRO B N 1
ATOM 3837 C CA . PRO B 1 30 ? -22.453 35.219 22.625 1 96.44 30 PRO B CA 1
ATOM 3838 C C . PRO B 1 30 ? -21.25 35.812 23.344 1 96.44 30 PRO B C 1
ATOM 3840 O O . PRO B 1 30 ? -20.453 36.531 22.75 1 96.44 30 PRO B O 1
ATOM 3843 N N . ASP B 1 31 ? -21.188 35.469 24.609 1 97 31 ASP B N 1
ATOM 3844 C CA . ASP B 1 31 ? -20.062 35.969 25.422 1 97 31 ASP B CA 1
ATOM 3845 C C . ASP B 1 31 ? -19.094 34.844 25.75 1 97 31 ASP B C 1
ATOM 3847 O O . ASP B 1 31 ? -19.469 33.656 25.766 1 97 31 ASP B O 1
ATOM 3851 N N . LEU B 1 32 ? -17.844 35.25 25.969 1 98.19 32 LEU B N 1
ATOM 3852 C CA . LEU B 1 32 ? -16.844 34.25 26.391 1 98.19 32 LEU B CA 1
ATOM 3853 C C . LEU B 1 32 ? -17.188 33.688 27.766 1 98.19 32 LEU B C 1
ATOM 3855 O O . LEU B 1 32 ? -17.703 34.406 28.625 1 98.19 32 LEU B O 1
ATOM 3859 N N . PRO B 1 33 ? -16.906 32.438 27.938 1 97.94 33 PRO B N 1
ATOM 3860 C CA . PRO B 1 33 ? -17 31.984 29.328 1 97.94 33 PRO B CA 1
ATOM 3861 C C . PRO B 1 33 ? -15.984 32.656 30.25 1 97.94 33 PRO B C 1
ATOM 3863 O O . PRO B 1 33 ? -14.859 32.938 29.828 1 97.94 33 PRO B O 1
ATOM 3866 N N . SER B 1 34 ? -16.391 32.844 31.531 1 97.81 34 SER B N 1
ATOM 3867 C CA . SER B 1 34 ? -15.5 33.469 32.469 1 97.81 34 SER B CA 1
ATOM 3868 C C . SER B 1 34 ? -14.367 32.531 32.875 1 97.81 34 SER B C 1
ATOM 3870 O O . SER B 1 34 ? -13.258 33 33.188 1 97.81 34 SER B O 1
ATOM 3872 N N . ASP B 1 35 ? -14.695 31.281 32.938 1 97.31 35 ASP B N 1
ATOM 3873 C CA . ASP B 1 35 ? -13.727 30.266 33.344 1 97.31 35 ASP B CA 1
ATOM 3874 C C . ASP B 1 35 ? -13.844 29.016 32.469 1 97.31 35 ASP B C 1
ATOM 3876 O O . ASP B 1 35 ? -14.914 28.734 31.922 1 97.31 35 ASP B O 1
ATOM 3880 N N . SER B 1 36 ? -12.797 28.344 32.281 1 98 36 SER B N 1
ATOM 3881 C CA . SER B 1 36 ? -12.719 27.047 31.609 1 98 36 SER B CA 1
ATOM 3882 C C . SER B 1 36 ? -11.625 26.172 32.188 1 98 36 SER B C 1
ATOM 3884 O O . SER B 1 36 ? -10.578 26.672 32.625 1 98 36 SER B O 1
ATOM 3886 N N . ASP B 1 37 ? -11.859 24.875 32.344 1 97.69 37 ASP B N 1
ATOM 3887 C CA . ASP B 1 37 ? -10.805 23.969 32.781 1 97.69 37 ASP B CA 1
ATOM 3888 C C . ASP B 1 37 ? -9.633 23.969 31.797 1 97.69 37 ASP B C 1
ATOM 3890 O O . ASP B 1 37 ? -8.477 24 32.219 1 97.69 37 ASP B O 1
ATOM 3894 N N . ILE B 1 38 ? -9.977 23.938 30.516 1 98.5 38 ILE B N 1
ATOM 3895 C CA . ILE B 1 38 ? -8.969 23.875 29.469 1 98.5 38 ILE B CA 1
ATOM 3896 C C . ILE B 1 38 ? -9.281 24.906 28.391 1 98.5 38 ILE B C 1
ATOM 3898 O O . ILE B 1 38 ? -10.422 25 27.922 1 98.5 38 ILE B O 1
ATOM 3902 N N . VAL B 1 39 ? -8.336 25.75 28.047 1 98.88 39 VAL B N 1
ATOM 3903 C CA . VAL B 1 39 ? -8.438 26.625 26.875 1 98.88 39 VAL B CA 1
ATOM 3904 C C . VAL B 1 39 ? -7.445 26.172 25.812 1 98.88 39 VAL B C 1
ATOM 3906 O O . VAL B 1 39 ? -6.258 26 26.078 1 98.88 39 VAL B O 1
ATOM 3909 N N . ILE B 1 40 ? -7.922 25.891 24.641 1 98.94 40 ILE B N 1
ATOM 3910 C CA . ILE B 1 40 ? -7.102 25.578 23.484 1 98.94 40 ILE B CA 1
ATOM 3911 C C . ILE B 1 40 ? -7.039 26.781 22.547 1 98.94 40 ILE B C 1
ATOM 3913 O O . ILE B 1 40 ? -8.078 27.312 22.141 1 98.94 40 ILE B O 1
ATOM 3917 N N . ILE B 1 41 ? -5.852 27.25 22.281 1 98.88 41 ILE B N 1
ATOM 3918 C CA . ILE B 1 41 ? -5.668 28.375 21.391 1 98.88 41 ILE B CA 1
ATOM 3919 C C . ILE B 1 41 ? -5.332 27.891 19.984 1 98.88 41 ILE B C 1
ATOM 3921 O O . ILE B 1 41 ? -4.215 27.422 19.734 1 98.88 41 ILE B O 1
ATOM 3925 N N . GLY B 1 42 ? -6.25 28.078 19.047 1 98.56 42 GLY B N 1
ATOM 3926 C CA . GLY B 1 42 ? -6.137 27.578 17.672 1 98.56 42 GLY B CA 1
ATOM 3927 C C . GLY B 1 42 ? -7.09 26.453 17.375 1 98.56 42 GLY B C 1
ATOM 3928 O O . GLY B 1 42 ? -7.102 25.438 18.078 1 98.56 42 GLY B O 1
ATOM 3929 N N . ALA B 1 43 ? -7.871 26.625 16.359 1 98.62 43 ALA B N 1
ATOM 3930 C CA . ALA B 1 43 ? -8.859 25.625 15.977 1 98.62 43 ALA B CA 1
ATOM 3931 C C . ALA B 1 43 ? -8.492 24.984 14.641 1 98.62 43 ALA B C 1
ATOM 3933 O O . ALA B 1 43 ? -9.359 24.781 13.781 1 98.62 43 ALA B O 1
ATOM 3934 N N . GLY B 1 44 ? -7.23 24.734 14.43 1 98.31 44 GLY B N 1
ATOM 3935 C CA . GLY B 1 44 ? -6.77 23.906 13.336 1 98.31 44 GLY B CA 1
ATOM 3936 C C . GLY B 1 44 ? -6.746 22.422 13.68 1 98.31 44 GLY B C 1
ATOM 3937 O O . GLY B 1 44 ? -7.457 21.984 14.578 1 98.31 44 GLY B O 1
ATOM 3938 N N . TYR B 1 45 ? -5.938 21.719 12.922 1 98.81 45 TYR B N 1
ATOM 3939 C CA . TYR B 1 45 ? -5.809 20.266 13.07 1 98.81 45 TYR B CA 1
ATOM 3940 C C . TYR B 1 45 ? -5.367 19.891 14.477 1 98.81 45 TYR B C 1
ATOM 3942 O O . TYR B 1 45 ? -5.984 19.047 15.125 1 98.81 45 TYR B O 1
ATOM 3950 N N . ALA B 1 46 ? -4.363 20.547 14.992 1 98.88 46 ALA B N 1
ATOM 3951 C CA . ALA B 1 46 ? -3.826 20.219 16.312 1 98.88 46 ALA B CA 1
ATOM 3952 C C . ALA B 1 46 ? -4.852 20.516 17.406 1 98.88 46 ALA B C 1
ATOM 3954 O O . ALA B 1 46 ? -5.09 19.688 18.281 1 98.88 46 ALA B O 1
ATOM 3955 N N . GLY B 1 47 ? -5.5 21.641 17.359 1 98.88 47 GLY B N 1
ATOM 3956 C CA . GLY B 1 47 ? -6.453 22 18.391 1 98.88 47 GLY B CA 1
ATOM 3957 C C . GLY B 1 47 ? -7.703 21.141 18.391 1 98.88 47 GLY B C 1
ATOM 3958 O O . GLY B 1 47 ? -8.141 20.672 19.438 1 98.88 47 GLY B O 1
ATOM 3959 N N . ILE B 1 48 ? -8.242 20.969 17.219 1 98.75 48 ILE B N 1
ATOM 3960 C CA . ILE B 1 48 ? -9.492 20.219 17.109 1 98.75 48 ILE B CA 1
ATOM 3961 C C . ILE B 1 48 ? -9.25 18.75 17.438 1 98.75 48 ILE B C 1
ATOM 3963 O O . ILE B 1 48 ? -10.055 18.125 18.141 1 98.75 48 ILE B O 1
ATOM 3967 N N . SER B 1 49 ? -8.164 18.156 16.938 1 98.88 49 SER B N 1
ATOM 3968 C CA . SER B 1 49 ? -7.883 16.766 17.281 1 98.88 49 SER B CA 1
ATOM 3969 C C . SER B 1 49 ? -7.586 16.609 18.766 1 98.88 49 SER B C 1
ATOM 3971 O O . SER B 1 49 ? -7.945 15.594 19.359 1 98.88 49 SER B O 1
ATOM 3973 N N . LEU B 1 50 ? -6.93 17.594 19.375 1 98.88 50 LEU B N 1
ATOM 3974 C CA . LEU B 1 50 ? -6.695 17.547 20.812 1 98.88 50 LEU B CA 1
ATOM 3975 C C . LEU B 1 50 ? -8.016 17.516 21.578 1 98.88 50 LEU B C 1
ATOM 3977 O O . LEU B 1 50 ? -8.195 16.688 22.469 1 98.88 50 LEU B O 1
ATOM 3981 N N . ALA B 1 51 ? -8.867 18.453 21.234 1 98.75 51 ALA B N 1
ATOM 3982 C CA . ALA B 1 51 ? -10.172 18.469 21.891 1 98.75 51 ALA B CA 1
ATOM 3983 C C . ALA B 1 51 ? -10.891 17.125 21.734 1 98.75 51 ALA B C 1
ATOM 3985 O O . ALA B 1 51 ? -11.484 16.625 22.688 1 98.75 51 ALA B O 1
ATOM 3986 N N . TYR B 1 52 ? -10.828 16.562 20.547 1 98.69 52 TYR B N 1
ATOM 3987 C CA . TYR B 1 52 ? -11.43 15.273 20.266 1 98.69 52 TYR B CA 1
ATOM 3988 C C . TYR B 1 52 ? -10.883 14.203 21.188 1 98.69 52 TYR B C 1
ATOM 3990 O O . TYR B 1 52 ? -11.648 13.469 21.828 1 98.69 52 TYR B O 1
ATOM 3998 N N . HIS B 1 53 ? -9.57 14.141 21.297 1 98.62 53 HIS B N 1
ATOM 3999 C CA . HIS B 1 53 ? -8.938 13.109 22.109 1 98.62 53 HIS B CA 1
ATOM 4000 C C . HIS B 1 53 ? -9.242 13.32 23.594 1 98.62 53 HIS B C 1
ATOM 4002 O O . HIS B 1 53 ? -9.445 12.359 24.344 1 98.62 53 HIS B O 1
ATOM 4008 N N . LEU B 1 54 ? -9.25 14.547 24.062 1 98.06 54 LEU B N 1
ATOM 4009 C CA . LEU B 1 54 ? -9.586 14.852 25.453 1 98.06 54 LEU B CA 1
ATOM 4010 C C . LEU B 1 54 ? -10.984 14.344 25.797 1 98.06 54 LEU B C 1
ATOM 4012 O O . LEU B 1 54 ? -11.164 13.672 26.812 1 98.06 54 LEU B O 1
ATOM 4016 N N . LEU B 1 55 ? -11.914 14.688 24.938 1 97.44 55 LEU B N 1
ATOM 4017 C CA . LEU B 1 55 ? -13.305 14.352 25.203 1 97.44 55 LEU B CA 1
ATOM 4018 C C . LEU B 1 55 ? -13.523 12.844 25.109 1 97.44 55 LEU B C 1
ATOM 4020 O O . LEU B 1 55 ? -14.227 12.266 25.938 1 97.44 55 LEU B O 1
ATOM 4024 N N . LYS B 1 56 ? -12.922 12.211 24.062 1 96.12 56 LYS B N 1
ATOM 4025 C CA . LYS B 1 56 ? -13.031 10.766 23.906 1 96.12 56 LYS B CA 1
ATOM 4026 C C . LYS B 1 56 ? -12.469 10.031 25.125 1 96.12 56 LYS B C 1
ATOM 4028 O O . LYS B 1 56 ? -13.094 9.102 25.625 1 96.12 56 LYS B O 1
ATOM 4033 N N . SER B 1 57 ? -11.305 10.461 25.5 1 95.12 57 SER B N 1
ATOM 4034 C CA . SER B 1 57 ? -10.656 9.844 26.656 1 95.12 57 SER B CA 1
ATOM 4035 C C . SER B 1 57 ? -11.484 10.039 27.922 1 95.12 57 SER B C 1
ATOM 4037 O O . SER B 1 57 ? -11.656 9.109 28.719 1 95.12 57 SER B O 1
ATOM 4039 N N . ALA B 1 58 ? -12 11.188 28.141 1 93.75 58 ALA B N 1
ATOM 4040 C CA . ALA B 1 58 ? -12.805 11.484 29.312 1 93.75 58 ALA B CA 1
ATOM 4041 C C . ALA B 1 58 ? -14.102 10.672 29.312 1 93.75 58 ALA B C 1
ATOM 4043 O O . ALA B 1 58 ? -14.539 10.188 30.359 1 93.75 58 ALA B O 1
ATOM 4044 N N . SER B 1 59 ? -14.68 10.586 28.203 1 89.94 59 SER B N 1
ATOM 4045 C CA . SER B 1 59 ? -15.938 9.852 28.062 1 89.94 59 SER B CA 1
ATOM 4046 C C . SER B 1 59 ? -15.734 8.359 28.297 1 89.94 59 SER B C 1
ATOM 4048 O O . SER B 1 59 ? -16.562 7.715 28.953 1 89.94 59 SER B O 1
ATOM 4050 N N . GLU B 1 60 ? -14.703 7.828 27.719 1 87.19 60 GLU B N 1
ATOM 4051 C CA . GLU B 1 60 ? -14.414 6.402 27.859 1 87.19 60 GLU B CA 1
ATOM 4052 C C . GLU B 1 60 ? -14.07 6.039 29.297 1 87.19 60 GLU B C 1
ATOM 4054 O O . GLU B 1 60 ? -14.328 4.918 29.734 1 87.19 60 GLU B O 1
ATOM 4059 N N . ALA B 1 61 ? -13.484 6.945 30.031 1 81.69 61 ALA B N 1
ATOM 4060 C CA . ALA B 1 61 ? -13.141 6.711 31.438 1 81.69 61 ALA B CA 1
ATOM 4061 C C . ALA B 1 61 ? -14.375 6.777 32.312 1 81.69 61 ALA B C 1
ATOM 4063 O O . ALA B 1 61 ? -14.312 6.438 33.5 1 81.69 61 ALA B O 1
ATOM 4064 N N . GLY B 1 62 ? -15.469 6.953 31.766 1 76.31 62 GLY B N 1
ATOM 4065 C CA . GLY B 1 62 ? -16.672 7.035 32.562 1 76.31 62 GLY B CA 1
ATOM 4066 C C . GLY B 1 62 ? -16.641 8.148 33.594 1 76.31 62 GLY B C 1
ATOM 4067 O O . GLY B 1 62 ? -17.344 8.086 34.594 1 76.31 62 GLY B O 1
ATOM 4068 N N . SER B 1 63 ? -15.773 8.984 33.312 1 65.94 63 SER B N 1
ATOM 4069 C CA . SER B 1 63 ? -15.625 10.047 34.281 1 65.94 63 SER B CA 1
ATOM 4070 C C . SER B 1 63 ? -16.797 11.023 34.25 1 65.94 63 SER B C 1
ATOM 4072 O O . SER B 1 63 ? -17.219 11.445 33.156 1 65.94 63 SER B O 1
ATOM 4074 N N . GLN B 1 64 ? -17.422 11.109 35.25 1 66.94 64 GLN B N 1
ATOM 4075 C CA . GLN B 1 64 ? -18.484 12.086 35.406 1 66.94 64 GLN B CA 1
ATOM 4076 C C . GLN B 1 64 ? -17.953 13.508 35.312 1 66.94 64 GLN B C 1
ATOM 4078 O O . GLN B 1 64 ? -18.719 14.461 35.125 1 66.94 64 GLN B O 1
ATOM 4083 N N . ASP B 1 65 ? -16.703 13.602 35.125 1 80.38 65 ASP B N 1
ATOM 4084 C CA . ASP B 1 65 ? -16.156 14.953 35.188 1 80.38 65 ASP B CA 1
ATOM 4085 C C . ASP B 1 65 ? -15.453 15.312 33.875 1 80.38 65 ASP B C 1
ATOM 4087 O O . ASP B 1 65 ? -14.25 15.578 33.875 1 80.38 65 ASP B O 1
ATOM 4091 N N . VAL B 1 66 ? -16.141 15.375 32.812 1 89.88 66 VAL B N 1
ATOM 4092 C CA . VAL B 1 66 ? -15.617 15.891 31.562 1 89.88 66 VAL B CA 1
ATOM 4093 C C . VAL B 1 66 ? -15.242 17.359 31.719 1 89.88 66 VAL B C 1
ATOM 4095 O O . VAL B 1 66 ? -16.062 18.188 32.125 1 89.88 66 VAL B O 1
ATOM 4098 N N . PRO B 1 67 ? -14 17.641 31.453 1 95.12 67 PRO B N 1
ATOM 4099 C CA . PRO B 1 67 ? -13.586 19.031 31.609 1 95.12 67 PRO B CA 1
ATOM 4100 C C . PRO B 1 67 ? -14.273 19.984 30.625 1 95.12 67 PRO B C 1
ATOM 4102 O O . PRO B 1 67 ? -14.602 19.578 29.516 1 95.12 67 PRO B O 1
ATOM 4105 N N . SER B 1 68 ? -14.516 21.188 31.141 1 97.38 68 SER B N 1
ATOM 4106 C CA . SER B 1 68 ? -14.93 22.219 30.188 1 97.38 68 SER B CA 1
ATOM 4107 C C . SER B 1 68 ? -13.773 22.625 29.281 1 97.38 68 SER B C 1
ATOM 4109 O O . SER B 1 68 ? -12.641 22.797 29.734 1 97.38 68 SER B O 1
ATOM 4111 N N . ILE B 1 69 ? -14.055 22.672 28.016 1 98.62 69 ILE B N 1
ATOM 4112 C CA . ILE B 1 69 ? -13.047 23.016 27.016 1 98.62 69 ILE B CA 1
ATOM 4113 C C . ILE B 1 69 ? -13.5 24.219 26.203 1 98.62 69 ILE B C 1
ATOM 4115 O O . ILE B 1 69 ? -14.594 24.203 25.625 1 98.62 69 ILE B O 1
ATOM 4119 N N . THR B 1 70 ? -12.727 25.312 26.203 1 98.88 70 THR B N 1
ATOM 4120 C CA . THR B 1 70 ? -12.953 26.438 25.312 1 98.88 70 THR B CA 1
ATOM 4121 C C . THR B 1 70 ? -11.898 26.484 24.219 1 98.88 70 THR B C 1
ATOM 4123 O O . THR B 1 70 ? -10.703 26.469 24.5 1 98.88 70 THR B O 1
ATOM 4126 N N . ILE B 1 71 ? -12.344 26.469 23 1 98.88 71 ILE B N 1
ATOM 4127 C CA . ILE B 1 71 ? -11.461 26.562 21.844 1 98.88 71 ILE B CA 1
ATOM 4128 C C . ILE B 1 71 ? -11.57 27.969 21.234 1 98.88 71 ILE B C 1
ATOM 4130 O O . ILE B 1 71 ? -12.656 28.406 20.875 1 98.88 71 ILE B O 1
ATOM 4134 N N . LEU B 1 72 ? -10.461 28.656 21.188 1 98.81 72 LEU B N 1
ATOM 4135 C CA . LEU B 1 72 ? -10.414 30.016 20.641 1 98.81 72 LEU B CA 1
ATOM 4136 C C . LEU B 1 72 ? -9.695 30.047 19.297 1 98.81 72 LEU B C 1
ATOM 4138 O O . LEU B 1 72 ? -8.641 29.422 19.141 1 98.81 72 LEU B O 1
ATOM 4142 N N . GLU B 1 73 ? -10.242 30.688 18.328 1 98.31 73 GLU B N 1
ATOM 4143 C CA . GLU B 1 73 ? -9.695 30.812 16.969 1 98.31 73 GLU B CA 1
ATOM 4144 C C . GLU B 1 73 ? -9.719 32.281 16.516 1 98.31 73 GLU B C 1
ATOM 4146 O O . GLU B 1 73 ? -10.719 32.969 16.688 1 98.31 73 GLU B O 1
ATOM 4151 N N . ALA B 1 74 ? -8.562 32.688 16 1 97.38 74 ALA B N 1
ATOM 4152 C CA . ALA B 1 74 ? -8.414 34.094 15.617 1 97.38 74 ALA B CA 1
ATOM 4153 C C . ALA B 1 74 ? -9.297 34.438 14.43 1 97.38 74 ALA B C 1
ATOM 4155 O O . ALA B 1 74 ? -9.828 35.531 14.336 1 97.38 74 ALA B O 1
ATOM 4156 N N . ARG B 1 75 ? -9.445 33.531 13.5 1 96.88 75 ARG B N 1
ATOM 4157 C CA . ARG B 1 75 ? -10.305 33.688 12.336 1 96.88 75 ARG B CA 1
ATOM 4158 C C . ARG B 1 75 ? -11.438 32.656 12.344 1 96.88 75 ARG B C 1
ATOM 4160 O O . ARG B 1 75 ? -12.211 32.594 13.297 1 96.88 75 ARG B O 1
ATOM 4167 N N . THR B 1 76 ? -11.531 31.906 11.312 1 97 76 THR B N 1
ATOM 4168 C CA . THR B 1 76 ? -12.484 30.797 11.258 1 97 76 THR B CA 1
ATOM 4169 C C . THR B 1 76 ? -11.773 29.469 11.445 1 97 76 THR B C 1
ATOM 4171 O O . THR B 1 76 ? -10.547 29.391 11.328 1 97 76 THR B O 1
ATOM 4174 N N . ILE B 1 77 ? -12.523 28.469 11.789 1 97.56 77 ILE B N 1
ATOM 4175 C CA . ILE B 1 77 ? -11.953 27.141 12.039 1 97.56 77 ILE B CA 1
ATOM 4176 C C . ILE B 1 77 ? -11.203 26.656 10.805 1 97.56 77 ILE B C 1
ATOM 4178 O O . ILE B 1 77 ? -11.711 26.75 9.688 1 97.56 77 ILE B O 1
ATOM 4182 N N . CYS B 1 78 ? -10.016 26.203 10.977 1 96.44 78 CYS B N 1
ATOM 4183 C CA . CYS B 1 78 ? -9.195 25.562 9.953 1 96.44 78 CYS B CA 1
ATOM 4184 C C . CYS B 1 78 ? -8.711 26.578 8.93 1 96.44 78 CYS B C 1
ATOM 4186 O O . CYS B 1 78 ? -8.289 26.203 7.832 1 96.44 78 CYS B O 1
ATOM 4188 N N . SER B 1 79 ? -8.711 27.828 9.258 1 95.75 79 SER B N 1
ATOM 4189 C CA . SER B 1 79 ? -8.375 28.859 8.281 1 95.75 79 SER B CA 1
ATOM 4190 C C . SER B 1 79 ? -6.863 28.953 8.078 1 95.75 79 SER B C 1
ATOM 4192 O O . SER B 1 79 ? -6.398 29.5 7.078 1 95.75 79 SER B O 1
ATOM 4194 N N . GLY B 1 80 ? -6.047 28.5 9.055 1 96.88 80 GLY B N 1
ATOM 4195 C CA . GLY B 1 80 ? -4.598 28.578 8.977 1 96.88 80 GLY B CA 1
ATOM 4196 C C . GLY B 1 80 ? -3.988 27.453 8.156 1 96.88 80 GLY B C 1
ATOM 4197 O O . GLY B 1 80 ? -4.504 27.109 7.086 1 96.88 80 GLY B O 1
ATOM 4198 N N . ALA B 1 81 ? -2.863 26.906 8.586 1 97.94 81 ALA B N 1
ATOM 4199 C CA . ALA B 1 81 ? -2.07 25.922 7.84 1 97.94 81 ALA B CA 1
ATOM 4200 C C . ALA B 1 81 ? -2.916 24.719 7.438 1 97.94 81 ALA B C 1
ATOM 4202 O O . ALA B 1 81 ? -2.752 24.188 6.344 1 97.94 81 ALA B O 1
ATOM 4203 N N . THR B 1 82 ? -3.855 24.312 8.258 1 98 82 THR B N 1
ATOM 4204 C CA . THR B 1 82 ? -4.629 23.094 8.047 1 98 82 THR B CA 1
ATOM 4205 C C . THR B 1 82 ? -5.496 23.219 6.797 1 98 82 THR B C 1
ATOM 4207 O O . THR B 1 82 ? -5.562 22.297 5.992 1 98 82 THR B O 1
ATOM 4210 N N . GLY B 1 83 ? -6.137 24.297 6.613 1 97.75 83 GLY B N 1
ATOM 4211 C CA . GLY B 1 83 ? -7.004 24.5 5.461 1 97.75 83 GLY B CA 1
ATOM 4212 C C . GLY B 1 83 ? -6.254 24.938 4.219 1 97.75 83 GLY B C 1
ATOM 4213 O O . GLY B 1 83 ? -6.867 25.344 3.23 1 97.75 83 GLY B O 1
ATOM 4214 N N . ARG B 1 84 ? -4.906 24.875 4.266 1 98.38 84 ARG B N 1
ATOM 4215 C CA . ARG B 1 84 ? -4.141 25.469 3.174 1 98.38 84 ARG B CA 1
ATOM 4216 C C . ARG B 1 84 ? -3.068 24.5 2.676 1 98.38 84 ARG B C 1
ATOM 4218 O O . ARG B 1 84 ? -2.348 24.812 1.724 1 98.38 84 ARG B O 1
ATOM 4225 N N . ASN B 1 85 ? -2.893 23.328 3.275 1 98 85 ASN B N 1
ATOM 4226 C CA . ASN B 1 85 ? -1.826 22.406 2.914 1 98 85 ASN B CA 1
ATOM 4227 C C . ASN B 1 85 ? -2.182 21.609 1.667 1 98 85 ASN B C 1
ATOM 4229 O O . ASN B 1 85 ? -3.18 21.891 1.003 1 98 85 ASN B O 1
ATOM 4233 N N . GLY B 1 86 ? -1.369 20.672 1.306 1 98.19 86 GLY B N 1
ATOM 4234 C CA . GLY B 1 86 ? -1.513 19.922 0.063 1 98.19 86 GLY B CA 1
ATOM 4235 C C . GLY B 1 86 ? -2.459 18.75 0.177 1 98.19 86 GLY B C 1
ATOM 4236 O O . GLY B 1 86 ? -2.756 18.078 -0.819 1 98.19 86 GLY B O 1
ATOM 4237 N N . GLY B 1 87 ? -2.979 18.453 1.371 1 98.44 87 GLY B N 1
ATOM 4238 C CA . GLY B 1 87 ? -3.867 17.328 1.58 1 98.44 87 GLY B CA 1
ATOM 4239 C C . GLY B 1 87 ? -3.15 15.984 1.535 1 98.44 87 GLY B C 1
ATOM 4240 O O . GLY B 1 87 ? -3.775 14.945 1.308 1 98.44 87 GLY B O 1
ATOM 4241 N N . HIS B 1 88 ? -1.923 16 1.67 1 98.44 88 HIS B N 1
ATOM 4242 C CA . HIS B 1 88 ? -1.077 14.82 1.526 1 98.44 88 HIS B CA 1
ATOM 4243 C C . HIS B 1 88 ? -0.861 14.125 2.869 1 98.44 88 HIS B C 1
ATOM 4245 O O . HIS B 1 88 ? -0.323 14.727 3.801 1 98.44 88 HIS B O 1
ATOM 4251 N N . VAL B 1 89 ? -1.3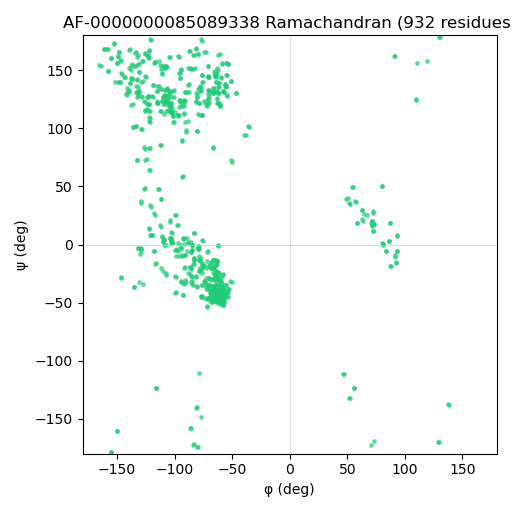68 12.953 3.08 1 98.25 89 VAL B N 1
ATOM 4252 C CA . VAL B 1 89 ? -1.07 12.102 4.23 1 98.25 89 VAL B CA 1
ATOM 4253 C C . VAL B 1 89 ? 0.057 11.133 3.879 1 98.25 89 VAL B C 1
ATOM 4255 O O . VAL B 1 89 ? -0.195 10.023 3.402 1 98.25 89 VAL B O 1
ATOM 4258 N N . ARG B 1 90 ? 1.237 11.547 4.109 1 97.94 90 ARG B N 1
ATOM 4259 C CA . ARG B 1 90 ? 2.432 10.852 3.643 1 97.94 90 ARG B CA 1
ATOM 4260 C C . ARG B 1 90 ? 3.463 10.727 4.758 1 97.94 90 ARG B C 1
ATOM 4262 O O . ARG B 1 90 ? 4.199 11.672 5.043 1 97.94 90 ARG B O 1
ATOM 4269 N N . PRO B 1 91 ? 3.602 9.523 5.406 1 97.31 91 PRO B N 1
ATOM 4270 C CA . PRO B 1 91 ? 4.68 9.336 6.379 1 97.31 91 PRO B CA 1
ATOM 4271 C C . PRO B 1 91 ? 6.066 9.492 5.762 1 97.31 91 PRO B C 1
ATOM 4273 O O . PRO B 1 91 ? 6.281 9.102 4.613 1 97.31 91 PRO B O 1
ATOM 4276 N N . ASP B 1 92 ? 6.91 10.125 6.445 1 94.25 92 ASP B N 1
ATOM 4277 C CA . ASP B 1 92 ? 8.312 10.211 6.035 1 94.25 92 ASP B CA 1
ATOM 4278 C C . ASP B 1 92 ? 9.156 9.156 6.746 1 94.25 92 ASP B C 1
ATOM 4280 O O . ASP B 1 92 ? 9.484 9.305 7.926 1 94.25 92 ASP B O 1
ATOM 4284 N N . THR B 1 93 ? 9.648 8.195 6.051 1 93.38 93 THR B N 1
ATOM 4285 C CA . THR B 1 93 ? 10.367 7.09 6.672 1 93.38 93 THR B CA 1
ATOM 4286 C C . THR B 1 93 ? 11.805 7.02 6.156 1 93.38 93 THR B C 1
ATOM 4288 O O . THR B 1 93 ? 12.516 6.059 6.434 1 93.38 93 THR B O 1
ATOM 4291 N N . TYR B 1 94 ? 12.164 8.047 5.398 1 91.31 94 TYR B N 1
ATOM 4292 C CA . TYR B 1 94 ? 13.523 7.93 4.891 1 91.31 94 TYR B CA 1
ATOM 4293 C C . TYR B 1 94 ? 14.18 9.297 4.777 1 91.31 94 TYR B C 1
ATOM 4295 O O . TYR B 1 94 ? 15.414 9.414 4.828 1 91.31 94 TYR B O 1
ATOM 4303 N N . SER B 1 95 ? 13.453 10.359 4.57 1 88.31 95 SER B N 1
ATOM 4304 C CA . SER B 1 95 ? 14.047 11.648 4.238 1 88.31 95 SER B CA 1
ATOM 4305 C C . SER B 1 95 ? 14.742 12.266 5.449 1 88.31 95 SER B C 1
ATOM 4307 O O . SER B 1 95 ? 15.914 12.648 5.367 1 88.31 95 SER B O 1
ATOM 4309 N N . LEU B 1 96 ? 14 12.375 6.555 1 91.56 96 LEU B N 1
ATOM 4310 C CA . LEU B 1 96 ? 14.562 13.016 7.738 1 91.56 96 LEU B CA 1
ATOM 4311 C C . LEU B 1 96 ? 15.188 11.992 8.672 1 91.56 96 LEU B C 1
ATOM 4313 O O . LEU B 1 96 ? 15.922 12.344 9.594 1 91.56 96 LEU B O 1
ATOM 4317 N N . ILE B 1 97 ? 14.992 10.719 8.438 1 95 97 ILE B N 1
ATOM 4318 C CA . ILE B 1 97 ? 15.359 9.656 9.367 1 95 97 ILE B CA 1
ATOM 4319 C C . ILE B 1 97 ? 16.875 9.609 9.516 1 95 97 ILE B C 1
ATOM 4321 O O . ILE B 1 97 ? 17.391 9.547 10.633 1 95 97 ILE B O 1
ATOM 4325 N N . PRO B 1 98 ? 17.641 9.766 8.398 1 92.5 98 PRO B N 1
ATOM 4326 C CA . PRO B 1 98 ? 19.094 9.797 8.57 1 92.5 98 PRO B CA 1
ATOM 4327 C C . PRO B 1 98 ? 19.562 10.945 9.461 1 92.5 98 PRO B C 1
ATOM 4329 O O . PRO B 1 98 ? 20.484 10.773 10.266 1 92.5 98 PRO B O 1
ATOM 4332 N N . LEU B 1 99 ? 18.922 12.07 9.336 1 93.12 99 LEU B N 1
ATOM 4333 C CA . LEU B 1 99 ? 19.234 13.211 10.195 1 93.12 99 LEU B CA 1
ATOM 4334 C C . LEU B 1 99 ? 18.953 12.891 11.656 1 93.12 99 LEU B C 1
ATOM 4336 O O . LEU B 1 99 ? 19.766 13.18 12.531 1 93.12 99 LEU B O 1
ATOM 4340 N N . TYR B 1 100 ? 17.812 12.297 11.922 1 96.25 100 TYR B N 1
ATOM 4341 C CA . TYR B 1 100 ? 17.422 11.938 13.289 1 96.25 100 TYR B CA 1
ATOM 4342 C C . TYR B 1 100 ? 18.375 10.891 13.859 1 96.25 100 TYR B C 1
ATOM 4344 O O . TYR B 1 100 ? 18.672 10.898 15.055 1 96.25 100 TYR B O 1
ATOM 4352 N N . ILE B 1 101 ? 18.812 9.977 12.977 1 95.94 101 ILE B N 1
ATOM 4353 C CA . ILE B 1 101 ? 19.75 8.953 13.438 1 95.94 101 ILE B CA 1
ATOM 4354 C C . ILE B 1 101 ? 21.062 9.617 13.867 1 95.94 101 ILE B C 1
ATOM 4356 O O . ILE B 1 101 ? 21.578 9.328 14.945 1 95.94 101 ILE B O 1
ATOM 4360 N N . ARG B 1 102 ? 21.578 10.492 13.078 1 95.44 102 ARG B N 1
ATOM 4361 C CA . ARG B 1 102 ? 22.844 11.164 13.367 1 95.44 102 ARG B CA 1
ATOM 4362 C C . ARG B 1 102 ? 22.75 11.969 14.656 1 95.44 102 ARG B C 1
ATOM 4364 O O . ARG B 1 102 ? 23.688 12 15.445 1 95.44 102 ARG B O 1
ATOM 4371 N N . ARG B 1 103 ? 21.594 12.57 14.93 1 96.31 103 ARG B N 1
ATOM 4372 C CA . ARG B 1 103 ? 21.469 13.516 16.047 1 96.31 103 ARG B CA 1
ATOM 4373 C C . ARG B 1 103 ? 21.031 12.797 17.312 1 96.31 103 ARG B C 1
ATOM 4375 O O . ARG B 1 103 ? 21.406 13.188 18.422 1 96.31 103 ARG B O 1
ATOM 4382 N N . HIS B 1 104 ? 20.188 11.742 17.109 1 97.5 104 HIS B N 1
ATOM 4383 C CA . HIS B 1 104 ? 19.5 11.219 18.297 1 97.5 104 HIS B CA 1
ATOM 4384 C C . HIS B 1 104 ? 19.656 9.711 18.406 1 97.5 104 HIS B C 1
ATOM 4386 O O . HIS B 1 104 ? 19.219 9.102 19.375 1 97.5 104 HIS B O 1
ATOM 4392 N N . GLY B 1 105 ? 20.281 9.078 17.438 1 97.31 105 GLY B N 1
ATOM 4393 C CA . GLY B 1 105 ? 20.438 7.633 17.438 1 97.31 105 GLY B CA 1
ATOM 4394 C C . GLY B 1 105 ? 19.312 6.914 16.719 1 97.31 105 GLY B C 1
ATOM 4395 O O . GLY B 1 105 ? 18.234 7.473 16.531 1 97.31 105 GLY B O 1
ATOM 4396 N N . LEU B 1 106 ? 19.594 5.68 16.375 1 96.69 106 LEU B N 1
ATOM 4397 C CA . LEU B 1 106 ? 18.719 4.871 15.539 1 96.69 106 LEU B CA 1
ATOM 4398 C C . LEU B 1 106 ? 17.375 4.637 16.234 1 96.69 106 LEU B C 1
ATOM 4400 O O . LEU B 1 106 ? 16.328 4.727 15.594 1 96.69 106 LEU B O 1
ATOM 4404 N N . ALA B 1 107 ? 17.422 4.309 17.453 1 97.19 107 ALA B N 1
ATOM 4405 C CA . ALA B 1 107 ? 16.203 4 18.188 1 97.19 107 ALA B CA 1
ATOM 4406 C C . ALA B 1 107 ? 15.242 5.184 18.156 1 97.19 107 ALA B C 1
ATOM 4408 O O . ALA B 1 107 ? 14.039 5.012 17.938 1 97.19 107 ALA B O 1
ATOM 4409 N N . ALA B 1 108 ? 15.719 6.426 18.406 1 97.75 108 ALA B N 1
ATOM 4410 C CA . ALA B 1 108 ? 14.906 7.637 18.406 1 97.75 108 ALA B CA 1
ATOM 4411 C C . ALA B 1 108 ? 14.336 7.91 17.016 1 97.75 108 ALA B C 1
ATOM 4413 O O . ALA B 1 108 ? 13.164 8.289 16.875 1 97.75 108 ALA B O 1
ATOM 4414 N N . ALA B 1 109 ? 15.164 7.719 16.047 1 97.44 109 ALA B N 1
ATOM 4415 C CA . ALA B 1 109 ? 14.734 7.926 14.672 1 97.44 109 ALA B CA 1
ATOM 4416 C C . ALA B 1 109 ? 13.648 6.926 14.281 1 97.44 109 ALA B C 1
ATOM 4418 O O . ALA B 1 109 ? 12.68 7.285 13.602 1 97.44 109 ALA B O 1
ATOM 4419 N N . ALA B 1 110 ? 13.836 5.715 14.711 1 97.25 110 ALA B N 1
ATOM 4420 C CA . ALA B 1 110 ? 12.867 4.664 14.422 1 97.25 110 ALA B CA 1
ATOM 4421 C C . ALA B 1 110 ? 11.508 4.98 15.047 1 97.25 110 ALA B C 1
ATOM 4423 O O . ALA B 1 110 ? 10.469 4.68 14.469 1 97.25 110 ALA B O 1
ATOM 4424 N N . GLU B 1 111 ? 11.484 5.562 16.234 1 97.94 111 GLU B N 1
ATOM 4425 C CA . GLU B 1 111 ? 10.234 5.98 16.875 1 97.94 111 GLU B CA 1
ATOM 4426 C C . GLU B 1 111 ? 9.453 6.934 15.984 1 97.94 111 GLU B C 1
ATOM 4428 O O . GLU B 1 111 ? 8.227 6.816 15.867 1 97.94 111 GLU B O 1
ATOM 4433 N N . VAL B 1 112 ? 10.18 7.812 15.32 1 98.25 112 VAL B N 1
ATOM 4434 C CA . VAL B 1 112 ? 9.523 8.82 14.484 1 98.25 112 VAL B CA 1
ATOM 4435 C C . VAL B 1 112 ? 8.93 8.156 13.25 1 98.25 112 VAL B C 1
ATOM 4437 O O . VAL B 1 112 ? 7.773 8.406 12.898 1 98.25 112 VAL B O 1
ATOM 4440 N N . ALA B 1 113 ? 9.727 7.297 12.633 1 97.88 113 ALA B N 1
ATOM 4441 C CA . ALA B 1 113 ? 9.266 6.625 11.422 1 97.88 113 ALA B CA 1
ATOM 4442 C C . ALA B 1 113 ? 8.023 5.781 11.695 1 97.88 113 ALA B C 1
ATOM 4444 O O . ALA B 1 113 ? 7.027 5.883 10.984 1 97.88 113 ALA B O 1
ATOM 4445 N N . GLU B 1 114 ? 8.125 5.004 12.742 1 97.5 114 GLU B N 1
ATOM 4446 C CA . GLU B 1 114 ? 7.012 4.129 13.109 1 97.5 114 GLU B CA 1
ATOM 4447 C C . GLU B 1 114 ? 5.785 4.941 13.523 1 97.5 114 GLU B C 1
ATOM 4449 O O . GLU B 1 114 ? 4.652 4.555 13.234 1 97.5 114 GLU B O 1
ATOM 4454 N N . PHE B 1 115 ? 6.031 6.008 14.172 1 98.25 115 PHE B N 1
ATOM 4455 C CA . PHE B 1 115 ? 4.977 6.906 14.625 1 98.25 115 PHE B CA 1
ATOM 4456 C C . PHE B 1 115 ? 4.219 7.488 13.438 1 98.25 115 PHE B C 1
ATOM 4458 O O . PHE B 1 115 ? 2.988 7.453 13.398 1 98.25 115 PHE B O 1
ATOM 4465 N N . GLU B 1 116 ? 4.875 7.965 12.453 1 98.06 116 GLU B N 1
ATOM 4466 C CA . GLU B 1 116 ? 4.223 8.539 11.281 1 98.06 116 GLU B CA 1
ATOM 4467 C C . GLU B 1 116 ? 3.461 7.473 10.492 1 98.06 116 GLU B C 1
ATOM 4469 O O . GLU B 1 116 ? 2.346 7.715 10.031 1 98.06 116 GLU B O 1
ATOM 4474 N N . LEU B 1 117 ? 4.062 6.305 10.414 1 97 117 LEU B N 1
ATOM 4475 C CA . LEU B 1 117 ? 3.404 5.211 9.703 1 97 117 LEU B CA 1
ATOM 4476 C C . LEU B 1 117 ? 2.078 4.852 10.367 1 97 117 LEU B C 1
ATOM 4478 O O . LEU B 1 117 ? 1.104 4.527 9.688 1 97 117 LEU B O 1
ATOM 4482 N N . SER B 1 118 ? 2.047 4.93 11.641 1 97.19 118 SER B N 1
ATOM 4483 C CA . SER B 1 118 ? 0.867 4.523 12.398 1 97.19 118 SER B CA 1
ATOM 4484 C C . SER B 1 118 ? -0.302 5.473 12.148 1 97.19 118 SER B C 1
ATOM 4486 O O . SER B 1 118 ? -1.452 5.133 12.438 1 97.19 118 SER B O 1
ATOM 4488 N N . HIS B 1 119 ? -0.028 6.629 11.594 1 98.19 119 HIS B N 1
ATOM 4489 C CA . HIS B 1 119 ? -1.084 7.609 11.359 1 98.19 119 HIS B CA 1
ATOM 4490 C C . HIS B 1 119 ? -2.025 7.145 10.25 1 98.19 119 HIS B C 1
ATOM 4492 O O . HIS B 1 119 ? -3.207 7.5 10.25 1 98.19 119 HIS B O 1
ATOM 4498 N N . ILE B 1 120 ? -1.514 6.355 9.312 1 96.44 120 ILE B N 1
ATOM 4499 C CA . ILE B 1 120 ? -2.34 5.895 8.203 1 96.44 120 ILE B CA 1
ATOM 4500 C C . ILE B 1 120 ? -3.551 5.137 8.742 1 96.44 120 ILE B C 1
ATOM 4502 O O . ILE B 1 120 ? -4.695 5.48 8.43 1 96.44 120 ILE B O 1
ATOM 4506 N N . LYS B 1 121 ? -3.307 4.18 9.578 1 95.31 121 LYS B N 1
ATOM 4507 C CA . LYS B 1 121 ? -4.391 3.404 10.172 1 95.31 121 LYS B CA 1
ATOM 4508 C C . LYS B 1 121 ? -5.234 4.266 11.109 1 95.31 121 LYS B C 1
ATOM 4510 O O . LYS B 1 121 ? -6.465 4.156 11.125 1 95.31 121 LYS B O 1
ATOM 4515 N N . ALA B 1 122 ? -4.602 5.082 11.898 1 97.62 122 ALA B N 1
ATOM 4516 C CA . ALA B 1 122 ? -5.309 5.902 12.883 1 97.62 122 ALA B CA 1
ATOM 4517 C C . ALA B 1 122 ? -6.32 6.82 12.203 1 97.62 122 ALA B C 1
ATOM 4519 O O . ALA B 1 122 ? -7.445 6.98 12.688 1 97.62 122 ALA B O 1
ATOM 4520 N N . ILE B 1 123 ? -5.938 7.402 11.094 1 98 123 ILE B N 1
ATOM 4521 C CA . ILE B 1 123 ? -6.805 8.328 10.375 1 98 123 ILE B CA 1
ATOM 4522 C C . ILE B 1 123 ? -7.977 7.57 9.758 1 98 123 ILE B C 1
ATOM 4524 O O . ILE B 1 123 ? -9.125 8.008 9.844 1 98 123 ILE B O 1
ATOM 4528 N N . GLN B 1 124 ? -7.699 6.43 9.219 1 95.88 124 GLN B N 1
ATOM 4529 C CA . GLN B 1 124 ? -8.773 5.609 8.672 1 95.88 124 GLN B CA 1
ATOM 4530 C C . GLN B 1 124 ? -9.773 5.215 9.758 1 95.88 124 GLN B C 1
ATOM 4532 O O . GLN B 1 124 ? -10.984 5.242 9.539 1 95.88 124 GLN B O 1
ATOM 4537 N N . ASP B 1 125 ? -9.242 4.832 10.906 1 95.62 125 ASP B N 1
ATOM 4538 C CA . ASP B 1 125 ? -10.086 4.379 12.008 1 95.62 125 ASP B CA 1
ATOM 4539 C C . ASP B 1 125 ? -11.016 5.492 12.484 1 95.62 125 ASP B C 1
ATOM 4541 O O . ASP B 1 125 ? -12.203 5.254 12.727 1 95.62 125 ASP B O 1
ATOM 4545 N N . VAL B 1 126 ? -10.492 6.664 12.617 1 98.12 126 VAL B N 1
ATOM 4546 C CA . VAL B 1 126 ? -11.328 7.742 13.133 1 98.12 126 VAL B CA 1
ATOM 4547 C C . VAL B 1 126 ? -12.352 8.156 12.078 1 98.12 126 VAL B C 1
ATOM 4549 O O . VAL B 1 126 ? -13.484 8.516 12.406 1 98.12 126 VAL B O 1
ATOM 4552 N N . ILE B 1 127 ? -11.969 8.18 10.836 1 97.56 127 ILE B N 1
ATOM 4553 C CA . ILE B 1 127 ? -12.898 8.492 9.758 1 97.56 127 ILE B CA 1
ATOM 4554 C C . ILE B 1 127 ? -14.078 7.52 9.797 1 97.56 127 ILE B C 1
ATOM 4556 O O . ILE B 1 127 ? -15.234 7.93 9.664 1 97.56 127 ILE B O 1
ATOM 4560 N N . ARG B 1 128 ? -13.766 6.27 9.977 1 93.94 128 ARG B N 1
ATOM 4561 C CA . ARG B 1 128 ? -14.805 5.246 10.039 1 93.94 128 ARG B CA 1
ATOM 4562 C C . ARG B 1 128 ? -15.656 5.406 11.289 1 93.94 128 ARG B C 1
ATOM 4564 O O . ARG B 1 128 ? -16.891 5.398 11.211 1 93.94 128 ARG B O 1
ATOM 4571 N N . SER B 1 129 ? -15.016 5.543 12.43 1 95.12 129 SER B N 1
ATOM 4572 C CA . SER B 1 129 ? -15.719 5.586 13.711 1 95.12 129 SER B CA 1
ATOM 4573 C C . SER B 1 129 ? -16.641 6.797 13.789 1 95.12 129 SER B C 1
ATOM 4575 O O . SER B 1 129 ? -17.734 6.715 14.344 1 95.12 129 SER B O 1
ATOM 4577 N N . GLU B 1 130 ? -16.188 7.914 13.188 1 97.94 130 GLU B N 1
ATOM 4578 C CA . GLU B 1 130 ? -16.953 9.156 13.297 1 97.94 130 GLU B CA 1
ATOM 4579 C C . GLU B 1 130 ? -17.703 9.445 12.008 1 97.94 130 GLU B C 1
ATOM 4581 O O . GLU B 1 130 ? -18.344 10.5 11.875 1 97.94 130 GLU B O 1
ATOM 4586 N N . LYS B 1 131 ? -17.656 8.516 11.07 1 96.31 131 LYS B N 1
ATOM 4587 C CA . LYS B 1 131 ? -18.391 8.578 9.812 1 96.31 131 LYS B CA 1
ATOM 4588 C C . LYS B 1 131 ? -18.094 9.875 9.062 1 96.31 131 LYS B C 1
ATOM 4590 O O . LYS B 1 131 ? -19.016 10.594 8.672 1 96.31 131 LYS B O 1
ATOM 4595 N N . ILE B 1 132 ? -16.812 10.195 8.914 1 97.81 132 ILE B N 1
ATOM 4596 C CA . ILE B 1 132 ? -16.375 11.398 8.211 1 97.81 132 ILE B CA 1
ATOM 4597 C C . ILE B 1 132 ? -16.094 11.07 6.75 1 97.81 132 ILE B C 1
ATOM 4599 O O . ILE B 1 132 ? -15.047 11.43 6.215 1 97.81 132 ILE B O 1
ATOM 4603 N N . GLU B 1 133 ? -16.938 10.586 6.008 1 91.62 133 GLU B N 1
ATOM 4604 C CA . GLU B 1 133 ? -16.719 10.031 4.676 1 91.62 133 GLU B CA 1
ATOM 4605 C C . GLU B 1 133 ? -16.547 11.133 3.639 1 91.62 133 GLU B C 1
ATOM 4607 O O . GLU B 1 133 ? -15.945 10.922 2.59 1 91.62 133 GLU B O 1
ATOM 4612 N N . ASP B 1 134 ? -17.031 12.312 3.957 1 94.81 134 ASP B N 1
ATOM 4613 C CA . ASP B 1 134 ? -17 13.383 2.967 1 94.81 134 ASP B CA 1
ATOM 4614 C C . ASP B 1 134 ? -15.609 14.008 2.869 1 94.81 134 ASP B C 1
ATOM 4616 O O . ASP B 1 134 ? -15.359 14.844 2.004 1 94.81 134 ASP B O 1
ATOM 4620 N N . CYS B 1 135 ? -14.648 13.539 3.752 1 97.69 135 CYS B N 1
ATOM 4621 C CA . CYS B 1 135 ? -13.305 14.109 3.719 1 97.69 135 CYS B CA 1
ATOM 4622 C C . CYS B 1 135 ? -12.492 13.523 2.574 1 97.69 135 CYS B C 1
ATOM 4624 O O . CYS B 1 135 ? -11.328 13.883 2.385 1 97.69 135 CYS B O 1
ATOM 4626 N N . GLU B 1 136 ? -13.016 12.594 1.773 1 96.88 136 GLU B N 1
ATOM 4627 C CA . GLU B 1 136 ? -12.43 12.062 0.544 1 96.88 136 GLU B CA 1
ATOM 4628 C C . GLU B 1 136 ? -11.047 11.477 0.803 1 96.88 136 GLU B C 1
ATOM 4630 O O . GLU B 1 136 ? -10.117 11.672 0.01 1 96.88 136 GLU B O 1
ATOM 4635 N N . PHE B 1 137 ? -10.945 10.836 1.973 1 97.44 137 PHE B N 1
ATOM 4636 C CA . PHE B 1 137 ? -9.688 10.133 2.201 1 97.44 137 PHE B CA 1
ATOM 4637 C C . PHE B 1 137 ? -9.484 9.031 1.168 1 97.44 137 PHE B C 1
ATOM 4639 O O . PHE B 1 137 ? -10.406 8.281 0.869 1 97.44 137 PHE B O 1
ATOM 4646 N N . LEU B 1 138 ? -8.312 9.023 0.565 1 97.12 138 LEU B N 1
ATOM 4647 C CA . LEU B 1 138 ? -7.895 7.973 -0.357 1 97.12 138 LEU B CA 1
ATOM 4648 C C . LEU B 1 138 ? -6.586 7.34 0.098 1 97.12 138 LEU B C 1
ATOM 4650 O O . LEU B 1 138 ? -5.59 8.039 0.301 1 97.12 138 LEU B O 1
ATOM 4654 N N . LEU B 1 139 ? -6.645 6.02 0.43 1 96.88 139 LEU B N 1
ATOM 4655 C CA . LEU B 1 139 ? -5.422 5.266 0.671 1 96.88 139 LEU B CA 1
ATOM 4656 C C . LEU B 1 139 ? -4.797 4.805 -0.643 1 96.88 139 LEU B C 1
ATOM 4658 O O . LEU B 1 139 ? -5.473 4.184 -1.47 1 96.88 139 LEU B O 1
ATOM 4662 N N . THR B 1 140 ? -3.578 5.152 -0.921 1 96.69 140 THR B N 1
ATOM 4663 C CA . THR B 1 140 ? -2.848 4.789 -2.129 1 96.69 140 THR B CA 1
ATOM 4664 C C . THR B 1 140 ? -1.353 4.684 -1.847 1 96.69 140 THR B C 1
ATOM 4666 O O . THR B 1 140 ? -0.947 4.355 -0.73 1 96.69 140 THR B O 1
ATOM 4669 N N . ARG B 1 141 ? -0.506 4.754 -2.883 1 97.19 141 ARG B N 1
ATOM 4670 C CA . ARG B 1 141 ? 0.944 4.844 -2.744 1 97.19 141 ARG B CA 1
ATOM 4671 C C . ARG B 1 141 ? 1.449 6.219 -3.172 1 97.19 141 ARG B C 1
ATOM 4673 O O . ARG B 1 141 ? 0.789 6.918 -3.943 1 97.19 141 ARG B O 1
ATOM 4680 N N . ASN B 1 142 ? 2.43 6.625 -2.553 1 98.06 142 ASN B N 1
ATOM 4681 C CA . ASN B 1 142 ? 3.17 7.793 -3.014 1 98.06 142 ASN B CA 1
ATOM 4682 C C . ASN B 1 142 ? 4.309 7.402 -3.949 1 98.06 142 ASN B C 1
ATOM 4684 O O . ASN B 1 142 ? 5.039 6.445 -3.68 1 98.06 142 ASN B O 1
ATOM 4688 N N . MET B 1 143 ? 4.422 8.055 -5.094 1 98.12 143 MET B N 1
ATOM 4689 C CA . MET B 1 143 ? 5.527 7.898 -6.039 1 98.12 143 MET B CA 1
ATOM 4690 C C . MET B 1 143 ? 6.523 9.047 -5.906 1 98.12 143 MET B C 1
ATOM 4692 O O . MET B 1 143 ? 6.188 10.203 -6.184 1 98.12 143 MET B O 1
ATOM 4696 N N . ASN B 1 144 ? 7.695 8.758 -5.398 1 97.88 144 ASN B N 1
ATOM 4697 C CA . ASN B 1 144 ? 8.797 9.711 -5.305 1 97.88 144 ASN B CA 1
ATOM 4698 C C . ASN B 1 144 ? 9.695 9.656 -6.535 1 97.88 144 ASN B C 1
ATOM 4700 O O . ASN B 1 144 ? 10.242 8.602 -6.859 1 97.88 144 ASN B O 1
ATOM 4704 N N . VAL B 1 145 ? 9.867 10.781 -7.191 1 98.19 145 VAL B N 1
ATOM 4705 C CA . VAL B 1 145 ? 10.5 10.773 -8.508 1 98.19 145 VAL B CA 1
ATOM 4706 C C . VAL B 1 145 ? 11.641 11.789 -8.531 1 98.19 145 VAL B C 1
ATOM 4708 O O . VAL B 1 145 ? 11.453 12.953 -8.18 1 98.19 145 VAL B O 1
ATOM 4711 N N . TYR B 1 146 ? 12.781 11.359 -8.914 1 97.62 146 TYR B N 1
ATOM 4712 C CA . TYR B 1 146 ? 13.953 12.219 -9.117 1 97.62 146 TYR B CA 1
ATOM 4713 C C . TYR B 1 146 ? 14.273 12.359 -10.594 1 97.62 146 TYR B C 1
ATOM 4715 O O . TYR B 1 146 ? 14.383 11.359 -11.312 1 97.62 146 TYR B O 1
ATOM 4723 N N . LEU B 1 147 ? 14.422 13.602 -11.062 1 97.12 147 LEU B N 1
ATOM 4724 C CA . LEU B 1 147 ? 14.852 13.836 -12.438 1 97.12 147 LEU B CA 1
ATOM 4725 C C . LEU B 1 147 ? 16.375 13.945 -12.523 1 97.12 147 LEU B C 1
ATOM 4727 O O . LEU B 1 147 ? 16.938 13.977 -13.617 1 97.12 147 LEU B O 1
ATOM 4731 N N . ASP B 1 148 ? 17.047 14.008 -11.391 1 96.56 148 ASP B N 1
ATOM 4732 C CA . ASP B 1 148 ? 18.5 13.961 -11.305 1 96.56 148 ASP B CA 1
ATOM 4733 C C . ASP B 1 148 ? 18.969 12.617 -10.766 1 96.56 148 ASP B C 1
ATOM 4735 O O . ASP B 1 148 ? 18.625 12.219 -9.656 1 96.56 148 ASP B O 1
ATOM 4739 N N . GLN B 1 149 ? 19.875 12.008 -11.508 1 96.81 149 GLN B N 1
ATOM 4740 C CA . GLN B 1 149 ? 20.297 10.648 -11.188 1 96.81 149 GLN B CA 1
ATOM 4741 C C . GLN B 1 149 ? 21.078 10.609 -9.867 1 96.81 149 GLN B C 1
ATOM 4743 O O . GLN B 1 149 ? 20.859 9.711 -9.047 1 96.81 149 GLN B O 1
ATOM 4748 N N . ASN B 1 150 ? 21.969 11.539 -9.656 1 96.06 150 ASN B N 1
ATOM 4749 C CA . ASN B 1 150 ? 22.812 11.531 -8.469 1 96.06 150 ASN B CA 1
ATOM 4750 C C . ASN B 1 150 ? 21.984 11.703 -7.195 1 96.06 150 ASN B C 1
ATOM 4752 O O . ASN B 1 150 ? 22.203 11.008 -6.203 1 96.06 150 ASN B O 1
ATOM 4756 N N . ARG B 1 151 ? 21.062 12.641 -7.258 1 94.38 151 ARG B N 1
ATOM 4757 C CA . ARG B 1 151 ? 20.188 12.844 -6.109 1 94.38 151 ARG B CA 1
ATOM 4758 C C . ARG B 1 151 ? 19.375 11.586 -5.809 1 94.38 151 ARG B C 1
ATOM 4760 O O . ARG B 1 151 ? 19.219 11.211 -4.648 1 94.38 151 ARG B O 1
ATOM 4767 N N . GLY B 1 152 ? 18.859 10.945 -6.836 1 95.44 152 GLY B N 1
ATOM 4768 C CA . GLY B 1 152 ? 18.141 9.695 -6.676 1 95.44 152 GLY B CA 1
ATOM 4769 C C . GLY B 1 152 ? 19 8.594 -6.078 1 95.44 152 GLY B C 1
ATOM 4770 O O . GLY B 1 152 ? 18.547 7.883 -5.168 1 95.44 152 GLY B O 1
ATOM 4771 N N . ASN B 1 153 ? 20.203 8.453 -6.531 1 96.06 153 ASN B N 1
ATOM 4772 C CA . ASN B 1 153 ? 21.109 7.434 -6.043 1 96.06 153 ASN B CA 1
ATOM 4773 C C . ASN B 1 153 ? 21.406 7.605 -4.555 1 96.06 153 ASN B C 1
ATOM 4775 O O . ASN B 1 153 ? 21.531 6.621 -3.822 1 96.06 153 ASN B O 1
ATOM 4779 N N . GLU B 1 154 ? 21.578 8.836 -4.184 1 93.75 154 GLU B N 1
ATOM 4780 C CA . GLU B 1 154 ? 21.828 9.117 -2.775 1 93.75 154 GLU B CA 1
ATOM 4781 C C . GLU B 1 154 ? 20.688 8.641 -1.896 1 93.75 154 GLU B C 1
ATOM 4783 O O . GLU B 1 154 ? 20.906 8.047 -0.836 1 93.75 154 GLU B O 1
ATOM 4788 N N . THR B 1 155 ? 19.531 8.891 -2.303 1 93.5 155 THR B N 1
ATOM 4789 C CA . THR B 1 155 ? 18.359 8.477 -1.542 1 93.5 155 THR B CA 1
ATOM 4790 C C . THR B 1 155 ? 18.234 6.957 -1.521 1 93.5 155 THR B C 1
ATOM 4792 O O . THR B 1 155 ? 17.938 6.367 -0.482 1 93.5 155 THR B O 1
ATOM 4795 N N . LYS B 1 156 ? 18.453 6.297 -2.664 1 94.62 156 LYS B N 1
ATOM 4796 C CA . LYS B 1 156 ? 18.422 4.84 -2.73 1 94.62 156 LYS B CA 1
ATOM 4797 C C . LYS B 1 156 ? 19.422 4.223 -1.757 1 94.62 156 LYS B C 1
ATOM 4799 O O . LYS B 1 156 ? 19.109 3.25 -1.068 1 94.62 156 LYS B O 1
ATOM 4804 N N . ARG B 1 157 ? 20.578 4.801 -1.696 1 94.81 157 ARG B N 1
ATOM 4805 C CA . ARG B 1 157 ? 21.609 4.32 -0.785 1 94.81 157 ARG B CA 1
ATOM 4806 C C . ARG B 1 157 ? 21.172 4.465 0.667 1 94.81 157 ARG B C 1
ATOM 4808 O O . ARG B 1 157 ? 21.391 3.566 1.481 1 94.81 157 ARG B O 1
ATOM 4815 N N . ALA B 1 158 ? 20.562 5.59 0.948 1 94.25 158 ALA B N 1
ATOM 4816 C CA . ALA B 1 158 ? 20.078 5.82 2.309 1 94.25 158 ALA B CA 1
ATOM 4817 C C . ALA B 1 158 ? 19.031 4.785 2.703 1 94.25 158 ALA B C 1
ATOM 4819 O O . ALA B 1 158 ? 19.047 4.273 3.824 1 94.25 158 ALA B O 1
ATOM 4820 N N . ILE B 1 159 ? 18.125 4.477 1.843 1 95.12 159 ILE B N 1
ATOM 4821 C CA . ILE B 1 159 ? 17.078 3.492 2.094 1 95.12 159 ILE B CA 1
ATOM 4822 C C . ILE B 1 159 ? 17.703 2.117 2.322 1 95.12 159 ILE B C 1
ATOM 4824 O O . ILE B 1 159 ? 17.328 1.406 3.256 1 95.12 159 ILE B O 1
ATOM 4828 N N . GLU B 1 160 ? 18.641 1.772 1.498 1 93.69 160 GLU B N 1
ATOM 4829 C CA . GLU B 1 160 ? 19.312 0.484 1.627 1 93.69 160 GLU B CA 1
ATOM 4830 C C . GLU B 1 160 ? 20.062 0.384 2.951 1 93.69 160 GLU B C 1
ATOM 4832 O O . GLU B 1 160 ? 20.078 -0.676 3.58 1 93.69 160 GLU B O 1
ATOM 4837 N N . GLU B 1 161 ? 20.672 1.463 3.314 1 94.75 161 GLU B N 1
ATOM 4838 C CA . GLU B 1 161 ? 21.391 1.488 4.59 1 94.75 161 GLU B CA 1
ATOM 4839 C C . GLU B 1 161 ? 20.438 1.248 5.758 1 94.75 161 GLU B C 1
ATOM 4841 O O . GLU B 1 161 ? 20.766 0.529 6.699 1 94.75 161 GLU B O 1
ATOM 4846 N N . LEU B 1 162 ? 19.312 1.859 5.68 1 95.69 162 LEU B N 1
ATOM 4847 C CA . LEU B 1 162 ? 18.297 1.648 6.715 1 95.69 162 LEU B CA 1
ATOM 4848 C C . LEU B 1 162 ? 17.844 0.194 6.738 1 95.69 162 LEU B C 1
ATOM 4850 O O . LEU B 1 162 ? 17.672 -0.39 7.809 1 95.69 162 LEU B O 1
ATOM 4854 N N . ARG B 1 163 ? 17.641 -0.352 5.605 1 93.12 163 ARG B N 1
ATOM 4855 C CA . ARG B 1 163 ? 17.25 -1.753 5.5 1 93.12 163 ARG B CA 1
ATOM 4856 C C . ARG B 1 163 ? 18.312 -2.668 6.102 1 93.12 163 ARG B C 1
ATOM 4858 O O . ARG B 1 163 ? 17.984 -3.615 6.82 1 93.12 163 ARG B O 1
ATOM 4865 N N . ASP B 1 164 ? 19.547 -2.361 5.809 1 92.12 164 ASP B N 1
ATOM 4866 C CA . ASP B 1 164 ? 20.672 -3.154 6.293 1 92.12 164 ASP B CA 1
ATOM 4867 C C . ASP B 1 164 ? 20.781 -3.092 7.812 1 92.12 164 ASP B C 1
ATOM 4869 O O . ASP B 1 164 ? 21.266 -4.031 8.445 1 92.12 164 ASP B O 1
ATOM 4873 N N . GLN B 1 165 ? 20.266 -2.021 8.32 1 92.94 165 GLN B N 1
ATOM 4874 C CA . GLN B 1 165 ? 20.297 -1.845 9.766 1 92.94 165 GLN B CA 1
ATOM 4875 C C . GLN B 1 165 ? 19.109 -2.543 10.43 1 92.94 165 GLN B C 1
ATOM 4877 O O . GLN B 1 165 ? 18.953 -2.48 11.648 1 92.94 165 GLN B O 1
ATOM 4882 N N . GLY B 1 166 ? 18.281 -3.15 9.641 1 90.62 166 GLY B N 1
ATOM 4883 C CA . GLY B 1 166 ? 17.188 -3.938 10.164 1 90.62 166 GLY B CA 1
ATOM 4884 C C . GLY B 1 166 ? 15.938 -3.113 10.43 1 90.62 166 GLY B C 1
ATOM 4885 O O . GLY B 1 166 ? 15.047 -3.543 11.172 1 90.62 166 GLY B O 1
ATOM 4886 N N . CYS B 1 167 ? 15.852 -1.954 9.844 1 93.94 167 CYS B N 1
ATOM 4887 C CA . CYS B 1 167 ? 14.703 -1.076 10.055 1 93.94 167 CYS B CA 1
ATOM 4888 C C . CYS B 1 167 ? 13.492 -1.561 9.266 1 93.94 167 CYS B C 1
ATOM 4890 O O . CYS B 1 167 ? 13.414 -1.354 8.047 1 93.94 167 CYS B O 1
ATOM 4892 N N . SER B 1 168 ? 12.5 -2.031 9.953 1 91.25 168 SER B N 1
ATOM 4893 C CA . SER B 1 168 ? 11.336 -2.625 9.297 1 91.25 168 SER B CA 1
ATOM 4894 C C . SER B 1 168 ? 10.438 -1.553 8.695 1 91.25 168 SER B C 1
ATOM 4896 O O . SER B 1 168 ? 9.617 -1.843 7.816 1 91.25 168 SER B O 1
ATOM 4898 N N . PHE B 1 169 ? 10.594 -0.327 9.148 1 93.56 169 PHE B N 1
ATOM 4899 C CA . PHE B 1 169 ? 9.719 0.737 8.68 1 93.56 169 PHE B CA 1
ATOM 4900 C C . PHE B 1 169 ? 10.031 1.097 7.234 1 93.56 169 PHE B C 1
ATOM 4902 O O . PHE B 1 169 ? 9.281 1.843 6.602 1 93.56 169 PHE B O 1
ATOM 4909 N N . VAL B 1 170 ? 11.07 0.527 6.637 1 94.75 170 VAL B N 1
ATOM 4910 C CA . VAL B 1 170 ? 11.359 0.805 5.234 1 94.75 170 VAL B CA 1
ATOM 4911 C C . VAL B 1 170 ? 10.914 -0.374 4.371 1 94.75 170 VAL B C 1
ATOM 4913 O O . VAL B 1 170 ? 11.094 -0.363 3.152 1 94.75 170 VAL B O 1
ATOM 4916 N N . ASP B 1 171 ? 10.273 -1.408 4.938 1 91.25 171 ASP B N 1
ATOM 4917 C CA . ASP B 1 171 ? 9.898 -2.625 4.223 1 91.25 171 ASP B CA 1
ATOM 4918 C C . ASP B 1 171 ? 8.883 -2.326 3.119 1 91.25 171 ASP B C 1
ATOM 4920 O O . ASP B 1 171 ? 8.859 -3.008 2.092 1 91.25 171 ASP B O 1
ATOM 4924 N N . ASP B 1 172 ? 8.117 -1.308 3.316 1 93.19 172 ASP B N 1
ATOM 4925 C CA . ASP B 1 172 ? 7.07 -0.981 2.357 1 93.19 172 ASP B CA 1
ATOM 4926 C C . ASP B 1 172 ? 7.609 -0.109 1.227 1 93.19 172 ASP B C 1
ATOM 4928 O O . ASP B 1 172 ? 6.891 0.19 0.271 1 93.19 172 ASP B O 1
ATOM 4932 N N . ILE B 1 173 ? 8.836 0.327 1.321 1 96.06 173 ILE B N 1
ATOM 4933 C CA . ILE B 1 173 ? 9.406 1.139 0.254 1 96.06 173 ILE B CA 1
ATOM 4934 C C . ILE B 1 173 ? 9.828 0.24 -0.908 1 96.06 173 ILE B C 1
ATOM 4936 O O . ILE B 1 173 ? 10.648 -0.662 -0.736 1 96.06 173 ILE B O 1
ATOM 4940 N N . PHE B 1 174 ? 9.289 0.494 -2.031 1 96.44 174 PHE B N 1
ATOM 4941 C CA . PHE B 1 174 ? 9.656 -0.237 -3.238 1 96.44 174 PHE B CA 1
ATOM 4942 C C . PHE B 1 174 ? 10.445 0.65 -4.191 1 96.44 174 PHE B C 1
ATOM 4944 O O . PHE B 1 174 ? 9.953 1.686 -4.641 1 96.44 174 PHE B O 1
ATOM 4951 N N . VAL B 1 175 ? 11.617 0.245 -4.5 1 95.5 175 VAL B N 1
ATOM 4952 C CA . VAL B 1 175 ? 12.477 0.992 -5.414 1 95.5 175 VAL B CA 1
ATOM 4953 C C . VAL B 1 175 ? 12.289 0.477 -6.84 1 95.5 175 VAL B C 1
ATOM 4955 O O . VAL B 1 175 ? 12.562 -0.69 -7.125 1 95.5 175 VAL B O 1
ATOM 4958 N N . VAL B 1 176 ? 11.852 1.35 -7.73 1 95.5 176 VAL B N 1
ATOM 4959 C CA . VAL B 1 176 ? 11.641 1.041 -9.141 1 95.5 176 VAL B CA 1
ATOM 4960 C C . VAL B 1 176 ? 12.984 0.97 -9.859 1 95.5 176 VAL B C 1
ATOM 4962 O O . VAL B 1 176 ? 13.891 1.76 -9.578 1 95.5 176 VAL B O 1
ATOM 4965 N N . SER B 1 177 ? 13.148 0.019 -10.766 1 95.31 177 SER B N 1
ATOM 4966 C CA . SER B 1 177 ? 14.336 0.028 -11.609 1 95.31 177 SER B CA 1
ATOM 4967 C C . SER B 1 177 ? 14.469 1.35 -12.359 1 95.31 177 SER B C 1
ATOM 4969 O O . SER B 1 177 ? 13.484 1.869 -12.898 1 95.31 177 SER B O 1
ATOM 4971 N N . ASP B 1 178 ? 15.734 1.846 -12.406 1 96.81 178 ASP B N 1
ATOM 4972 C CA . ASP B 1 178 ? 15.961 3.143 -13.031 1 96.81 178 ASP B CA 1
ATOM 4973 C C . ASP B 1 178 ? 15.477 3.141 -14.484 1 96.81 178 ASP B C 1
ATOM 4975 O O . ASP B 1 178 ? 14.922 4.133 -14.961 1 96.81 178 ASP B O 1
ATOM 4979 N N . LYS B 1 179 ? 15.656 2.041 -15.188 1 95.56 179 LYS B N 1
ATOM 4980 C CA . LYS B 1 179 ? 15.297 1.962 -16.594 1 95.56 179 LYS B CA 1
ATOM 4981 C C . LYS B 1 179 ? 13.781 2.066 -16.797 1 95.56 179 LYS B C 1
ATOM 4983 O O . LYS B 1 179 ? 13.312 2.41 -17.875 1 95.56 179 LYS B O 1
ATOM 4988 N N . ASP B 1 180 ? 12.992 1.795 -15.758 1 96.06 180 ASP B N 1
ATOM 4989 C CA . ASP B 1 180 ? 11.539 1.773 -15.859 1 96.06 180 ASP B CA 1
ATOM 4990 C C . ASP B 1 180 ? 10.922 2.955 -15.109 1 96.06 180 ASP B C 1
ATOM 4992 O O . ASP B 1 180 ? 9.695 3.07 -15.031 1 96.06 180 ASP B O 1
ATOM 4996 N N . ALA B 1 181 ? 11.742 3.842 -14.547 1 97.31 181 ALA B N 1
ATOM 4997 C CA . ALA B 1 181 ? 11.273 4.918 -13.68 1 97.31 181 ALA B CA 1
ATOM 4998 C C . ALA B 1 181 ? 10.242 5.789 -14.391 1 97.31 181 ALA B C 1
ATOM 5000 O O . ALA B 1 181 ? 9.203 6.125 -13.828 1 97.31 181 ALA B O 1
ATOM 5001 N N . GLU B 1 182 ? 10.508 6.16 -15.625 1 97 182 GLU B N 1
ATOM 5002 C CA . GLU B 1 182 ? 9.586 7.012 -16.375 1 97 182 GLU B CA 1
ATOM 5003 C C . GLU B 1 182 ? 8.273 6.285 -16.656 1 97 182 GLU B C 1
ATOM 5005 O O . GLU B 1 182 ? 7.195 6.832 -16.422 1 97 182 GLU B O 1
ATOM 5010 N N . ALA B 1 183 ? 8.344 5.066 -17.125 1 95.25 183 ALA B N 1
ATOM 5011 C CA . ALA B 1 183 ? 7.164 4.305 -17.516 1 95.25 183 ALA B CA 1
ATOM 5012 C C . ALA B 1 183 ? 6.262 4.031 -16.312 1 95.25 183 ALA B C 1
ATOM 5014 O O . ALA B 1 183 ? 5.035 4.086 -16.438 1 95.25 183 ALA B O 1
ATOM 5015 N N . ILE B 1 184 ? 6.883 3.715 -15.172 1 96.12 184 ILE B N 1
ATOM 5016 C CA . ILE B 1 184 ? 6.117 3.293 -14.008 1 96.12 184 ILE B CA 1
ATOM 5017 C C . ILE B 1 184 ? 5.551 4.516 -13.289 1 96.12 184 ILE B C 1
ATOM 5019 O O . ILE B 1 184 ? 4.418 4.488 -12.805 1 96.12 184 ILE B O 1
ATOM 5023 N N . SER B 1 185 ? 6.281 5.59 -13.258 1 97.38 185 SER B N 1
ATOM 5024 C CA . SER B 1 185 ? 5.836 6.773 -12.523 1 97.38 185 SER B CA 1
ATOM 5025 C C . SER B 1 185 ? 4.922 7.641 -13.383 1 97.38 185 SER B C 1
ATOM 5027 O O . SER B 1 185 ? 4.133 8.43 -12.859 1 97.38 185 SER B O 1
ATOM 5029 N N . GLY B 1 186 ? 5.078 7.594 -14.688 1 97.12 186 GLY B N 1
ATOM 5030 C CA . GLY B 1 186 ? 4.383 8.492 -15.594 1 97.12 186 GLY B CA 1
ATOM 5031 C C . GLY B 1 186 ? 5.031 9.859 -15.695 1 97.12 186 GLY B C 1
ATOM 5032 O O . GLY B 1 186 ? 4.535 10.734 -16.406 1 97.12 186 GLY B O 1
ATOM 5033 N N . VAL B 1 187 ? 6.141 10.07 -14.984 1 98.19 187 VAL B N 1
ATOM 5034 C CA . VAL B 1 187 ? 6.809 11.367 -14.984 1 98.19 187 VAL B CA 1
ATOM 5035 C C . VAL B 1 187 ? 7.879 11.398 -16.078 1 98.19 187 VAL B C 1
ATOM 5037 O O . VAL B 1 187 ? 8.797 10.57 -16.062 1 98.19 187 VAL B O 1
ATOM 5040 N N . LYS B 1 188 ? 7.785 12.375 -16.984 1 97.5 188 LYS B N 1
ATOM 5041 C CA . LYS B 1 188 ? 8.727 12.516 -18.094 1 97.5 188 LYS B CA 1
ATOM 5042 C C . LYS B 1 188 ? 10.141 12.797 -17.578 1 97.5 188 LYS B C 1
ATOM 5044 O O . LYS B 1 188 ? 10.344 13.695 -16.766 1 97.5 188 LYS B O 1
ATOM 5049 N N . GLY B 1 189 ? 11.109 11.984 -18.016 1 97.38 189 GLY B N 1
ATOM 5050 C CA . GLY B 1 189 ? 12.5 12.234 -17.656 1 97.38 189 GLY B CA 1
ATOM 5051 C C . GLY B 1 189 ? 12.891 11.625 -16.328 1 97.38 189 GLY B C 1
ATOM 5052 O O . GLY B 1 189 ? 14.031 11.781 -15.875 1 97.38 189 GLY B O 1
ATOM 5053 N N . ALA B 1 190 ? 12.023 10.898 -15.641 1 98.19 190 ALA B N 1
ATOM 5054 C CA . ALA B 1 190 ? 12.32 10.289 -14.344 1 98.19 190 ALA B CA 1
ATOM 5055 C C . ALA B 1 190 ? 13.57 9.414 -14.422 1 98.19 190 ALA B C 1
ATOM 5057 O O . ALA B 1 190 ? 13.688 8.57 -15.312 1 98.19 190 ALA B O 1
ATOM 5058 N N . LYS B 1 191 ? 14.523 9.656 -13.5 1 98.12 191 LYS B N 1
ATOM 5059 C CA . LYS B 1 191 ? 15.75 8.859 -13.414 1 98.12 191 LYS B CA 1
ATOM 5060 C C . LYS B 1 191 ? 15.648 7.805 -12.32 1 98.12 191 LYS B C 1
ATOM 5062 O O . LYS B 1 191 ? 16.172 6.695 -12.461 1 98.12 191 LYS B O 1
ATOM 5067 N N . THR B 1 192 ? 15.094 8.211 -11.258 1 97.44 192 THR B N 1
ATOM 5068 C CA . THR B 1 192 ? 14.859 7.344 -10.109 1 97.44 192 THR B CA 1
ATOM 5069 C C . THR B 1 192 ? 13.43 7.508 -9.594 1 97.44 192 THR B C 1
ATOM 5071 O O . THR B 1 192 ? 12.883 8.609 -9.609 1 97.44 192 THR B O 1
ATOM 5074 N N . ALA B 1 193 ? 12.828 6.41 -9.195 1 97.62 193 ALA B N 1
ATOM 5075 C CA . ALA B 1 193 ? 11.5 6.441 -8.586 1 97.62 193 ALA B CA 1
ATOM 5076 C C . ALA B 1 193 ? 11.359 5.363 -7.512 1 97.62 193 ALA B C 1
ATOM 5078 O O . ALA B 1 193 ? 12.008 4.316 -7.59 1 97.62 193 ALA B O 1
ATOM 5079 N N . PHE B 1 194 ? 10.664 5.578 -6.535 1 96.81 194 PHE B N 1
ATOM 5080 C CA . PHE B 1 194 ? 10.281 4.574 -5.551 1 96.81 194 PHE B CA 1
ATOM 5081 C C . PHE B 1 194 ? 8.922 4.902 -4.934 1 96.81 194 PHE B C 1
ATOM 5083 O O . PHE B 1 194 ? 8.453 6.039 -5.027 1 96.81 194 PHE B O 1
ATOM 5090 N N . SER B 1 195 ? 8.242 3.975 -4.441 1 97.12 195 SER B N 1
ATOM 5091 C CA . SER B 1 195 ? 6.883 4.164 -3.947 1 97.12 195 SER B CA 1
ATOM 5092 C C . SER B 1 195 ? 6.715 3.562 -2.557 1 97.12 195 SER B C 1
ATOM 5094 O O . SER B 1 195 ? 7.48 2.684 -2.158 1 97.12 195 SER B O 1
ATOM 5096 N N . PHE B 1 196 ? 5.777 4.039 -1.768 1 97.19 196 PHE B N 1
ATOM 5097 C CA . PHE B 1 196 ? 5.355 3.506 -0.478 1 97.19 196 PHE B CA 1
ATOM 5098 C C . PHE B 1 196 ? 3.945 3.975 -0.134 1 97.19 196 PHE B C 1
ATOM 5100 O O . PHE B 1 196 ? 3.408 4.871 -0.787 1 97.19 196 PHE B O 1
ATOM 5107 N N . THR B 1 197 ? 3.316 3.422 0.866 1 96.88 197 THR B N 1
ATOM 5108 C CA . THR B 1 197 ? 1.927 3.674 1.225 1 96.88 197 THR B CA 1
ATOM 5109 C C . THR B 1 197 ? 1.745 5.109 1.711 1 96.88 197 THR B C 1
ATOM 5111 O O . THR B 1 197 ? 2.539 5.602 2.516 1 96.88 197 THR B O 1
ATOM 5114 N N . ALA B 1 198 ? 0.795 5.754 1.183 1 97.5 198 ALA B N 1
ATOM 5115 C CA . ALA B 1 198 ? 0.398 7.105 1.563 1 97.5 198 ALA B CA 1
ATOM 5116 C C . ALA B 1 198 ? -1.068 7.359 1.228 1 97.5 198 ALA B C 1
ATOM 5118 O O . ALA B 1 198 ? -1.789 6.445 0.827 1 97.5 198 ALA B O 1
ATOM 5119 N N . GLY B 1 199 ? -1.521 8.578 1.508 1 96.94 199 GLY B N 1
ATOM 5120 C CA . GLY B 1 199 ? -2.898 8.93 1.203 1 96.94 199 GLY B CA 1
ATOM 5121 C C . GLY B 1 199 ? -3.098 10.406 0.95 1 96.94 199 GLY B C 1
ATOM 5122 O O . GLY B 1 199 ? -2.145 11.188 1.011 1 96.94 199 GLY B O 1
ATOM 5123 N N . SER B 1 200 ? -4.27 10.719 0.531 1 98.12 200 SER B N 1
ATOM 5124 C CA . SER B 1 200 ? -4.73 12.094 0.374 1 98.12 200 SER B CA 1
ATOM 5125 C C . SER B 1 200 ? -6.059 12.32 1.09 1 98.12 200 SER B C 1
ATOM 5127 O O . SER B 1 200 ? -6.781 11.367 1.379 1 98.12 200 SER B O 1
ATOM 5129 N N . ILE B 1 201 ? -6.32 13.555 1.396 1 98.44 201 ILE B N 1
ATOM 5130 C CA . ILE B 1 201 ? -7.508 13.867 2.184 1 98.44 201 ILE B CA 1
ATOM 5131 C C . ILE B 1 201 ? -7.91 15.32 1.959 1 98.44 201 ILE B C 1
ATOM 5133 O O . ILE B 1 201 ? -7.082 16.141 1.56 1 98.44 201 ILE B O 1
ATOM 5137 N N . TRP B 1 202 ? -9.188 15.617 2.047 1 98.56 202 TRP B N 1
ATOM 5138 C CA . TRP B 1 202 ? -9.672 16.984 2.201 1 98.56 202 TRP B CA 1
ATOM 5139 C C . TRP B 1 202 ? -9.562 17.438 3.652 1 98.56 202 TRP B C 1
ATOM 5141 O O . TRP B 1 202 ? -10.477 17.203 4.449 1 98.56 202 TRP B O 1
ATOM 5151 N N . PRO B 1 203 ? -8.469 18.172 3.973 1 98.56 203 PRO B N 1
ATOM 5152 C CA . PRO B 1 203 ? -8.172 18.438 5.383 1 98.56 203 PRO B CA 1
ATOM 5153 C C . PRO B 1 203 ? -9.305 19.188 6.09 1 98.56 203 PRO B C 1
ATOM 5155 O O . PRO B 1 203 ? -9.648 18.859 7.227 1 98.56 203 PRO B O 1
ATOM 5158 N N . TYR B 1 204 ? -9.906 20.203 5.48 1 98.56 204 TYR B N 1
ATOM 5159 C CA . TYR B 1 204 ? -10.977 21 6.078 1 98.56 204 TYR B CA 1
ATOM 5160 C C . TYR B 1 204 ? -12.172 20.109 6.441 1 98.56 204 TYR B C 1
ATOM 5162 O O . TYR B 1 204 ? -12.695 20.203 7.555 1 98.56 204 TYR B O 1
ATOM 5170 N N . LYS B 1 205 ? -12.539 19.281 5.555 1 98.44 205 LYS B N 1
ATOM 5171 C CA . LYS B 1 205 ? -13.695 18.422 5.805 1 98.44 205 LYS B CA 1
ATOM 5172 C C . LYS B 1 205 ? -13.383 17.391 6.883 1 98.44 205 LYS B C 1
ATOM 5174 O O . LYS B 1 205 ? -14.266 17.016 7.66 1 98.44 205 LYS B O 1
ATOM 5179 N N . PHE B 1 206 ? -12.195 16.891 6.887 1 98.56 206 PHE B N 1
ATOM 5180 C CA . PHE B 1 206 ? -11.781 16 7.965 1 98.56 206 PHE B CA 1
ATOM 5181 C C . PHE B 1 206 ? -11.93 16.688 9.32 1 98.56 206 PHE B C 1
ATOM 5183 O O . PHE B 1 206 ? -12.5 16.109 10.25 1 98.56 206 PHE B O 1
ATOM 5190 N N . ILE B 1 207 ? -11.445 17.938 9.406 1 98.5 207 ILE B N 1
ATOM 5191 C CA . ILE B 1 207 ? -11.508 18.688 10.656 1 98.5 207 ILE B CA 1
ATOM 5192 C C . ILE B 1 207 ? -12.961 18.969 11.016 1 98.5 207 ILE B C 1
ATOM 5194 O O . ILE B 1 207 ? -13.344 18.922 12.188 1 98.5 207 ILE B O 1
ATOM 5198 N N . MET B 1 208 ? -13.797 19.312 10.016 1 98.31 208 MET B N 1
ATOM 5199 C CA . MET B 1 208 ? -15.211 19.531 10.281 1 98.31 208 MET B CA 1
ATOM 5200 C C . MET B 1 208 ? -15.867 18.281 10.836 1 98.31 208 MET B C 1
ATOM 5202 O O . MET B 1 208 ? -16.766 18.359 11.68 1 98.31 208 MET B O 1
ATOM 5206 N N . GLY B 1 209 ? -15.438 17.125 10.305 1 98.31 209 GLY B N 1
ATOM 5207 C CA . GLY B 1 209 ? -15.93 15.867 10.844 1 98.31 209 GLY B CA 1
ATOM 5208 C C . GLY B 1 209 ? -15.578 15.672 12.312 1 98.31 209 GLY B C 1
ATOM 5209 O O . GLY B 1 209 ? -16.422 15.281 13.109 1 98.31 209 GLY B O 1
ATOM 5210 N N . LEU B 1 210 ? -14.336 15.93 12.672 1 98.44 210 LEU B N 1
ATOM 5211 C CA . LEU B 1 210 ? -13.914 15.844 14.062 1 98.44 210 LEU B CA 1
ATOM 5212 C C . LEU B 1 210 ? -14.68 16.844 14.922 1 98.44 210 LEU B C 1
ATOM 5214 O O . LEU B 1 210 ? -15.023 16.547 16.078 1 98.44 210 LEU B O 1
ATOM 5218 N N . LEU B 1 211 ? -14.891 18 14.352 1 97.88 211 LEU B N 1
ATOM 5219 C CA . LEU B 1 211 ? -15.625 19.047 15.062 1 97.88 211 LEU B CA 1
ATOM 5220 C C . LEU B 1 211 ? -17.031 18.562 15.422 1 97.88 211 LEU B C 1
ATOM 5222 O O . LEU B 1 211 ? -17.5 18.781 16.547 1 97.88 211 LEU B O 1
ATOM 5226 N N . ARG B 1 212 ? -17.719 17.969 14.477 1 97.75 212 ARG B N 1
ATOM 5227 C CA . ARG B 1 212 ? -19.047 17.422 14.75 1 97.75 212 ARG B CA 1
ATOM 5228 C C . ARG B 1 212 ? -18.984 16.391 15.875 1 97.75 212 ARG B C 1
ATOM 5230 O O . ARG B 1 212 ? -19.859 16.359 16.734 1 97.75 212 ARG B O 1
ATOM 5237 N N . ALA B 1 213 ? -17.953 15.57 15.836 1 97.56 213 ALA B N 1
ATOM 5238 C CA . ALA B 1 213 ? -17.781 14.57 16.875 1 97.56 213 ALA B CA 1
ATOM 5239 C C . ALA B 1 213 ? -17.594 15.219 18.234 1 97.56 213 ALA B C 1
ATOM 5241 O O . ALA B 1 213 ? -18.172 14.781 19.234 1 97.56 213 ALA B O 1
ATOM 5242 N N . ILE B 1 214 ? -16.797 16.266 18.281 1 97 214 ILE B N 1
ATOM 5243 C CA . ILE B 1 214 ? -16.484 16.969 19.531 1 97 214 ILE B CA 1
ATOM 5244 C C . ILE B 1 214 ? -17.766 17.578 20.094 1 97 214 ILE B C 1
ATOM 5246 O O . ILE B 1 214 ? -17.984 17.562 21.312 1 97 214 ILE B O 1
ATOM 5250 N N . LEU B 1 215 ? -18.547 18.156 19.25 1 96.25 215 LEU B N 1
ATOM 5251 C CA . LEU B 1 215 ? -19.797 18.797 19.688 1 96.25 215 LEU B CA 1
ATOM 5252 C C . LEU B 1 215 ? -20.781 17.75 20.188 1 96.25 215 LEU B C 1
ATOM 5254 O O . LEU B 1 215 ? -21.5 18 21.156 1 96.25 215 LEU B O 1
ATOM 5258 N N . LYS B 1 216 ? -20.766 16.625 19.562 1 96.12 216 LYS B N 1
ATOM 5259 C CA . LYS B 1 216 ? -21.641 15.531 19.969 1 96.12 216 LYS B CA 1
ATOM 5260 C C . LYS B 1 216 ? -21.219 14.961 21.328 1 96.12 216 LYS B C 1
ATOM 5262 O O . LYS B 1 216 ? -22.047 14.758 22.203 1 96.12 216 LYS B O 1
ATOM 5267 N N . ILE B 1 217 ? -19.953 14.727 21.516 1 95.12 217 ILE B N 1
ATOM 5268 C CA . ILE B 1 217 ? -19.438 14.07 22.719 1 95.12 217 ILE B CA 1
ATOM 5269 C C . ILE B 1 217 ? -19.438 15.062 23.891 1 95.12 217 ILE B C 1
ATOM 5271 O O . ILE B 1 217 ? -19.812 14.711 25 1 95.12 217 ILE B O 1
ATOM 5275 N N . GLY B 1 218 ? -18.984 16.281 23.625 1 95 218 GLY B N 1
ATOM 5276 C CA . GLY B 1 218 ? -18.75 17.266 24.688 1 95 218 GLY B CA 1
ATOM 5277 C C . GLY B 1 218 ? -19.984 18.031 25.078 1 95 218 GLY B C 1
ATOM 5278 O O . GLY B 1 218 ? -20.109 18.484 26.219 1 95 218 GLY B O 1
ATOM 5279 N N . GLY B 1 219 ? -20.938 18.266 24.078 1 94.06 219 GLY B N 1
ATOM 5280 C CA . GLY B 1 219 ? -22.125 19.047 24.375 1 94.06 219 GLY B CA 1
ATOM 5281 C C . GLY B 1 219 ? -21.812 20.422 24.922 1 94.06 219 GLY B C 1
ATOM 5282 O O . GLY B 1 219 ? -21.031 21.172 24.344 1 94.06 219 GLY B O 1
ATOM 5283 N N . ASP B 1 220 ? -22.359 20.719 26.125 1 93.94 220 ASP B N 1
ATOM 5284 C CA . ASP B 1 220 ? -22.25 22.047 26.719 1 93.94 220 ASP B CA 1
ATOM 5285 C C . ASP B 1 220 ? -20.875 22.234 27.375 1 93.94 220 ASP B C 1
ATOM 5287 O O . ASP B 1 220 ? -20.531 23.344 27.781 1 93.94 220 ASP B O 1
ATOM 5291 N N . ARG B 1 221 ? -20.094 21.172 27.359 1 95.44 221 ARG B N 1
ATOM 5292 C CA . ARG B 1 221 ? -18.766 21.266 27.953 1 95.44 221 ARG B CA 1
ATOM 5293 C C . ARG B 1 221 ? -17.766 21.859 26.984 1 95.44 221 ARG B C 1
ATOM 5295 O O . ARG B 1 221 ? -16.672 22.25 27.375 1 95.44 221 ARG B O 1
ATOM 5302 N N . VAL B 1 222 ? -18.188 21.953 25.75 1 97.81 222 VAL B N 1
ATOM 5303 C CA . VAL B 1 222 ? -17.297 22.516 24.719 1 97.81 222 VAL B CA 1
ATOM 5304 C C . VAL B 1 222 ? -17.828 23.875 24.281 1 97.81 222 VAL B C 1
ATOM 5306 O O . VAL B 1 222 ? -19 24.016 23.953 1 97.81 222 VAL B O 1
ATOM 5309 N N . ASN B 1 223 ? -17.016 24.844 24.328 1 98.5 223 ASN B N 1
ATOM 5310 C CA . ASN B 1 223 ? -17.312 26.188 23.859 1 98.5 223 ASN B CA 1
ATOM 5311 C C . ASN B 1 223 ? -16.312 26.625 22.781 1 98.5 223 ASN B C 1
ATOM 5313 O O . ASN B 1 223 ? -15.109 26.719 23.047 1 98.5 223 ASN B O 1
ATOM 5317 N N . ILE B 1 224 ? -16.812 26.812 21.609 1 98.5 224 ILE B N 1
ATOM 5318 C CA . ILE B 1 224 ? -15.977 27.25 20.5 1 98.5 224 ILE B CA 1
ATOM 5319 C C . ILE B 1 224 ? -16.219 28.734 20.203 1 98.5 224 ILE B C 1
ATOM 5321 O O . ILE B 1 224 ? -17.375 29.156 20.109 1 98.5 224 ILE B O 1
ATOM 5325 N N . GLN B 1 225 ? -15.156 29.484 20.109 1 98.69 225 GLN B N 1
ATOM 5326 C CA . GLN B 1 225 ? -15.234 30.922 19.844 1 98.69 225 GLN B CA 1
ATOM 5327 C C . GLN B 1 225 ? -14.328 31.312 18.688 1 98.69 225 GLN B C 1
ATOM 5329 O O . GLN B 1 225 ? -13.125 31.516 18.859 1 98.69 225 GLN B O 1
ATOM 5334 N N . THR B 1 226 ? -14.883 31.469 17.5 1 98.06 226 THR B N 1
ATOM 5335 C CA . THR B 1 226 ? -14.156 31.969 16.344 1 98.06 226 THR B CA 1
ATOM 5336 C C . THR B 1 226 ? -14.07 33.5 16.375 1 98.06 226 THR B C 1
ATOM 5338 O O . THR B 1 226 ? -14.672 34.125 17.25 1 98.06 226 THR B O 1
ATOM 5341 N N . THR B 1 227 ? -13.219 34.031 15.484 1 96.94 227 THR B N 1
ATOM 5342 C CA . THR B 1 227 ? -13 35.469 15.422 1 96.94 227 THR B CA 1
ATOM 5343 C C . THR B 1 227 ? -12.695 36.031 16.812 1 96.94 227 THR B C 1
ATOM 5345 O O . THR B 1 227 ? -13.297 37.031 17.234 1 96.94 227 THR B O 1
ATOM 5348 N N . THR B 1 228 ? -11.953 35.344 17.547 1 98.06 228 THR B N 1
ATOM 5349 C CA . THR B 1 228 ? -11.555 35.656 18.906 1 98.06 228 THR B CA 1
ATOM 5350 C C . THR B 1 228 ? -10.055 35.469 19.094 1 98.06 228 THR B C 1
ATOM 5352 O O . THR B 1 228 ? -9.625 34.5 19.734 1 98.06 228 THR B O 1
ATOM 5355 N N . PRO B 1 229 ? -9.266 36.375 18.531 1 97.62 229 PRO B N 1
ATOM 5356 C CA . PRO B 1 229 ? -7.812 36.219 18.656 1 97.62 229 PRO B CA 1
ATOM 5357 C C . PRO B 1 229 ? -7.328 36.375 20.094 1 97.62 229 PRO B C 1
ATOM 5359 O O . PRO B 1 229 ? -7.758 37.281 20.812 1 97.62 229 PRO B O 1
ATOM 5362 N N . VAL B 1 230 ? -6.531 35.469 20.531 1 98.56 230 VAL B N 1
ATOM 5363 C CA . VAL B 1 230 ? -5.852 35.625 21.812 1 98.56 230 VAL B CA 1
ATOM 5364 C C . VAL B 1 230 ? -4.652 36.562 21.656 1 98.56 230 VAL B C 1
ATOM 5366 O O . VAL B 1 230 ? -3.834 36.375 20.75 1 98.56 230 VAL B O 1
ATOM 5369 N N . THR B 1 231 ? -4.512 37.5 22.594 1 97.69 231 THR B N 1
ATOM 5370 C CA . THR B 1 231 ? -3.449 38.469 22.438 1 97.69 231 THR B CA 1
ATOM 5371 C C . THR B 1 231 ? -2.371 38.281 23.5 1 97.69 231 THR B C 1
ATOM 5373 O O . THR B 1 231 ? -1.241 38.75 23.344 1 97.69 231 THR B O 1
ATOM 5376 N N . SER B 1 232 ? -2.748 37.625 24.547 1 97.38 232 SER B N 1
ATOM 5377 C CA . SER B 1 232 ? -1.756 37.344 25.578 1 97.38 232 SER B CA 1
ATOM 5378 C C . SER B 1 232 ? -2.266 36.25 26.531 1 97.38 232 SER B C 1
ATOM 5380 O O . SER B 1 232 ? -3.475 36.062 26.656 1 97.38 232 SER B O 1
ATOM 5382 N N . VAL B 1 233 ? -1.351 35.531 27.141 1 97.81 233 VAL B N 1
ATOM 5383 C CA . VAL B 1 233 ? -1.607 34.594 28.234 1 97.81 233 VAL B CA 1
ATOM 5384 C C . VAL B 1 233 ? -0.696 34.938 29.422 1 97.81 233 VAL B C 1
ATOM 5386 O O . VAL B 1 233 ? 0.527 34.969 29.266 1 97.81 233 VAL B O 1
ATOM 5389 N N . SER B 1 234 ? -1.31 35.156 30.5 1 95.69 234 SER B N 1
ATOM 5390 C CA . SER B 1 234 ? -0.553 35.5 31.703 1 95.69 234 SER B CA 1
ATOM 5391 C C . SER B 1 234 ? -1.026 34.656 32.906 1 95.69 234 SER B C 1
ATOM 5393 O O . SER B 1 234 ? -2.035 33.938 32.812 1 95.69 234 SER B O 1
ATOM 5395 N N . GLN B 1 235 ? -0.222 34.625 33.844 1 93.19 235 GLN B N 1
ATOM 5396 C CA . GLN B 1 235 ? -0.596 33.906 35.062 1 93.19 235 GLN B CA 1
ATOM 5397 C C . GLN B 1 235 ? -0.921 34.906 36.188 1 93.19 235 GLN B C 1
ATOM 5399 O O . GLN B 1 235 ? -0.192 35.875 36.406 1 93.19 235 GLN B O 1
ATOM 5404 N N . SER B 1 236 ? -2.012 34.625 36.844 1 90.38 236 SER B N 1
ATOM 5405 C CA . SER B 1 236 ? -2.381 35.438 38 1 90.38 236 SER B CA 1
ATOM 5406 C C . SER B 1 236 ? -1.547 35.062 39.219 1 90.38 236 SER B C 1
ATOM 5408 O O . SER B 1 236 ? -0.787 34.094 39.188 1 90.38 236 SER B O 1
ATOM 5410 N N . ALA B 1 237 ? -1.767 35.812 40.312 1 88 237 ALA B N 1
ATOM 5411 C CA . ALA B 1 237 ? -1.023 35.625 41.531 1 88 237 ALA B CA 1
ATOM 5412 C C . ALA B 1 237 ? -1.347 34.25 42.156 1 88 237 ALA B C 1
ATOM 5414 O O . ALA B 1 237 ? -0.484 33.625 42.781 1 88 237 ALA B O 1
ATOM 5415 N N . ASP B 1 238 ? -2.525 33.75 41.938 1 87.56 238 ASP B N 1
ATOM 5416 C CA . ASP B 1 238 ? -2.951 32.5 42.531 1 87.56 238 ASP B CA 1
ATOM 5417 C C . ASP B 1 238 ? -2.645 31.328 41.594 1 87.56 238 ASP B C 1
ATOM 5419 O O . ASP B 1 238 ? -3.072 30.188 41.844 1 87.56 238 ASP B O 1
ATOM 5423 N N . GLY B 1 239 ? -1.989 31.562 40.531 1 87.75 239 GLY B N 1
ATOM 5424 C CA . GLY B 1 239 ? -1.496 30.484 39.656 1 87.75 239 GLY B CA 1
ATOM 5425 C C . GLY B 1 239 ? -2.449 30.141 38.531 1 87.75 239 GLY B C 1
ATOM 5426 O O . GLY B 1 239 ? -2.219 29.172 37.812 1 87.75 239 GLY B O 1
ATOM 5427 N N . VAL B 1 240 ? -3.504 30.953 38.406 1 94.38 240 VAL B N 1
ATOM 5428 C CA . VAL B 1 240 ? -4.477 30.703 37.344 1 94.38 240 VAL B CA 1
ATOM 5429 C C . VAL B 1 240 ? -4.047 31.406 36.062 1 94.38 240 VAL B C 1
ATOM 5431 O O . VAL B 1 240 ? -3.555 32.531 36.094 1 94.38 240 VAL B O 1
ATOM 5434 N N . ASN B 1 241 ? -4.199 30.703 34.906 1 97.94 241 ASN B N 1
ATOM 5435 C CA . ASN B 1 241 ? -3.896 31.328 33.625 1 97.94 241 ASN B CA 1
ATOM 5436 C C . ASN B 1 241 ? -4.996 32.281 33.188 1 97.94 241 ASN B C 1
ATOM 5438 O O . ASN B 1 241 ? -6.184 31.969 33.281 1 97.94 241 ASN B O 1
ATOM 5442 N N . ILE B 1 242 ? -4.598 33.469 32.781 1 98.44 242 ILE B N 1
ATOM 5443 C CA . ILE B 1 242 ? -5.52 34.438 32.188 1 98.44 242 ILE B CA 1
ATOM 5444 C C . ILE B 1 242 ? -5.281 34.562 30.703 1 98.44 242 ILE B C 1
ATOM 5446 O O . ILE B 1 242 ? -4.215 35 30.266 1 98.44 242 ILE B O 1
ATOM 5450 N N . VAL B 1 243 ? -6.258 34.156 29.922 1 98.75 243 VAL B N 1
ATOM 5451 C CA . VAL B 1 243 ? -6.215 34.25 28.469 1 98.75 243 VAL B CA 1
ATOM 5452 C C . VAL B 1 243 ? -6.938 35.531 28.031 1 98.75 243 VAL B C 1
ATOM 5454 O O . VAL B 1 243 ? -8.148 35.656 28.203 1 98.75 243 VAL B O 1
ATOM 5457 N N . THR B 1 244 ? -6.223 36.406 27.406 1 98.38 244 THR B N 1
ATOM 5458 C CA . THR B 1 244 ? -6.762 37.719 27.062 1 98.38 244 THR B CA 1
ATOM 5459 C C . THR B 1 244 ? -7.121 37.812 25.594 1 98.38 244 THR B C 1
ATOM 5461 O O . THR B 1 244 ? -6.34 37.375 24.734 1 98.38 244 THR B O 1
ATOM 5464 N N . THR B 1 245 ? -8.305 38.312 25.297 1 98.06 245 THR B N 1
ATOM 5465 C CA . THR B 1 245 ? -8.789 38.594 23.938 1 98.06 245 THR B CA 1
ATOM 5466 C C . THR B 1 245 ? -9.438 39.969 23.875 1 98.06 245 THR B C 1
ATOM 5468 O O . THR B 1 245 ? -9.773 40.531 24.906 1 98.06 245 THR B O 1
ATOM 5471 N N . PRO B 1 246 ? -9.648 40.5 22.672 1 96.75 246 PRO B N 1
ATOM 5472 C CA . PRO B 1 246 ? -10.383 41.75 22.531 1 96.75 246 PRO B CA 1
ATOM 5473 C C . PRO B 1 246 ? -11.828 41.625 23.016 1 96.75 246 PRO B C 1
ATOM 5475 O O . PRO B 1 246 ? -12.492 42.656 23.234 1 96.75 246 PRO B O 1
ATOM 5478 N N . ARG B 1 247 ? -12.305 40.438 23.219 1 97.62 247 ARG B N 1
ATOM 5479 C CA . ARG B 1 247 ? -13.695 40.25 23.594 1 97.62 247 ARG B CA 1
ATOM 5480 C C . ARG B 1 247 ? -13.82 39.969 25.094 1 97.62 247 ARG B C 1
ATOM 5482 O O . ARG B 1 247 ? -14.922 39.75 25.609 1 97.62 247 ARG B O 1
ATOM 5489 N N . GLY B 1 248 ? -12.688 39.969 25.766 1 98 248 GLY B N 1
ATOM 5490 C CA . GLY B 1 248 ? -12.664 39.656 27.188 1 98 248 GLY B CA 1
ATOM 5491 C C . GLY B 1 248 ? -11.633 38.625 27.562 1 98 248 GLY B C 1
ATOM 5492 O O . GLY B 1 248 ? -10.914 38.094 26.703 1 98 248 GLY B O 1
ATOM 5493 N N . ASP B 1 249 ? -11.57 38.344 28.844 1 98 249 ASP B N 1
ATOM 5494 C CA . ASP B 1 249 ? -10.594 37.375 29.375 1 98 249 ASP B CA 1
ATOM 5495 C C . ASP B 1 249 ? -11.273 36.094 29.812 1 98 249 ASP B C 1
ATOM 5497 O O . ASP B 1 249 ? -12.461 36.094 30.141 1 98 249 ASP B O 1
ATOM 5501 N N . ILE B 1 250 ? -10.531 35.031 29.75 1 98.5 250 ILE B N 1
ATOM 5502 C CA . ILE B 1 250 ? -10.961 33.75 30.281 1 98.5 250 ILE B CA 1
ATOM 5503 C C . ILE B 1 250 ? -9.953 33.25 31.312 1 98.5 250 ILE B C 1
ATOM 5505 O O . ILE B 1 250 ? -8.742 33.25 31.062 1 98.5 250 ILE B O 1
ATOM 5509 N N . ARG B 1 251 ? -10.43 32.906 32.5 1 98.12 251 ARG B N 1
ATOM 5510 C CA . ARG B 1 251 ? -9.609 32.188 33.469 1 98.12 251 ARG B CA 1
ATOM 5511 C C . ARG B 1 251 ? -9.562 30.703 33.156 1 98.12 251 ARG B C 1
ATOM 5513 O O . ARG B 1 251 ? -10.602 30.062 32.969 1 98.12 251 ARG B O 1
ATOM 5520 N N . ALA B 1 252 ? -8.367 30.188 33.062 1 98.12 252 ALA B N 1
ATOM 5521 C CA . ALA B 1 252 ? -8.227 28.797 32.625 1 98.12 252 ALA B CA 1
ATOM 5522 C C . ALA B 1 252 ? -7.277 28.031 33.562 1 98.12 252 ALA B C 1
ATOM 5524 O O . ALA B 1 252 ? -6.227 28.547 33.938 1 98.12 252 ALA B O 1
ATOM 5525 N N . LYS B 1 253 ? -7.625 26.812 33.969 1 97.06 253 LYS B N 1
ATOM 5526 C CA . LYS B 1 253 ? -6.715 25.953 34.719 1 97.06 253 LYS B CA 1
ATOM 5527 C C . LYS B 1 253 ? -5.527 25.531 33.844 1 97.06 253 LYS B C 1
ATOM 5529 O O . LYS B 1 253 ? -4.383 25.547 34.312 1 97.06 253 LYS B O 1
ATOM 5534 N N . LYS B 1 254 ? -5.766 25.094 32.656 1 98.06 254 LYS B N 1
ATOM 5535 C CA . LYS B 1 254 ? -4.738 24.703 31.703 1 98.06 254 LYS B CA 1
ATOM 5536 C C . LYS B 1 254 ? -4.934 25.422 30.375 1 98.06 254 LYS B C 1
ATOM 5538 O O . LYS B 1 254 ? -6.066 25.625 29.938 1 98.06 254 LYS B O 1
ATOM 5543 N N . VAL B 1 255 ? -3.846 25.859 29.734 1 98.88 255 VAL B N 1
ATOM 5544 C CA . VAL B 1 255 ? -3.859 26.5 28.422 1 98.88 255 VAL B CA 1
ATOM 5545 C C . VAL B 1 255 ? -2.979 25.719 27.453 1 98.88 255 VAL B C 1
ATOM 5547 O O . VAL B 1 255 ? -1.841 25.375 27.781 1 98.88 255 VAL B O 1
ATOM 5550 N N . ILE B 1 256 ? -3.477 25.359 26.312 1 98.94 256 ILE B N 1
ATOM 5551 C CA . ILE B 1 256 ? -2.715 24.625 25.312 1 98.94 256 ILE B CA 1
ATOM 5552 C C . ILE B 1 256 ? -2.535 25.484 24.062 1 98.94 256 ILE B C 1
ATOM 5554 O O . ILE B 1 256 ? -3.518 25.922 23.453 1 98.94 256 ILE B O 1
ATOM 5558 N N . HIS B 1 257 ? -1.32 25.688 23.688 1 98.88 257 HIS B N 1
ATOM 5559 C CA . HIS B 1 257 ? -0.972 26.453 22.5 1 98.88 257 HIS B CA 1
ATOM 5560 C C . HIS B 1 257 ? -0.855 25.531 21.281 1 98.88 257 HIS B C 1
ATOM 5562 O O . HIS B 1 257 ? 0.128 24.812 21.141 1 98.88 257 HIS B O 1
ATOM 5568 N N . THR B 1 258 ? -1.797 25.578 20.438 1 98.88 258 THR B N 1
ATOM 5569 C CA . THR B 1 258 ? -1.761 24.891 19.141 1 98.88 258 THR B CA 1
ATOM 5570 C C . THR B 1 258 ? -1.725 25.906 18 1 98.88 258 THR B C 1
ATOM 5572 O O . THR B 1 258 ? -2.449 25.766 17.016 1 98.88 258 THR B O 1
ATOM 5575 N N . THR B 1 259 ? -0.845 26.906 18.109 1 98.19 259 THR B N 1
ATOM 5576 C CA . THR B 1 259 ? -0.811 28.078 17.25 1 98.19 259 THR B CA 1
ATOM 5577 C C . THR B 1 259 ? 0.216 27.922 16.141 1 98.19 259 THR B C 1
ATOM 5579 O O . THR B 1 259 ? 0.317 28.766 15.25 1 98.19 259 THR B O 1
ATOM 5582 N N . ASN B 1 260 ? 0.953 26.859 16.125 1 98.12 260 ASN B N 1
ATOM 5583 C CA . ASN B 1 260 ? 1.913 26.484 15.094 1 98.12 260 ASN B CA 1
ATOM 5584 C C . ASN B 1 260 ? 2.799 27.672 14.703 1 98.12 260 ASN B C 1
ATOM 5586 O O . ASN B 1 260 ? 3.498 28.234 15.547 1 98.12 260 ASN B O 1
ATOM 5590 N N . ALA B 1 261 ? 2.676 28.203 13.539 1 97.75 261 ALA B N 1
ATOM 5591 C CA . ALA B 1 261 ? 3.572 29.234 13.023 1 97.75 261 ALA B CA 1
ATOM 5592 C C . ALA B 1 261 ? 3.445 30.531 13.828 1 97.75 261 ALA B C 1
ATOM 5594 O O . ALA B 1 261 ? 4.344 31.375 13.805 1 97.75 261 ALA B O 1
ATOM 5595 N N . TYR B 1 262 ? 2.4 30.719 14.555 1 97.44 262 TYR B N 1
ATOM 5596 C CA . TYR B 1 262 ? 2.1 31.984 15.211 1 97.44 262 TYR B CA 1
ATOM 5597 C C . TYR B 1 262 ? 2.436 31.922 16.703 1 97.44 262 TYR B C 1
ATOM 5599 O O . TYR B 1 262 ? 2.102 32.844 17.453 1 97.44 262 TYR B O 1
ATOM 5607 N N . THR B 1 263 ? 3.098 30.875 17.062 1 97.5 263 THR B N 1
ATOM 5608 C CA . THR B 1 263 ? 3.428 30.609 18.453 1 97.5 263 THR B CA 1
ATOM 5609 C C . THR B 1 263 ? 4.25 31.75 19.047 1 97.5 263 THR B C 1
ATOM 5611 O O . THR B 1 263 ? 4.055 32.125 20.203 1 97.5 263 THR B O 1
ATOM 5614 N N . PHE B 1 264 ? 5.105 32.344 18.281 1 95.56 264 PHE B N 1
ATOM 5615 C CA . PHE B 1 264 ? 6.074 33.312 18.766 1 95.56 264 PHE B CA 1
ATOM 5616 C C . PHE B 1 264 ? 5.375 34.531 19.344 1 95.56 264 PHE B C 1
ATOM 5618 O O . PHE B 1 264 ? 5.926 35.219 20.203 1 95.56 264 PHE B O 1
ATOM 5625 N N . GLY B 1 265 ? 4.176 34.781 18.906 1 94.69 265 GLY B N 1
ATOM 5626 C CA . GLY B 1 265 ? 3.445 35.969 19.375 1 94.69 265 GLY B CA 1
ATOM 5627 C C . GLY B 1 265 ? 2.99 35.844 20.812 1 94.69 265 GLY B C 1
ATOM 5628 O O . GLY B 1 265 ? 2.961 36.812 21.547 1 94.69 265 GLY B O 1
ATOM 5629 N N . LEU B 1 266 ? 2.641 34.656 21.219 1 97 266 LEU B N 1
ATOM 5630 C CA . LEU B 1 266 ? 2.125 34.406 22.562 1 97 266 LEU B CA 1
ATOM 5631 C C . LEU B 1 266 ? 3.215 33.844 23.469 1 97 266 LEU B C 1
ATOM 5633 O O . LEU B 1 266 ? 3.131 33.969 24.688 1 97 266 LEU B O 1
ATOM 5637 N N . LEU B 1 267 ? 4.148 33.188 22.844 1 97.75 267 LEU B N 1
ATOM 5638 C CA . LEU B 1 267 ? 5.262 32.531 23.531 1 97.75 267 LEU B CA 1
ATOM 5639 C C . LEU B 1 267 ? 6.598 33 22.953 1 97.75 267 LEU B C 1
ATOM 5641 O O . LEU B 1 267 ? 7.246 32.25 22.219 1 97.75 267 LEU B O 1
ATOM 5645 N N . PRO B 1 268 ? 7.055 34.156 23.422 1 96.44 268 PRO B N 1
ATOM 5646 C CA . PRO B 1 268 ? 8.273 34.719 22.828 1 96.44 268 PRO B CA 1
ATOM 5647 C C . PRO B 1 268 ? 9.484 33.781 22.969 1 96.44 268 PRO B C 1
ATOM 5649 O O . PRO B 1 268 ? 10.398 33.844 22.156 1 96.44 268 PRO B O 1
ATOM 5652 N N . GLU B 1 269 ? 9.555 32.938 24 1 97.06 269 GLU B N 1
ATOM 5653 C CA . GLU B 1 269 ? 10.68 32 24.203 1 97.06 269 GLU B CA 1
ATOM 5654 C C . GLU B 1 269 ? 10.766 31 23.078 1 97.06 269 GLU B C 1
ATOM 5656 O O . GLU B 1 269 ? 11.781 30.312 22.922 1 97.06 269 GLU B O 1
ATOM 5661 N N . TYR B 1 270 ? 9.711 30.875 22.234 1 98.06 270 TYR B N 1
ATOM 5662 C CA . TYR B 1 270 ? 9.711 29.938 21.125 1 98.06 270 TYR B CA 1
ATOM 5663 C C . TYR B 1 270 ? 10.062 30.625 19.812 1 98.06 270 TYR B C 1
ATOM 5665 O O . TYR B 1 270 ? 10.195 29.969 18.781 1 98.06 270 TYR B O 1
ATOM 5673 N N . ALA B 1 271 ? 10.227 31.922 19.781 1 97.06 271 ALA B N 1
ATOM 5674 C CA . ALA B 1 271 ? 10.469 32.688 18.547 1 97.06 271 ALA B CA 1
ATOM 5675 C C . ALA B 1 271 ? 11.664 32.125 17.781 1 97.06 271 ALA B C 1
ATOM 5677 O O . ALA B 1 271 ? 11.594 31.922 16.562 1 97.06 271 ALA B O 1
ATOM 5678 N N . PRO B 1 272 ? 12.812 31.797 18.484 1 97.19 272 PRO B N 1
ATOM 5679 C CA . PRO B 1 272 ? 13.922 31.219 17.719 1 97.19 272 PRO B CA 1
ATOM 5680 C C . PRO B 1 272 ? 13.703 29.75 17.391 1 97.19 272 PRO B C 1
ATOM 5682 O O . PRO B 1 272 ? 14.391 29.203 16.516 1 97.19 272 PRO B O 1
ATOM 5685 N N . ALA B 1 273 ? 12.75 29.141 18.062 1 98 273 ALA B N 1
ATOM 5686 C CA . ALA B 1 273 ? 12.602 27.688 17.984 1 98 273 ALA B CA 1
ATOM 5687 C C . ALA B 1 273 ? 11.578 27.297 16.922 1 98 273 ALA B C 1
ATOM 5689 O O . ALA B 1 273 ? 11.656 26.219 16.328 1 98 273 ALA B O 1
ATOM 5690 N N . ILE B 1 274 ? 10.586 28.094 16.703 1 98.25 274 ILE B N 1
ATOM 5691 C CA . ILE B 1 274 ? 9.539 27.875 15.711 1 98.25 274 ILE B CA 1
ATOM 5692 C C . ILE B 1 274 ? 9.43 29.094 14.797 1 98.25 274 ILE B C 1
ATOM 5694 O O . ILE B 1 274 ? 9.039 30.172 15.234 1 98.25 274 ILE B O 1
ATOM 5698 N N . ILE B 1 275 ? 9.719 28.906 13.562 1 96.69 275 ILE B N 1
ATOM 5699 C CA . ILE B 1 275 ? 9.852 30 12.602 1 96.69 275 ILE B CA 1
ATOM 5700 C C . ILE B 1 275 ? 8.758 29.891 11.547 1 96.69 275 ILE B C 1
ATOM 5702 O O . ILE B 1 275 ? 8.617 28.859 10.891 1 96.69 275 ILE B O 1
ATOM 5706 N N . PRO B 1 276 ? 7.918 30.938 11.406 1 97.12 276 PRO B N 1
ATOM 5707 C CA . PRO B 1 276 ? 6.953 30.922 10.305 1 97.12 276 PRO B CA 1
ATOM 5708 C C . PRO B 1 276 ? 7.621 30.953 8.938 1 97.12 276 PRO B C 1
ATOM 5710 O O . PRO B 1 276 ? 8.641 31.625 8.75 1 97.12 276 PRO B O 1
ATOM 5713 N N . ALA B 1 277 ? 7.113 30.234 8.07 1 96.44 277 ALA B N 1
ATOM 5714 C CA . ALA B 1 277 ? 7.555 30.25 6.68 1 96.44 277 ALA B CA 1
ATOM 5715 C C . ALA B 1 277 ? 6.363 30.125 5.73 1 96.44 277 ALA B C 1
ATOM 5717 O O . ALA B 1 277 ? 5.449 29.328 5.969 1 96.44 277 ALA B O 1
ATOM 5718 N N . LYS B 1 278 ? 6.387 30.969 4.699 1 97 278 LYS B N 1
ATOM 5719 C CA . LYS B 1 278 ? 5.309 31.031 3.719 1 97 278 LYS B CA 1
ATOM 5720 C C . LYS B 1 278 ? 5.535 30.031 2.588 1 97 278 LYS B C 1
ATOM 5722 O O . LYS B 1 278 ? 6.66 29.875 2.107 1 97 278 LYS B O 1
ATOM 5727 N N . GLY B 1 279 ? 4.492 29.25 2.264 1 96.5 279 GLY B N 1
ATOM 5728 C CA . GLY B 1 279 ? 4.488 28.375 1.105 1 96.5 279 GLY B CA 1
ATOM 5729 C C . GLY B 1 279 ? 3.369 28.688 0.127 1 96.5 279 GLY B C 1
ATOM 5730 O O . GLY B 1 279 ? 2.576 29.594 0.351 1 96.5 279 GLY B O 1
ATOM 5731 N N . ILE B 1 280 ? 3.357 27.984 -0.988 1 97.56 280 ILE B N 1
ATOM 5732 C CA . ILE B 1 280 ? 2.373 28.234 -2.033 1 97.56 280 ILE B CA 1
ATOM 5733 C C . ILE B 1 280 ? 1.865 26.906 -2.598 1 97.56 280 ILE B C 1
ATOM 5735 O O . ILE B 1 280 ? 2.623 25.953 -2.705 1 97.56 280 ILE B O 1
ATOM 5739 N N . VAL B 1 281 ? 0.528 26.812 -2.863 1 98.38 281 VAL B N 1
ATOM 5740 C CA . VAL B 1 281 ? -0.149 25.625 -3.361 1 98.38 281 VAL B CA 1
ATOM 5741 C C . VAL B 1 281 ? -1.038 25.984 -4.547 1 98.38 281 VAL B C 1
ATOM 5743 O O . VAL B 1 281 ? -1.573 27.094 -4.609 1 98.38 281 VAL B O 1
ATOM 5746 N N . ALA B 1 282 ? -1.196 25.078 -5.461 1 98.62 282 ALA B N 1
ATOM 5747 C CA . ALA B 1 282 ? -2.033 25.281 -6.641 1 98.62 282 ALA B CA 1
ATOM 5748 C C . ALA B 1 282 ? -3.078 24.188 -6.77 1 98.62 282 ALA B C 1
ATOM 5750 O O . ALA B 1 282 ? -2.834 23.047 -6.375 1 98.62 282 ALA B O 1
ATOM 5751 N N . HIS B 1 283 ? -4.219 24.531 -7.23 1 98.69 283 HIS B N 1
ATOM 5752 C CA . HIS B 1 283 ? -5.227 23.609 -7.758 1 98.69 283 HIS B CA 1
ATOM 5753 C C . HIS B 1 283 ? -5.242 23.625 -9.281 1 98.69 283 HIS B C 1
ATOM 5755 O O . HIS B 1 283 ? -5.434 24.688 -9.891 1 98.69 283 HIS B O 1
ATOM 5761 N N . ILE B 1 284 ? -4.941 22.5 -9.883 1 98.69 284 ILE B N 1
ATOM 5762 C CA . ILE B 1 284 ? -4.895 22.359 -11.336 1 98.69 284 ILE B CA 1
ATOM 5763 C C . ILE B 1 284 ? -6.031 21.469 -11.812 1 98.69 284 ILE B C 1
ATOM 5765 O O . ILE B 1 284 ? -6.301 20.422 -11.203 1 98.69 284 ILE B O 1
ATOM 5769 N N . SER B 1 285 ? -6.73 21.859 -12.828 1 98.12 285 SER B N 1
ATOM 5770 C CA . SER B 1 285 ? -7.797 21.047 -13.406 1 98.12 285 SER B CA 1
ATOM 5771 C C . SER B 1 285 ? -7.781 21.125 -14.93 1 98.12 285 SER B C 1
ATOM 5773 O O . SER B 1 285 ? -7.027 21.906 -15.516 1 98.12 285 SER B O 1
ATOM 5775 N N . VAL B 1 286 ? -8.523 20.25 -15.578 1 97.56 286 VAL B N 1
ATOM 5776 C CA . VAL B 1 286 ? -8.703 20.266 -17.031 1 97.56 286 VAL B CA 1
ATOM 5777 C C . VAL B 1 286 ? -9.992 21 -17.375 1 97.56 286 VAL B C 1
ATOM 5779 O O . VAL B 1 286 ? -10.859 21.188 -16.531 1 97.56 286 VAL B O 1
ATOM 5782 N N . PRO B 1 287 ? -10.125 21.438 -18.641 1 96.38 287 PRO B N 1
ATOM 5783 C CA . PRO B 1 287 ? -11.352 22.141 -19.047 1 96.38 287 PRO B CA 1
ATOM 5784 C C . PRO B 1 287 ? -12.609 21.297 -18.844 1 96.38 287 PRO B C 1
ATOM 5786 O O . PRO B 1 287 ? -12.539 20.062 -18.875 1 96.38 287 PRO B O 1
ATOM 5789 N N . ASP B 1 288 ? -13.734 22.016 -18.703 1 92.44 288 ASP B N 1
ATOM 5790 C CA . ASP B 1 288 ? -15.023 21.359 -18.516 1 92.44 288 ASP B CA 1
ATOM 5791 C C . ASP B 1 288 ? -15.312 20.391 -19.656 1 92.44 288 ASP B C 1
ATOM 5793 O O . ASP B 1 288 ? -15.055 20.703 -20.828 1 92.44 288 ASP B O 1
ATOM 5797 N N . GLY B 1 289 ? -15.789 19.266 -19.328 1 88.81 289 GLY B N 1
ATOM 5798 C CA . GLY B 1 289 ? -16.156 18.281 -20.328 1 88.81 289 GLY B CA 1
ATOM 5799 C C . GLY B 1 289 ? -15.039 17.312 -20.656 1 88.81 289 GLY B C 1
ATOM 5800 O O . GLY B 1 289 ? -15.281 16.281 -21.281 1 88.81 289 GLY B O 1
ATOM 5801 N N . GLN B 1 290 ? -13.867 17.672 -20.266 1 91.06 290 GLN B N 1
ATOM 5802 C CA . GLN B 1 290 ? -12.742 16.766 -20.5 1 91.06 290 GLN B CA 1
ATOM 5803 C C . GLN B 1 290 ? -12.461 15.906 -19.266 1 91.06 290 GLN B C 1
ATOM 5805 O O . GLN B 1 290 ? -12.633 16.359 -18.125 1 91.06 290 GLN B O 1
ATOM 5810 N N . LYS B 1 291 ? -12.086 14.664 -19.531 1 90.38 291 LYS B N 1
ATOM 5811 C CA . LYS B 1 291 ? -11.641 13.789 -18.453 1 90.38 291 LYS B CA 1
ATOM 5812 C C . LYS B 1 291 ? -10.125 13.789 -18.344 1 90.38 291 LYS B C 1
ATOM 5814 O O . LYS B 1 291 ? -9.422 13.57 -19.328 1 90.38 291 LYS B O 1
ATOM 5819 N N . PRO B 1 292 ? -9.648 14.102 -17.188 1 95.19 292 PRO B N 1
ATOM 5820 C CA . PRO B 1 292 ? -8.195 14.062 -17.031 1 95.19 292 PRO B CA 1
ATOM 5821 C C . PRO B 1 292 ? -7.625 12.656 -17.172 1 95.19 292 PRO B C 1
ATOM 5823 O O . PRO B 1 292 ? -8.305 11.672 -16.859 1 95.19 292 PRO B O 1
ATOM 5826 N N . PRO B 1 293 ? -6.312 12.547 -17.703 1 95.56 293 PRO B N 1
ATOM 5827 C CA . PRO B 1 293 ? -5.645 11.242 -17.656 1 95.56 293 PRO B CA 1
ATOM 5828 C C . PRO B 1 293 ? -5.586 10.664 -16.234 1 95.56 293 PRO B C 1
ATOM 5830 O O . PRO B 1 293 ? -5.445 11.414 -15.266 1 95.56 293 PRO B O 1
ATOM 5833 N N . LEU B 1 294 ? -5.68 9.359 -16.141 1 95.62 294 LEU B N 1
ATOM 5834 C CA . LEU B 1 294 ? -5.715 8.695 -14.844 1 95.62 294 LEU B CA 1
ATOM 5835 C C . LEU B 1 294 ? -4.352 8.766 -14.164 1 95.62 294 LEU B C 1
ATOM 5837 O O . LEU B 1 294 ? -3.332 8.422 -14.773 1 95.62 294 LEU B O 1
ATOM 5841 N N . LEU B 1 295 ? -4.266 9.266 -12.984 1 96 295 LEU B N 1
ATOM 5842 C CA . LEU B 1 295 ? -3.188 9.133 -12.016 1 96 295 LEU B CA 1
ATOM 5843 C C . LEU B 1 295 ? -3.703 8.539 -10.711 1 96 295 LEU B C 1
ATOM 5845 O O . LEU B 1 295 ? -4.617 9.086 -10.086 1 96 295 LEU B O 1
ATOM 5849 N N . SER B 1 296 ? -3.168 7.438 -10.305 1 92.69 296 SER B N 1
ATOM 5850 C CA . SER B 1 296 ? -3.764 6.711 -9.188 1 92.69 296 SER B CA 1
ATOM 5851 C C . SER B 1 296 ? -2.893 6.801 -7.938 1 92.69 296 SER B C 1
ATOM 5853 O O . SER B 1 296 ? -3.148 6.117 -6.945 1 92.69 296 SER B O 1
ATOM 5855 N N . GLN B 1 297 ? -1.82 7.531 -7.941 1 96.69 297 GLN B N 1
ATOM 5856 C CA . GLN B 1 297 ? -0.897 7.688 -6.824 1 96.69 297 GLN B CA 1
ATOM 5857 C C . GLN B 1 297 ? -0.748 9.156 -6.438 1 96.69 297 GLN B C 1
ATOM 5859 O O . GLN B 1 297 ? -1.201 10.047 -7.16 1 96.69 297 GLN B O 1
ATOM 5864 N N . THR B 1 298 ? -0.229 9.438 -5.234 1 98.19 298 THR B N 1
ATOM 5865 C CA . THR B 1 298 ? 0.301 10.766 -4.938 1 98.19 298 THR B CA 1
ATOM 5866 C C . THR B 1 298 ? 1.766 10.867 -5.352 1 98.19 298 THR B C 1
ATOM 5868 O O . THR B 1 298 ? 2.391 9.859 -5.695 1 98.19 298 THR B O 1
ATOM 5871 N N . TYR B 1 299 ? 2.316 12.094 -5.398 1 98.5 299 TYR B N 1
ATOM 5872 C CA . TYR B 1 299 ? 3.652 12.234 -5.965 1 98.5 299 TYR B CA 1
ATOM 5873 C C . TYR B 1 299 ? 4.508 13.172 -5.125 1 98.5 299 TYR B C 1
ATOM 5875 O O . TYR B 1 299 ? 3.994 14.125 -4.535 1 98.5 299 TYR B O 1
ATOM 5883 N N . ILE B 1 300 ? 5.719 12.898 -4.988 1 98 300 ILE B N 1
ATOM 5884 C CA . ILE B 1 300 ? 6.789 13.859 -4.723 1 98 300 ILE B CA 1
ATOM 5885 C C . ILE B 1 300 ? 7.719 13.945 -5.93 1 98 300 ILE B C 1
ATOM 5887 O O . ILE B 1 300 ? 8.328 12.945 -6.32 1 98 300 ILE B O 1
ATOM 5891 N N . LEU B 1 301 ? 7.758 15.062 -6.559 1 97.5 301 LEU B N 1
ATOM 5892 C CA . LEU B 1 301 ? 8.617 15.281 -7.719 1 97.5 301 LEU B CA 1
ATOM 5893 C C . LEU B 1 301 ? 9.805 16.156 -7.363 1 97.5 301 LEU B C 1
ATOM 5895 O O . LEU B 1 301 ? 9.641 17.203 -6.727 1 97.5 301 LEU B O 1
ATOM 5899 N N . ARG B 1 302 ? 10.953 15.688 -7.652 1 96.25 302 ARG B N 1
ATOM 5900 C CA . ARG B 1 302 ? 12.18 16.469 -7.504 1 96.25 302 ARG B CA 1
ATOM 5901 C C . ARG B 1 302 ? 12.797 16.781 -8.867 1 96.25 302 ARG B C 1
ATOM 5903 O O . ARG B 1 302 ? 13.727 16.109 -9.305 1 96.25 302 ARG B O 1
ATOM 5910 N N . PRO B 1 303 ? 12.305 17.844 -9.43 1 91.81 303 PRO B N 1
ATOM 5911 C CA . PRO B 1 303 ? 12.68 18.141 -10.82 1 91.81 303 PRO B CA 1
ATOM 5912 C C . PRO B 1 303 ? 14.094 18.703 -10.945 1 91.81 303 PRO B C 1
ATOM 5914 O O . PRO B 1 303 ? 14.672 18.688 -12.031 1 91.81 303 PRO B O 1
ATOM 5917 N N . ASP B 1 304 ? 14.664 19.219 -9.852 1 86.44 304 ASP B N 1
ATOM 5918 C CA . ASP B 1 304 ? 15.953 19.906 -9.906 1 86.44 304 ASP B CA 1
ATOM 5919 C C . ASP B 1 304 ? 17.016 19.125 -9.141 1 86.44 304 ASP B C 1
ATOM 5921 O O . ASP B 1 304 ? 16.703 18.281 -8.305 1 86.44 304 ASP B O 1
ATOM 5925 N N . ALA B 1 305 ? 18.312 19.406 -9.523 1 79.31 305 ALA B N 1
ATOM 5926 C CA . ALA B 1 305 ? 19.453 18.75 -8.875 1 79.31 305 ALA B CA 1
ATOM 5927 C C . ALA B 1 305 ? 19.656 19.297 -7.465 1 79.31 305 ALA B C 1
ATOM 5929 O O . ALA B 1 305 ? 20.266 18.625 -6.617 1 79.31 305 ALA B O 1
ATOM 5930 N N . GLY B 1 306 ? 19.406 20.547 -7.426 1 73.56 306 GLY B N 1
ATOM 5931 C CA . GLY B 1 306 ? 19.703 21.156 -6.141 1 73.56 306 GLY B CA 1
ATOM 5932 C C . GLY B 1 306 ? 18.625 20.906 -5.098 1 73.56 306 GLY B C 1
ATOM 5933 O O . GLY B 1 306 ? 18.047 19.812 -5.043 1 73.56 306 GLY B O 1
ATOM 5934 N N . ASP B 1 307 ? 17.812 21.859 -4.621 1 73.31 307 ASP B N 1
ATOM 5935 C CA . ASP B 1 307 ? 16.906 21.797 -3.473 1 73.31 307 ASP B CA 1
ATOM 5936 C C . ASP B 1 307 ? 15.453 21.844 -3.916 1 73.31 307 ASP B C 1
ATOM 5938 O O . ASP B 1 307 ? 15.156 22.141 -5.074 1 73.31 307 ASP B O 1
ATOM 5942 N N . GLY B 1 308 ? 14.625 21.203 -3.094 1 82.5 308 GLY B N 1
ATOM 5943 C CA . GLY B 1 308 ? 13.188 21.391 -3.236 1 82.5 308 GLY B CA 1
ATOM 5944 C C . GLY B 1 308 ? 12.469 20.172 -3.752 1 82.5 308 GLY B C 1
ATOM 5945 O O . GLY B 1 308 ? 13.094 19.25 -4.297 1 82.5 308 GLY B O 1
ATOM 5946 N N . ALA B 1 309 ? 11.297 20.016 -3.521 1 93.12 309 ALA B N 1
ATOM 5947 C CA . ALA B 1 309 ? 10.383 18.969 -3.971 1 93.12 309 ALA B CA 1
ATOM 5948 C C . ALA B 1 309 ? 8.969 19.516 -4.152 1 93.12 309 ALA B C 1
ATOM 5950 O O . ALA B 1 309 ? 8.555 20.438 -3.441 1 93.12 309 ALA B O 1
ATOM 5951 N N . ASP B 1 310 ? 8.328 19.094 -5.18 1 97.38 310 ASP B N 1
ATOM 5952 C CA . ASP B 1 310 ? 6.902 19.344 -5.359 1 97.38 310 ASP B CA 1
ATOM 5953 C C . ASP B 1 310 ? 6.059 18.188 -4.859 1 97.38 310 ASP B C 1
ATOM 5955 O O . ASP B 1 310 ? 6.312 17.031 -5.215 1 97.38 310 ASP B O 1
ATOM 5959 N N . TYR B 1 311 ? 5.184 18.438 -3.955 1 98 311 TYR B N 1
ATOM 5960 C CA . TYR B 1 311 ? 4.27 17.422 -3.453 1 98 311 TYR B CA 1
ATOM 5961 C C . TYR B 1 311 ? 2.895 17.562 -4.098 1 98 311 TYR B C 1
ATOM 5963 O O . TYR B 1 311 ? 2.371 18.672 -4.227 1 98 311 TYR B O 1
ATOM 5971 N N . MET B 1 312 ? 2.348 16.484 -4.543 1 98.69 312 MET B N 1
ATOM 5972 C CA . MET B 1 312 ? 1.158 16.516 -5.391 1 98.69 312 MET B CA 1
ATOM 5973 C C . MET B 1 312 ? 0.206 15.375 -5.027 1 98.69 312 MET B C 1
ATOM 5975 O O . MET B 1 312 ? 0.633 14.234 -4.852 1 98.69 312 MET B O 1
ATOM 5979 N N . ILE B 1 313 ? -1.076 15.703 -4.855 1 98.75 313 ILE B N 1
ATOM 5980 C CA . ILE B 1 313 ? -2.096 14.664 -4.742 1 98.75 313 ILE B CA 1
ATOM 5981 C C . ILE B 1 313 ? -3.078 14.773 -5.902 1 98.75 313 ILE B C 1
ATOM 5983 O O . ILE B 1 313 ? -3.16 15.82 -6.555 1 98.75 313 ILE B O 1
ATOM 5987 N N . VAL B 1 314 ? -3.711 13.719 -6.176 1 97.94 314 VAL B N 1
ATOM 5988 C CA . VAL B 1 314 ? -4.785 13.633 -7.16 1 97.94 314 VAL B CA 1
ATOM 5989 C C . VAL B 1 314 ? -6.125 13.477 -6.445 1 97.94 314 VAL B C 1
ATOM 5991 O O . VAL B 1 314 ? -6.305 12.547 -5.648 1 97.94 314 VAL B O 1
ATOM 5994 N N . ARG B 1 315 ? -7.023 14.352 -6.707 1 97.19 315 ARG B N 1
ATOM 5995 C CA . ARG B 1 315 ? -8.344 14.273 -6.086 1 97.19 315 ARG B CA 1
ATOM 5996 C C . ARG B 1 315 ? -9.219 13.25 -6.793 1 97.19 315 ARG B C 1
ATOM 5998 O O . ARG B 1 315 ? -8.938 12.867 -7.93 1 97.19 315 ARG B O 1
ATOM 6005 N N . PRO B 1 316 ? -10.336 12.828 -6.141 1 95 316 PRO B N 1
ATOM 6006 C CA . PRO B 1 316 ? -11.227 11.852 -6.77 1 95 316 PRO B CA 1
ATOM 6007 C C . PRO B 1 316 ? -11.766 12.328 -8.117 1 95 316 PRO B C 1
ATOM 6009 O O . PRO B 1 316 ? -12.016 11.516 -9.008 1 95 316 PRO B O 1
ATOM 6012 N N . ASP B 1 317 ? -11.852 13.617 -8.328 1 93.31 317 ASP B N 1
ATOM 6013 C CA . ASP B 1 317 ? -12.398 14.133 -9.578 1 93.31 317 ASP B CA 1
ATOM 6014 C C . ASP B 1 317 ? -11.305 14.273 -10.633 1 93.31 317 ASP B C 1
ATOM 6016 O O . ASP B 1 317 ? -11.547 14.781 -11.727 1 93.31 317 ASP B O 1
ATOM 6020 N N . GLY B 1 318 ? -10.102 13.875 -10.258 1 95.06 318 GLY B N 1
ATOM 6021 C CA . GLY B 1 318 ? -8.992 13.875 -11.195 1 95.06 318 GLY B CA 1
ATOM 6022 C C . GLY B 1 318 ? -8.195 15.172 -11.172 1 95.06 318 GLY B C 1
ATOM 6023 O O . GLY B 1 318 ? -7.141 15.266 -11.805 1 95.06 318 GLY B O 1
ATOM 6024 N N . SER B 1 319 ? -8.688 16.188 -10.508 1 97.31 319 SER B N 1
ATOM 6025 C CA . SER B 1 319 ? -7.918 17.422 -10.414 1 97.31 319 SER B CA 1
ATOM 6026 C C . SER B 1 319 ? -6.73 17.266 -9.469 1 97.31 319 SER B C 1
ATOM 6028 O O . SER B 1 319 ? -6.637 16.281 -8.734 1 97.31 319 SER B O 1
ATOM 6030 N N . ILE B 1 320 ? -5.824 18.25 -9.578 1 98.5 320 ILE B N 1
ATOM 6031 C CA . ILE B 1 320 ? -4.527 18.156 -8.914 1 98.5 320 ILE B CA 1
ATOM 6032 C C . ILE B 1 320 ? -4.402 19.234 -7.848 1 98.5 320 ILE B C 1
ATOM 6034 O O . ILE B 1 320 ? -4.777 20.391 -8.078 1 98.5 320 ILE B O 1
ATOM 6038 N N . ILE B 1 321 ? -3.969 18.875 -6.625 1 98.88 321 ILE B N 1
ATOM 6039 C CA . ILE B 1 321 ? -3.445 19.828 -5.641 1 98.88 321 ILE B CA 1
ATOM 6040 C C . ILE B 1 321 ? -1.933 19.656 -5.52 1 98.88 321 ILE B C 1
ATOM 6042 O O . ILE B 1 321 ? -1.442 18.547 -5.262 1 98.88 321 ILE B O 1
ATOM 6046 N N . ILE B 1 322 ? -1.195 20.734 -5.734 1 98.69 322 ILE B N 1
ATOM 6047 C CA . ILE B 1 322 ? 0.258 20.609 -5.793 1 98.69 322 ILE B CA 1
ATOM 6048 C C . ILE B 1 322 ? 0.904 21.812 -5.117 1 98.69 322 ILE B C 1
ATOM 6050 O O . ILE B 1 322 ? 0.447 22.953 -5.285 1 98.69 322 ILE B O 1
ATOM 6054 N N . GLY B 1 323 ? 1.841 21.578 -4.184 1 97.88 323 GLY B N 1
ATOM 6055 C CA . GLY B 1 323 ? 2.676 22.594 -3.557 1 97.88 323 GLY B CA 1
ATOM 6056 C C . GLY B 1 323 ? 4.16 22.344 -3.734 1 97.88 323 GLY B C 1
ATOM 6057 O O . GLY B 1 323 ? 4.559 21.281 -4.219 1 97.88 323 GLY B O 1
ATOM 6058 N N . GLY B 1 324 ? 4.969 23.266 -3.461 1 95.38 324 GLY B N 1
ATOM 6059 C CA . GLY B 1 324 ? 6.41 23.172 -3.621 1 95.38 324 GLY B CA 1
ATOM 6060 C C . GLY B 1 324 ? 7.039 24.422 -4.199 1 95.38 324 GLY B C 1
ATOM 6061 O O . GLY B 1 324 ? 6.777 25.531 -3.719 1 95.38 324 GLY B O 1
ATOM 6062 N N . ALA B 1 325 ? 7.969 24.25 -5.113 1 93.31 325 ALA B N 1
ATOM 6063 C CA . ALA B 1 325 ? 8.695 25.281 -5.852 1 93.31 325 ALA B CA 1
ATOM 6064 C C . ALA B 1 325 ? 9.695 26 -4.949 1 93.31 325 ALA B C 1
ATOM 6066 O O . ALA B 1 325 ? 10.016 27.172 -5.176 1 93.31 325 ALA B O 1
ATOM 6067 N N . HIS B 1 326 ? 10.211 25.297 -3.918 1 88.75 326 HIS B N 1
ATOM 6068 C CA . HIS B 1 326 ? 11.141 25.906 -2.971 1 88.75 326 HIS B CA 1
ATOM 6069 C C . HIS B 1 326 ? 12.43 26.344 -3.66 1 88.75 326 HIS B C 1
ATOM 6071 O O . HIS B 1 326 ? 13.055 27.312 -3.252 1 88.75 326 HIS B O 1
ATOM 6077 N N . GLN B 1 327 ? 12.773 25.656 -4.695 1 87.06 327 GLN B N 1
ATOM 6078 C CA . GLN B 1 327 ? 14.016 25.938 -5.406 1 87.06 327 GLN B CA 1
ATOM 6079 C C . GLN B 1 327 ? 14 27.344 -6.016 1 87.06 327 GLN B C 1
ATOM 6081 O O . GLN B 1 327 ? 15.039 27.875 -6.395 1 87.06 327 GLN B O 1
ATOM 6086 N N . ILE B 1 328 ? 12.859 27.875 -6.109 1 89.25 328 ILE B N 1
ATOM 6087 C CA . ILE B 1 328 ? 12.719 29.156 -6.793 1 89.25 328 ILE B CA 1
ATOM 6088 C C . ILE B 1 328 ? 12.859 30.297 -5.785 1 89.25 328 ILE B C 1
ATOM 6090 O O . ILE B 1 328 ? 13.422 31.344 -6.098 1 89.25 328 ILE B O 1
ATOM 6094 N N . HIS B 1 329 ? 12.445 30.016 -4.516 1 87.19 329 HIS B N 1
ATOM 6095 C CA . HIS B 1 329 ? 12.352 31.188 -3.646 1 87.19 329 HIS B CA 1
ATOM 6096 C C . HIS B 1 329 ? 13.102 30.953 -2.336 1 87.19 329 HIS B C 1
ATOM 6098 O O . HIS B 1 329 ? 13.203 31.859 -1.509 1 87.19 329 HIS B O 1
ATOM 6104 N N . THR B 1 330 ? 13.602 29.797 -2.109 1 84.31 330 THR B N 1
ATOM 6105 C CA . THR B 1 330 ? 14.383 29.516 -0.911 1 84.31 330 THR B CA 1
ATOM 6106 C C . THR B 1 330 ? 15.875 29.484 -1.233 1 84.31 330 THR B C 1
ATOM 6108 O O . THR B 1 330 ? 16.344 28.625 -1.978 1 84.31 330 THR B O 1
ATOM 6111 N N . PHE B 1 331 ? 16.625 30.391 -0.727 1 84.06 331 PHE B N 1
ATOM 6112 C CA . PHE B 1 331 ? 18.062 30.531 -0.909 1 84.06 331 PHE B CA 1
ATOM 6113 C C . PHE B 1 331 ? 18.781 30.547 0.435 1 84.06 331 PHE B C 1
ATOM 6115 O O . PHE B 1 331 ? 19.312 31.578 0.857 1 84.06 331 PHE B O 1
ATOM 6122 N N . PRO B 1 332 ? 18.828 29.391 0.988 1 78.69 332 PRO B N 1
ATOM 6123 C CA . PRO B 1 332 ? 19.359 29.328 2.35 1 78.69 332 PRO B CA 1
ATOM 6124 C C . PRO B 1 332 ? 20.703 30.047 2.479 1 78.69 332 PRO B C 1
ATOM 6126 O O . PRO B 1 332 ? 21.016 30.609 3.527 1 78.69 332 PRO B O 1
ATOM 6129 N N . GLU B 1 333 ? 21.453 30.016 1.46 1 81.81 333 GLU B N 1
ATOM 6130 C CA . GLU B 1 333 ? 22.781 30.641 1.503 1 81.81 333 GLU B CA 1
ATOM 6131 C C . GLU B 1 333 ? 22.656 32.156 1.681 1 81.81 333 GLU B C 1
ATOM 6133 O O . GLU B 1 333 ? 23.609 32.812 2.109 1 81.81 333 GLU B O 1
ATOM 6138 N N . LYS B 1 334 ? 21.516 32.656 1.399 1 86.5 334 LYS B N 1
ATOM 6139 C CA . LYS B 1 334 ? 21.344 34.094 1.491 1 86.5 334 LYS B CA 1
ATOM 6140 C C . LYS B 1 334 ? 20.906 34.531 2.895 1 86.5 334 LYS B C 1
ATOM 6142 O O . LYS B 1 334 ? 20.812 35.719 3.195 1 86.5 334 LYS B O 1
ATOM 6147 N N . GLY B 1 335 ? 20.656 33.562 3.711 1 86.81 335 GLY B N 1
ATOM 6148 C CA . GLY B 1 335 ? 20.266 33.875 5.082 1 86.81 335 GLY B CA 1
ATOM 6149 C C . GLY B 1 335 ? 18.859 34.406 5.188 1 86.81 335 GLY B C 1
ATOM 6150 O O . GLY B 1 335 ? 18.109 34.438 4.203 1 86.81 335 GLY B O 1
ATOM 6151 N N . ALA B 1 336 ? 18.516 34.906 6.34 1 88.44 336 ALA B N 1
ATOM 6152 C CA . ALA B 1 336 ? 17.172 35.406 6.668 1 88.44 336 ALA B CA 1
ATOM 6153 C C . ALA B 1 336 ? 16.797 36.594 5.812 1 88.44 336 ALA B C 1
ATOM 6155 O O . ALA B 1 336 ? 15.672 36.656 5.305 1 88.44 336 ALA B O 1
ATOM 6156 N N . GLN B 1 337 ? 17.719 37.469 5.543 1 89.88 337 GLN B N 1
ATOM 6157 C CA . GLN B 1 337 ? 17.453 38.688 4.836 1 89.88 337 GLN B CA 1
ATOM 6158 C C . GLN B 1 337 ? 17.234 38.438 3.346 1 89.88 337 GLN B C 1
ATOM 6160 O O . GLN B 1 337 ? 16.453 39.156 2.701 1 89.88 337 GLN B O 1
ATOM 6165 N N . GLY B 1 338 ? 17.875 37.469 2.857 1 89.31 338 GLY B N 1
ATOM 6166 C CA . GLY B 1 338 ? 17.75 37.156 1.445 1 89.31 338 GLY B CA 1
ATOM 6167 C C . GLY B 1 338 ? 16.562 36.25 1.138 1 89.31 338 GLY B C 1
ATOM 6168 O O . GLY B 1 338 ? 16.297 35.938 -0.025 1 89.31 338 GLY B O 1
ATOM 6169 N N . ASN B 1 339 ? 15.789 35.906 2.176 1 92.62 339 ASN B N 1
ATOM 6170 C CA . ASN B 1 339 ? 14.711 34.938 2.02 1 92.62 339 ASN B CA 1
ATOM 6171 C C . ASN B 1 339 ? 13.391 35.469 2.574 1 92.62 339 ASN B C 1
ATOM 6173 O O . ASN B 1 339 ? 12.586 34.719 3.109 1 92.62 339 ASN B O 1
ATOM 6177 N N . THR B 1 340 ? 13.125 36.719 2.445 1 92.62 340 THR B N 1
ATOM 6178 C CA . THR B 1 340 ? 12.008 37.375 3.115 1 92.62 340 THR B CA 1
ATOM 6179 C C . THR B 1 340 ? 10.68 36.969 2.467 1 92.62 340 THR B C 1
ATOM 6181 O O . THR B 1 340 ? 9.617 37.156 3.061 1 92.62 340 THR B O 1
ATOM 6184 N N . GLU B 1 341 ? 10.719 36.469 1.219 1 93.94 341 GLU B N 1
ATOM 6185 C CA . GLU B 1 341 ? 9.484 36.062 0.56 1 93.94 341 GLU B CA 1
ATOM 6186 C C . GLU B 1 341 ? 8.828 34.906 1.299 1 93.94 341 GLU B C 1
ATOM 6188 O O . GLU B 1 341 ? 7.605 34.719 1.242 1 93.94 341 GLU B O 1
ATOM 6193 N N . TRP B 1 342 ? 9.703 34.156 1.968 1 94.38 342 TRP B N 1
ATOM 6194 C CA . TRP B 1 342 ? 9.102 33 2.611 1 94.38 342 TRP B CA 1
ATOM 6195 C C . TRP B 1 342 ? 9.531 32.875 4.07 1 94.38 342 TRP B C 1
ATOM 6197 O O . TRP B 1 342 ? 8.773 32.438 4.922 1 94.38 342 TRP B O 1
ATOM 6207 N N . PHE B 1 343 ? 10.758 33.281 4.449 1 95.19 343 PHE B N 1
ATOM 6208 C CA . PHE B 1 343 ? 11.297 33.125 5.793 1 95.19 343 PHE B CA 1
ATOM 6209 C C . PHE B 1 343 ? 10.773 34.188 6.723 1 95.19 343 PHE B C 1
ATOM 6211 O O . PHE B 1 343 ? 10.859 35.406 6.41 1 95.19 343 PHE B O 1
ATOM 6218 N N . GLY B 1 344 ? 10.273 33.75 7.898 1 94.62 344 GLY B N 1
ATOM 6219 C CA . GLY B 1 344 ? 9.75 34.719 8.859 1 94.62 344 GLY B CA 1
ATOM 6220 C C . GLY B 1 344 ? 8.539 35.469 8.344 1 94.62 344 GLY B C 1
ATOM 6221 O O . GLY B 1 344 ? 8.273 36.594 8.781 1 94.62 344 GLY B O 1
ATOM 6222 N N . ASN B 1 345 ? 7.891 34.938 7.379 1 95.56 345 ASN B N 1
ATOM 6223 C CA . ASN B 1 345 ? 6.773 35.594 6.703 1 95.56 345 ASN B CA 1
ATOM 6224 C C . ASN B 1 345 ? 5.434 35 7.152 1 95.56 345 ASN B C 1
ATOM 6226 O O . ASN B 1 345 ? 5.176 33.812 6.973 1 95.56 345 ASN B O 1
ATOM 6230 N N . ILE B 1 346 ? 4.523 35.75 7.727 1 96.31 346 ILE B N 1
ATOM 6231 C CA . ILE B 1 346 ? 3.248 35.281 8.242 1 96.31 346 ILE B CA 1
ATOM 6232 C C . ILE B 1 346 ? 2.105 35.844 7.395 1 96.31 346 ILE B C 1
ATOM 6234 O O . ILE B 1 346 ? 0.95 35.844 7.828 1 96.31 346 ILE B O 1
ATOM 6238 N N . ASP B 1 347 ? 2.414 36.375 6.18 1 96.06 347 ASP B N 1
ATOM 6239 C CA . ASP B 1 347 ? 1.438 37 5.285 1 96.06 347 ASP B CA 1
ATOM 6240 C C . ASP B 1 347 ? 0.834 35.969 4.34 1 96.06 347 ASP B C 1
ATOM 6242 O O . ASP B 1 347 ? 1.389 35.688 3.271 1 96.06 347 ASP B O 1
ATOM 6246 N N . ASP B 1 348 ? -0.32 35.469 4.688 1 97.38 348 ASP B N 1
ATOM 6247 C CA . ASP B 1 348 ? -0.988 34.531 3.779 1 97.38 348 ASP B CA 1
ATOM 6248 C C . ASP B 1 348 ? -2.025 35.25 2.922 1 97.38 348 ASP B C 1
ATOM 6250 O O . ASP B 1 348 ? -2.926 34.625 2.363 1 97.38 348 ASP B O 1
ATOM 6254 N N . ALA B 1 349 ? -1.973 36.594 2.822 1 96.94 349 ALA B N 1
ATOM 6255 C CA . ALA B 1 349 ? -2.895 37.406 2.035 1 96.94 349 ALA B CA 1
ATOM 6256 C C . ALA B 1 349 ? -2.371 37.625 0.618 1 96.94 349 ALA B C 1
ATOM 6258 O O . ALA B 1 349 ? -3.121 38.031 -0.275 1 96.94 349 ALA B O 1
ATOM 6259 N N . SER B 1 350 ? -1.117 37.438 0.442 1 96.94 350 SER B N 1
ATOM 6260 C CA . SER B 1 350 ? -0.505 37.625 -0.871 1 96.94 350 SER B CA 1
ATOM 6261 C C . SER B 1 350 ? 0.205 36.344 -1.326 1 96.94 350 SER B C 1
ATOM 6263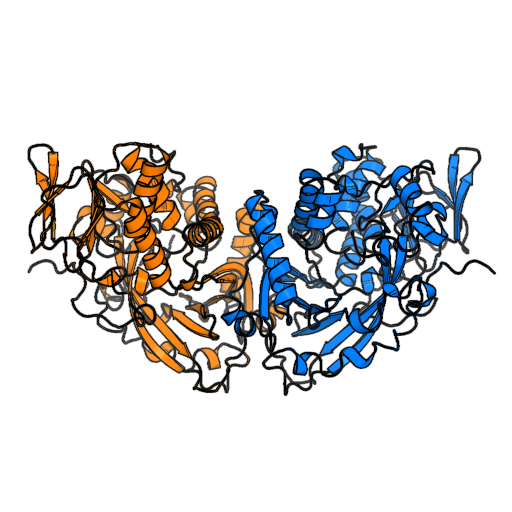 O O . SER B 1 350 ? 0.48 35.469 -0.517 1 96.94 350 SER B O 1
ATOM 6265 N N . LEU B 1 351 ? 0.463 36.25 -2.613 1 97.44 351 LEU B N 1
ATOM 6266 C CA . LEU B 1 351 ? 1.189 35.125 -3.193 1 97.44 351 LEU B CA 1
ATOM 6267 C C . LEU B 1 351 ? 2.695 35.344 -3.084 1 97.44 351 LEU B C 1
ATOM 6269 O O . LEU B 1 351 ? 3.148 36.406 -2.637 1 97.44 351 LEU B O 1
ATOM 6273 N N . ILE B 1 352 ? 3.449 34.312 -3.244 1 97.06 352 ILE B N 1
ATOM 6274 C CA . ILE B 1 352 ? 4.887 34.438 -3.441 1 97.06 352 ILE B CA 1
ATOM 6275 C C . ILE B 1 352 ? 5.176 34.844 -4.891 1 97.06 352 ILE B C 1
ATOM 6277 O O . ILE B 1 352 ? 5.062 34 -5.797 1 97.06 352 ILE B O 1
ATOM 6281 N N . GLU B 1 353 ? 5.621 35.969 -5.121 1 95.44 353 GLU B N 1
ATOM 6282 C CA . GLU B 1 353 ? 5.711 36.562 -6.453 1 95.44 353 GLU B CA 1
ATOM 6283 C C . GLU B 1 353 ? 6.676 35.781 -7.34 1 95.44 353 GLU B C 1
ATOM 6285 O O . GLU B 1 353 ? 6.414 35.594 -8.531 1 95.44 353 GLU B O 1
ATOM 6290 N N . SER B 1 354 ? 7.723 35.344 -6.844 1 94.31 354 SER B N 1
ATOM 6291 C CA . SER B 1 354 ? 8.758 34.688 -7.625 1 94.31 354 SER B CA 1
ATOM 6292 C C . SER B 1 354 ? 8.281 33.312 -8.117 1 94.31 354 SER B C 1
ATOM 6294 O O . SER B 1 354 ? 8.859 32.75 -9.047 1 94.31 354 SER B O 1
ATOM 6296 N N . THR B 1 355 ? 7.227 32.781 -7.48 1 94.81 355 THR B N 1
ATOM 6297 C CA . THR B 1 355 ? 6.855 31.406 -7.723 1 94.81 355 THR B CA 1
ATOM 6298 C C . THR B 1 355 ? 5.453 31.312 -8.32 1 94.81 355 THR B C 1
ATOM 6300 O O . THR B 1 355 ? 5.039 30.25 -8.789 1 94.81 355 THR B O 1
ATOM 6303 N N . LYS B 1 356 ? 4.727 32.344 -8.438 1 95.19 356 LYS B N 1
ATOM 6304 C CA . LYS B 1 356 ? 3.301 32.312 -8.75 1 95.19 356 LYS B CA 1
ATOM 6305 C C . LYS B 1 356 ? 3.055 31.703 -10.133 1 95.19 356 LYS B C 1
ATOM 6307 O O . LYS B 1 356 ? 1.988 31.141 -10.383 1 95.19 356 LYS B O 1
ATOM 6312 N N . ASP B 1 357 ? 4.023 31.719 -11.07 1 97 357 ASP B N 1
ATOM 6313 C CA . ASP B 1 357 ? 3.822 31.219 -12.438 1 97 357 ASP B CA 1
ATOM 6314 C C . ASP B 1 357 ? 4.434 29.844 -12.617 1 97 357 ASP B C 1
ATOM 6316 O O . ASP B 1 357 ? 4.43 29.297 -13.719 1 97 357 ASP B O 1
ATOM 6320 N N . TYR B 1 358 ? 4.977 29.297 -11.57 1 96.12 358 TYR B N 1
ATOM 6321 C CA . TYR B 1 358 ? 5.715 28.031 -11.625 1 96.12 358 TYR B CA 1
ATOM 6322 C C . TYR B 1 358 ? 4.82 26.891 -12.109 1 96.12 358 TYR B C 1
ATOM 6324 O O . TYR B 1 358 ? 5.277 26 -12.812 1 96.12 358 TYR B O 1
ATOM 6332 N N . TRP B 1 359 ? 3.527 26.906 -11.844 1 97.38 359 TRP B N 1
ATOM 6333 C CA . TRP B 1 359 ? 2.648 25.766 -12.055 1 97.38 359 TRP B CA 1
ATOM 6334 C C . TRP B 1 359 ? 1.968 25.844 -13.414 1 97.38 359 TRP B C 1
ATOM 6336 O O . TRP B 1 359 ? 1.23 24.938 -13.797 1 97.38 359 TRP B O 1
ATOM 6346 N N . ASP B 1 360 ? 2.219 26.953 -14.172 1 97.25 360 ASP B N 1
ATOM 6347 C CA . ASP B 1 360 ? 1.674 27.047 -15.523 1 97.25 360 ASP B CA 1
ATOM 6348 C C . ASP B 1 360 ? 2.197 25.906 -16.406 1 97.25 360 ASP B C 1
ATOM 6350 O O . ASP B 1 360 ? 3.406 25.797 -16.609 1 97.25 360 ASP B O 1
ATOM 6354 N N . GLY B 1 361 ? 1.283 25.109 -16.891 1 98.06 361 GLY B N 1
ATOM 6355 C CA . GLY B 1 361 ? 1.65 24 -17.766 1 98.06 361 GLY B CA 1
ATOM 6356 C C . GLY B 1 361 ? 2.381 22.891 -17.047 1 98.06 361 GLY B C 1
ATOM 6357 O O . GLY B 1 361 ? 3.109 22.109 -17.672 1 98.06 361 GLY B O 1
ATOM 6358 N N . TYR B 1 362 ? 2.266 22.875 -15.789 1 98.38 362 TYR B N 1
ATOM 6359 C CA . TYR B 1 362 ? 3.047 21.953 -14.977 1 98.38 362 TYR B CA 1
ATOM 6360 C C . TYR B 1 362 ? 2.771 20.516 -15.383 1 98.38 362 TYR B C 1
ATOM 6362 O O . TYR B 1 362 ? 3.703 19.734 -15.633 1 98.38 362 TYR B O 1
ATOM 6370 N N . MET B 1 363 ? 1.487 20.094 -15.469 1 98.5 363 MET B N 1
ATOM 6371 C CA . MET B 1 363 ? 1.144 18.719 -15.812 1 98.5 363 MET B CA 1
ATOM 6372 C C . MET B 1 363 ? 1.634 18.375 -17.219 1 98.5 363 MET B C 1
ATOM 6374 O O . MET B 1 363 ? 2.15 17.281 -17.438 1 98.5 363 MET B O 1
ATOM 6378 N N . GLN B 1 364 ? 1.494 19.281 -18.141 1 98.31 364 GLN B N 1
ATOM 6379 C CA . GLN B 1 364 ? 1.929 19.094 -19.516 1 98.31 364 GLN B CA 1
ATOM 6380 C C . GLN B 1 364 ? 3.441 18.906 -19.594 1 98.31 364 GLN B C 1
ATOM 6382 O O . GLN B 1 364 ? 3.936 18.141 -20.422 1 98.31 364 GLN B O 1
ATOM 6387 N N . ARG B 1 365 ? 4.152 19.562 -18.75 1 97.81 365 ARG B N 1
ATOM 6388 C CA . ARG B 1 365 ? 5.613 19.531 -18.766 1 97.81 365 ARG B CA 1
ATOM 6389 C C . ARG B 1 365 ? 6.129 18.219 -18.172 1 97.81 365 ARG B C 1
ATOM 6391 O O . ARG B 1 365 ? 7.078 17.625 -18.688 1 97.81 365 ARG B O 1
ATOM 6398 N N . TYR B 1 366 ? 5.414 17.703 -17.156 1 97.88 366 TYR B N 1
ATOM 6399 C CA . TYR B 1 366 ? 6.102 16.703 -16.359 1 97.88 366 TYR B CA 1
ATOM 6400 C C . TYR B 1 366 ? 5.398 15.352 -16.469 1 97.88 366 TYR B C 1
ATOM 6402 O O . TYR B 1 366 ? 5.98 14.32 -16.125 1 97.88 366 TYR B O 1
ATOM 6410 N N . PHE B 1 367 ? 4.188 15.305 -16.922 1 98 367 PHE B N 1
ATOM 6411 C CA . PHE B 1 367 ? 3.457 14.047 -16.875 1 98 367 PHE B CA 1
ATOM 6412 C C . PHE B 1 367 ? 3.072 13.586 -18.281 1 98 367 PHE B C 1
ATOM 6414 O O . PHE B 1 367 ? 2.432 14.328 -19.016 1 98 367 PHE B O 1
ATOM 6421 N N . ALA B 1 368 ? 3.451 12.359 -18.547 1 95.88 368 ALA B N 1
ATOM 6422 C CA . ALA B 1 368 ? 3.082 11.75 -19.828 1 95.88 368 ALA B CA 1
ATOM 6423 C C . ALA B 1 368 ? 1.566 11.648 -19.969 1 95.88 368 ALA B C 1
ATOM 6425 O O . ALA B 1 368 ? 0.874 11.281 -19.016 1 95.88 368 ALA B O 1
ATOM 6426 N N . GLY B 1 369 ? 1.021 12 -21.125 1 94 369 GLY B N 1
ATOM 6427 C CA . GLY B 1 369 ? -0.404 11.883 -21.391 1 94 369 GLY B CA 1
ATOM 6428 C C . GLY B 1 369 ? -1.171 13.156 -21.094 1 94 369 GLY B C 1
ATOM 6429 O O . GLY B 1 369 ? -2.35 13.273 -21.438 1 94 369 GLY B O 1
ATOM 6430 N N . TRP B 1 370 ? -0.478 14.148 -20.531 1 97 370 TRP B N 1
ATOM 6431 C CA . TRP B 1 370 ? -1.156 15.367 -20.125 1 97 370 TRP B CA 1
ATOM 6432 C C . TRP B 1 370 ? -0.899 16.5 -21.109 1 97 370 TRP B C 1
ATOM 6434 O O . TRP B 1 370 ? -1.424 17.609 -20.953 1 97 370 TRP B O 1
ATOM 6444 N N . GLU B 1 371 ? -0.208 16.219 -22.156 1 96 371 GLU B N 1
ATOM 6445 C CA . GLU B 1 371 ? 0.314 17.234 -23.062 1 96 371 GLU B CA 1
ATOM 6446 C C . GLU B 1 371 ? -0.816 18.031 -23.719 1 96 371 GLU B C 1
ATOM 6448 O O . GLU B 1 371 ? -0.717 19.25 -23.875 1 96 371 GLU B O 1
ATOM 6453 N N . ASP B 1 372 ? -1.899 17.391 -24.016 1 94.62 372 ASP B N 1
ATOM 6454 C CA . ASP B 1 372 ? -2.955 18.047 -24.781 1 94.62 372 ASP B CA 1
ATOM 6455 C C . ASP B 1 372 ? -4.242 18.156 -23.969 1 94.62 372 ASP B C 1
ATOM 6457 O O . ASP B 1 372 ? -5.336 18.219 -24.531 1 94.62 372 ASP B O 1
ATOM 6461 N N . THR B 1 373 ? -4.121 18.172 -22.672 1 96.31 373 THR B N 1
ATOM 6462 C CA . THR B 1 373 ? -5.305 18.109 -21.812 1 96.31 373 THR B CA 1
ATOM 6463 C C . THR B 1 373 ? -5.867 19.516 -21.578 1 96.31 373 THR B C 1
ATOM 6465 O O . THR B 1 373 ? -7.004 19.672 -21.125 1 96.31 373 THR B O 1
ATOM 6468 N N . GLY B 1 374 ? -5.078 20.562 -21.797 1 97.5 374 GLY B N 1
ATOM 6469 C CA . GLY B 1 374 ? -5.473 21.922 -21.438 1 97.5 374 GLY B CA 1
ATOM 6470 C C . GLY B 1 374 ? -5.473 22.172 -19.953 1 97.5 374 GLY B C 1
ATOM 6471 O O . GLY B 1 374 ? -6.043 23.172 -19.484 1 97.5 374 GLY B O 1
ATOM 6472 N N . ALA B 1 375 ? -4.848 21.328 -19.188 1 98.12 375 ALA B N 1
ATOM 6473 C CA . ALA B 1 375 ? -4.77 21.516 -17.75 1 98.12 375 ALA B CA 1
ATOM 6474 C C . ALA B 1 375 ? -4.18 22.875 -17.391 1 98.12 375 ALA B C 1
ATOM 6476 O O . ALA B 1 375 ? -3.211 23.312 -18.016 1 98.12 375 ALA B O 1
ATOM 6477 N N . LYS B 1 376 ? -4.758 23.547 -16.438 1 98.19 376 LYS B N 1
ATOM 6478 C CA . LYS B 1 376 ? -4.312 24.875 -16.016 1 98.19 376 LYS B CA 1
ATOM 6479 C C . LYS B 1 376 ? -4.566 25.109 -14.531 1 98.19 376 LYS B C 1
ATOM 6481 O O . LYS B 1 376 ? -5.348 24.391 -13.914 1 98.19 376 LYS B O 1
ATOM 6486 N N . VAL B 1 377 ? -3.965 26.109 -14.016 1 98.25 377 VAL B N 1
ATOM 6487 C CA . VAL B 1 377 ? -4.156 26.516 -12.625 1 98.25 377 VAL B CA 1
ATOM 6488 C C . VAL B 1 377 ? -5.52 27.188 -12.469 1 98.25 377 VAL B C 1
ATOM 6490 O O . VAL B 1 377 ? -5.828 28.141 -13.172 1 98.25 377 VAL B O 1
ATOM 6493 N N . GLU B 1 378 ? -6.332 26.641 -11.57 1 97.5 378 GLU B N 1
ATOM 6494 C CA . GLU B 1 378 ? -7.625 27.234 -11.242 1 97.5 378 GLU B CA 1
ATOM 6495 C C . GLU B 1 378 ? -7.508 28.172 -10.047 1 97.5 378 GLU B C 1
ATOM 6497 O O . GLU B 1 378 ? -8.172 29.203 -9.992 1 97.5 378 GLU B O 1
ATOM 6502 N N . GLU B 1 379 ? -6.805 27.75 -9.086 1 96.94 379 GLU B N 1
ATOM 6503 C CA . GLU B 1 379 ? -6.594 28.5 -7.848 1 96.94 379 GLU B CA 1
ATOM 6504 C C . GLU B 1 379 ? -5.137 28.422 -7.398 1 96.94 379 GLU B C 1
ATOM 6506 O O . GLU B 1 379 ? -4.469 27.406 -7.613 1 96.94 379 GLU B O 1
ATOM 6511 N N . LEU B 1 380 ? -4.711 29.469 -6.898 1 97.94 380 LEU B N 1
ATOM 6512 C CA . LEU B 1 380 ? -3.404 29.609 -6.266 1 97.94 380 LEU B CA 1
ATOM 6513 C C . LEU B 1 380 ? -3.525 30.281 -4.902 1 97.94 380 LEU B C 1
ATOM 6515 O O . LEU B 1 380 ? -4.238 31.281 -4.762 1 97.94 380 LEU B O 1
ATOM 6519 N N . TRP B 1 381 ? -2.869 29.688 -3.863 1 98.5 381 TRP B N 1
ATOM 6520 C CA . TRP B 1 381 ? -2.971 30.297 -2.541 1 98.5 381 TRP B CA 1
ATOM 6521 C C . TRP B 1 381 ? -1.706 30.047 -1.727 1 98.5 381 TRP B C 1
ATOM 6523 O O . TRP B 1 381 ? -0.86 29.234 -2.117 1 98.5 381 TRP B O 1
ATOM 6533 N N . THR B 1 382 ? -1.508 30.812 -0.712 1 98.12 382 THR B N 1
ATOM 6534 C CA . THR B 1 382 ? -0.365 30.672 0.183 1 98.12 382 THR B CA 1
ATOM 6535 C C . THR B 1 382 ? -0.812 30.188 1.562 1 98.12 382 THR B C 1
ATOM 6537 O O . THR B 1 382 ? -1.99 30.297 1.909 1 98.12 382 THR B O 1
ATOM 6540 N N . GLY B 1 383 ? 0.004 29.547 2.287 1 97.81 383 GLY B N 1
ATOM 6541 C CA . GLY B 1 383 ? -0.141 29.141 3.678 1 97.81 383 GLY B CA 1
ATOM 6542 C C . GLY B 1 383 ? 1.121 29.344 4.492 1 97.81 383 GLY B C 1
ATOM 6543 O O . GLY B 1 383 ? 2.215 29.453 3.938 1 97.81 383 GLY B O 1
ATOM 6544 N N . ILE B 1 384 ? 0.906 29.516 5.773 1 98.06 384 ILE B N 1
ATOM 6545 C CA . ILE B 1 384 ? 2.023 29.766 6.68 1 98.06 384 ILE B CA 1
ATOM 6546 C C . ILE B 1 384 ? 2.32 28.5 7.488 1 98.06 384 ILE B C 1
ATOM 6548 O O . ILE B 1 384 ? 1.474 28.031 8.258 1 98.06 384 ILE B O 1
ATOM 6552 N N . MET B 1 385 ? 3.494 27.938 7.293 1 97.88 385 MET B N 1
ATOM 6553 C CA . MET B 1 385 ? 3.975 26.766 8.023 1 97.88 385 MET B CA 1
ATOM 6554 C C . MET B 1 385 ? 4.816 27.188 9.227 1 97.88 385 MET B C 1
ATOM 6556 O O . MET B 1 385 ? 5.379 28.281 9.242 1 97.88 385 MET B O 1
ATOM 6560 N N . GLY B 1 386 ? 4.812 26.391 10.266 1 97.94 386 GLY B N 1
ATOM 6561 C CA . GLY B 1 386 ? 5.715 26.547 11.391 1 97.94 386 GLY B CA 1
ATOM 6562 C C . GLY B 1 386 ? 6.875 25.562 11.367 1 97.94 386 GLY B C 1
ATOM 6563 O O . GLY B 1 386 ? 6.691 24.375 11.578 1 97.94 386 GLY B O 1
ATOM 6564 N N . TYR B 1 387 ? 8.102 26.109 11.18 1 96.81 387 TYR B N 1
ATOM 6565 C CA . TYR B 1 387 ? 9.297 25.281 11.117 1 96.81 387 TYR B CA 1
ATOM 6566 C C . TYR B 1 387 ? 10.047 25.297 12.445 1 96.81 387 TYR B C 1
ATOM 6568 O O . TYR B 1 387 ? 10.344 26.359 12.977 1 96.81 387 TYR B O 1
ATOM 6576 N N . SER B 1 388 ? 10.281 24.109 12.906 1 97.31 388 SER B N 1
ATOM 6577 C CA . SER B 1 388 ? 11.164 24.016 14.07 1 97.31 388 SER B CA 1
ATOM 6578 C C . SER B 1 388 ? 12.625 24.203 13.672 1 97.31 388 SER B C 1
ATOM 6580 O O . SER B 1 388 ? 13.047 23.719 12.617 1 97.31 388 SER B O 1
ATOM 6582 N N . SER B 1 389 ? 13.383 24.812 14.562 1 96.44 389 SER B N 1
ATOM 6583 C CA . SER B 1 389 ? 14.797 25.078 14.297 1 96.44 389 SER B CA 1
ATOM 6584 C C . SER B 1 389 ? 15.594 23.781 14.227 1 96.44 389 SER B C 1
ATOM 6586 O O . SER B 1 389 ? 16.688 23.75 13.664 1 96.44 389 SER B O 1
ATOM 6588 N N . ASP B 1 390 ? 15.07 22.703 14.789 1 96.5 390 ASP B N 1
ATOM 6589 C CA . ASP B 1 390 ? 15.82 21.438 14.828 1 96.5 390 ASP B CA 1
ATOM 6590 C C . ASP B 1 390 ? 15.039 20.328 14.141 1 96.5 390 ASP B C 1
ATOM 6592 O O . ASP B 1 390 ? 15.266 19.141 14.414 1 96.5 390 ASP B O 1
ATOM 6596 N N . SER B 1 391 ? 14 20.594 13.375 1 96 391 SER B N 1
ATOM 6597 C CA . SER B 1 391 ? 13.281 19.703 12.461 1 96 391 SER B CA 1
ATOM 6598 C C . SER B 1 391 ? 12.281 18.828 13.211 1 96 391 SER B C 1
ATOM 6600 O O . SER B 1 391 ? 11.602 18 12.609 1 96 391 SER B O 1
ATOM 6602 N N . ALA B 1 392 ? 12.195 18.953 14.5 1 97.88 392 ALA B N 1
ATOM 6603 C CA . ALA B 1 392 ? 11.227 18.203 15.289 1 97.88 392 ALA B CA 1
ATOM 6604 C C . ALA B 1 392 ? 10.188 19.125 15.922 1 97.88 392 ALA B C 1
ATOM 6606 O O . ALA B 1 392 ? 10.523 20.203 16.391 1 97.88 392 ALA B O 1
ATOM 6607 N N . PRO B 1 393 ? 8.914 18.734 15.883 1 98.62 393 PRO B N 1
ATOM 6608 C CA . PRO B 1 393 ? 7.914 19.578 16.547 1 98.62 393 PRO B CA 1
ATOM 6609 C C . PRO B 1 393 ? 8.156 19.703 18.062 1 98.62 393 PRO B C 1
ATOM 6611 O O . PRO B 1 393 ? 9 18.984 18.609 1 98.62 393 PRO B O 1
ATOM 6614 N N . HIS B 1 394 ? 7.535 20.688 18.672 1 98.88 394 HIS B N 1
ATOM 6615 C CA . HIS B 1 394 ? 7.512 20.875 20.109 1 98.88 394 HIS B CA 1
ATOM 6616 C C . HIS B 1 394 ? 6.176 20.438 20.703 1 98.88 394 HIS B C 1
ATOM 6618 O O . HIS B 1 394 ? 5.141 21.047 20.438 1 98.88 394 HIS B O 1
ATOM 6624 N N . ILE B 1 395 ? 6.207 19.391 21.5 1 98.94 395 ILE B N 1
ATOM 6625 C CA . ILE B 1 395 ? 4.977 18.859 22.078 1 98.94 395 ILE B CA 1
ATOM 6626 C C . ILE B 1 395 ? 5.176 18.594 23.562 1 98.94 395 ILE B C 1
ATOM 6628 O O . ILE B 1 395 ? 6.176 18.016 23.984 1 98.94 395 ILE B O 1
ATOM 6632 N N . GLY B 1 396 ? 4.25 19.062 24.375 1 98.81 396 GLY B N 1
ATOM 6633 C CA . GLY B 1 396 ? 4.277 18.766 25.797 1 98.81 396 GLY B CA 1
ATOM 6634 C C . GLY B 1 396 ? 4.156 19.984 26.672 1 98.81 396 GLY B C 1
ATOM 6635 O O . GLY B 1 396 ? 3.797 21.062 26.188 1 98.81 396 GLY B O 1
ATOM 6636 N N . PRO B 1 397 ? 4.391 19.812 28.031 1 98.38 397 PRO B N 1
ATOM 6637 C CA . PRO B 1 397 ? 4.363 20.953 28.938 1 98.38 397 PRO B CA 1
ATOM 6638 C C . PRO B 1 397 ? 5.453 21.984 28.641 1 98.38 397 PRO B C 1
ATOM 6640 O O . PRO B 1 397 ? 6.605 21.609 28.391 1 98.38 397 PRO B O 1
ATOM 6643 N N . ILE B 1 398 ? 5.031 23.234 28.578 1 98.19 398 ILE B N 1
ATOM 6644 C CA . ILE B 1 398 ? 6.008 24.297 28.375 1 98.19 398 ILE B CA 1
ATOM 6645 C C . ILE B 1 398 ? 6.863 24.453 29.641 1 98.19 398 ILE B C 1
ATOM 6647 O O . ILE B 1 398 ? 6.34 24.719 30.719 1 98.19 398 ILE B O 1
ATOM 6651 N N . PRO B 1 399 ? 8.148 24.297 29.484 1 96.69 399 PRO B N 1
ATOM 6652 C CA . PRO B 1 399 ? 9 24.234 30.672 1 96.69 399 PRO B CA 1
ATOM 6653 C C . PRO B 1 399 ? 8.898 25.5 31.516 1 96.69 399 PRO B C 1
ATOM 6655 O O . PRO B 1 399 ? 9.008 25.438 32.75 1 96.69 399 PRO B O 1
ATOM 6658 N N . SER B 1 400 ? 8.695 26.625 31.031 1 94.12 400 SER B N 1
ATOM 6659 C CA . SER B 1 400 ? 8.781 27.891 31.734 1 94.12 400 SER B CA 1
ATOM 6660 C C . SER B 1 400 ? 7.398 28.359 32.188 1 94.12 400 SER B C 1
ATOM 6662 O O . SER B 1 400 ? 7.27 29.422 32.812 1 94.12 400 SER B O 1
ATOM 6664 N N . ARG B 1 401 ? 6.406 27.578 31.922 1 95.44 401 ARG B N 1
ATOM 6665 C CA . ARG B 1 401 ? 5.043 28.031 32.188 1 95.44 401 ARG B CA 1
ATOM 6666 C C . ARG B 1 401 ? 4.207 26.922 32.812 1 95.44 401 ARG B C 1
ATOM 6668 O O . ARG B 1 401 ? 3.916 25.906 32.156 1 95.44 401 ARG B O 1
ATOM 6675 N N . ASP B 1 402 ? 3.727 27.203 34 1 94.88 402 ASP B N 1
ATOM 6676 C CA . ASP B 1 402 ? 2.941 26.219 34.75 1 94.88 402 ASP B CA 1
ATOM 6677 C C . ASP B 1 402 ? 1.573 26.016 34.094 1 94.88 402 ASP B C 1
ATOM 6679 O O . ASP B 1 402 ? 0.885 26.984 33.75 1 94.88 402 ASP B O 1
ATOM 6683 N N . ASN B 1 403 ? 1.244 24.781 33.844 1 96.62 403 ASN B N 1
ATOM 6684 C CA . ASN B 1 403 ? -0.064 24.375 33.375 1 96.62 403 ASN B CA 1
ATOM 6685 C C . ASN B 1 403 ? -0.323 24.906 31.953 1 96.62 403 ASN B C 1
ATOM 6687 O O . ASN B 1 403 ? -1.472 25.156 31.578 1 96.62 403 ASN B O 1
ATOM 6691 N N . GLN B 1 404 ? 0.704 25.141 31.25 1 98.25 404 GLN B N 1
ATOM 6692 C CA . GLN B 1 404 ? 0.61 25.469 29.828 1 98.25 404 GLN B CA 1
ATOM 6693 C C . GLN B 1 404 ? 1.334 24.438 28.969 1 98.25 404 GLN B C 1
ATOM 6695 O O . GLN B 1 404 ? 2.387 23.922 29.359 1 98.25 404 GLN B O 1
ATOM 6700 N N . PHE B 1 405 ? 0.753 24.047 27.906 1 98.81 405 PHE B N 1
ATOM 6701 C CA . PHE B 1 405 ? 1.239 23.016 27 1 98.81 405 PHE B CA 1
ATOM 6702 C C . PHE B 1 405 ? 1.328 23.547 25.562 1 98.81 405 PHE B C 1
ATOM 6704 O O . PHE B 1 405 ? 0.761 24.594 25.25 1 98.81 405 PHE B O 1
ATOM 6711 N N . ILE B 1 406 ? 2.066 22.781 24.766 1 98.88 406 ILE B N 1
ATOM 6712 C CA . ILE B 1 406 ? 2.24 23.234 23.391 1 98.88 406 ILE B CA 1
ATOM 6713 C C . ILE B 1 406 ? 2.232 22.031 22.438 1 98.88 406 ILE B C 1
ATOM 6715 O O . ILE B 1 406 ? 2.637 20.938 22.828 1 98.88 406 ILE B O 1
ATOM 6719 N N . ALA B 1 407 ? 1.697 22.125 21.281 1 98.94 407 ALA B N 1
ATOM 6720 C CA . ALA B 1 407 ? 1.853 21.312 20.078 1 98.94 407 ALA B CA 1
ATOM 6721 C C . ALA B 1 407 ? 1.993 22.172 18.844 1 98.94 407 ALA B C 1
ATOM 6723 O O . ALA B 1 407 ? 1.002 22.703 18.328 1 98.94 407 ALA B O 1
ATOM 6724 N N . ALA B 1 408 ? 3.223 22.359 18.328 1 98.81 408 ALA B N 1
ATOM 6725 C CA . ALA B 1 408 ? 3.518 23.312 17.266 1 98.81 408 ALA B CA 1
ATOM 6726 C C . ALA B 1 408 ? 4.855 22.984 16.594 1 98.81 408 ALA B C 1
ATOM 6728 O O . ALA B 1 408 ? 5.59 22.109 17.062 1 98.81 408 ALA B O 1
ATOM 6729 N N . GLY B 1 409 ? 5.074 23.641 15.484 1 98.56 409 GLY B N 1
ATOM 6730 C CA . GLY B 1 409 ? 6.332 23.469 14.773 1 98.56 409 GLY B CA 1
ATOM 6731 C C . GLY B 1 409 ? 6.371 22.203 13.938 1 98.56 409 GLY B C 1
ATOM 6732 O O . GLY B 1 409 ? 7.348 21.453 13.977 1 98.56 409 GLY B O 1
ATOM 6733 N N . PHE B 1 410 ? 5.43 21.953 13.141 1 98.31 410 PHE B N 1
ATOM 6734 C CA . PHE B 1 410 ? 5.25 20.672 12.477 1 98.31 410 PHE B CA 1
ATOM 6735 C C . PHE B 1 410 ? 5.93 20.656 11.117 1 98.31 410 PHE B C 1
ATOM 6737 O O . PHE B 1 410 ? 5.719 19.75 10.312 1 98.31 410 PHE B O 1
ATOM 6744 N N . ASN B 1 411 ? 6.656 21.672 10.734 1 96.06 411 ASN B N 1
ATOM 6745 C CA . ASN B 1 411 ? 7.566 21.734 9.594 1 96.06 411 ASN B CA 1
ATOM 6746 C C . ASN B 1 411 ? 6.828 21.531 8.273 1 96.06 411 ASN B C 1
ATOM 6748 O O . ASN B 1 411 ? 7.359 20.922 7.348 1 96.06 411 ASN B O 1
ATOM 6752 N N . GLY B 1 412 ? 5.582 21.922 8.203 1 95.88 412 GLY B N 1
ATOM 6753 C CA . GLY B 1 412 ? 4.805 21.703 7 1 95.88 412 GLY B CA 1
ATOM 6754 C C . GLY B 1 412 ? 4.43 20.234 6.793 1 95.88 412 GLY B C 1
ATOM 6755 O O . GLY B 1 412 ? 3.959 19.859 5.719 1 95.88 412 GLY B O 1
ATOM 6756 N N . HIS B 1 413 ? 4.617 19.438 7.758 1 96.94 413 HIS B N 1
ATOM 6757 C CA . HIS B 1 413 ? 4.449 18 7.727 1 96.94 413 HIS B CA 1
ATOM 6758 C C . HIS B 1 413 ? 3.502 17.531 8.828 1 96.94 413 HIS B C 1
ATOM 6760 O O . HIS B 1 413 ? 3.762 16.516 9.492 1 96.94 413 HIS B O 1
ATOM 6766 N N . GLY B 1 414 ? 2.391 18.141 8.961 1 97.94 414 GLY B N 1
ATOM 6767 C CA . GLY B 1 414 ? 1.509 17.922 10.094 1 97.94 414 GLY B CA 1
ATOM 6768 C C . GLY B 1 414 ? 0.537 16.781 9.867 1 97.94 414 GLY B C 1
ATOM 6769 O O . GLY B 1 414 ? 0.075 16.141 10.828 1 97.94 414 GLY B O 1
ATOM 6770 N N . MET B 1 415 ? 0.18 16.406 8.602 1 98.31 415 MET B N 1
ATOM 6771 C CA . MET B 1 415 ? -0.898 15.469 8.312 1 98.31 415 MET B CA 1
ATOM 6772 C C . MET B 1 415 ? -0.579 14.086 8.867 1 98.31 415 MET B C 1
ATOM 6774 O O . MET B 1 415 ? -1.415 13.477 9.531 1 98.31 415 MET B O 1
ATOM 6778 N N . PRO B 1 416 ? 0.633 13.641 8.766 1 98.31 416 PRO B N 1
ATOM 6779 C CA . PRO B 1 416 ? 0.945 12.336 9.336 1 98.31 416 PRO B CA 1
ATOM 6780 C C . PRO B 1 416 ? 1.61 12.43 10.703 1 98.31 416 PRO B C 1
ATOM 6782 O O . PRO B 1 416 ? 2.361 11.531 11.094 1 98.31 416 PRO B O 1
ATOM 6785 N N . VAL B 1 417 ? 1.41 13.5 11.469 1 98.69 417 VAL B N 1
ATOM 6786 C CA . VAL B 1 417 ? 2.119 13.68 12.734 1 98.69 417 VAL B CA 1
ATOM 6787 C C . VAL B 1 417 ? 1.143 14.133 13.812 1 98.69 417 VAL B C 1
ATOM 6789 O O . VAL B 1 417 ? 1.166 13.633 14.938 1 98.69 417 VAL B O 1
ATOM 6792 N N . ILE B 1 418 ? 0.175 14.945 13.5 1 98.88 418 ILE B N 1
ATOM 6793 C CA . ILE B 1 418 ? -0.551 15.75 14.477 1 98.88 418 ILE B CA 1
ATOM 6794 C C . ILE B 1 418 ? -1.552 14.883 15.227 1 98.88 418 ILE B C 1
ATOM 6796 O O . ILE B 1 418 ? -1.653 14.953 16.453 1 98.88 418 ILE B O 1
ATOM 6800 N N . PHE B 1 419 ? -2.311 14.031 14.531 1 98.88 419 PHE B N 1
ATOM 6801 C CA . PHE B 1 419 ? -3.439 13.328 15.141 1 98.88 419 PHE B CA 1
ATOM 6802 C C . PHE B 1 419 ? -2.984 12.508 16.344 1 98.88 419 PHE B C 1
ATOM 6804 O O . PHE B 1 419 ? -3.566 12.609 17.422 1 98.88 419 PHE B O 1
ATOM 6811 N N . LEU B 1 420 ? -1.92 11.766 16.172 1 98.88 420 LEU B N 1
ATOM 6812 C CA . LEU B 1 420 ? -1.448 10.914 17.266 1 98.88 420 LEU B CA 1
ATOM 6813 C C . LEU B 1 420 ? -0.619 11.719 18.266 1 98.88 420 LEU B C 1
ATOM 6815 O O . LEU B 1 420 ? -0.547 11.367 19.438 1 98.88 420 LEU B O 1
ATOM 6819 N N . SER B 1 421 ? 0.02 12.781 17.812 1 98.88 421 SER B N 1
ATOM 6820 C CA . SER B 1 421 ? 0.705 13.656 18.75 1 98.88 421 SER B CA 1
ATOM 6821 C C . SER B 1 421 ? -0.266 14.234 19.766 1 98.88 421 SER B C 1
ATOM 6823 O O . SER B 1 421 ? 0.032 14.266 20.969 1 98.88 421 SER B O 1
ATOM 6825 N N . THR B 1 422 ? -1.437 14.641 19.281 1 98.88 422 THR B N 1
ATOM 6826 C CA . THR B 1 422 ? -2.395 15.281 20.172 1 98.88 422 THR B CA 1
ATOM 6827 C C . THR B 1 422 ? -3.115 14.234 21.016 1 98.88 422 THR B C 1
ATOM 6829 O O . THR B 1 422 ? -3.652 14.555 22.078 1 98.88 422 THR B O 1
ATOM 6832 N N . LYS B 1 423 ? -3.129 12.992 20.578 1 98.81 423 LYS B N 1
ATOM 6833 C CA . LYS B 1 423 ? -3.619 11.922 21.438 1 98.81 423 LYS B CA 1
ATOM 6834 C C . LYS B 1 423 ? -2.736 11.758 22.672 1 98.81 423 LYS B C 1
ATOM 6836 O O . LYS B 1 423 ? -3.236 11.688 23.797 1 98.81 423 LYS B O 1
ATOM 6841 N N . GLY B 1 424 ? -1.43 11.68 22.375 1 98.75 424 GLY B N 1
ATOM 6842 C CA . GLY B 1 424 ? -0.498 11.617 23.484 1 98.75 424 GLY B CA 1
ATOM 6843 C C . GLY B 1 424 ? -0.573 12.828 24.406 1 98.75 424 GLY B C 1
ATOM 6844 O O . GLY B 1 424 ? -0.514 12.688 25.625 1 98.75 424 GLY B O 1
ATOM 6845 N N . LEU B 1 425 ? -0.693 13.984 23.828 1 98.81 425 LEU B N 1
ATOM 6846 C CA . LEU B 1 425 ? -0.792 15.227 24.594 1 98.81 425 LEU B CA 1
ATOM 6847 C C . LEU B 1 425 ? -2.033 15.219 25.484 1 98.81 425 LEU B C 1
ATOM 6849 O O . LEU B 1 425 ? -1.99 15.688 26.609 1 98.81 425 LEU B O 1
ATOM 6853 N N . ALA B 1 426 ? -3.113 14.719 24.984 1 98.5 426 ALA B N 1
ATOM 6854 C CA . ALA B 1 426 ? -4.348 14.609 25.75 1 98.5 426 ALA B CA 1
ATOM 6855 C C . ALA B 1 426 ? -4.141 13.766 27 1 98.5 426 ALA B C 1
ATOM 6857 O O . ALA B 1 426 ? -4.668 14.094 28.078 1 98.5 426 ALA B O 1
ATOM 6858 N N . ASP B 1 427 ? -3.375 12.727 26.875 1 97 427 ASP B N 1
ATOM 6859 C CA . ASP B 1 427 ? -3.09 11.859 28.016 1 97 427 ASP B CA 1
ATOM 6860 C C . ASP B 1 427 ? -2.297 12.602 29.094 1 97 427 ASP B C 1
ATOM 6862 O O . ASP B 1 427 ? -2.539 12.422 30.281 1 97 427 ASP B O 1
ATOM 6866 N N . MET B 1 428 ? -1.414 13.383 28.625 1 97.5 428 MET B N 1
ATOM 6867 C CA . MET B 1 428 ? -0.635 14.188 29.562 1 97.5 428 MET B CA 1
ATOM 6868 C C . MET B 1 428 ? -1.526 15.188 30.297 1 97.5 428 MET B C 1
ATOM 6870 O O . MET B 1 428 ? -1.408 15.352 31.516 1 97.5 428 MET B O 1
ATOM 6874 N N . ILE B 1 429 ? -2.383 15.758 29.594 1 97.38 429 ILE B N 1
ATOM 6875 C CA . ILE B 1 429 ? -3.211 16.844 30.109 1 97.38 429 ILE B CA 1
ATOM 6876 C C . ILE B 1 429 ? -4.258 16.281 31.062 1 97.38 429 ILE B C 1
ATOM 6878 O O . ILE B 1 429 ? -4.469 16.812 32.156 1 97.38 429 ILE B O 1
ATOM 6882 N N . LEU B 1 430 ? -4.93 15.219 30.703 1 95.25 430 LEU B N 1
ATOM 6883 C CA . LEU B 1 430 ? -6.066 14.688 31.438 1 95.25 430 LEU B CA 1
ATOM 6884 C C . LEU B 1 430 ? -5.598 13.781 32.562 1 95.25 430 LEU B C 1
ATOM 6886 O O . LEU B 1 430 ? -6.203 13.766 33.656 1 95.25 430 LEU B O 1
ATOM 6890 N N . HIS B 1 431 ? -4.449 13.031 32.312 1 93.69 431 HIS B N 1
ATOM 6891 C CA . HIS B 1 431 ? -4.105 11.969 33.25 1 93.69 431 HIS B CA 1
ATOM 6892 C C . HIS B 1 431 ? -2.73 12.203 33.875 1 93.69 431 HIS B C 1
ATOM 6894 O O . HIS B 1 431 ? -2.211 11.336 34.594 1 93.69 431 HIS B O 1
ATOM 6900 N N . ASN B 1 432 ? -2.186 13.32 33.625 1 94.31 432 ASN B N 1
ATOM 6901 C CA . ASN B 1 432 ? -0.842 13.617 34.094 1 94.31 432 ASN B CA 1
ATOM 6902 C C . ASN B 1 432 ? 0.15 12.523 33.719 1 94.31 432 ASN B C 1
ATOM 6904 O O . ASN B 1 432 ? 1.015 12.164 34.5 1 94.31 432 ASN B O 1
ATOM 6908 N N . ALA B 1 433 ? -0.07 11.961 32.531 1 95.31 433 ALA B N 1
ATOM 6909 C CA . ALA B 1 433 ? 0.854 10.945 32.031 1 95.31 433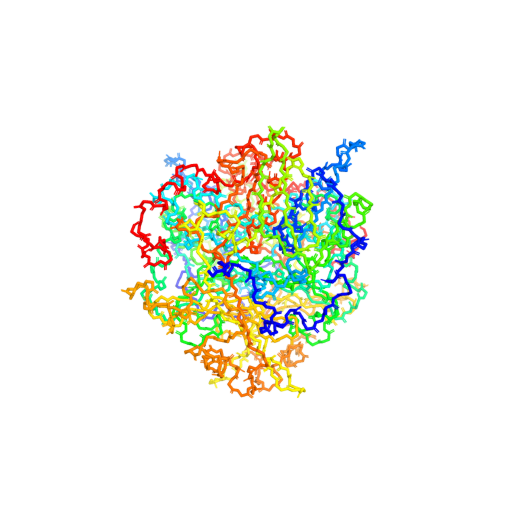 ALA B CA 1
ATOM 6910 C C . ALA B 1 433 ? 2.223 11.555 31.734 1 95.31 433 ALA B C 1
ATOM 6912 O O . ALA B 1 433 ? 2.316 12.656 31.188 1 95.31 433 ALA B O 1
ATOM 6913 N N . PRO B 1 434 ? 3.307 10.789 32.219 1 97 434 PRO B N 1
ATOM 6914 C CA . PRO B 1 434 ? 4.625 11.258 31.781 1 97 434 PRO B CA 1
ATOM 6915 C C . PRO B 1 434 ? 4.801 11.188 30.266 1 97 434 PRO B C 1
ATOM 6917 O O . PRO B 1 434 ? 4.191 10.344 29.594 1 97 434 PRO B O 1
ATOM 6920 N N . PHE B 1 435 ? 5.594 12.062 29.734 1 97.69 435 PHE B N 1
ATOM 6921 C CA . PHE B 1 435 ? 5.812 12.133 28.297 1 97.69 435 PHE B CA 1
ATOM 6922 C C . PHE B 1 435 ? 6.211 10.766 27.734 1 97.69 435 PHE B C 1
ATOM 6924 O O . PHE B 1 435 ? 5.754 10.375 26.672 1 97.69 435 PHE B O 1
ATOM 6931 N N . GLU B 1 436 ? 7.012 10.023 28.484 1 96.81 436 GLU B N 1
ATOM 6932 C CA . GLU B 1 436 ? 7.594 8.75 28.047 1 96.81 436 GLU B CA 1
ATOM 6933 C C . GLU B 1 436 ? 6.52 7.688 27.859 1 96.81 436 GLU B C 1
ATOM 6935 O O . GLU B 1 436 ? 6.754 6.664 27.219 1 96.81 436 GLU B O 1
ATOM 6940 N N . GLN B 1 437 ? 5.355 7.941 28.344 1 96.75 437 GLN B N 1
ATOM 6941 C CA . GLN B 1 437 ? 4.273 6.969 28.234 1 96.75 437 GLN B CA 1
ATOM 6942 C C . GLN B 1 437 ? 3.184 7.465 27.281 1 96.75 437 GLN B C 1
ATOM 6944 O O . GLN B 1 437 ? 2.123 6.844 27.172 1 96.75 437 GLN B O 1
ATOM 6949 N N . SER B 1 438 ? 3.418 8.547 26.625 1 96.38 438 SER B N 1
ATOM 6950 C CA . SER B 1 438 ? 2.406 9.203 25.812 1 96.38 438 SER B CA 1
ATOM 6951 C C . SER B 1 438 ? 2.328 8.57 24.422 1 96.38 438 SER B C 1
ATOM 6953 O O . SER B 1 438 ? 1.365 8.797 23.688 1 96.38 438 SER B O 1
ATOM 6955 N N . GLY B 1 439 ? 3.387 7.785 24 1 97.38 439 GLY B N 1
ATOM 6956 C CA . GLY B 1 439 ? 3.477 7.246 22.656 1 97.38 439 GLY B CA 1
ATOM 6957 C C . GLY B 1 439 ? 4.066 8.227 21.656 1 97.38 439 GLY B C 1
ATOM 6958 O O . GLY B 1 439 ? 4.305 7.875 20.5 1 97.38 439 GLY B O 1
ATOM 6959 N N . ILE B 1 440 ? 4.32 9.469 22.062 1 98.69 440 ILE B N 1
ATOM 6960 C CA . ILE B 1 440 ? 4.938 10.477 21.203 1 98.69 440 ILE B CA 1
ATOM 6961 C C . ILE B 1 440 ? 6.438 10.219 21.109 1 98.69 440 ILE B C 1
ATOM 6963 O O . ILE B 1 440 ? 7.086 9.883 22.094 1 98.69 440 ILE B O 1
ATOM 6967 N N . PRO B 1 441 ? 7.004 10.297 19.891 1 98.69 441 PRO B N 1
ATOM 6968 C CA . PRO B 1 441 ? 8.453 10.141 19.797 1 98.69 441 PRO B CA 1
ATOM 6969 C C . PRO B 1 441 ? 9.219 11.047 20.75 1 98.69 441 PRO B C 1
ATOM 6971 O O . PRO B 1 441 ? 8.867 12.219 20.906 1 98.69 441 PRO B O 1
ATOM 6974 N N . ARG B 1 442 ? 10.266 10.531 21.328 1 98.62 442 ARG B N 1
ATOM 6975 C CA . ARG B 1 442 ? 10.992 11.234 22.375 1 98.62 442 ARG B CA 1
ATOM 6976 C C . ARG B 1 442 ? 11.578 12.547 21.875 1 98.62 442 ARG B C 1
ATOM 6978 O O . ARG B 1 442 ? 11.672 13.523 22.609 1 98.62 442 ARG B O 1
ATOM 6985 N N . ILE B 1 443 ? 11.898 12.609 20.609 1 98.12 443 ILE B N 1
ATOM 6986 C CA . ILE B 1 443 ? 12.602 13.789 20.125 1 98.12 443 ILE B CA 1
ATOM 6987 C C . ILE B 1 443 ? 11.617 14.938 19.938 1 98.12 443 ILE B C 1
ATOM 6989 O O . ILE B 1 443 ? 12.016 16.094 19.734 1 98.12 443 ILE B O 1
ATOM 6993 N N . PHE B 1 444 ? 10.289 14.695 20.016 1 98.81 444 PHE B N 1
ATOM 6994 C CA . PHE B 1 444 ? 9.273 15.719 19.859 1 98.81 444 PHE B CA 1
ATOM 6995 C C . PHE B 1 444 ? 9.047 16.469 21.172 1 98.81 444 PHE B C 1
ATOM 6997 O O . PHE B 1 444 ? 8.391 17.516 21.188 1 98.81 444 PHE B O 1
ATOM 7004 N N . LYS B 1 445 ? 9.547 15.969 22.297 1 98.75 445 LYS B N 1
ATOM 7005 C CA . LYS B 1 445 ? 9.344 16.594 23.594 1 98.75 445 LYS B CA 1
ATOM 7006 C C . LYS B 1 445 ? 9.938 18 23.625 1 98.75 445 LYS B C 1
ATOM 7008 O O . LYS B 1 445 ? 11.133 18.188 23.375 1 98.75 445 LYS B O 1
ATOM 7013 N N . THR B 1 446 ? 9.07 18.953 23.906 1 98.69 446 THR B N 1
ATOM 7014 C CA . THR B 1 446 ? 9.617 20.281 24.125 1 98.69 446 THR B CA 1
ATOM 7015 C C . THR B 1 446 ? 10.383 20.344 25.453 1 98.69 446 THR B C 1
ATOM 7017 O O . THR B 1 446 ? 10.016 19.656 26.406 1 98.69 446 THR B O 1
ATOM 7020 N N . SER B 1 447 ? 11.461 21.094 25.484 1 98.38 447 SER B N 1
ATOM 7021 C CA . SER B 1 447 ? 12.305 21.188 26.672 1 98.38 447 SER B CA 1
ATOM 7022 C C . SER B 1 447 ? 13.078 22.5 26.703 1 98.38 447 SER B C 1
ATOM 7024 O O . SER B 1 447 ? 13.211 23.172 25.672 1 98.38 447 SER B O 1
ATOM 7026 N N . SER B 1 448 ? 13.516 22.812 27.922 1 98.31 448 SER B N 1
ATOM 7027 C CA . SER B 1 448 ? 14.359 23.984 28.078 1 98.31 448 SER B CA 1
ATOM 7028 C C . SER B 1 448 ? 15.641 23.859 27.25 1 98.31 448 SER B C 1
ATOM 7030 O O . SER B 1 448 ? 16.141 24.859 26.719 1 98.31 448 SER B O 1
ATOM 7032 N N . ASP B 1 449 ? 16.141 22.688 27.172 1 98 449 ASP B N 1
ATOM 7033 C CA . ASP B 1 449 ? 17.375 22.453 26.422 1 98 449 ASP B CA 1
ATOM 7034 C C . ASP B 1 449 ? 17.172 22.75 24.938 1 98 449 ASP B C 1
ATOM 7036 O O . ASP B 1 449 ? 18.031 23.375 24.297 1 98 449 ASP B O 1
ATOM 7040 N N . ARG B 1 450 ? 16.078 22.297 24.375 1 97.94 450 ARG B N 1
ATOM 7041 C CA . ARG B 1 450 ? 15.797 22.547 22.953 1 97.94 450 ARG B CA 1
ATOM 7042 C C . ARG B 1 450 ? 15.602 24.047 22.703 1 97.94 450 ARG B C 1
ATOM 7044 O O . ARG B 1 450 ? 16.078 24.562 21.688 1 97.94 450 ARG B O 1
ATOM 7051 N N . LEU B 1 451 ? 14.93 24.719 23.641 1 98.25 451 LEU B N 1
ATOM 7052 C CA . LEU B 1 451 ? 14.703 26.156 23.5 1 98.25 451 LEU B CA 1
ATOM 7053 C C . LEU B 1 451 ? 16.016 26.922 23.625 1 98.25 451 LEU B C 1
ATOM 7055 O O . LEU B 1 451 ? 16.25 27.891 22.875 1 98.25 451 LEU B O 1
ATOM 7059 N N . GLU B 1 452 ? 16.828 26.5 24.531 1 97.94 452 GLU B N 1
ATOM 7060 C CA . GLU B 1 452 ? 18.125 27.156 24.703 1 97.94 452 GLU B CA 1
ATOM 7061 C C . GLU B 1 452 ? 19.016 26.953 23.484 1 97.94 452 GLU B C 1
ATOM 7063 O O . GLU B 1 452 ? 19.719 27.859 23.047 1 97.94 452 GLU B O 1
ATOM 7068 N N . THR B 1 453 ? 19 25.75 22.969 1 97.12 453 THR B N 1
ATOM 7069 C CA . THR B 1 453 ? 19.781 25.438 21.766 1 97.12 453 THR B CA 1
ATOM 7070 C C . THR B 1 453 ? 19.344 26.312 20.594 1 97.12 453 THR B C 1
ATOM 7072 O O . THR B 1 453 ? 20.172 26.812 19.844 1 97.12 453 THR B O 1
ATOM 7075 N N . ALA B 1 454 ? 18.047 26.5 20.453 1 97.38 454 ALA B N 1
ATOM 7076 C CA . ALA B 1 454 ? 17.516 27.375 19.406 1 97.38 454 ALA B CA 1
ATOM 7077 C C . ALA B 1 454 ? 17.938 28.812 19.625 1 97.38 454 ALA B C 1
ATOM 7079 O O . ALA B 1 454 ? 18.281 29.531 18.688 1 97.38 454 ALA B O 1
ATOM 7080 N N . ARG B 1 455 ? 17.875 29.25 20.828 1 96.75 455 ARG B N 1
ATOM 7081 C CA . ARG B 1 455 ? 18.172 30.625 21.188 1 96.75 455 ARG B CA 1
ATOM 7082 C C . ARG B 1 455 ? 19.625 30.969 20.922 1 96.75 455 ARG B C 1
ATOM 7084 O O . ARG B 1 455 ? 19.938 32.062 20.484 1 96.75 455 ARG B O 1
ATOM 7091 N N . THR B 1 456 ? 20.5 30.047 21.172 1 96.94 456 THR B N 1
ATOM 7092 C CA . THR B 1 456 ? 21.938 30.328 21.109 1 96.94 456 THR B CA 1
ATOM 7093 C C . THR B 1 456 ? 22.516 29.859 19.766 1 96.94 456 THR B C 1
ATOM 7095 O O . THR B 1 456 ? 23.672 30.141 19.453 1 96.94 456 THR B O 1
ATOM 7098 N N . GLY B 1 457 ? 21.688 29.125 19.016 1 93.31 457 GLY B N 1
ATOM 7099 C CA . GLY B 1 457 ? 22.141 28.609 17.734 1 93.31 457 GLY B CA 1
ATOM 7100 C C . GLY B 1 457 ? 22 29.609 16.609 1 93.31 457 GLY B C 1
ATOM 7101 O O . GLY B 1 457 ? 21.766 30.797 16.859 1 93.31 457 GLY B O 1
ATOM 7102 N N . LYS B 1 458 ? 22.25 29.125 15.375 1 90.44 458 LYS B N 1
ATOM 7103 C CA . LYS B 1 458 ? 22.141 29.969 14.188 1 90.44 458 LYS B CA 1
ATOM 7104 C C . LYS B 1 458 ? 20.672 30.297 13.891 1 90.44 458 LYS B C 1
ATOM 7106 O O . LYS B 1 458 ? 19.797 29.453 14.039 1 90.44 458 LYS B O 1
ATOM 7111 N N . GLU B 1 459 ? 20.516 31.469 13.43 1 89.81 459 GLU B N 1
ATOM 7112 C CA . GLU B 1 459 ? 19.188 31.906 13.047 1 89.81 459 GLU B CA 1
ATOM 7113 C C . GLU B 1 459 ? 18.578 30.984 11.992 1 89.81 459 GLU B C 1
ATOM 7115 O O . GLU B 1 459 ? 19.234 30.641 11.008 1 89.81 459 GLU B O 1
ATOM 7120 N N . GLY B 1 460 ? 17.359 30.625 12.289 1 90.62 460 GLY B N 1
ATOM 7121 C CA . GLY B 1 460 ? 16.641 29.812 11.336 1 90.62 460 GLY B CA 1
ATOM 7122 C C . GLY B 1 460 ? 16.875 28.328 11.523 1 90.62 460 GLY B C 1
ATOM 7123 O O . GLY B 1 460 ? 16.141 27.5 10.992 1 90.62 460 GLY B O 1
ATOM 7124 N N . GLY B 1 461 ? 17.938 27.953 12.219 1 93 461 GLY B N 1
ATOM 7125 C CA . GLY B 1 461 ? 18.234 26.547 12.43 1 93 461 GLY B CA 1
ATOM 7126 C C . GLY B 1 461 ? 18.234 25.75 11.141 1 93 461 GLY B C 1
ATOM 7127 O O . GLY B 1 461 ? 18.875 26.125 10.164 1 93 461 GLY B O 1
ATOM 7128 N N . ASP B 1 462 ? 17.547 24.609 11.141 1 92.12 462 ASP B N 1
ATOM 7129 C CA . ASP B 1 462 ? 17.562 23.656 10.047 1 92.12 462 ASP B CA 1
ATOM 7130 C C . ASP B 1 462 ? 16.906 24.234 8.797 1 92.12 462 ASP B C 1
ATOM 7132 O O . ASP B 1 462 ? 17.172 23.781 7.68 1 92.12 462 ASP B O 1
ATOM 7136 N N . ILE B 1 463 ? 16.031 25.203 8.93 1 89.19 463 ILE B N 1
ATOM 7137 C CA . ILE B 1 463 ? 15.305 25.703 7.77 1 89.19 463 ILE B CA 1
ATOM 7138 C C . ILE B 1 463 ? 16.25 26.531 6.887 1 89.19 463 ILE B C 1
ATOM 7140 O O . ILE B 1 463 ? 16.078 26.562 5.664 1 89.19 463 ILE B O 1
ATOM 7144 N N . LEU B 1 464 ? 17.266 27.156 7.48 1 89.88 464 LEU B N 1
ATOM 7145 C CA . LEU B 1 464 ? 18.188 27.984 6.719 1 89.88 464 LEU B CA 1
ATOM 7146 C C . LEU B 1 464 ? 19.547 27.297 6.57 1 89.88 464 LEU B C 1
ATOM 7148 O O . LEU B 1 464 ? 20.328 27.641 5.691 1 89.88 464 LEU B O 1
ATOM 7152 N N . HIS B 1 465 ? 19.812 26.438 7.496 1 80.38 465 HIS B N 1
ATOM 7153 C CA . HIS B 1 465 ? 21.156 25.875 7.512 1 80.38 465 HIS B CA 1
ATOM 7154 C C . HIS B 1 465 ? 21.109 24.359 7.391 1 80.38 465 HIS B C 1
ATOM 7156 O O . HIS B 1 465 ? 20.312 23.703 8.047 1 80.38 465 HIS B O 1
ATOM 7162 N N . THR B 1 466 ? 21.516 23.953 6.051 1 61.72 466 THR B N 1
ATOM 7163 C CA . THR B 1 466 ? 21.5 22.531 5.723 1 61.72 466 THR B CA 1
ATOM 7164 C C . THR B 1 466 ? 22.156 21.719 6.828 1 61.72 466 THR B C 1
ATOM 7166 O O . THR B 1 466 ? 23.078 22.188 7.496 1 61.72 466 THR B O 1
ATOM 7169 N N . GLN B 1 467 ? 21.391 20.641 7.258 1 56.56 467 GLN B N 1
ATOM 7170 C CA . GLN B 1 467 ? 21.578 19.688 8.336 1 56.56 467 GLN B CA 1
ATOM 7171 C C . GLN B 1 467 ? 22.984 19.078 8.312 1 56.56 467 GLN B C 1
ATOM 7173 O O . GLN B 1 467 ? 23.359 18.406 7.348 1 56.56 467 GLN B O 1
ATOM 7178 N N . GLU B 1 468 ? 24.172 19.859 8.68 1 45 468 GLU B N 1
ATOM 7179 C CA . GLU B 1 468 ? 25.406 19.156 8.961 1 45 468 GLU B CA 1
ATOM 7180 C C . GLU B 1 468 ? 25.219 18.141 10.094 1 45 468 GLU B C 1
ATOM 7182 O O . GLU B 1 468 ? 24.422 18.359 11 1 45 468 GLU B O 1
#

Foldseek 3Di:
DQPPLDADQFFFDAPLPPDPDPCQQDFPDPADDQAWQEEEEAQAPQRLLLLLLLLVVCVVVVHPCRTQYEYEAQATHNPALLQHALQKLDQDLFDCLVLCCVVPNNVLSLLRLVLLVVLVVVLVVVCVVLVLVVFQKDKDKEKEFELDQVVQVVSVVRLVVCVVVVRCSSVQKAWDDQVCSCVVQQWPNTRTMIMGIIIGTSRNSSSVSSVVSSCVSCPPSYGYHHSWHFQEWDADPVGWIWTDTPSGIYTYSAYEYAPAQSVCRHPVLCPLFKWKWKWKKFKKDFDPPFQAPDDGHWYWYDHDPDDKTKTWDAGPSRIIIIIIPCVQQPDLVVPQVSRVLTTNDSHFRDDSVRCQCVCACVCLNIGPPCVPRRMGTPGMTMHMGIAGLSRAAEFADDPVGPNYTYTYHNHSNCSSQSSLSSSLNSCCNNPVDDSVPSSHRPVNYDDPVSSVCSVPDDGSHCSSDPSD/DQPPLDADQFFFDAPLPPDDDPCQQDFPDPADDQAFQEEEEAQAPQRLLLLLLLLVVCVVVVHPCRTQYEYEAQATHNPALLQHALQKLDQDLFDCLVLCCVVPNNVLSLLRLVLLVVLVVVLVVVCVVLVLVVFQKDKDKEKEFELDQVVQVVSVVRLVVCVVVVRCSSVQKAWDPQVCSCVVQQWPNTRTMIMGIIIGTSRNSSSVSSVVSSCVSCPPSYGYHHSWHFQEWDADPVGWIWTDTPSGIYTYSAYEYAPAQSCCRHPVLCPLFKWKWKWKKFKKDFDPPFQADDDGHWYWYDHDPPDKIKTWDAGPSRIIIIIMPCVQQPDLVVPQVSRVLTTNDSHFRDDSVRCQCVCACVCLNIGPPCVPRRMGTPGMTMHMGIAGLSRAAEFADDPVGPNYTYTYHNHSNCSSQSSLSSSLNSCCNNPVDDSVPSSHRPVNYDDPVSSVCSVPDDGSHCSSDPSD

InterPro domains:
  IPR006076 FAD dependent oxidoreductase [PF01266] (37-427)
  IPR036188 FAD/NAD(P)-binding domain superfamily [G3DSA:3.50.50.60] (37-429)
  IPR036188 FAD/NAD(P)-binding domain superfamily [SSF51905] (36-436)